Protein AF-A0A4D6KT12-F1 (afdb_monomer_lite)

Structure (mmCIF, N/CA/C/O backbone):
data_AF-A0A4D6KT12-F1
#
_entry.id   AF-A0A4D6KT12-F1
#
loop_
_atom_site.group_PDB
_atom_site.id
_atom_site.type_symbol
_atom_site.label_atom_id
_atom_site.label_alt_id
_atom_site.label_comp_id
_atom_site.label_asym_id
_atom_site.label_entity_id
_atom_site.label_seq_id
_atom_site.pdbx_PDB_ins_code
_atom_site.Cartn_x
_atom_site.Cartn_y
_atom_site.Cartn_z
_atom_site.occupancy
_atom_site.B_iso_or_equiv
_atom_site.auth_seq_id
_atom_site.auth_comp_id
_atom_site.auth_asym_id
_atom_site.auth_atom_id
_atom_site.pdbx_PDB_model_num
ATOM 1 N N . MET A 1 1 ? -4.267 -87.767 13.568 1.00 32.69 1 MET A N 1
ATOM 2 C CA . MET A 1 1 ? -2.875 -87.435 13.954 1.00 32.69 1 MET A CA 1
ATOM 3 C C . MET A 1 1 ? -2.701 -85.937 13.741 1.00 32.69 1 MET A C 1
ATOM 5 O O . MET A 1 1 ? -3.016 -85.499 12.654 1.00 32.69 1 MET A O 1
ATOM 9 N N . GLY A 1 2 ? -2.318 -85.076 14.675 1.00 33.38 2 GLY A N 1
ATOM 10 C CA . GLY A 1 2 ? -2.052 -85.208 16.096 1.00 33.38 2 GLY A CA 1
ATOM 11 C C . GLY A 1 2 ? -2.045 -83.801 16.716 1.00 33.38 2 GLY A C 1
ATOM 12 O O . GLY A 1 2 ? -1.259 -82.966 16.301 1.00 33.38 2 GLY A O 1
ATOM 13 N N . ARG A 1 3 ? -2.928 -83.633 17.708 1.00 28.30 3 ARG A N 1
ATOM 14 C CA . ARG A 1 3 ? -2.901 -82.778 18.912 1.00 28.30 3 ARG A CA 1
ATOM 15 C C . ARG A 1 3 ? -2.882 -81.226 18.863 1.00 28.30 3 ARG A C 1
ATOM 17 O O . ARG A 1 3 ? -2.342 -80.638 17.939 1.00 28.30 3 ARG A O 1
ATOM 24 N N . PRO A 1 4 ? -3.520 -80.597 19.887 1.00 49.31 4 PRO A N 1
ATOM 25 C CA . PRO A 1 4 ? -4.422 -79.448 19.713 1.00 49.31 4 PRO A CA 1
ATOM 26 C C . PRO A 1 4 ? -4.277 -78.356 20.814 1.00 49.31 4 PRO A C 1
ATOM 28 O O . PRO A 1 4 ? -3.370 -78.419 21.639 1.00 49.31 4 PRO A O 1
ATOM 31 N N . GLY A 1 5 ? -5.230 -77.415 20.873 1.00 27.41 5 GLY A N 1
ATOM 32 C CA . GLY A 1 5 ? -5.548 -76.591 22.056 1.00 27.41 5 GLY A CA 1
ATOM 33 C C . GLY A 1 5 ? -5.602 -75.098 21.718 1.00 27.41 5 GLY A C 1
ATOM 34 O O . GLY A 1 5 ? -4.563 -74.479 21.545 1.00 27.41 5 GLY A O 1
ATOM 35 N N . GLU A 1 6 ? -6.749 -74.542 21.329 1.00 28.53 6 GLU A N 1
ATOM 36 C CA . GLU A 1 6 ? -7.923 -74.123 22.127 1.00 28.53 6 GLU A CA 1
ATOM 37 C C . GLU A 1 6 ? -7.864 -72.665 22.604 1.00 28.53 6 GLU A C 1
ATOM 39 O O . GLU A 1 6 ? -6.876 -72.165 23.131 1.00 28.53 6 GLU A O 1
ATOM 44 N N . ALA A 1 7 ? -8.983 -71.997 22.337 1.00 32.59 7 ALA A N 1
ATOM 45 C CA . ALA A 1 7 ? -9.276 -70.594 22.544 1.00 32.59 7 ALA A CA 1
ATOM 46 C C . ALA A 1 7 ? -9.607 -70.271 24.006 1.00 32.59 7 ALA A C 1
ATOM 48 O O . ALA A 1 7 ? -10.136 -71.121 24.712 1.00 32.59 7 ALA A O 1
ATOM 49 N N . MET A 1 8 ? -9.469 -69.000 24.400 1.00 25.69 8 MET A N 1
ATOM 50 C CA . MET A 1 8 ? -10.446 -68.372 25.294 1.00 25.69 8 MET A CA 1
ATOM 51 C C . MET A 1 8 ? -10.419 -66.838 25.228 1.00 25.69 8 MET A C 1
ATOM 53 O O . MET A 1 8 ? -9.385 -66.180 25.266 1.00 25.69 8 MET A O 1
ATOM 57 N N . THR A 1 9 ? -11.631 -66.312 25.121 1.00 30.02 9 THR A N 1
ATOM 58 C CA . THR A 1 9 ? -12.119 -64.935 25.243 1.00 30.02 9 THR A CA 1
ATOM 59 C C . THR A 1 9 ? -11.872 -64.292 26.617 1.00 30.02 9 THR A C 1
ATOM 61 O O . THR A 1 9 ? -11.969 -65.009 27.606 1.00 30.02 9 THR A O 1
ATOM 64 N N . GLN A 1 10 ? -11.736 -62.954 26.692 1.00 24.50 10 GLN A N 1
ATOM 65 C CA . GLN A 1 10 ? -12.570 -62.025 27.505 1.00 24.50 10 GLN A CA 1
ATOM 66 C C . GLN A 1 10 ? -11.908 -60.643 27.739 1.00 24.50 10 GLN A C 1
ATOM 68 O O . GLN A 1 10 ? -10.769 -60.532 28.173 1.00 24.50 10 GLN A O 1
ATOM 73 N N . ASN A 1 11 ? -12.695 -59.588 27.516 1.00 30.09 11 ASN A N 1
ATOM 74 C CA . ASN A 1 11 ? -12.654 -58.275 28.193 1.00 30.09 11 ASN A CA 1
ATOM 75 C C . ASN A 1 11 ? -13.576 -58.422 29.439 1.00 30.09 11 ASN A C 1
ATOM 77 O O . ASN A 1 11 ? -14.593 -59.096 29.226 1.00 30.09 11 ASN A O 1
ATOM 81 N N . PRO A 1 12 ? -13.361 -57.879 30.678 1.00 35.91 12 PRO A N 1
ATOM 82 C CA . PRO A 1 12 ? -13.322 -56.427 30.980 1.00 35.91 12 PRO A CA 1
ATOM 83 C C . PRO A 1 12 ? -12.628 -55.945 32.303 1.00 35.91 12 PRO A C 1
ATOM 85 O O . PRO A 1 12 ? -12.297 -56.716 33.194 1.00 35.91 12 PRO A O 1
ATOM 88 N N . ASN A 1 13 ? -12.480 -54.616 32.450 1.00 30.89 13 ASN A N 1
ATOM 89 C CA . ASN A 1 13 ? -12.476 -53.785 33.682 1.00 30.89 13 ASN A CA 1
ATOM 90 C C . ASN A 1 13 ? -12.105 -54.379 35.069 1.00 30.89 13 ASN A C 1
ATOM 92 O O . ASN A 1 13 ? -12.899 -55.102 35.668 1.00 30.89 13 ASN A O 1
ATOM 96 N N . LYS A 1 14 ? -11.031 -53.845 35.680 1.00 24.36 14 LYS A N 1
ATOM 97 C CA . LYS A 1 14 ? -10.848 -53.452 37.112 1.00 24.36 14 LYS A CA 1
ATOM 98 C C . LYS A 1 14 ? -9.355 -53.102 37.261 1.00 24.36 14 LYS A C 1
ATOM 100 O O . LYS A 1 14 ? -8.518 -53.882 36.852 1.00 24.36 14 LYS A O 1
ATOM 105 N N . TYR A 1 15 ? -8.936 -51.917 37.691 1.00 25.36 15 TYR A N 1
ATOM 106 C CA . TYR A 1 15 ? -8.936 -51.531 39.095 1.00 25.36 15 TYR A CA 1
ATOM 107 C C . TYR A 1 15 ? -8.912 -50.007 39.244 1.00 25.36 15 TYR A C 1
ATOM 109 O O . TYR A 1 15 ? -8.037 -49.299 38.751 1.00 25.36 15 TYR A O 1
ATOM 117 N N . ARG A 1 16 ? -9.905 -49.537 39.991 1.00 26.14 16 ARG A N 1
ATOM 118 C CA . ARG A 1 16 ? -9.960 -48.251 40.672 1.00 26.14 16 ARG A CA 1
ATOM 119 C C . ARG A 1 16 ? -9.266 -48.425 42.034 1.00 26.14 16 ARG A C 1
ATOM 121 O O . ARG A 1 16 ? -9.296 -49.517 42.589 1.00 26.14 16 ARG A O 1
ATOM 128 N N . SER A 1 17 ? -8.802 -47.301 42.577 1.00 24.11 17 SER A N 1
ATOM 129 C CA . SER A 1 17 ? -8.816 -46.934 44.002 1.00 24.11 17 SER A CA 1
ATOM 130 C C . SER A 1 17 ? -7.619 -47.258 44.917 1.00 24.11 17 SER A C 1
ATOM 132 O O . SER A 1 17 ? -7.368 -48.403 45.262 1.00 24.11 17 SER A O 1
ATOM 134 N N . GLN A 1 18 ? -7.077 -46.154 45.456 1.00 24.11 18 GLN A N 1
ATOM 135 C CA . GLN A 1 18 ? -6.979 -45.826 46.892 1.00 24.11 18 GLN A CA 1
ATOM 136 C C . GLN A 1 18 ? -5.648 -46.030 47.647 1.00 24.11 18 GLN A C 1
ATOM 138 O O . GLN A 1 18 ? -5.223 -47.130 47.956 1.00 24.11 18 GLN A O 1
ATOM 143 N N . LEU A 1 19 ? -5.111 -44.863 48.035 1.00 25.08 19 LEU A N 1
ATOM 144 C CA . LEU A 1 19 ? -4.654 -44.456 49.372 1.00 25.08 19 LEU A CA 1
ATOM 145 C C . LEU A 1 19 ? -3.611 -45.308 50.128 1.00 25.08 19 LEU A C 1
ATOM 147 O O . LEU A 1 19 ? -3.919 -46.311 50.750 1.00 25.08 19 LEU A O 1
ATOM 151 N N . CYS A 1 20 ? -2.423 -44.699 50.245 1.00 27.66 20 CYS A N 1
ATOM 152 C CA . CYS A 1 20 ? -1.838 -44.214 51.505 1.00 27.66 20 CYS A CA 1
ATOM 153 C C . CYS A 1 20 ? -1.641 -45.214 52.661 1.00 27.66 20 CYS A C 1
ATOM 155 O O . CYS A 1 20 ? -2.578 -45.452 53.407 1.00 27.66 20 CYS A O 1
ATOM 157 N N . THR A 1 21 ? -0.380 -45.566 52.971 1.00 24.39 21 THR A N 1
ATOM 158 C CA . THR A 1 21 ? 0.072 -45.729 54.373 1.00 24.39 21 THR A CA 1
ATOM 159 C C . THR A 1 21 ? 1.601 -45.685 54.556 1.00 24.39 21 THR A C 1
ATOM 161 O O . THR A 1 21 ? 2.321 -46.519 54.031 1.00 24.39 21 THR A O 1
ATOM 164 N N . ARG A 1 22 ? 2.022 -44.739 55.415 1.00 25.39 22 ARG A N 1
ATOM 165 C CA . ARG A 1 22 ? 2.997 -44.834 56.530 1.00 25.39 22 ARG A CA 1
ATOM 166 C C . ARG A 1 22 ? 4.489 -45.158 56.292 1.00 25.39 22 ARG A C 1
ATOM 168 O O . ARG A 1 22 ? 4.888 -46.298 56.131 1.00 25.39 22 ARG A O 1
ATOM 175 N N . ARG A 1 23 ? 5.291 -44.101 56.518 1.00 30.03 23 ARG A N 1
ATOM 176 C CA . ARG A 1 23 ? 6.390 -43.942 57.509 1.00 30.03 23 ARG A CA 1
ATOM 177 C C . ARG A 1 23 ? 7.127 -45.201 58.011 1.00 30.03 23 ARG A C 1
ATOM 179 O O . ARG A 1 23 ? 6.532 -46.022 58.700 1.00 30.03 23 ARG A O 1
ATOM 186 N N . GLY A 1 24 ? 8.460 -45.162 57.893 1.00 25.25 24 GLY A N 1
ATOM 187 C CA . GLY A 1 24 ? 9.414 -45.925 58.707 1.00 25.25 24 GLY A CA 1
ATOM 188 C C . GLY A 1 24 ? 10.877 -45.525 58.444 1.00 25.25 24 GLY A C 1
ATOM 189 O O . GLY A 1 24 ? 11.479 -45.996 57.493 1.00 25.25 24 GLY A O 1
ATOM 190 N N . THR A 1 25 ? 11.402 -44.627 59.283 1.00 26.61 25 THR A N 1
ATOM 191 C CA . THR A 1 25 ? 12.821 -44.304 59.606 1.00 26.61 25 THR A CA 1
ATOM 192 C C . THR A 1 25 ? 13.756 -45.535 59.612 1.00 26.61 25 THR A C 1
ATOM 194 O O . THR A 1 25 ? 13.289 -46.606 59.972 1.00 26.61 25 THR A O 1
ATOM 197 N N . SER A 1 26 ? 15.067 -45.526 59.333 1.00 27.14 26 SER A N 1
ATOM 198 C CA . SER A 1 26 ? 16.170 -44.574 59.563 1.00 27.14 26 SER A CA 1
ATOM 199 C C . SER A 1 26 ? 17.427 -45.107 58.838 1.00 27.14 26 SER A C 1
ATOM 201 O O . SER A 1 26 ? 17.610 -46.320 58.833 1.00 27.14 26 SER A O 1
ATOM 203 N N . PHE A 1 27 ? 18.301 -44.256 58.287 1.00 25.95 27 PHE A N 1
ATOM 204 C CA . PHE A 1 27 ? 19.695 -44.105 58.753 1.00 25.95 27 PHE A CA 1
ATOM 205 C C . PHE A 1 27 ? 20.427 -43.038 57.925 1.00 25.95 27 PHE A C 1
ATOM 207 O O . PHE A 1 27 ? 20.622 -43.167 56.719 1.00 25.95 27 PHE A O 1
ATOM 214 N N . PHE A 1 28 ? 20.819 -41.970 58.617 1.00 31.44 28 PHE A N 1
ATOM 215 C CA . PHE A 1 28 ? 21.708 -40.919 58.143 1.00 31.44 28 PHE A CA 1
ATOM 216 C C . PHE A 1 28 ? 23.104 -41.487 57.850 1.00 31.44 28 PHE A C 1
ATOM 218 O O . PHE A 1 28 ? 23.719 -42.096 58.724 1.00 31.44 28 PHE A O 1
ATOM 225 N N . LEU A 1 29 ? 23.641 -41.182 56.669 1.00 26.97 29 LEU A N 1
ATOM 226 C CA . LEU A 1 29 ? 25.081 -41.061 56.454 1.00 26.97 29 LEU A CA 1
ATOM 227 C C . LEU A 1 29 ? 25.320 -39.807 55.613 1.00 26.97 29 LEU A C 1
ATOM 229 O O . LEU A 1 29 ? 25.026 -39.731 54.424 1.00 26.97 29 LEU A O 1
ATOM 233 N N . GLN A 1 30 ? 25.767 -38.781 56.324 1.00 31.91 30 GLN A N 1
ATOM 234 C CA . GLN A 1 30 ? 26.002 -37.422 55.880 1.00 31.91 30 GLN A CA 1
ATOM 235 C C . GLN A 1 30 ? 27.349 -37.369 55.147 1.00 31.91 30 GLN A C 1
ATOM 237 O O . GLN A 1 30 ? 28.392 -37.202 55.771 1.00 31.91 30 GLN A O 1
ATOM 242 N N . PHE A 1 31 ? 27.338 -37.523 53.821 1.00 29.62 31 PHE A N 1
ATOM 243 C CA . PHE A 1 31 ? 28.461 -37.109 52.978 1.00 29.62 31 PHE A CA 1
ATOM 244 C C . PHE A 1 31 ? 28.262 -35.640 52.598 1.00 29.62 31 PHE A C 1
ATOM 246 O O . PHE A 1 31 ? 27.560 -35.313 51.645 1.00 29.62 31 PHE A O 1
ATOM 253 N N . SER A 1 32 ? 28.873 -34.744 53.372 1.00 32.47 32 SER A N 1
ATOM 254 C CA . SER A 1 32 ? 29.047 -33.343 52.985 1.00 32.47 32 SER A CA 1
ATOM 255 C C . SER A 1 32 ? 30.105 -33.274 51.880 1.00 32.47 32 SER A C 1
ATOM 257 O O . SER A 1 32 ? 31.283 -33.057 52.153 1.00 32.47 32 SER A O 1
ATOM 259 N N . LEU A 1 33 ? 29.693 -33.498 50.629 1.00 37.19 33 LEU A N 1
ATOM 260 C CA . LEU A 1 33 ? 30.470 -33.099 49.457 1.00 37.19 33 LEU A CA 1
ATOM 261 C C . LEU A 1 33 ? 30.477 -31.568 49.415 1.00 37.19 33 LEU A C 1
ATOM 263 O O . LEU A 1 33 ? 29.497 -30.939 49.023 1.00 37.19 33 LEU A O 1
ATOM 267 N N . THR A 1 34 ? 31.577 -30.959 49.846 1.00 40.69 34 THR A N 1
ATOM 268 C CA . THR A 1 34 ? 31.865 -29.550 49.568 1.00 40.69 34 THR A CA 1
ATOM 269 C C . THR A 1 34 ? 31.977 -29.380 48.052 1.00 40.69 34 THR A C 1
ATOM 271 O O . THR A 1 34 ? 33.020 -29.685 47.474 1.00 40.69 34 THR A O 1
ATOM 274 N N . MET A 1 35 ? 30.890 -28.963 47.391 1.00 56.56 35 MET A N 1
ATOM 275 C CA . MET A 1 35 ? 30.936 -28.523 45.995 1.00 56.56 35 MET A CA 1
ATOM 276 C C . MET A 1 35 ? 31.918 -27.353 45.889 1.00 56.56 35 MET A C 1
ATOM 278 O O . MET A 1 35 ? 31.885 -26.446 46.721 1.00 56.56 35 MET A O 1
ATOM 282 N N . ALA A 1 36 ? 32.796 -27.381 44.884 1.00 63.53 36 ALA A N 1
ATOM 283 C CA . ALA A 1 36 ? 33.665 -26.248 44.582 1.00 63.53 36 ALA A CA 1
ATOM 284 C C . ALA A 1 36 ? 32.815 -24.972 44.383 1.00 63.53 36 ALA A C 1
ATOM 286 O O . ALA A 1 36 ? 31.726 -25.066 43.804 1.00 63.53 36 ALA A O 1
ATOM 287 N N . PRO A 1 37 ? 33.272 -23.801 44.865 1.00 75.06 37 PRO A N 1
ATOM 288 C CA . PRO A 1 37 ? 32.509 -22.563 44.753 1.00 75.06 37 PRO A CA 1
ATOM 289 C C . PRO A 1 37 ? 32.280 -22.208 43.280 1.00 75.06 37 PRO A C 1
ATOM 291 O O . PRO A 1 37 ? 33.188 -22.312 42.454 1.00 75.06 37 PRO A O 1
ATOM 294 N N . LEU A 1 38 ? 31.059 -21.785 42.945 1.00 92.75 38 LEU A N 1
ATOM 295 C CA . LEU A 1 38 ? 30.737 -21.330 41.591 1.00 92.75 38 LEU A CA 1
ATOM 296 C C . LEU A 1 38 ? 31.337 -19.941 41.366 1.00 92.75 38 LEU A C 1
ATOM 298 O O . LEU A 1 38 ? 31.213 -19.071 42.232 1.00 92.75 38 LEU A O 1
ATOM 302 N N . ILE A 1 39 ? 31.940 -19.706 40.201 1.00 94.31 39 ILE A N 1
ATOM 303 C CA . ILE A 1 39 ? 32.638 -18.447 39.914 1.00 94.31 39 ILE A CA 1
ATOM 304 C C . ILE A 1 39 ? 31.744 -17.531 39.074 1.00 94.31 39 ILE A C 1
ATOM 306 O O . ILE A 1 39 ? 31.352 -17.859 37.958 1.00 94.31 39 ILE A O 1
ATOM 310 N N . LEU A 1 40 ? 31.422 -16.351 39.598 1.00 95.38 40 LEU A N 1
ATOM 311 C CA . LEU A 1 40 ? 30.616 -15.324 38.948 1.00 95.38 40 LEU A CA 1
ATOM 312 C C . LEU A 1 40 ? 31.505 -14.210 38.397 1.00 95.38 40 LEU A C 1
ATOM 314 O O . LEU A 1 40 ? 32.104 -13.422 39.131 1.00 95.38 40 LEU A O 1
ATOM 318 N N . HIS A 1 41 ? 31.526 -14.065 37.083 1.00 94.12 41 HIS A N 1
ATOM 319 C CA . HIS A 1 41 ? 32.173 -12.946 36.421 1.00 94.12 41 HIS A CA 1
ATOM 320 C C . HIS A 1 41 ? 31.227 -11.763 36.302 1.00 94.12 41 HIS A C 1
ATOM 322 O O . HIS A 1 41 ? 30.194 -11.836 35.634 1.00 94.12 41 HIS A O 1
ATOM 328 N N . GLY A 1 42 ? 31.590 -10.638 36.906 1.00 91.31 42 GLY A N 1
ATOM 329 C CA . GLY A 1 42 ? 30.837 -9.398 36.789 1.00 91.31 42 GLY A CA 1
ATOM 330 C C . GLY A 1 42 ? 31.272 -8.346 37.797 1.00 91.31 42 GLY A C 1
ATOM 331 O O . GLY A 1 42 ? 32.041 -8.609 38.715 1.00 91.31 42 GLY A O 1
ATOM 332 N N . GLY A 1 43 ? 30.756 -7.128 37.634 1.00 81.25 43 GLY A N 1
ATOM 333 C CA . GLY A 1 43 ? 31.024 -6.043 38.577 1.00 81.25 43 GLY A CA 1
ATOM 334 C C . GLY A 1 43 ? 30.361 -6.278 39.939 1.00 81.25 43 GLY A C 1
ATOM 335 O O . GLY A 1 43 ? 29.192 -6.666 39.998 1.00 81.25 43 GLY A O 1
ATOM 336 N N . LYS A 1 44 ? 31.080 -5.960 41.025 1.00 80.00 44 LYS A N 1
ATOM 337 C CA . LYS A 1 44 ? 30.601 -6.074 42.419 1.00 80.00 44 LYS A CA 1
ATOM 338 C C . LYS A 1 44 ? 29.394 -5.183 42.740 1.00 80.00 44 LYS A C 1
ATOM 340 O O . LYS A 1 44 ? 28.666 -5.457 43.683 1.00 80.00 44 LYS A O 1
ATOM 345 N N . THR A 1 45 ? 29.171 -4.131 41.953 1.00 82.44 45 THR A N 1
ATOM 346 C CA . THR A 1 45 ? 28.052 -3.182 42.098 1.00 82.44 45 THR A CA 1
ATOM 347 C C . THR A 1 45 ? 26.964 -3.355 41.033 1.00 82.44 45 THR A C 1
ATOM 349 O O . THR A 1 45 ? 26.115 -2.486 40.837 1.00 82.44 45 THR A O 1
ATOM 352 N N . ASN A 1 46 ? 26.986 -4.464 40.288 1.00 86.94 46 ASN A N 1
ATOM 353 C CA . ASN A 1 46 ? 26.039 -4.702 39.207 1.00 86.94 46 ASN A CA 1
ATOM 354 C C . ASN A 1 46 ? 24.739 -5.328 39.734 1.00 86.94 46 ASN A C 1
ATOM 356 O O . ASN A 1 46 ? 24.742 -6.457 40.226 1.00 86.94 46 ASN A O 1
ATOM 360 N N . LYS A 1 47 ? 23.606 -4.648 39.508 1.00 91.50 47 LYS A N 1
ATOM 361 C CA . LYS A 1 47 ? 22.262 -5.148 39.851 1.00 91.50 47 LYS A CA 1
ATOM 362 C C . LYS A 1 47 ? 21.980 -6.563 39.335 1.00 91.50 47 LYS A C 1
ATOM 364 O O . LYS A 1 47 ? 21.238 -7.314 39.953 1.00 91.50 47 LYS A O 1
ATOM 369 N N . ASN A 1 48 ? 22.532 -6.914 38.174 1.00 94.19 48 ASN A N 1
ATOM 370 C CA . ASN A 1 48 ? 22.306 -8.208 37.546 1.00 94.19 48 ASN A CA 1
ATOM 371 C C . ASN A 1 48 ? 23.099 -9.317 38.252 1.00 94.19 48 ASN A C 1
ATOM 373 O O . ASN A 1 48 ? 22.615 -10.441 38.303 1.00 94.19 48 ASN A O 1
ATOM 377 N N . SER A 1 49 ? 24.259 -8.999 38.839 1.00 94.69 49 SER A N 1
ATOM 378 C CA . SER A 1 49 ? 25.020 -9.923 39.690 1.00 94.69 49 SER A CA 1
ATOM 379 C C . SER A 1 49 ? 24.338 -10.130 41.046 1.00 94.69 49 SER A C 1
ATOM 381 O O . SER A 1 49 ? 24.343 -11.241 41.569 1.00 94.69 49 SER A O 1
ATOM 383 N N . TYR A 1 50 ? 23.689 -9.093 41.595 1.00 95.94 50 TYR A N 1
ATOM 384 C CA . TYR A 1 50 ? 22.953 -9.197 42.863 1.00 95.94 50 TYR A CA 1
ATOM 385 C C . TYR A 1 50 ? 21.853 -10.257 42.835 1.00 95.94 50 TYR A C 1
ATOM 387 O O . TYR A 1 50 ? 21.672 -10.950 43.829 1.00 95.94 50 TYR A O 1
ATOM 395 N N . LYS A 1 51 ? 21.176 -10.442 41.695 1.00 96.88 51 LYS A N 1
ATOM 396 C CA . LYS A 1 51 ? 20.145 -11.480 41.533 1.00 96.88 51 LYS A CA 1
ATOM 397 C C . LYS A 1 51 ? 20.679 -12.865 41.898 1.00 96.88 51 LYS A C 1
ATOM 399 O O . LYS A 1 51 ? 20.065 -13.573 42.687 1.00 96.88 51 LYS A O 1
ATOM 404 N N . THR A 1 52 ? 21.837 -13.217 41.344 1.00 95.88 52 THR A N 1
ATOM 405 C CA . THR A 1 52 ? 22.498 -14.502 41.582 1.00 95.88 52 THR A CA 1
ATOM 406 C C . THR A 1 52 ? 22.932 -14.642 43.030 1.00 95.88 52 THR A C 1
ATOM 408 O O . THR A 1 52 ? 22.646 -15.656 43.650 1.00 95.88 52 THR A O 1
ATOM 411 N N . LEU A 1 53 ? 23.591 -13.622 43.579 1.00 95.25 53 LEU A N 1
ATOM 412 C CA . LEU A 1 53 ? 24.146 -13.676 44.932 1.00 95.25 53 LEU A CA 1
ATOM 413 C C . LEU A 1 53 ? 23.056 -13.754 46.004 1.00 95.25 53 LEU A C 1
ATOM 415 O O . LEU A 1 53 ? 23.179 -14.520 46.949 1.00 95.25 53 LEU A O 1
ATOM 419 N N . ILE A 1 54 ? 21.959 -13.012 45.843 1.00 96.12 54 ILE A N 1
ATOM 420 C CA . ILE A 1 54 ? 20.833 -13.078 46.780 1.00 96.12 54 ILE A CA 1
ATOM 421 C C . ILE A 1 54 ? 20.142 -14.439 46.667 1.00 96.12 54 ILE A C 1
ATOM 423 O O . ILE A 1 54 ? 19.843 -15.050 47.689 1.00 96.12 54 ILE A O 1
ATOM 427 N N . ALA A 1 55 ? 19.932 -14.954 45.450 1.00 96.06 55 ALA A N 1
ATOM 428 C CA . ALA A 1 55 ? 19.400 -16.304 45.267 1.00 96.06 55 ALA A CA 1
ATOM 429 C C . ALA A 1 55 ? 20.308 -17.366 45.912 1.00 96.06 55 ALA A C 1
ATOM 431 O O . ALA A 1 55 ? 19.801 -18.288 46.543 1.00 96.06 55 ALA A O 1
ATOM 432 N N . ALA A 1 56 ? 21.630 -17.198 45.814 1.00 94.06 56 ALA A N 1
ATOM 433 C CA . ALA A 1 56 ? 22.617 -18.068 46.444 1.00 94.06 56 ALA A CA 1
ATOM 434 C C . ALA A 1 56 ? 22.505 -18.056 47.976 1.00 94.06 56 ALA A C 1
ATOM 436 O O . ALA A 1 56 ? 22.468 -19.121 48.586 1.00 94.06 56 ALA A O 1
ATOM 437 N N . GLU A 1 57 ? 22.353 -16.878 48.592 1.00 94.06 57 GLU A N 1
ATOM 438 C CA . GLU A 1 57 ? 22.148 -16.742 50.043 1.00 94.06 57 GLU A CA 1
ATOM 439 C C . GLU A 1 57 ? 20.868 -17.440 50.520 1.00 94.06 57 GLU A C 1
ATOM 441 O O . GLU A 1 57 ? 20.885 -18.125 51.539 1.00 94.06 57 GLU A O 1
ATOM 446 N N . TYR A 1 58 ? 19.763 -17.315 49.777 1.00 93.00 58 TYR A N 1
ATOM 447 C CA . TYR A 1 58 ? 18.518 -18.021 50.109 1.00 93.00 58 TYR A CA 1
ATOM 448 C C . TYR A 1 58 ? 18.607 -19.536 49.876 1.00 93.00 58 TYR A C 1
ATOM 450 O O . TYR A 1 58 ? 17.975 -20.295 50.604 1.00 93.00 58 TYR A O 1
ATOM 458 N N . ALA A 1 59 ? 19.374 -19.974 48.877 1.00 91.50 59 ALA A N 1
ATOM 459 C CA . ALA A 1 59 ? 19.549 -21.387 48.547 1.00 91.50 59 ALA A CA 1
ATOM 460 C C . ALA A 1 59 ? 20.669 -22.072 49.359 1.00 91.50 59 ALA A C 1
ATOM 462 O O . ALA A 1 59 ? 20.799 -23.292 49.291 1.00 91.50 59 ALA A O 1
ATOM 463 N N . GLY A 1 60 ? 21.484 -21.323 50.110 1.00 89.75 60 GLY A N 1
ATOM 464 C CA . GLY A 1 60 ? 22.659 -21.855 50.809 1.00 89.75 60 GLY A CA 1
ATOM 465 C C . GLY A 1 60 ? 23.801 -22.273 49.871 1.00 89.75 60 GLY A C 1
ATOM 466 O O . GLY A 1 60 ? 24.604 -23.132 50.226 1.00 89.75 60 GLY A O 1
ATOM 467 N N . VAL A 1 61 ? 23.870 -21.691 48.670 1.00 91.00 61 VAL A N 1
ATOM 468 C CA . VAL A 1 61 ? 24.879 -22.003 47.644 1.00 91.00 61 VAL A CA 1
ATOM 469 C C . VAL A 1 61 ? 26.030 -21.002 47.733 1.00 91.00 61 VAL A C 1
ATOM 471 O O . VAL A 1 61 ? 25.801 -19.798 47.825 1.00 91.00 61 VAL A O 1
ATOM 474 N N . GLN A 1 62 ? 27.277 -21.474 47.665 1.00 91.00 62 GLN A N 1
ATOM 475 C CA . GLN A 1 62 ? 28.442 -20.586 47.628 1.00 91.00 62 GLN A CA 1
ATOM 476 C C . GLN A 1 62 ? 28.756 -20.133 46.196 1.00 91.00 62 GLN A C 1
ATOM 478 O O . GLN A 1 62 ? 28.978 -20.951 45.301 1.00 91.00 62 GLN A O 1
ATOM 483 N N . VAL A 1 63 ? 28.777 -18.813 45.995 1.00 93.19 63 VAL A N 1
ATOM 484 C CA . VAL A 1 63 ? 29.128 -18.157 44.730 1.00 93.19 63 VAL A CA 1
ATOM 485 C C . VAL A 1 63 ? 30.165 -17.074 45.014 1.00 93.19 63 VAL A C 1
ATOM 487 O O . VAL A 1 63 ? 29.909 -16.159 45.798 1.00 93.19 63 VAL A O 1
ATOM 490 N N . GLU A 1 64 ? 31.316 -17.152 44.358 1.00 91.38 64 GLU A N 1
ATOM 491 C CA . GLU A 1 64 ? 32.420 -16.201 44.505 1.00 91.38 64 GLU A CA 1
ATOM 492 C C . GLU A 1 64 ? 32.587 -15.362 43.239 1.00 91.38 64 GLU A C 1
ATOM 494 O O . GLU A 1 64 ? 32.287 -15.810 42.138 1.00 91.38 64 GLU A O 1
ATOM 499 N N . PHE A 1 65 ? 33.070 -14.125 43.364 1.00 92.31 65 PHE A N 1
ATOM 500 C CA . PHE A 1 65 ? 33.407 -13.334 42.181 1.00 92.31 65 PHE A CA 1
ATOM 501 C C . PHE A 1 65 ? 34.723 -13.805 41.566 1.00 92.31 65 PHE A C 1
ATOM 503 O O . PHE A 1 65 ? 35.687 -14.054 42.288 1.00 92.31 65 PHE A O 1
ATOM 510 N N . ALA A 1 66 ? 34.794 -13.805 40.234 1.00 90.38 66 ALA A N 1
ATOM 511 C CA . ALA A 1 66 ? 36.047 -14.027 39.526 1.00 90.38 66 ALA A CA 1
ATOM 512 C C . ALA A 1 66 ? 37.127 -13.025 39.991 1.00 90.38 66 ALA A C 1
ATOM 514 O O . ALA A 1 66 ? 36.858 -11.813 40.056 1.00 90.38 66 ALA A O 1
ATOM 515 N N . PRO A 1 67 ? 38.347 -13.493 40.316 1.00 86.38 67 PRO A N 1
ATOM 516 C CA . PRO A 1 67 ? 39.421 -12.610 40.742 1.00 86.38 67 PRO A CA 1
ATOM 517 C C . PRO A 1 67 ? 39.822 -11.675 39.594 1.00 86.38 67 PRO A C 1
ATOM 519 O O . PRO A 1 67 ? 39.880 -12.079 38.436 1.00 86.38 67 PRO A O 1
ATOM 522 N N . ASN A 1 68 ? 40.125 -10.417 39.924 1.00 85.25 68 ASN A N 1
ATOM 523 C CA . ASN A 1 68 ? 40.644 -9.412 38.985 1.00 85.25 68 ASN A CA 1
ATOM 524 C C . ASN A 1 68 ? 39.741 -9.106 37.768 1.00 85.25 68 ASN A C 1
ATOM 526 O O . ASN A 1 68 ? 40.236 -8.686 36.724 1.00 85.25 68 ASN A O 1
ATOM 530 N N . PHE A 1 69 ? 38.420 -9.287 37.882 1.00 89.88 69 PHE A N 1
ATOM 531 C CA . PHE A 1 69 ? 37.495 -8.906 36.813 1.00 89.88 69 PHE A CA 1
ATOM 532 C C . PHE A 1 69 ? 37.395 -7.374 36.657 1.00 89.88 69 PHE A C 1
ATOM 534 O O . PHE A 1 69 ? 36.960 -6.673 37.574 1.00 89.88 69 PHE A O 1
ATOM 541 N N . GLU A 1 70 ? 37.711 -6.865 35.465 1.00 89.81 70 GLU A N 1
ATOM 542 C CA . GLU A 1 70 ? 37.612 -5.452 35.091 1.00 89.81 70 GLU A CA 1
ATOM 543 C C . GLU A 1 70 ? 36.605 -5.250 33.944 1.00 89.81 70 GLU A C 1
ATOM 545 O O . GLU A 1 70 ? 36.768 -5.747 32.824 1.00 89.81 70 GLU A O 1
ATOM 550 N N . MET A 1 71 ? 35.537 -4.489 34.215 1.00 87.69 71 MET A N 1
ATOM 551 C CA . MET A 1 71 ? 34.489 -4.207 33.231 1.00 87.69 71 MET A CA 1
ATOM 552 C C . MET A 1 71 ? 35.019 -3.312 32.104 1.00 87.69 71 MET A C 1
ATOM 554 O O . MET A 1 71 ? 35.489 -2.207 32.342 1.00 87.69 71 MET A O 1
ATOM 558 N N . GLY A 1 72 ? 34.863 -3.759 30.862 1.00 86.19 72 GLY A N 1
ATOM 559 C CA . GLY A 1 72 ? 35.393 -3.116 29.661 1.00 86.19 72 GLY A CA 1
ATOM 560 C C . GLY A 1 72 ? 36.703 -3.727 29.156 1.00 86.19 72 GLY A C 1
ATOM 561 O O . GLY A 1 72 ? 37.037 -3.479 27.994 1.00 86.19 72 GLY A O 1
ATOM 562 N N . VAL A 1 73 ? 37.378 -4.542 29.980 1.00 91.88 73 VAL A N 1
ATOM 563 C CA . VAL A 1 73 ? 38.642 -5.231 29.671 1.00 91.88 73 VAL A CA 1
ATOM 564 C C . VAL A 1 73 ? 38.438 -6.746 29.707 1.00 91.88 73 VAL A C 1
ATOM 566 O O . VAL A 1 73 ? 38.428 -7.381 28.652 1.00 91.88 73 VAL A O 1
ATOM 569 N N . SER A 1 74 ? 38.181 -7.327 30.887 1.00 91.12 74 SER A N 1
ATOM 570 C CA . SER A 1 74 ? 38.038 -8.779 31.073 1.00 91.12 74 SER A CA 1
ATOM 571 C C . SER A 1 74 ? 36.926 -9.356 30.194 1.00 91.12 74 SER A C 1
ATOM 573 O O . SER A 1 74 ? 37.135 -10.352 29.505 1.00 91.12 74 SER A O 1
ATOM 575 N N . ASN A 1 75 ? 35.774 -8.680 30.112 1.00 90.88 75 ASN A N 1
ATOM 576 C CA . ASN A 1 75 ? 34.624 -9.127 29.316 1.00 90.88 75 ASN A CA 1
ATOM 577 C C . ASN A 1 75 ? 34.782 -8.982 27.791 1.00 90.88 75 ASN A C 1
ATOM 579 O O . ASN A 1 75 ? 33.857 -9.316 27.051 1.00 90.88 75 ASN A O 1
ATOM 583 N N . LYS A 1 76 ? 35.919 -8.461 27.319 1.00 90.38 76 LYS A N 1
ATOM 584 C CA . LYS A 1 76 ? 36.271 -8.382 25.893 1.00 90.38 76 LYS A CA 1
ATOM 585 C C . LYS A 1 76 ? 37.404 -9.331 25.503 1.00 90.38 76 LYS A C 1
ATOM 587 O O . LYS A 1 76 ? 37.775 -9.379 24.334 1.00 90.38 76 LYS A O 1
ATOM 592 N N . THR A 1 77 ? 37.976 -10.058 26.462 1.00 93.00 77 THR A N 1
ATOM 593 C CA . THR A 1 77 ? 39.037 -11.033 26.181 1.00 93.00 77 THR A CA 1
ATOM 594 C C . THR A 1 77 ? 38.480 -12.220 25.385 1.00 93.00 77 THR A C 1
ATOM 596 O O . THR A 1 77 ? 37.323 -12.595 25.597 1.00 93.00 77 THR A O 1
ATOM 599 N N . PRO A 1 78 ? 39.267 -12.853 24.496 1.00 92.06 78 PRO A N 1
ATOM 600 C CA . PRO A 1 78 ? 38.825 -14.042 23.764 1.00 92.06 78 PRO A CA 1
ATOM 601 C C . PRO A 1 78 ? 38.320 -15.163 24.681 1.00 92.06 78 PRO A C 1
ATOM 603 O O . PRO A 1 78 ? 37.314 -15.794 24.377 1.00 92.06 78 PRO A O 1
ATOM 606 N N . GLN A 1 79 ? 38.974 -15.360 25.830 1.00 88.88 79 GLN A N 1
ATOM 607 C CA . GLN A 1 79 ? 38.603 -16.354 26.839 1.00 88.88 79 GLN A CA 1
ATOM 608 C C . GLN A 1 79 ? 37.209 -16.073 27.411 1.00 88.88 79 GLN A C 1
ATOM 610 O O . GLN A 1 79 ? 36.387 -16.976 27.525 1.00 88.88 79 GLN A O 1
ATOM 615 N N . PHE A 1 80 ? 36.902 -14.809 27.709 1.00 91.44 80 PHE A N 1
ATOM 616 C CA . PHE A 1 80 ? 35.569 -14.434 28.170 1.00 91.44 80 PHE A CA 1
ATOM 617 C C . PHE A 1 80 ? 34.512 -14.559 27.068 1.00 91.44 80 PHE A C 1
ATOM 619 O O . PHE A 1 80 ? 33.402 -15.025 27.319 1.00 91.44 80 PHE A O 1
ATOM 626 N N . LEU A 1 81 ? 34.849 -14.165 25.836 1.00 90.94 81 LEU A N 1
ATOM 627 C CA . LEU A 1 81 ? 33.933 -14.233 24.695 1.00 90.94 81 LEU A CA 1
ATOM 628 C C . LEU A 1 81 ? 33.612 -15.675 24.271 1.00 90.94 81 LEU A C 1
ATOM 630 O O . LEU A 1 81 ? 32.550 -15.907 23.699 1.00 90.94 81 LEU A O 1
ATOM 634 N N . GLN A 1 82 ? 34.467 -16.649 24.603 1.00 90.06 82 GLN A N 1
ATOM 635 C CA . GLN A 1 82 ? 34.135 -18.074 24.483 1.00 90.06 82 GLN A CA 1
ATOM 636 C C . GLN A 1 82 ? 33.023 -18.494 25.454 1.00 90.06 82 GLN A C 1
ATOM 638 O O . GLN A 1 82 ? 32.183 -19.314 25.094 1.00 90.06 82 GLN A O 1
ATOM 643 N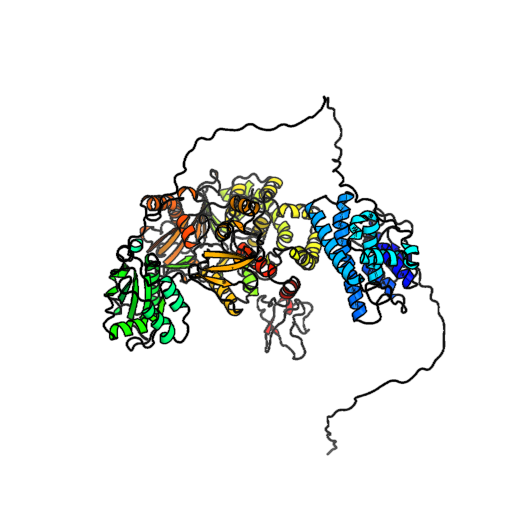 N . MET A 1 83 ? 32.978 -17.913 26.658 1.00 90.50 83 MET A N 1
ATOM 644 C CA . MET A 1 83 ? 31.917 -18.182 27.636 1.00 90.50 83 MET A CA 1
ATOM 645 C C . MET A 1 83 ? 30.629 -17.404 27.343 1.00 90.50 83 MET A C 1
ATOM 647 O O . MET A 1 83 ? 29.530 -17.911 27.556 1.00 90.50 83 MET A O 1
ATOM 651 N N . ASN A 1 84 ? 30.750 -16.163 26.865 1.00 92.06 84 ASN A N 1
ATOM 652 C CA . ASN A 1 84 ? 29.623 -15.345 26.423 1.00 92.06 84 ASN A CA 1
ATOM 653 C C . ASN A 1 84 ? 30.016 -14.488 25.206 1.00 92.06 84 ASN A C 1
ATOM 655 O O . ASN A 1 84 ? 30.610 -13.419 25.391 1.00 92.06 84 ASN A O 1
ATOM 659 N N . PRO A 1 85 ? 29.603 -14.870 23.981 1.00 87.25 85 PRO A N 1
ATOM 660 C CA . PRO A 1 85 ? 29.943 -14.146 22.752 1.00 87.25 85 PRO A CA 1
ATOM 661 C C . PRO A 1 85 ? 29.466 -12.687 22.715 1.00 87.25 85 PRO A C 1
ATOM 663 O O . PRO A 1 85 ? 29.994 -11.879 21.955 1.00 87.25 85 PRO A O 1
ATOM 666 N N . ILE A 1 86 ? 28.478 -12.327 23.540 1.00 84.44 86 ILE A N 1
ATOM 667 C CA . ILE A 1 86 ? 27.936 -10.962 23.639 1.00 84.44 86 ILE A CA 1
ATOM 668 C C . ILE A 1 86 ? 28.828 -10.076 24.536 1.00 84.44 86 ILE A C 1
ATOM 670 O O . ILE A 1 86 ? 28.687 -8.852 24.549 1.00 84.44 86 ILE A O 1
ATOM 674 N N . GLY A 1 87 ? 29.728 -10.669 25.329 1.00 87.75 87 GLY A N 1
ATOM 675 C CA . GLY A 1 87 ? 30.602 -9.946 26.260 1.00 87.75 87 GLY A CA 1
ATOM 676 C C . GLY A 1 87 ? 29.847 -9.242 27.395 1.00 87.75 87 GLY A C 1
ATOM 677 O O . GLY A 1 87 ? 30.350 -8.278 27.979 1.00 87.75 87 GLY A O 1
ATOM 678 N N . LYS A 1 88 ? 28.615 -9.676 27.702 1.00 90.38 88 LYS A N 1
ATOM 679 C CA . LYS A 1 88 ? 27.799 -9.144 28.807 1.00 90.38 88 LYS A CA 1
ATOM 680 C C . LYS A 1 88 ? 28.099 -9.873 30.114 1.00 90.38 88 LYS A C 1
ATOM 682 O O . LYS A 1 88 ? 28.472 -11.041 30.122 1.00 90.38 88 LYS A O 1
ATOM 687 N N . VAL A 1 89 ? 27.856 -9.179 31.223 1.00 92.25 89 VAL A N 1
ATOM 688 C CA . VAL A 1 89 ? 27.946 -9.722 32.583 1.00 92.25 89 VAL A CA 1
ATOM 689 C C . VAL A 1 89 ? 26.596 -9.640 33.304 1.00 92.25 89 VAL A C 1
ATOM 691 O O . VAL A 1 89 ? 25.856 -8.668 33.093 1.00 92.25 89 VAL A O 1
ATOM 694 N N . PRO A 1 90 ? 26.269 -10.595 34.191 1.00 95.69 90 PRO A N 1
ATOM 695 C CA . PRO A 1 90 ? 27.138 -11.664 34.689 1.00 95.69 90 PRO A CA 1
ATOM 696 C C . PRO A 1 90 ? 27.260 -12.904 33.786 1.00 95.69 90 PRO A C 1
ATOM 698 O O . PRO A 1 90 ? 26.378 -13.171 32.971 1.00 95.69 90 PRO A O 1
ATOM 701 N N . VAL A 1 91 ? 28.341 -13.663 33.993 1.00 96.00 91 VAL A N 1
ATOM 702 C CA . VAL A 1 91 ? 28.541 -15.045 33.517 1.00 96.00 91 VAL A CA 1
ATOM 703 C C . VAL A 1 91 ? 28.919 -15.906 34.721 1.00 96.00 91 VAL A C 1
ATOM 705 O O . VAL A 1 91 ? 29.765 -15.492 35.508 1.00 96.00 91 VAL A O 1
ATOM 708 N N . LEU A 1 92 ? 28.282 -17.060 34.891 1.00 95.94 92 LEU A N 1
ATOM 709 C CA . LEU A 1 92 ? 28.578 -18.022 35.952 1.00 95.94 92 LEU A CA 1
ATOM 710 C C . LEU A 1 92 ? 29.331 -19.212 35.358 1.00 95.94 92 LEU A C 1
ATOM 712 O O . LEU A 1 92 ? 28.814 -19.871 34.463 1.00 95.94 92 LEU A O 1
ATOM 716 N N . GLU A 1 93 ? 30.518 -19.508 35.864 1.00 93.19 93 GLU A N 1
ATOM 717 C CA . GLU A 1 93 ? 31.204 -20.763 35.579 1.00 93.19 93 GLU A CA 1
ATOM 718 C C . GLU A 1 93 ? 30.648 -21.862 36.482 1.00 93.19 93 GLU A C 1
ATOM 720 O O . GLU A 1 93 ? 30.584 -21.719 37.708 1.00 93.19 93 GLU A O 1
ATOM 725 N N . THR A 1 94 ? 30.234 -22.960 35.859 1.00 91.12 94 THR A N 1
ATOM 726 C CA . THR A 1 94 ? 29.760 -24.166 36.538 1.00 91.12 94 THR A CA 1
ATOM 727 C C . THR A 1 94 ? 30.623 -25.359 36.120 1.00 91.12 94 THR A C 1
ATOM 729 O O . THR A 1 94 ? 31.286 -25.281 35.082 1.00 91.12 94 THR A O 1
ATOM 732 N N . PRO A 1 95 ? 30.607 -26.476 36.874 1.00 84.88 95 PRO A N 1
ATOM 733 C CA . PRO A 1 95 ? 31.336 -27.687 36.491 1.00 84.88 95 PRO A CA 1
ATOM 734 C C . PRO A 1 95 ? 30.975 -28.217 35.095 1.00 84.88 95 PRO A C 1
ATOM 736 O O . PRO A 1 95 ? 31.831 -28.780 34.419 1.00 84.88 95 PRO A O 1
ATOM 739 N N . ASP A 1 96 ? 29.736 -27.988 34.651 1.00 86.69 96 ASP A N 1
ATOM 740 C CA . ASP A 1 96 ? 29.208 -28.476 33.371 1.00 86.69 96 ASP A CA 1
ATOM 741 C C . ASP A 1 96 ? 29.357 -27.455 32.226 1.00 86.69 96 ASP A C 1
ATOM 743 O O . ASP A 1 96 ? 28.987 -27.730 31.083 1.00 86.69 96 ASP A O 1
ATOM 747 N N . GLY A 1 97 ? 29.901 -26.269 32.516 1.00 88.06 97 GLY A N 1
ATOM 748 C CA . GLY A 1 97 ? 30.138 -25.204 31.542 1.00 88.06 97 GLY A CA 1
ATOM 749 C C . GLY A 1 97 ? 29.650 -23.819 31.990 1.00 88.06 97 GLY A C 1
ATOM 750 O O . GLY A 1 97 ? 29.044 -23.666 33.055 1.00 88.06 97 GLY A O 1
ATOM 751 N N . PRO A 1 98 ? 29.931 -22.770 31.196 1.00 93.25 98 PRO A N 1
ATOM 752 C CA . PRO A 1 98 ? 29.530 -21.406 31.516 1.00 93.25 98 PRO A CA 1
ATOM 753 C C . PRO A 1 98 ? 28.040 -21.161 31.238 1.00 93.25 98 PRO A C 1
ATOM 755 O O . PRO A 1 98 ? 27.497 -21.579 30.216 1.00 93.25 98 PRO A O 1
ATOM 758 N N . LEU A 1 99 ? 27.390 -20.401 32.118 1.00 94.44 99 LEU A N 1
ATOM 759 C CA . LEU A 1 99 ? 26.011 -19.942 31.980 1.00 94.44 99 LEU A CA 1
ATOM 760 C C . LEU A 1 99 ? 25.973 -18.412 31.927 1.00 94.44 99 LEU A C 1
ATOM 762 O O . LEU A 1 99 ? 26.507 -17.729 32.800 1.00 94.44 99 LEU A O 1
ATOM 766 N N . CYS A 1 100 ? 25.312 -17.861 30.913 1.00 91.94 100 CYS A N 1
ATOM 767 C CA . CYS A 1 100 ? 25.078 -16.425 30.765 1.00 91.94 100 CYS A CA 1
ATOM 768 C C . CYS A 1 100 ? 23.591 -16.080 30.978 1.00 91.94 100 CYS A C 1
ATOM 770 O O . CYS A 1 100 ? 22.759 -16.964 31.165 1.00 91.94 100 CYS A O 1
ATOM 772 N N . GLU A 1 101 ? 23.271 -14.783 30.973 1.00 93.62 101 GLU A N 1
ATOM 773 C CA . GLU A 1 101 ? 21.959 -14.202 31.307 1.00 93.62 101 GLU A CA 1
ATOM 774 C C . GLU A 1 101 ? 21.587 -14.256 32.798 1.00 93.62 101 GLU A C 1
ATOM 776 O O . GLU A 1 101 ? 21.335 -15.301 33.390 1.00 93.62 101 GLU A O 1
ATOM 781 N N . SER A 1 102 ? 21.482 -13.078 33.423 1.00 95.69 102 SER A N 1
ATOM 782 C CA . SER A 1 102 ? 21.332 -12.958 34.885 1.00 95.69 102 SER A CA 1
ATOM 783 C C . SER A 1 102 ? 20.119 -13.676 35.481 1.00 95.69 102 SER A C 1
ATOM 785 O O . SER A 1 102 ? 20.221 -14.232 36.570 1.00 95.69 102 SER A O 1
ATOM 787 N N . ASN A 1 103 ? 18.979 -13.690 34.780 1.00 96.62 103 ASN A N 1
ATOM 788 C CA . ASN A 1 103 ? 17.789 -14.390 35.264 1.00 96.62 103 ASN A CA 1
ATOM 789 C C . ASN A 1 103 ? 17.977 -15.915 35.160 1.00 96.62 103 ASN A C 1
ATOM 791 O O . ASN A 1 103 ? 17.565 -16.637 36.059 1.00 96.62 103 ASN A O 1
ATOM 795 N N . SER A 1 104 ? 18.630 -16.408 34.102 1.00 95.44 104 SER A N 1
ATOM 796 C CA . SER A 1 104 ? 18.952 -17.832 33.923 1.00 95.44 104 SER A CA 1
ATOM 797 C C . SER A 1 104 ? 19.962 -18.318 34.961 1.00 95.44 104 SER A C 1
ATOM 799 O O . SER A 1 104 ? 19.770 -19.376 35.553 1.00 95.44 104 SER A O 1
ATOM 801 N N . ILE A 1 105 ? 20.982 -17.510 35.256 1.00 96.44 105 ILE A N 1
ATOM 802 C CA . ILE A 1 105 ? 21.960 -17.795 36.311 1.00 96.44 105 ILE A CA 1
ATOM 803 C C . ILE A 1 105 ? 21.282 -17.857 37.686 1.00 96.44 105 ILE A C 1
ATOM 805 O O . ILE A 1 105 ? 21.482 -18.817 38.427 1.00 96.44 105 ILE A O 1
ATOM 809 N N . ALA A 1 106 ? 20.453 -16.866 38.026 1.00 95.88 106 ALA A N 1
ATOM 810 C CA . ALA A 1 106 ? 19.731 -16.862 39.298 1.00 95.88 106 ALA A CA 1
ATOM 811 C C . ALA A 1 106 ? 18.782 -18.068 39.414 1.00 95.88 106 ALA A C 1
ATOM 813 O O . ALA A 1 106 ? 18.681 -18.673 40.481 1.00 95.88 106 ALA A O 1
ATOM 814 N N . ARG A 1 107 ? 18.152 -18.469 38.299 1.00 95.19 107 ARG A N 1
ATOM 815 C CA . ARG A 1 107 ? 17.349 -19.691 38.225 1.00 95.19 107 ARG A CA 1
ATOM 816 C C . ARG A 1 107 ? 18.175 -20.940 38.519 1.00 95.19 107 ARG A C 1
ATOM 818 O O . ARG A 1 107 ? 17.749 -21.756 39.335 1.00 95.19 107 ARG A O 1
ATOM 825 N N . TYR A 1 108 ? 19.324 -21.083 37.868 1.00 94.88 108 TYR A N 1
ATOM 826 C CA . TYR A 1 108 ? 20.217 -22.222 38.056 1.00 94.88 108 TYR A CA 1
ATOM 827 C C . TYR A 1 108 ? 20.645 -22.350 39.519 1.00 94.88 108 TYR A C 1
ATOM 829 O O . TYR A 1 108 ? 20.401 -23.380 40.141 1.00 94.88 108 TYR A O 1
ATOM 837 N N . VAL A 1 109 ? 21.157 -21.265 40.106 1.00 93.44 109 VAL A N 1
ATOM 838 C CA . VAL A 1 109 ? 21.599 -21.241 41.508 1.00 93.44 109 VAL A CA 1
ATOM 839 C C . VAL A 1 109 ? 20.465 -21.581 42.471 1.00 93.44 109 VAL A C 1
ATOM 841 O O . VAL A 1 109 ? 20.650 -22.391 43.375 1.00 93.44 109 VAL A O 1
ATOM 844 N N . ALA A 1 110 ? 19.266 -21.044 42.243 1.00 92.31 110 ALA A N 1
ATOM 845 C CA . ALA A 1 110 ? 18.108 -21.348 43.075 1.00 92.31 110 ALA A CA 1
ATOM 846 C C . ALA A 1 110 ? 17.670 -22.827 43.018 1.00 92.31 110 ALA A C 1
ATOM 848 O O . ALA A 1 110 ? 16.955 -23.250 43.922 1.00 92.31 110 ALA A O 1
ATOM 849 N N . ARG A 1 111 ? 18.061 -23.603 41.991 1.00 90.94 111 ARG A N 1
ATOM 850 C CA . ARG A 1 111 ? 17.735 -25.042 41.849 1.00 90.94 111 ARG A CA 1
ATOM 851 C C . ARG A 1 111 ? 18.815 -25.987 42.363 1.00 90.94 111 ARG A C 1
ATOM 853 O O . ARG A 1 111 ? 18.544 -27.175 42.487 1.00 90.94 111 ARG A O 1
ATOM 860 N N . LEU A 1 112 ? 20.018 -25.491 42.646 1.00 89.00 112 LEU A N 1
ATOM 861 C CA . LEU A 1 112 ? 21.106 -26.334 43.150 1.00 89.00 112 LEU A CA 1
ATOM 862 C C . LEU A 1 112 ? 20.844 -26.855 44.566 1.00 89.00 112 LEU A C 1
ATOM 864 O O . LEU A 1 112 ? 21.413 -27.868 44.958 1.00 89.00 112 LEU A O 1
ATOM 868 N N . SER A 1 113 ? 19.975 -26.179 45.317 1.00 83.06 113 SER A N 1
ATOM 869 C CA . SER A 1 113 ? 19.536 -26.627 46.631 1.00 83.06 113 SER A CA 1
ATOM 870 C C . SER A 1 113 ? 18.151 -27.273 46.535 1.00 83.06 113 SER A C 1
ATOM 872 O O . SER A 1 113 ? 17.193 -26.580 46.176 1.00 83.06 113 SER A O 1
ATOM 874 N N . PRO A 1 114 ? 18.009 -28.576 46.847 1.00 75.00 114 PRO A N 1
ATOM 875 C CA . PRO A 1 114 ? 16.721 -29.271 46.799 1.00 75.00 114 PRO A CA 1
ATOM 876 C C . PRO A 1 114 ? 15.711 -28.736 47.827 1.00 75.00 114 PRO A C 1
ATOM 878 O O . PRO A 1 114 ? 14.510 -28.902 47.635 1.00 75.00 114 PRO A O 1
ATOM 881 N N . ASP A 1 115 ? 16.184 -28.040 48.865 1.00 80.25 115 ASP A N 1
ATOM 882 C CA . ASP A 1 115 ? 15.356 -27.417 49.906 1.00 80.25 115 ASP A CA 1
ATOM 883 C C . ASP A 1 115 ? 14.970 -25.958 49.580 1.00 80.25 115 ASP A C 1
ATOM 885 O O . ASP A 1 115 ? 14.353 -25.263 50.391 1.00 80.25 115 ASP A O 1
ATOM 889 N N . SER A 1 116 ? 15.333 -25.462 48.392 1.00 82.81 116 SER A N 1
ATOM 890 C CA . SER A 1 116 ? 15.056 -24.087 47.973 1.00 82.81 116 SER A CA 1
ATOM 891 C C . SER A 1 116 ? 13.560 -23.833 47.786 1.00 82.81 116 SER A C 1
ATOM 893 O O . SER A 1 116 ? 12.894 -24.432 46.942 1.00 82.81 116 SER A O 1
ATOM 895 N N . THR A 1 117 ? 13.031 -22.857 48.521 1.00 85.69 117 THR A N 1
ATOM 896 C CA . THR A 1 117 ? 11.627 -22.421 48.423 1.00 85.69 117 THR A CA 1
ATOM 897 C C . THR A 1 117 ? 11.394 -21.364 47.339 1.00 85.69 117 THR A C 1
ATOM 899 O O . THR A 1 117 ? 10.261 -20.929 47.122 1.00 85.69 117 THR A O 1
ATOM 902 N N . LEU A 1 118 ? 12.444 -20.959 46.614 1.00 93.19 118 LEU A N 1
ATOM 903 C CA . LEU A 1 118 ? 12.411 -19.815 45.696 1.00 93.19 118 LEU A CA 1
ATOM 904 C C . LEU A 1 118 ? 11.543 -20.021 44.443 1.00 93.19 118 LEU A C 1
ATOM 906 O O . LEU A 1 118 ? 11.238 -19.038 43.768 1.00 93.19 118 LEU A O 1
ATOM 910 N N . TYR A 1 119 ? 11.140 -21.258 44.139 1.00 88.25 119 TYR A N 1
ATOM 911 C CA . TYR A 1 119 ? 10.313 -21.620 42.977 1.00 88.25 119 TYR A CA 1
ATOM 912 C C . TYR A 1 119 ? 8.836 -21.871 43.293 1.00 88.25 119 TYR A C 1
ATOM 914 O O . TYR A 1 119 ? 8.068 -22.241 42.401 1.00 88.25 119 TYR A O 1
ATOM 922 N N . GLY A 1 120 ? 8.427 -21.650 44.543 1.00 85.75 120 GLY A N 1
ATOM 923 C CA . GLY A 1 120 ? 7.095 -22.025 45.004 1.00 85.75 120 GLY A CA 1
ATOM 924 C C . GLY A 1 120 ? 6.914 -23.544 45.089 1.00 85.75 120 GLY A C 1
ATOM 925 O O . GLY A 1 120 ? 7.784 -24.328 44.716 1.00 85.75 120 GLY A O 1
ATOM 926 N N . SER A 1 121 ? 5.770 -23.972 45.615 1.00 85.56 121 SER A N 1
ATOM 927 C CA . SER A 1 121 ? 5.474 -25.384 45.907 1.00 85.56 121 SER A CA 1
ATOM 928 C C . SER A 1 121 ? 4.505 -26.036 44.917 1.00 85.56 121 SER A C 1
ATOM 930 O O . SER A 1 121 ? 4.130 -27.195 45.081 1.00 85.56 121 SER A O 1
ATOM 932 N N . SER A 1 122 ? 4.066 -25.304 43.890 1.00 88.88 122 SER A N 1
ATOM 933 C CA . SER A 1 122 ? 3.089 -25.780 42.906 1.00 88.88 122 SER A CA 1
ATOM 934 C C . SER A 1 122 ? 3.373 -25.231 41.511 1.00 88.88 122 SER A C 1
ATOM 936 O O . SER A 1 122 ? 3.990 -24.178 41.358 1.00 88.88 122 SER A O 1
ATOM 938 N N . LEU A 1 123 ? 2.854 -25.913 40.486 1.00 89.38 123 LEU A N 1
ATOM 939 C CA . LEU A 1 123 ? 2.987 -25.486 39.089 1.00 89.38 123 LEU A CA 1
ATOM 940 C C . LEU A 1 123 ? 2.442 -24.072 38.847 1.00 89.38 123 LEU A C 1
ATOM 942 O O . LEU A 1 123 ? 3.024 -23.317 38.073 1.00 89.38 123 LEU A O 1
ATOM 946 N N . ILE A 1 124 ? 1.353 -23.690 39.523 1.00 91.44 124 ILE A N 1
ATOM 947 C CA . ILE A 1 124 ? 0.784 -22.348 39.372 1.00 91.44 124 ILE A CA 1
ATOM 948 C C . ILE A 1 124 ? 1.679 -21.277 40.000 1.00 91.44 124 ILE A C 1
ATOM 950 O O . ILE A 1 124 ? 1.883 -20.233 39.391 1.00 91.44 124 ILE A O 1
ATOM 954 N N . GLN A 1 125 ? 2.272 -21.544 41.168 1.00 92.25 125 GLN A N 1
ATOM 955 C CA . GLN A 1 125 ? 3.223 -20.612 41.779 1.00 92.25 125 GLN A CA 1
ATOM 956 C C . GLN A 1 125 ? 4.489 -20.481 40.934 1.00 92.25 125 GLN A C 1
ATOM 958 O O . GLN A 1 125 ? 4.972 -19.370 40.744 1.00 92.25 125 GLN A O 1
ATOM 963 N N . TYR A 1 126 ? 4.973 -21.583 40.359 1.00 92.44 126 TYR A N 1
ATOM 964 C CA . TYR A 1 126 ? 6.080 -21.552 39.408 1.00 92.44 126 TYR A CA 1
ATOM 965 C C . TYR A 1 126 ? 5.760 -20.656 38.202 1.00 92.44 126 TYR A C 1
ATOM 967 O O . TYR A 1 126 ? 6.534 -19.760 37.871 1.00 92.44 126 TYR A O 1
ATOM 975 N N . ALA A 1 127 ? 4.589 -20.837 37.581 1.00 91.44 127 ALA A N 1
ATOM 976 C CA . ALA A 1 127 ? 4.160 -20.013 36.452 1.00 91.44 127 ALA A CA 1
ATOM 977 C C . ALA A 1 127 ? 4.014 -18.529 36.833 1.00 91.44 127 ALA A C 1
ATOM 979 O O . ALA A 1 127 ? 4.422 -17.654 36.074 1.00 91.44 127 ALA A O 1
ATOM 980 N N . GLN A 1 128 ? 3.487 -18.236 38.025 1.00 95.62 128 GLN A N 1
ATOM 981 C CA . GLN A 1 128 ? 3.390 -16.871 38.547 1.00 95.62 128 GLN A CA 1
ATOM 982 C C . GLN A 1 128 ? 4.770 -16.247 38.794 1.00 95.62 128 GLN A C 1
ATOM 984 O O . GLN A 1 128 ? 4.961 -15.062 38.527 1.00 95.62 128 GLN A O 1
ATOM 989 N N . ILE A 1 129 ? 5.745 -17.024 39.274 1.00 97.19 129 ILE A N 1
ATOM 990 C CA . ILE A 1 129 ? 7.125 -16.555 39.459 1.00 97.19 129 ILE A CA 1
ATOM 991 C C . ILE A 1 129 ? 7.730 -16.170 38.111 1.00 97.19 129 ILE A C 1
ATOM 993 O O . ILE A 1 129 ? 8.244 -15.062 37.972 1.00 97.19 129 ILE A O 1
ATOM 997 N N . GLU A 1 130 ? 7.608 -17.035 37.105 1.00 96.88 130 GLU A N 1
ATOM 998 C CA . GLU A 1 130 ? 8.091 -16.747 35.750 1.00 96.88 130 GLU A CA 1
ATOM 999 C C . GLU A 1 130 ? 7.396 -15.510 35.155 1.00 96.88 130 GLU A C 1
ATOM 1001 O O . GLU A 1 130 ? 8.073 -14.606 34.663 1.00 96.88 130 GLU A O 1
ATOM 1006 N N . GLN A 1 131 ? 6.072 -15.389 35.324 1.00 96.56 131 GLN A N 1
ATOM 1007 C CA . GLN A 1 131 ? 5.301 -14.210 34.912 1.00 96.56 131 GLN A CA 1
ATOM 1008 C C . GLN A 1 131 ? 5.874 -12.911 35.503 1.00 96.56 131 GLN A C 1
ATOM 1010 O O . GLN A 1 131 ? 6.056 -11.925 34.783 1.00 96.56 131 GLN A O 1
ATOM 1015 N N . TRP A 1 132 ? 6.171 -12.882 36.806 1.00 97.56 132 TRP A N 1
ATOM 1016 C CA . TRP A 1 132 ? 6.708 -11.684 37.458 1.00 97.56 132 TRP A CA 1
ATOM 1017 C C . TRP A 1 132 ? 8.175 -11.407 37.108 1.00 97.56 132 TRP A C 1
ATOM 1019 O O . TRP A 1 132 ? 8.580 -10.242 37.082 1.00 97.56 132 TRP A O 1
ATOM 1029 N N . ILE A 1 133 ? 8.968 -12.435 36.791 1.00 97.81 133 ILE A N 1
ATOM 1030 C CA . ILE A 1 133 ? 10.343 -12.276 36.286 1.00 97.81 133 ILE A CA 1
ATOM 1031 C C . ILE A 1 133 ? 10.341 -11.611 34.904 1.00 97.81 133 ILE A C 1
ATOM 1033 O O . ILE A 1 133 ? 11.133 -10.686 34.658 1.00 97.81 133 ILE A O 1
ATOM 1037 N N . ASP A 1 134 ? 9.440 -12.040 34.022 1.00 95.56 134 ASP A N 1
ATOM 1038 C CA . ASP A 1 134 ? 9.286 -11.463 32.686 1.00 95.56 134 ASP A CA 1
ATOM 1039 C C . ASP A 1 134 ? 8.743 -10.037 32.773 1.00 95.56 134 ASP A C 1
ATOM 1041 O O . ASP A 1 134 ? 9.336 -9.119 32.200 1.00 95.56 134 ASP A O 1
ATOM 1045 N N . PHE A 1 135 ? 7.720 -9.807 33.603 1.00 97.94 135 PHE A N 1
ATOM 1046 C CA . PHE A 1 135 ? 7.209 -8.468 33.905 1.00 97.94 135 PHE A CA 1
ATOM 1047 C C . PHE A 1 135 ? 8.318 -7.530 34.410 1.00 97.94 135 PHE A C 1
ATOM 1049 O O . PHE A 1 135 ? 8.500 -6.423 33.898 1.00 97.94 135 PHE A O 1
ATOM 1056 N N . ALA A 1 136 ? 9.131 -7.979 35.371 1.00 96.94 136 ALA A N 1
ATOM 1057 C CA . ALA A 1 136 ? 10.236 -7.186 35.904 1.00 96.94 136 ALA A CA 1
ATOM 1058 C C . ALA A 1 136 ? 11.284 -6.839 34.834 1.00 96.94 136 ALA A C 1
ATOM 1060 O O . ALA A 1 136 ? 11.945 -5.799 34.926 1.00 96.94 136 ALA A O 1
ATOM 1061 N N . SER A 1 137 ? 11.485 -7.713 33.848 1.00 93.31 137 SER A N 1
ATOM 1062 C CA . SER A 1 137 ? 12.502 -7.547 32.806 1.00 93.31 137 SER A CA 1
ATOM 1063 C C . SER A 1 137 ? 12.013 -6.655 31.661 1.00 93.31 137 SER A C 1
ATOM 1065 O O . SER A 1 137 ? 12.763 -5.781 31.217 1.00 93.31 137 SER A O 1
ATOM 1067 N N . LEU A 1 138 ? 10.763 -6.843 31.232 1.00 92.56 138 LEU A N 1
ATOM 1068 C CA . LEU A 1 138 ? 10.180 -6.211 30.048 1.00 92.56 138 LEU A CA 1
ATOM 1069 C C . LEU A 1 138 ? 9.462 -4.894 30.358 1.00 92.56 138 LEU A C 1
ATOM 1071 O O . LEU A 1 138 ? 9.611 -3.935 29.609 1.00 92.56 138 LEU A O 1
ATOM 1075 N N . GLU A 1 139 ? 8.739 -4.810 31.475 1.00 94.81 139 GLU A N 1
ATOM 1076 C CA . GLU A 1 139 ? 7.917 -3.634 31.799 1.00 94.81 139 GLU A CA 1
ATOM 1077 C C . GLU A 1 139 ? 8.637 -2.662 32.746 1.00 94.81 139 GLU A C 1
ATOM 1079 O O . GLU A 1 139 ? 8.455 -1.448 32.655 1.00 94.81 139 GLU A O 1
ATOM 1084 N N . ILE A 1 140 ? 9.499 -3.168 33.637 1.00 96.25 140 ILE A N 1
ATOM 1085 C CA . ILE A 1 140 ? 10.222 -2.334 34.611 1.00 96.25 140 ILE A CA 1
ATOM 1086 C C . ILE A 1 140 ? 11.634 -2.003 34.120 1.00 96.25 140 ILE A C 1
ATOM 1088 O O . ILE A 1 140 ? 11.962 -0.843 33.871 1.00 96.25 140 ILE A O 1
ATOM 1092 N N . ASN A 1 141 ? 12.493 -3.013 33.961 1.00 94.81 141 ASN A N 1
ATOM 1093 C CA . ASN A 1 141 ? 13.911 -2.790 33.673 1.00 94.81 141 ASN A CA 1
ATOM 1094 C C . ASN A 1 141 ? 14.160 -2.115 32.314 1.00 94.81 141 ASN A C 1
ATOM 1096 O O . ASN A 1 141 ? 15.014 -1.231 32.234 1.00 94.81 141 ASN A O 1
ATOM 1100 N N . ALA A 1 142 ? 13.434 -2.512 31.264 1.00 93.25 142 ALA A N 1
ATOM 1101 C CA . ALA A 1 142 ? 13.592 -1.921 29.936 1.00 93.25 142 ALA A CA 1
ATOM 1102 C C . ALA A 1 142 ? 13.284 -0.414 29.951 1.00 93.25 142 ALA A C 1
ATOM 1104 O O . ALA A 1 142 ? 14.113 0.387 29.518 1.00 93.25 142 ALA A O 1
ATOM 1105 N N . ASN A 1 143 ? 12.153 -0.018 30.544 1.00 96.75 143 ASN A N 1
ATOM 1106 C CA . ASN A 1 143 ? 11.743 1.385 30.605 1.00 96.75 143 ASN A CA 1
ATOM 1107 C C . ASN A 1 143 ? 12.656 2.233 31.509 1.00 96.75 143 ASN A C 1
ATOM 1109 O O . ASN A 1 143 ? 13.003 3.356 31.140 1.00 96.75 143 ASN A O 1
ATOM 1113 N N . ILE A 1 144 ? 13.138 1.690 32.638 1.00 96.88 144 ILE A N 1
ATOM 1114 C CA . ILE A 1 144 ? 14.154 2.369 33.466 1.00 96.88 144 ILE A CA 1
ATOM 1115 C C . ILE A 1 144 ? 15.429 2.641 32.651 1.00 96.88 144 ILE A C 1
ATOM 1117 O O . ILE A 1 144 ? 16.023 3.711 32.773 1.00 9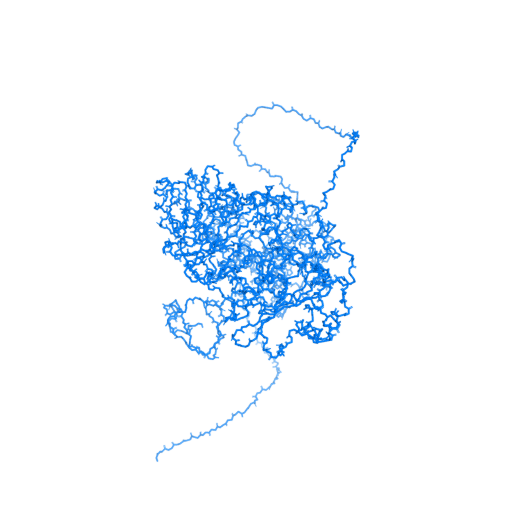6.88 144 ILE A O 1
ATOM 1121 N N . PHE A 1 145 ? 15.863 1.696 31.810 1.00 94.25 145 PHE A N 1
ATOM 1122 C CA . PHE A 1 145 ? 17.089 1.854 31.025 1.00 94.25 145 PHE A CA 1
ATOM 1123 C C . PHE A 1 145 ? 16.945 2.879 29.891 1.00 94.25 145 PHE A C 1
ATOM 1125 O O . PHE A 1 145 ? 17.901 3.617 29.637 1.00 94.25 145 PHE A O 1
ATOM 1132 N N . VAL A 1 146 ? 15.770 2.959 29.252 1.00 94.00 146 VAL A N 1
ATOM 1133 C CA . VAL A 1 146 ? 15.455 3.982 28.233 1.00 94.00 146 VAL A CA 1
ATOM 1134 C C . VAL A 1 146 ? 15.421 5.379 28.853 1.00 94.00 146 VAL A C 1
ATOM 1136 O O . VAL A 1 146 ? 15.951 6.312 28.258 1.00 94.00 146 VAL A O 1
ATOM 1139 N N . TRP A 1 147 ? 14.890 5.515 30.071 1.00 96.06 147 TRP A N 1
ATOM 1140 C CA . TRP A 1 147 ? 14.911 6.783 30.802 1.00 96.06 147 TRP A CA 1
ATOM 1141 C C . TRP A 1 147 ? 16.331 7.163 31.261 1.00 96.06 147 TRP A C 1
ATOM 1143 O O . TRP A 1 147 ? 16.792 8.281 31.046 1.00 96.06 147 TRP A O 1
ATOM 1153 N N . TYR A 1 148 ? 17.079 6.237 31.863 1.00 94.88 148 TYR A N 1
ATOM 1154 C CA . TYR A 1 148 ? 18.376 6.559 32.466 1.00 94.88 148 TYR A CA 1
ATOM 1155 C C . TYR A 1 148 ? 19.520 6.749 31.459 1.00 94.88 148 TYR A C 1
ATOM 1157 O O . TYR A 1 148 ? 20.341 7.652 31.624 1.00 94.88 148 TYR A O 1
ATOM 1165 N N . SER A 1 149 ? 19.621 5.901 30.428 1.00 92.06 149 SER A N 1
ATOM 1166 C CA . SER A 1 149 ? 20.822 5.837 29.574 1.00 92.06 149 SER A CA 1
ATOM 1167 C C . SER A 1 149 ? 21.162 7.151 28.864 1.00 92.06 149 SER A C 1
ATOM 1169 O O . SER A 1 149 ? 22.344 7.514 28.859 1.00 92.06 149 SER A O 1
ATOM 1171 N N . PRO A 1 150 ? 20.190 7.905 28.313 1.00 91.25 150 PRO A N 1
ATOM 1172 C CA . PRO A 1 150 ? 20.482 9.199 27.710 1.00 91.25 150 PRO A CA 1
ATOM 1173 C C . PRO A 1 150 ? 20.942 10.258 28.710 1.00 91.25 150 PRO A C 1
ATOM 1175 O O . PRO A 1 150 ? 21.827 11.059 28.409 1.00 91.25 150 PRO A O 1
ATOM 1178 N N . ARG A 1 151 ? 20.404 10.226 29.934 1.00 90.62 151 ARG A N 1
ATOM 1179 C CA . ARG A 1 151 ? 20.752 11.169 31.009 1.00 90.62 151 ARG A CA 1
ATOM 1180 C C . ARG A 1 151 ? 22.201 11.027 31.483 1.00 90.62 151 ARG A C 1
ATOM 1182 O O . ARG A 1 151 ? 22.777 11.980 31.995 1.00 90.62 151 ARG A O 1
ATOM 1189 N N . VAL A 1 152 ? 22.817 9.866 31.261 1.00 90.38 152 VAL A N 1
ATOM 1190 C CA . VAL A 1 152 ? 24.234 9.609 31.576 1.00 90.38 152 VAL A CA 1
ATOM 1191 C C . VAL A 1 152 ? 25.132 9.494 30.340 1.00 90.38 152 VAL A C 1
ATOM 1193 O O . VAL A 1 152 ? 26.256 9.004 30.444 1.00 90.38 152 VAL A O 1
ATOM 1196 N N . GLY A 1 153 ? 24.648 9.922 29.169 1.00 86.06 153 GLY A N 1
ATOM 1197 C CA . GLY A 1 153 ? 25.438 9.963 27.933 1.00 86.06 153 GLY A CA 1
ATOM 1198 C C . GLY A 1 153 ? 25.741 8.593 27.314 1.00 86.06 153 GLY A C 1
ATOM 1199 O O . GLY A 1 153 ? 26.655 8.476 26.503 1.00 86.06 153 GLY A O 1
ATOM 1200 N N . ARG A 1 154 ? 24.996 7.542 27.686 1.00 83.19 154 ARG A N 1
ATOM 1201 C CA . ARG A 1 154 ? 25.140 6.181 27.126 1.00 83.19 154 ARG A CA 1
ATOM 1202 C C . ARG A 1 154 ? 24.214 5.909 25.938 1.00 83.19 154 ARG A C 1
ATOM 1204 O O . ARG A 1 154 ? 24.342 4.870 25.299 1.00 83.19 154 ARG A O 1
ATOM 1211 N N . ALA A 1 155 ? 23.286 6.819 25.664 1.00 85.31 155 ALA A N 1
ATOM 1212 C CA . ALA A 1 155 ? 22.357 6.783 24.541 1.00 85.31 155 ALA A CA 1
ATOM 1213 C C . ALA A 1 155 ? 22.014 8.225 24.106 1.00 85.31 155 ALA A C 1
ATOM 1215 O O . ALA A 1 155 ? 22.201 9.153 24.896 1.00 85.31 155 ALA A O 1
ATOM 1216 N N . PRO A 1 156 ? 21.533 8.453 22.872 1.00 83.69 156 PRO A N 1
ATOM 1217 C CA . PRO A 1 156 ? 21.046 9.769 22.463 1.00 83.69 156 PRO A CA 1
ATOM 1218 C C . PRO A 1 156 ? 19.782 10.160 23.244 1.00 83.69 156 PRO A C 1
ATOM 1220 O O . PRO A 1 156 ? 18.910 9.326 23.487 1.00 83.69 156 PRO A O 1
ATOM 1223 N N . TYR A 1 157 ? 19.676 11.435 23.627 1.00 89.62 157 TYR A N 1
ATOM 1224 C CA . TYR A 1 157 ? 18.487 11.972 24.293 1.00 89.62 157 TYR A CA 1
ATOM 1225 C C . TYR A 1 157 ? 17.427 12.376 23.270 1.00 89.62 157 TYR A C 1
ATOM 1227 O O . TYR A 1 157 ? 17.655 13.260 22.446 1.00 89.62 157 TYR A O 1
ATOM 1235 N N . LEU A 1 158 ? 16.264 11.730 23.352 1.00 87.44 158 LEU A N 1
ATOM 1236 C CA . LEU A 1 158 ? 15.081 12.007 22.544 1.00 87.44 158 LEU A CA 1
ATOM 1237 C C . LEU A 1 158 ? 13.905 12.261 23.502 1.00 87.44 158 LEU A C 1
ATOM 1239 O O . LEU A 1 158 ? 13.430 11.298 24.108 1.00 87.44 158 LEU A O 1
ATOM 1243 N N . PRO A 1 159 ? 13.425 13.514 23.656 1.00 85.19 159 PRO A N 1
ATOM 1244 C CA . PRO A 1 159 ? 12.374 13.836 24.623 1.00 85.19 159 PRO A CA 1
ATOM 1245 C C . PRO A 1 159 ? 11.113 12.959 24.503 1.00 85.19 159 PRO A C 1
ATOM 1247 O O . PRO A 1 159 ? 10.704 12.398 25.518 1.00 85.19 159 PRO A O 1
ATOM 1250 N N . PRO A 1 160 ? 10.558 12.701 23.295 1.00 85.50 160 PRO A N 1
ATOM 1251 C CA . PRO A 1 160 ? 9.361 11.864 23.173 1.00 85.50 160 PRO A CA 1
ATOM 1252 C C . PRO A 1 160 ? 9.582 10.408 23.607 1.00 85.50 160 PRO A C 1
ATOM 1254 O O . PRO A 1 160 ? 8.672 9.766 24.127 1.00 85.50 160 PRO A O 1
ATOM 1257 N N . ALA A 1 161 ? 10.792 9.872 23.409 1.00 83.69 161 ALA A N 1
ATOM 1258 C CA . ALA A 1 161 ? 11.119 8.501 23.798 1.00 83.69 161 ALA A CA 1
ATOM 1259 C C . ALA A 1 161 ? 11.240 8.362 25.322 1.00 83.69 161 ALA A C 1
ATOM 1261 O O . ALA A 1 161 ? 10.808 7.358 25.889 1.00 83.69 161 ALA A O 1
ATOM 1262 N N . GLU A 1 162 ? 11.798 9.375 25.988 1.00 91.56 162 GLU A N 1
ATOM 1263 C CA . GLU A 1 162 ? 11.866 9.410 27.447 1.00 91.56 162 GLU A CA 1
ATOM 1264 C C . GLU A 1 162 ? 10.473 9.563 28.072 1.00 91.56 162 GLU A C 1
ATOM 1266 O O . GLU A 1 162 ? 10.130 8.806 28.979 1.00 91.56 162 GLU A O 1
ATOM 1271 N N . GLU A 1 163 ? 9.644 10.479 27.562 1.00 91.19 163 GLU A N 1
ATOM 1272 C CA . GLU A 1 163 ? 8.265 10.671 28.034 1.00 91.19 163 GLU A CA 1
ATOM 1273 C C . GLU A 1 163 ? 7.430 9.390 27.887 1.00 91.19 163 GLU A C 1
ATOM 1275 O O . GLU A 1 163 ? 6.733 8.983 28.824 1.00 91.19 163 GLU A O 1
ATOM 1280 N N . ALA A 1 164 ? 7.556 8.701 26.748 1.00 87.62 164 ALA A N 1
ATOM 1281 C CA . ALA A 1 164 ? 6.902 7.417 26.520 1.00 87.62 164 ALA A CA 1
ATOM 1282 C C . ALA A 1 164 ? 7.387 6.336 27.502 1.00 87.62 164 ALA A C 1
ATOM 1284 O O . ALA A 1 164 ? 6.563 5.619 28.074 1.00 87.62 164 ALA A O 1
ATOM 1285 N N . ALA A 1 165 ? 8.700 6.245 27.752 1.00 92.94 165 ALA A N 1
ATOM 1286 C CA . ALA A 1 165 ? 9.268 5.285 28.700 1.00 92.94 165 ALA A CA 1
ATOM 1287 C C . ALA A 1 165 ? 8.819 5.560 30.143 1.00 92.94 165 ALA A C 1
ATOM 1289 O O . ALA A 1 165 ? 8.465 4.625 30.864 1.00 92.94 165 ALA A O 1
ATOM 1290 N N . ILE A 1 166 ? 8.771 6.830 30.558 1.00 96.38 166 ILE A N 1
ATOM 1291 C CA . ILE A 1 166 ? 8.249 7.233 31.872 1.00 96.38 166 ILE A CA 1
ATOM 1292 C C . ILE A 1 166 ? 6.771 6.844 31.991 1.00 96.38 166 ILE A C 1
ATOM 1294 O O . ILE A 1 166 ? 6.378 6.260 33.000 1.00 96.38 166 ILE A O 1
ATOM 1298 N N . SER A 1 167 ? 5.957 7.116 30.968 1.00 95.25 167 SER A N 1
ATOM 1299 C CA . SER A 1 167 ? 4.530 6.767 30.959 1.00 95.25 167 SER A CA 1
ATOM 1300 C C . SER A 1 167 ? 4.301 5.251 31.040 1.00 95.25 167 SER A C 1
ATOM 1302 O O . SER A 1 167 ? 3.545 4.770 31.891 1.00 95.25 167 SER A O 1
ATOM 1304 N N . ALA A 1 168 ? 5.023 4.470 30.229 1.00 91.31 168 ALA A N 1
ATOM 1305 C CA . ALA A 1 168 ? 4.960 3.010 30.252 1.00 91.31 168 ALA A CA 1
ATOM 1306 C C . ALA A 1 168 ? 5.405 2.434 31.608 1.00 91.31 168 ALA A C 1
ATOM 1308 O O . ALA A 1 168 ? 4.742 1.548 32.155 1.00 91.31 168 ALA A O 1
ATOM 1309 N N . LEU A 1 169 ? 6.472 2.988 32.192 1.00 97.69 169 LEU A N 1
ATOM 1310 C CA . LEU A 1 169 ? 6.960 2.604 33.514 1.00 97.69 169 LEU A CA 1
ATOM 1311 C C . LEU A 1 169 ? 5.954 2.937 34.616 1.00 97.69 169 LEU A C 1
ATOM 1313 O O . LEU A 1 169 ? 5.715 2.101 35.483 1.00 97.69 169 LEU A O 1
ATOM 1317 N N . LYS A 1 170 ? 5.323 4.116 34.573 1.00 98.00 170 LYS A N 1
ATOM 1318 C CA . LYS A 1 170 ? 4.258 4.489 35.516 1.00 98.00 170 LYS A CA 1
ATOM 1319 C C . LYS A 1 170 ? 3.070 3.537 35.433 1.00 98.00 170 LYS A C 1
ATOM 1321 O O . LYS A 1 170 ? 2.556 3.123 36.467 1.00 98.00 170 LYS A O 1
ATOM 1326 N N . ARG A 1 171 ? 2.667 3.127 34.229 1.00 97.38 171 ARG A N 1
ATOM 1327 C CA . ARG A 1 171 ? 1.611 2.119 34.034 1.00 97.38 171 ARG A CA 1
ATOM 1328 C C . ARG A 1 171 ? 1.988 0.777 34.672 1.00 97.38 171 ARG A C 1
ATOM 1330 O O . ARG A 1 171 ? 1.178 0.195 35.390 1.00 97.38 171 ARG A O 1
ATOM 1337 N N . ALA A 1 172 ? 3.215 0.307 34.446 1.00 97.38 172 ALA A N 1
ATOM 1338 C CA . ALA A 1 172 ? 3.710 -0.939 35.027 1.00 97.38 172 ALA A CA 1
ATOM 1339 C C . ALA A 1 172 ? 3.794 -0.865 36.562 1.00 97.38 172 ALA A C 1
ATOM 1341 O O . ALA A 1 172 ? 3.280 -1.740 37.261 1.00 97.38 172 ALA A O 1
ATOM 1342 N N . LEU A 1 173 ? 4.374 0.210 37.102 1.00 98.31 173 LEU A N 1
ATOM 1343 C CA . LEU A 1 173 ? 4.427 0.451 38.544 1.00 98.31 173 LEU A CA 1
ATOM 1344 C C . LEU A 1 173 ? 3.028 0.593 39.146 1.00 98.31 173 LEU A C 1
ATOM 1346 O O . LEU A 1 173 ? 2.814 0.104 40.247 1.00 98.31 173 LEU A O 1
ATOM 1350 N N . GLY A 1 174 ? 2.065 1.169 38.423 1.00 97.62 174 GLY A N 1
ATOM 1351 C CA . GLY A 1 174 ? 0.659 1.231 38.822 1.00 97.62 174 GLY A CA 1
ATOM 1352 C C . GLY A 1 174 ? 0.035 -0.156 38.973 1.00 97.62 174 GLY A C 1
ATOM 1353 O O . GLY A 1 174 ? -0.527 -0.460 40.023 1.00 97.62 174 GLY A O 1
ATOM 1354 N N . ALA A 1 175 ? 0.205 -1.031 37.978 1.00 96.81 175 ALA A N 1
ATOM 1355 C CA . ALA A 1 175 ? -0.278 -2.412 38.049 1.00 96.81 175 ALA A CA 1
ATOM 1356 C C . ALA A 1 175 ? 0.368 -3.192 39.210 1.00 96.81 175 ALA A C 1
ATOM 1358 O O . ALA A 1 175 ? -0.323 -3.864 39.979 1.00 96.81 175 ALA A O 1
ATOM 1359 N N . LEU A 1 176 ? 1.686 -3.049 39.386 1.00 98.25 176 LEU A N 1
ATOM 1360 C CA . LEU A 1 176 ? 2.412 -3.655 40.502 1.00 98.25 176 LEU A CA 1
ATOM 1361 C C . LEU A 1 176 ? 1.952 -3.084 41.856 1.00 98.25 176 LEU A C 1
ATOM 1363 O O . LEU A 1 176 ? 1.798 -3.833 42.817 1.00 98.25 176 LEU A O 1
ATOM 1367 N N . ASN A 1 177 ? 1.687 -1.779 41.934 1.00 98.31 177 ASN A N 1
ATOM 1368 C CA . ASN A 1 177 ? 1.187 -1.107 43.133 1.00 98.31 177 ASN A CA 1
ATOM 1369 C C . ASN A 1 177 ? -0.184 -1.649 43.548 1.00 98.31 177 ASN A C 1
ATOM 1371 O O . ASN A 1 177 ? -0.398 -1.912 44.730 1.00 98.31 177 ASN A O 1
ATOM 1375 N N . THR A 1 178 ? -1.082 -1.867 42.584 1.00 97.56 178 THR A N 1
ATOM 1376 C CA . THR A 1 178 ? -2.387 -2.499 42.821 1.00 97.56 178 THR A CA 1
ATOM 1377 C C . THR A 1 178 ? -2.232 -3.935 43.312 1.00 97.56 178 THR A C 1
ATOM 1379 O O . THR A 1 178 ? -2.857 -4.302 44.305 1.00 97.56 178 THR A O 1
ATOM 1382 N N . HIS A 1 179 ? -1.370 -4.738 42.679 1.00 97.06 179 HIS A N 1
ATOM 1383 C CA . HIS A 1 179 ? -1.114 -6.116 43.119 1.00 97.06 179 HIS A CA 1
ATOM 1384 C C . HIS A 1 179 ? -0.577 -6.164 44.554 1.00 97.06 179 HIS A C 1
ATOM 1386 O O . HIS A 1 179 ? -1.072 -6.909 45.398 1.00 97.06 179 HIS A O 1
ATOM 1392 N N . LEU A 1 180 ? 0.391 -5.306 44.868 1.00 98.12 180 LEU A N 1
ATOM 1393 C CA . LEU A 1 180 ? 1.011 -5.232 46.189 1.00 98.12 180 LEU A CA 1
ATOM 1394 C C . LEU A 1 180 ? 0.107 -4.595 47.253 1.00 98.12 180 LEU A C 1
ATOM 1396 O O . LEU A 1 180 ? 0.443 -4.647 48.435 1.00 98.12 180 LEU A O 1
ATOM 1400 N N . ALA A 1 181 ? -1.040 -4.009 46.900 1.00 96.50 181 ALA A N 1
ATOM 1401 C CA . ALA A 1 181 ? -1.964 -3.455 47.892 1.00 96.50 181 ALA A CA 1
ATOM 1402 C C . ALA A 1 181 ? -2.439 -4.524 48.895 1.00 96.50 181 ALA A C 1
ATOM 1404 O O . ALA A 1 181 ? -2.582 -4.233 50.081 1.00 96.50 181 ALA A O 1
ATOM 1405 N N . SER A 1 182 ? -2.608 -5.769 48.435 1.00 93.44 182 SER A N 1
ATOM 1406 C CA . SER A 1 182 ? -3.057 -6.913 49.246 1.00 93.44 182 SER A CA 1
ATOM 1407 C C . SER A 1 182 ? -1.993 -7.999 49.452 1.00 93.44 182 SER A C 1
ATOM 1409 O O . SER A 1 182 ? -2.259 -8.986 50.133 1.00 93.44 182 SER A O 1
ATOM 1411 N N . ASN A 1 183 ? -0.782 -7.823 48.910 1.00 94.88 183 ASN A N 1
ATOM 1412 C CA . ASN A 1 183 ? 0.273 -8.836 48.939 1.00 94.88 183 ASN A CA 1
ATOM 1413 C C . ASN A 1 183 ? 1.587 -8.276 49.502 1.00 94.88 183 ASN A C 1
ATOM 1415 O O . ASN A 1 183 ? 2.038 -7.199 49.111 1.00 94.88 183 ASN A O 1
ATOM 1419 N N . THR A 1 184 ? 2.219 -9.028 50.408 1.00 93.56 184 THR A N 1
ATOM 1420 C CA . THR A 1 184 ? 3.541 -8.689 50.968 1.00 93.56 184 THR A CA 1
ATOM 1421 C C . THR A 1 184 ? 4.672 -8.992 49.984 1.00 93.56 184 THR A C 1
ATOM 1423 O O . THR A 1 184 ? 5.621 -8.217 49.893 1.00 93.56 184 THR A O 1
ATOM 1426 N N . TYR A 1 185 ? 4.549 -10.096 49.244 1.00 96.50 185 TYR A N 1
ATOM 1427 C CA . TYR A 1 185 ? 5.477 -10.575 48.214 1.00 96.50 185 TYR A CA 1
ATOM 1428 C C . TYR A 1 185 ? 4.725 -10.729 46.891 1.00 96.50 185 TYR A C 1
ATOM 1430 O O . TYR A 1 185 ? 3.496 -10.813 46.893 1.00 96.50 185 TYR A O 1
ATOM 1438 N N . VAL A 1 186 ? 5.418 -10.761 45.752 1.00 96.62 186 VAL A N 1
ATOM 1439 C CA . VAL A 1 186 ? 4.719 -10.824 44.454 1.00 96.62 186 VAL A CA 1
ATOM 1440 C C . VAL A 1 186 ? 4.082 -12.183 44.172 1.00 96.62 186 VAL A C 1
ATOM 1442 O O . VAL A 1 186 ? 3.081 -12.237 43.452 1.00 96.62 186 VAL A O 1
ATOM 1445 N N . VAL A 1 187 ? 4.599 -13.258 44.776 1.00 95.88 187 VAL A N 1
ATOM 1446 C CA . VAL A 1 187 ? 4.018 -14.605 44.700 1.00 95.88 187 VAL A CA 1
ATOM 1447 C C . VAL A 1 187 ? 3.989 -15.255 46.079 1.00 95.88 187 VAL A C 1
ATOM 1449 O O . VAL A 1 187 ? 5.017 -15.419 46.727 1.00 95.88 187 VAL A O 1
ATOM 1452 N N . GLY A 1 188 ? 2.804 -15.689 46.510 1.00 89.06 188 GLY A N 1
ATOM 1453 C CA . GLY A 1 188 ? 2.630 -16.408 47.771 1.00 89.06 188 GLY A CA 1
ATOM 1454 C C . GLY A 1 188 ? 2.897 -15.549 49.013 1.00 89.06 188 GLY A C 1
ATOM 1455 O O . GLY A 1 188 ? 2.586 -14.360 49.050 1.00 89.06 188 GLY A O 1
ATOM 1456 N N . HIS A 1 189 ? 3.431 -16.178 50.063 1.00 89.44 189 HIS A N 1
ATOM 1457 C CA . HIS A 1 189 ? 3.588 -15.573 51.395 1.00 89.44 189 HIS A CA 1
ATOM 1458 C C . HIS A 1 189 ? 5.045 -15.528 51.886 1.00 89.44 189 HIS A C 1
ATOM 1460 O O . HIS A 1 189 ? 5.293 -15.257 53.059 1.00 89.44 189 HIS A O 1
ATOM 1466 N N . SER A 1 190 ? 6.012 -15.775 51.002 1.00 91.62 190 SER A N 1
ATOM 1467 C CA . SER A 1 190 ? 7.448 -15.741 51.294 1.00 91.62 190 SER A CA 1
ATOM 1468 C C . SER A 1 190 ? 8.224 -15.193 50.099 1.00 91.62 190 SER A C 1
ATOM 1470 O O . SER A 1 190 ? 7.703 -15.164 48.990 1.00 91.62 190 SER A O 1
ATOM 1472 N N . VAL A 1 191 ? 9.483 -14.802 50.313 1.00 96.31 191 VAL A N 1
ATOM 1473 C CA . VAL A 1 191 ? 10.373 -14.371 49.224 1.00 96.31 191 VAL A CA 1
ATOM 1474 C C . VAL A 1 191 ? 10.553 -15.502 48.212 1.00 96.31 191 VAL A C 1
ATOM 1476 O O . VAL A 1 191 ? 10.929 -16.615 48.577 1.00 96.31 191 VAL A O 1
ATOM 1479 N N . THR A 1 192 ? 10.327 -15.191 46.940 1.00 97.38 192 THR A N 1
ATOM 1480 C CA . THR A 1 192 ? 10.568 -16.074 45.796 1.00 97.38 192 THR A CA 1
ATOM 1481 C C . THR A 1 192 ? 11.625 -15.487 44.862 1.00 97.38 192 THR A C 1
ATOM 1483 O O . THR A 1 192 ? 12.083 -14.350 45.026 1.00 97.38 192 THR A O 1
ATOM 1486 N N . LEU A 1 193 ? 12.008 -16.241 43.830 1.00 97.31 193 LEU A N 1
ATOM 1487 C CA . LEU A 1 193 ? 12.931 -15.749 42.808 1.00 97.31 193 LEU A CA 1
ATOM 1488 C C . LEU A 1 193 ? 12.388 -14.509 42.072 1.00 97.31 193 LEU A C 1
ATOM 1490 O O . LEU A 1 193 ? 13.166 -13.631 41.687 1.00 97.31 193 LEU A O 1
ATOM 1494 N N . ALA A 1 194 ? 11.062 -14.400 41.929 1.00 97.88 194 ALA A N 1
ATOM 1495 C CA . ALA A 1 194 ? 10.419 -13.220 41.361 1.00 97.88 194 ALA A CA 1
ATOM 1496 C C . ALA A 1 194 ? 10.683 -11.970 42.207 1.00 97.88 194 ALA A C 1
ATOM 1498 O O . ALA A 1 194 ? 11.036 -10.925 41.655 1.00 97.88 194 ALA A O 1
ATOM 1499 N N . ASP A 1 195 ? 10.600 -12.084 43.536 1.00 98.38 195 ASP A N 1
ATOM 1500 C CA . ASP A 1 195 ? 10.851 -10.961 44.437 1.00 98.38 195 ASP A CA 1
ATOM 1501 C C . ASP A 1 195 ? 12.303 -10.479 44.353 1.00 98.38 195 ASP A C 1
ATOM 1503 O O . ASP A 1 195 ? 12.562 -9.272 44.304 1.00 98.38 195 ASP A O 1
ATOM 1507 N N . ILE A 1 196 ? 13.252 -11.420 44.277 1.00 98.19 196 ILE A N 1
ATOM 1508 C CA . ILE A 1 196 ? 14.685 -11.134 44.125 1.00 98.19 196 ILE A CA 1
ATOM 1509 C C . ILE A 1 196 ? 14.938 -10.355 42.832 1.00 98.19 196 ILE A C 1
ATOM 1511 O O . ILE A 1 196 ? 15.521 -9.267 42.857 1.00 98.19 196 ILE A O 1
ATOM 1515 N N . ILE A 1 197 ? 14.464 -10.873 41.697 1.00 98.12 197 ILE A N 1
ATOM 1516 C CA . ILE A 1 197 ? 14.721 -10.270 40.384 1.00 98.12 197 ILE A CA 1
ATOM 1517 C C . ILE A 1 197 ? 14.038 -8.906 40.256 1.00 98.12 197 ILE A C 1
ATOM 1519 O O . ILE A 1 197 ? 14.668 -7.948 39.788 1.00 98.12 197 ILE A O 1
ATOM 1523 N N . LEU A 1 198 ? 12.784 -8.796 40.700 1.00 98.25 198 LEU A N 1
ATOM 1524 C CA . LEU A 1 198 ? 12.036 -7.545 40.670 1.00 98.25 198 LEU A CA 1
ATOM 1525 C C . LEU A 1 198 ? 12.695 -6.479 41.548 1.00 98.25 198 LEU A C 1
ATOM 1527 O O . LEU A 1 198 ? 12.900 -5.356 41.088 1.00 98.25 198 LEU A O 1
ATOM 1531 N N . THR A 1 199 ? 13.103 -6.832 42.768 1.00 98.38 199 THR A N 1
ATOM 1532 C CA . THR A 1 199 ? 13.770 -5.896 43.685 1.00 98.38 199 THR A CA 1
ATOM 1533 C C . THR A 1 199 ? 15.110 -5.422 43.124 1.00 98.38 199 THR A C 1
ATOM 1535 O O . THR A 1 199 ? 15.389 -4.226 43.163 1.00 98.38 199 THR A O 1
ATOM 1538 N N . CYS A 1 200 ? 15.922 -6.302 42.524 1.00 97.38 200 CYS A N 1
ATOM 1539 C CA . CYS A 1 200 ? 17.179 -5.894 41.883 1.00 97.38 200 CYS A CA 1
ATOM 1540 C C . CYS A 1 200 ? 16.961 -4.974 40.669 1.00 97.38 200 CYS A C 1
ATOM 1542 O O . CYS A 1 200 ? 17.767 -4.074 40.421 1.00 97.38 200 CYS A O 1
ATOM 1544 N N . ASN A 1 201 ? 15.885 -5.171 39.901 1.00 97.31 201 ASN A N 1
ATOM 1545 C CA . ASN A 1 201 ? 15.541 -4.275 38.795 1.00 97.31 201 ASN A CA 1
ATOM 1546 C C . ASN A 1 201 ? 15.028 -2.915 39.304 1.00 97.31 201 ASN A C 1
ATOM 1548 O O . ASN A 1 201 ? 15.455 -1.884 38.785 1.00 97.31 201 ASN A O 1
ATOM 1552 N N . LEU A 1 202 ? 14.195 -2.900 40.352 1.00 97.88 202 LEU A N 1
ATOM 1553 C CA . LEU A 1 202 ? 13.732 -1.672 41.011 1.00 97.88 202 LEU A CA 1
ATOM 1554 C C . LEU A 1 202 ? 14.880 -0.903 41.671 1.00 97.88 202 LEU A C 1
ATOM 1556 O O . LEU A 1 202 ? 14.927 0.317 41.549 1.00 97.88 202 LEU A O 1
ATOM 1560 N N . TYR A 1 203 ? 15.836 -1.597 42.297 1.00 96.94 203 TYR A N 1
ATOM 1561 C CA . TYR A 1 203 ? 17.007 -0.992 42.941 1.00 96.94 203 TYR A CA 1
ATOM 1562 C C . TYR A 1 203 ? 17.743 -0.035 42.005 1.00 96.94 203 TYR A C 1
ATOM 1564 O O . TYR A 1 203 ? 18.140 1.049 42.418 1.00 96.94 203 TYR A O 1
ATOM 1572 N N . PHE A 1 204 ? 17.868 -0.390 40.726 1.00 94.75 204 PHE A N 1
ATOM 1573 C CA . PHE A 1 204 ? 18.508 0.481 39.748 1.00 94.75 204 PHE A CA 1
ATOM 1574 C C . PHE A 1 204 ? 17.737 1.784 39.520 1.00 94.75 204 PHE A C 1
ATOM 1576 O O . PHE A 1 204 ? 18.361 2.838 39.430 1.00 94.75 204 PHE A O 1
ATOM 1583 N N . GLY A 1 205 ? 16.402 1.733 39.499 1.00 96.06 205 GLY A N 1
ATOM 1584 C CA . GLY A 1 205 ? 15.553 2.925 39.483 1.00 96.06 205 GLY A CA 1
ATOM 1585 C C . GLY A 1 205 ? 15.705 3.747 40.765 1.00 96.06 205 GLY A C 1
ATOM 1586 O O . GLY A 1 205 ? 16.072 4.918 40.693 1.00 96.06 205 GLY A O 1
ATOM 1587 N N . PHE A 1 206 ? 15.510 3.123 41.933 1.00 97.38 206 PHE A N 1
ATOM 1588 C CA . PHE A 1 206 ? 15.621 3.761 43.255 1.00 97.38 206 PHE A CA 1
ATOM 1589 C C . PHE A 1 206 ? 16.972 4.432 43.490 1.00 97.38 206 PHE A C 1
ATOM 1591 O O . PHE A 1 206 ? 16.998 5.549 43.990 1.00 97.38 206 PHE A O 1
ATOM 1598 N N . ALA A 1 207 ? 18.077 3.805 43.095 1.00 94.94 207 ALA A N 1
ATOM 1599 C CA . ALA A 1 207 ? 19.412 4.351 43.309 1.00 94.94 207 ALA A CA 1
ATOM 1600 C C . ALA A 1 207 ? 19.792 5.477 42.327 1.00 94.94 207 ALA A C 1
ATOM 1602 O O . ALA A 1 207 ? 20.724 6.222 42.617 1.00 94.94 207 ALA A O 1
ATOM 1603 N N . ASN A 1 208 ? 19.115 5.608 41.173 1.00 94.62 208 ASN A N 1
ATOM 1604 C CA . ASN A 1 208 ? 19.578 6.496 40.095 1.00 94.62 208 ASN A CA 1
ATOM 1605 C C . ASN A 1 208 ? 18.575 7.554 39.610 1.00 94.62 208 ASN A C 1
ATOM 1607 O O . ASN A 1 208 ? 19.016 8.629 39.215 1.00 94.62 208 ASN A O 1
ATOM 1611 N N . ILE A 1 209 ? 17.269 7.264 39.563 1.00 95.75 209 ILE A N 1
ATOM 1612 C CA . ILE A 1 209 ? 16.280 8.142 38.893 1.00 95.75 209 ILE A CA 1
ATOM 1613 C C . ILE A 1 209 ? 14.926 8.258 39.600 1.00 95.75 209 ILE A C 1
ATOM 1615 O O . ILE A 1 209 ? 14.191 9.211 39.357 1.00 95.75 209 ILE A O 1
ATOM 1619 N N . PHE A 1 210 ? 14.564 7.324 40.476 1.00 97.44 210 PHE A N 1
ATOM 1620 C CA . PHE A 1 210 ? 13.292 7.373 41.194 1.00 97.44 210 PHE A CA 1
ATOM 1621 C C . PHE A 1 210 ? 13.403 8.288 42.407 1.00 97.44 210 PHE A C 1
ATOM 1623 O O . PHE A 1 210 ? 13.685 7.848 43.521 1.00 97.44 210 PHE A O 1
ATOM 1630 N N . ILE A 1 211 ? 13.159 9.572 42.175 1.00 96.88 211 ILE A N 1
ATOM 1631 C CA . ILE A 1 211 ? 13.079 10.582 43.230 1.00 96.88 211 ILE A CA 1
ATOM 1632 C C . ILE A 1 211 ? 11.803 10.430 44.059 1.00 96.88 211 ILE A C 1
ATOM 1634 O O . ILE A 1 211 ? 10.833 9.809 43.620 1.00 96.88 211 ILE A O 1
ATOM 1638 N N . LYS A 1 212 ? 11.780 11.038 45.251 1.00 96.25 212 LYS A N 1
ATOM 1639 C CA . LYS A 1 212 ? 10.672 10.863 46.199 1.00 96.25 212 LYS A CA 1
ATOM 1640 C C . LYS A 1 212 ? 9.304 11.217 45.607 1.00 96.25 212 LYS A C 1
ATOM 1642 O O . LYS A 1 212 ? 8.353 10.474 45.833 1.00 96.25 212 LYS A O 1
ATOM 1647 N N . SER A 1 213 ? 9.220 12.291 44.817 1.00 95.12 213 SER A N 1
ATOM 1648 C CA . SER A 1 213 ? 7.977 12.714 44.154 1.00 95.12 213 SER A CA 1
ATOM 1649 C C . SER A 1 213 ? 7.473 11.713 43.113 1.00 95.12 213 SER A C 1
ATOM 1651 O O . SER A 1 213 ? 6.269 11.580 42.934 1.00 95.12 213 SER A O 1
ATOM 1653 N N . PHE A 1 214 ? 8.374 10.975 42.460 1.00 96.88 214 PHE A N 1
ATOM 1654 C CA . PHE A 1 214 ? 8.003 9.911 41.530 1.00 96.88 214 PHE A CA 1
ATOM 1655 C C . PHE A 1 214 ? 7.505 8.672 42.284 1.00 96.88 214 PHE A C 1
ATOM 1657 O O . PHE A 1 214 ? 6.474 8.098 41.945 1.00 96.88 214 PHE A O 1
ATOM 1664 N N . THR A 1 215 ? 8.210 8.255 43.340 1.00 96.94 215 THR A N 1
ATOM 1665 C CA . THR A 1 215 ? 7.841 7.045 44.096 1.00 96.94 215 THR A CA 1
ATOM 1666 C C . THR A 1 215 ? 6.586 7.216 44.943 1.00 96.94 215 THR A C 1
ATOM 1668 O O . THR A 1 215 ? 5.894 6.231 45.182 1.00 96.94 215 THR A O 1
ATOM 1671 N N . SER A 1 216 ? 6.253 8.444 45.362 1.00 95.94 216 SER A N 1
ATOM 1672 C CA . SER A 1 216 ? 5.031 8.715 46.132 1.00 95.94 216 SER A CA 1
ATOM 1673 C C . SER A 1 216 ? 3.740 8.404 45.370 1.00 95.94 216 SER A C 1
ATOM 1675 O O . SER A 1 216 ? 2.709 8.208 46.003 1.00 95.94 216 SER A O 1
ATOM 1677 N N . GLU A 1 217 ? 3.788 8.313 44.036 1.00 97.38 217 GLU A N 1
ATOM 1678 C CA . GLU A 1 217 ? 2.659 7.853 43.213 1.00 97.38 217 GLU A CA 1
ATOM 1679 C C . GLU A 1 217 ? 2.376 6.344 43.399 1.00 97.38 217 GLU A C 1
ATOM 1681 O O . GLU A 1 217 ? 1.276 5.878 43.105 1.00 97.38 217 GLU A O 1
ATOM 1686 N N . PHE A 1 218 ? 3.342 5.575 43.923 1.00 98.38 218 PHE A N 1
ATOM 1687 C CA . PHE A 1 218 ? 3.286 4.112 44.051 1.00 98.38 218 PHE A CA 1
ATOM 1688 C C . PHE A 1 218 ? 3.663 3.638 45.473 1.00 98.38 218 PHE A C 1
ATOM 1690 O O . PHE A 1 218 ? 4.661 2.928 45.659 1.00 98.38 218 PHE A O 1
ATOM 1697 N N . PRO A 1 219 ? 2.876 3.992 46.509 1.00 97.38 219 PRO A N 1
ATOM 1698 C CA . PRO A 1 219 ? 3.235 3.755 47.911 1.00 97.38 219 PRO A CA 1
ATOM 1699 C C . PRO A 1 219 ? 3.396 2.268 48.272 1.00 97.38 219 PRO A C 1
ATOM 1701 O O . PRO A 1 219 ? 4.227 1.918 49.111 1.00 97.38 219 PRO A O 1
ATOM 1704 N N . HIS A 1 220 ? 2.643 1.368 47.635 1.00 98.25 220 HIS A N 1
ATOM 1705 C CA . HIS A 1 220 ? 2.730 -0.074 47.876 1.00 98.25 220 HIS A CA 1
ATOM 1706 C C . HIS A 1 220 ? 3.985 -0.693 47.263 1.00 98.25 220 HIS A C 1
ATOM 1708 O O . HIS A 1 220 ? 4.533 -1.626 47.863 1.00 98.25 220 HIS A O 1
ATOM 1714 N N . VAL A 1 221 ? 4.449 -0.156 46.128 1.00 98.56 221 VAL A N 1
ATOM 1715 C CA . VAL A 1 221 ? 5.740 -0.515 45.520 1.00 98.56 221 VAL A CA 1
ATOM 1716 C C . VAL A 1 221 ? 6.886 0.011 46.370 1.00 98.56 221 VAL A C 1
ATOM 1718 O O . VAL A 1 221 ? 7.827 -0.732 46.634 1.00 98.56 221 VAL A O 1
ATOM 1721 N N . GLU A 1 222 ? 6.798 1.254 46.852 1.00 97.81 222 GLU A N 1
ATOM 1722 C CA . GLU A 1 222 ? 7.808 1.830 47.744 1.00 97.81 222 GLU A CA 1
ATOM 1723 C C . GLU A 1 222 ? 7.935 1.007 49.040 1.00 97.81 222 GLU A C 1
ATOM 1725 O O . GLU A 1 222 ? 9.034 0.580 49.399 1.00 97.81 222 GLU A O 1
ATOM 1730 N N . ARG A 1 223 ? 6.812 0.685 49.695 1.00 98.06 223 ARG A N 1
ATOM 1731 C CA . ARG A 1 223 ? 6.781 -0.181 50.888 1.00 98.06 223 ARG A CA 1
ATOM 1732 C C . ARG A 1 223 ? 7.348 -1.572 50.610 1.00 98.06 223 ARG A C 1
ATOM 1734 O O . ARG A 1 223 ? 8.108 -2.088 51.426 1.00 98.06 223 ARG A O 1
ATOM 1741 N N . TYR A 1 224 ? 7.006 -2.175 49.472 1.00 98.56 224 TYR A N 1
ATOM 1742 C CA . TYR A 1 224 ? 7.553 -3.471 49.063 1.00 98.56 224 TYR A CA 1
ATOM 1743 C C . TYR A 1 224 ? 9.073 -3.401 48.868 1.00 98.56 224 TYR A C 1
ATOM 1745 O O . TYR A 1 224 ? 9.804 -4.177 49.476 1.00 98.56 224 TYR A O 1
ATOM 1753 N N . PHE A 1 225 ? 9.565 -2.422 48.106 1.00 98.44 225 PHE A N 1
ATOM 1754 C CA . PHE A 1 225 ? 10.991 -2.263 47.835 1.00 98.44 225 PHE A CA 1
ATOM 1755 C C . PHE A 1 225 ? 11.799 -2.135 49.129 1.00 98.44 225 PHE A C 1
ATOM 1757 O O . PHE A 1 225 ? 12.746 -2.895 49.335 1.00 98.44 225 PHE A O 1
ATOM 1764 N N . TRP A 1 226 ? 11.380 -1.244 50.036 1.00 98.00 226 TRP A N 1
ATOM 1765 C CA . TRP A 1 226 ? 12.046 -1.062 51.327 1.00 98.00 226 TRP A CA 1
ATOM 1766 C C . TRP A 1 226 ? 11.941 -2.285 52.238 1.00 98.00 226 TRP A C 1
ATOM 1768 O O . TRP A 1 226 ? 12.872 -2.550 52.996 1.00 98.00 226 TRP A O 1
ATOM 1778 N N . THR A 1 227 ? 10.855 -3.055 52.152 1.00 97.50 227 THR A N 1
ATOM 1779 C CA . THR A 1 227 ? 10.730 -4.323 52.887 1.00 97.50 227 THR A CA 1
ATOM 1780 C C . THR A 1 227 ? 11.786 -5.320 52.419 1.00 97.50 227 THR A C 1
ATOM 1782 O O . THR A 1 227 ? 12.473 -5.908 53.252 1.00 97.50 227 THR A O 1
ATOM 1785 N N . LEU A 1 228 ? 11.950 -5.490 51.103 1.00 98.19 228 LEU A N 1
ATOM 1786 C CA . LEU A 1 228 ? 12.850 -6.494 50.534 1.00 98.19 228 LEU A CA 1
ATOM 1787 C C . LEU A 1 228 ? 14.323 -6.114 50.713 1.00 98.19 228 LEU A C 1
ATOM 1789 O O . LEU A 1 228 ? 15.092 -6.934 51.202 1.00 98.19 228 LEU A O 1
ATOM 1793 N N . VAL A 1 229 ? 14.730 -4.876 50.408 1.00 97.50 229 VAL A N 1
ATOM 1794 C CA . VAL A 1 229 ? 16.154 -4.482 50.516 1.00 97.50 229 VAL A CA 1
ATOM 1795 C C . VAL A 1 229 ? 16.683 -4.463 51.953 1.00 97.50 229 VAL A C 1
ATOM 1797 O O . VAL A 1 229 ? 17.893 -4.549 52.156 1.00 97.50 229 VAL A O 1
ATOM 1800 N N . ASN A 1 230 ? 15.796 -4.380 52.951 1.00 96.38 230 ASN A N 1
ATOM 1801 C CA . ASN A 1 230 ? 16.162 -4.444 54.367 1.00 96.38 230 ASN A CA 1
ATOM 1802 C C . ASN A 1 230 ? 16.158 -5.868 54.945 1.00 96.38 230 ASN A C 1
ATOM 1804 O O . ASN A 1 230 ? 16.593 -6.047 56.084 1.00 96.38 230 ASN A O 1
ATOM 1808 N N . GLN A 1 231 ? 15.719 -6.882 54.188 1.00 96.06 231 GLN A N 1
ATOM 1809 C CA . GLN A 1 231 ? 15.884 -8.277 54.599 1.00 96.06 231 GLN A CA 1
ATOM 1810 C C . GLN A 1 231 ? 17.380 -8.610 54.745 1.00 96.06 231 GLN A C 1
ATOM 1812 O O . GLN A 1 231 ? 18.175 -8.155 53.915 1.00 96.06 231 GLN A O 1
ATOM 1817 N N . PRO A 1 232 ? 17.788 -9.434 55.731 1.00 96.19 232 PRO A N 1
ATOM 1818 C CA . PRO A 1 232 ? 19.200 -9.742 55.976 1.00 96.19 232 PRO A CA 1
ATOM 1819 C C . PRO A 1 232 ? 19.949 -10.223 54.724 1.00 96.19 232 PRO A C 1
ATOM 1821 O O . PRO A 1 232 ? 21.029 -9.716 54.421 1.00 96.19 232 PRO A O 1
ATOM 1824 N N . ASN A 1 233 ? 19.331 -11.119 53.948 1.00 95.38 233 ASN A N 1
ATOM 1825 C CA . ASN A 1 233 ? 19.920 -11.706 52.740 1.00 95.38 233 ASN A CA 1
ATOM 1826 C C . ASN A 1 233 ? 20.118 -10.671 51.618 1.00 95.38 233 ASN A C 1
ATOM 1828 O O . ASN A 1 233 ? 21.118 -10.708 50.907 1.00 95.38 233 ASN A O 1
ATOM 1832 N N . PHE A 1 234 ? 19.203 -9.706 51.476 1.00 96.69 234 PHE A N 1
ATOM 1833 C CA . PHE A 1 234 ? 19.348 -8.614 50.508 1.00 96.69 234 PHE A CA 1
ATOM 1834 C C . PHE A 1 234 ? 20.382 -7.593 50.979 1.00 96.69 234 PHE A C 1
ATOM 1836 O O . PHE A 1 234 ? 21.271 -7.221 50.212 1.00 96.69 234 PHE A O 1
ATOM 1843 N N . ARG A 1 235 ? 20.304 -7.167 52.245 1.00 95.38 235 ARG A N 1
ATOM 1844 C CA . ARG A 1 235 ? 21.193 -6.151 52.823 1.00 95.38 235 ARG A CA 1
ATOM 1845 C C . ARG A 1 235 ? 22.652 -6.602 52.847 1.00 95.38 235 ARG A C 1
ATOM 1847 O O . ARG A 1 235 ? 23.531 -5.771 52.637 1.00 95.38 235 ARG A O 1
ATOM 1854 N N . LYS A 1 236 ? 22.915 -7.897 53.051 1.00 94.56 236 LYS A N 1
ATOM 1855 C CA . LYS A 1 236 ? 24.264 -8.482 52.973 1.00 94.56 236 LYS A CA 1
ATOM 1856 C C . LYS A 1 236 ? 24.913 -8.269 51.600 1.00 94.56 236 LYS A C 1
ATOM 1858 O O . LYS A 1 236 ? 26.111 -8.019 51.535 1.00 94.56 236 LYS A O 1
ATOM 1863 N N . ILE A 1 237 ? 24.127 -8.342 50.522 1.00 95.06 237 ILE A N 1
ATOM 1864 C CA . ILE A 1 237 ? 24.623 -8.274 49.139 1.00 95.06 237 ILE A CA 1
ATOM 1865 C C . ILE A 1 237 ? 24.560 -6.854 48.560 1.00 95.06 237 ILE A C 1
ATOM 1867 O O . ILE A 1 237 ? 25.523 -6.389 47.954 1.00 95.06 237 ILE A O 1
ATOM 1871 N N . ILE A 1 238 ? 23.430 -6.165 48.725 1.00 93.81 238 ILE A N 1
ATOM 1872 C CA . ILE A 1 238 ? 23.191 -4.828 48.154 1.00 93.81 238 ILE A CA 1
ATOM 1873 C C . ILE A 1 238 ? 23.828 -3.734 49.027 1.00 93.81 238 ILE A C 1
ATOM 1875 O O . ILE A 1 238 ? 24.201 -2.673 48.526 1.00 93.81 238 ILE A O 1
ATOM 1879 N N . GLY A 1 239 ? 23.971 -3.980 50.332 1.00 93.25 239 GLY A N 1
ATOM 1880 C CA . GLY A 1 239 ? 24.378 -2.973 51.305 1.00 93.25 239 GLY A CA 1
ATOM 1881 C C . GLY A 1 239 ? 23.241 -2.015 51.672 1.00 93.25 239 GLY A C 1
ATOM 1882 O O . GLY A 1 239 ? 22.058 -2.303 51.483 1.00 93.25 239 GLY A O 1
ATOM 1883 N N . GLN A 1 240 ? 23.599 -0.860 52.239 1.00 93.06 240 GLN A N 1
ATOM 1884 C CA . GLN A 1 240 ? 22.630 0.183 52.573 1.00 93.06 240 GLN A CA 1
ATOM 1885 C C . GLN A 1 240 ? 22.187 0.922 51.304 1.00 93.06 240 GLN A C 1
ATOM 1887 O O . GLN A 1 240 ? 22.994 1.558 50.629 1.00 93.06 240 GLN A O 1
ATOM 1892 N N . VAL A 1 241 ? 20.892 0.857 50.992 1.00 94.44 241 VAL A N 1
ATOM 1893 C CA . VAL A 1 241 ? 20.313 1.516 49.816 1.00 94.44 241 VAL A CA 1
ATOM 1894 C C . VAL A 1 241 ? 19.980 2.974 50.131 1.00 94.44 241 VAL A C 1
ATOM 1896 O O . VAL A 1 241 ? 19.282 3.256 51.103 1.00 94.44 241 VAL A O 1
ATOM 1899 N N . LYS A 1 242 ? 20.438 3.896 49.276 1.00 94.00 242 LYS A N 1
ATOM 1900 C CA . LYS A 1 242 ? 20.035 5.309 49.276 1.00 94.00 242 LYS A CA 1
ATOM 1901 C C . LYS A 1 242 ? 19.200 5.598 48.026 1.00 94.00 242 LYS A C 1
ATOM 1903 O O . LYS A 1 242 ? 19.592 5.206 46.930 1.00 94.00 242 LYS A O 1
ATOM 1908 N N . GLN A 1 243 ? 18.062 6.267 48.197 1.00 96.50 243 GLN A N 1
ATOM 1909 C CA . GLN A 1 243 ? 17.208 6.691 47.086 1.00 96.50 243 GLN A CA 1
ATOM 1910 C C . GLN A 1 243 ? 17.794 7.920 46.369 1.00 96.50 243 GLN A C 1
ATOM 1912 O O . GLN A 1 243 ? 18.448 8.755 46.996 1.00 96.50 243 GLN A O 1
ATOM 1917 N N . ALA A 1 244 ? 17.546 8.039 45.066 1.00 95.81 244 ALA A N 1
ATOM 1918 C CA . ALA A 1 244 ? 17.945 9.177 44.252 1.00 95.81 244 ALA A CA 1
ATOM 1919 C C . ALA A 1 244 ? 17.278 10.474 44.743 1.00 95.81 244 ALA A C 1
ATOM 1921 O O . ALA A 1 244 ? 16.062 10.543 44.909 1.00 95.81 244 ALA A O 1
ATOM 1922 N N . GLU A 1 245 ? 18.079 11.520 44.947 1.00 93.94 245 GLU A N 1
ATOM 1923 C CA . GLU A 1 245 ? 17.592 12.844 45.365 1.00 93.94 245 GLU A CA 1
ATOM 1924 C C . GLU A 1 245 ? 17.143 13.696 44.167 1.00 93.94 245 GLU A C 1
ATOM 1926 O O . GLU A 1 245 ? 16.248 14.527 44.288 1.00 93.94 245 GLU A O 1
ATOM 1931 N N . SER A 1 246 ? 17.743 13.473 42.995 1.00 92.81 246 SER A N 1
ATOM 1932 C CA . SER A 1 246 ? 17.424 14.169 41.746 1.00 92.81 246 SER A CA 1
ATOM 1933 C C . SER A 1 246 ? 17.559 13.233 40.543 1.00 92.81 246 SER A C 1
ATOM 1935 O O . SER A 1 246 ? 18.299 12.249 40.589 1.00 92.81 246 SER A O 1
ATOM 1937 N N . VAL A 1 247 ? 16.840 13.540 39.460 1.00 93.38 247 VAL A N 1
ATOM 1938 C CA . VAL A 1 247 ? 17.036 12.881 38.160 1.00 93.38 247 VAL A CA 1
ATOM 1939 C C . VAL A 1 247 ? 18.252 13.525 37.480 1.00 93.38 247 VAL A C 1
ATOM 1941 O O . VAL A 1 247 ? 18.300 14.758 37.418 1.00 93.38 247 VAL A O 1
ATOM 1944 N N . PRO A 1 248 ? 19.221 12.756 36.941 1.00 92.56 248 PRO A N 1
ATOM 1945 C CA . PRO A 1 248 ? 20.388 13.343 36.290 1.00 92.56 248 PRO A CA 1
ATOM 1946 C C . PRO A 1 248 ? 19.996 14.279 35.125 1.00 92.56 248 PRO A C 1
ATOM 1948 O O . PRO A 1 248 ? 19.079 13.965 34.351 1.00 92.56 248 PRO A O 1
ATOM 1951 N N . PRO A 1 249 ? 20.657 15.443 34.975 1.00 88.06 249 PRO A N 1
ATOM 1952 C CA . PRO A 1 249 ? 20.357 16.380 33.896 1.00 88.06 249 PRO A CA 1
ATOM 1953 C C . PRO A 1 249 ? 20.775 15.807 32.536 1.00 88.06 249 PRO A C 1
ATOM 1955 O O . PRO A 1 249 ? 21.701 15.003 32.446 1.00 88.06 249 PRO A O 1
ATOM 1958 N N . VAL A 1 250 ? 20.112 16.239 31.458 1.00 85.19 250 VAL A N 1
ATOM 1959 C CA . VAL A 1 250 ? 20.511 15.859 30.092 1.00 85.19 250 VAL A CA 1
ATOM 1960 C C . VAL A 1 250 ? 21.908 16.412 29.809 1.00 85.19 250 VAL A C 1
ATOM 1962 O O . VAL A 1 250 ? 22.127 17.621 29.892 1.00 85.19 250 VAL A O 1
ATOM 1965 N N . GLN A 1 251 ? 22.857 15.543 29.463 1.00 72.25 251 GLN A N 1
ATOM 1966 C CA . GLN A 1 251 ? 24.197 15.981 29.080 1.00 72.25 251 GLN A CA 1
ATOM 1967 C C . GLN A 1 251 ? 24.156 16.646 27.697 1.00 72.25 251 GLN A C 1
ATOM 1969 O O . GLN A 1 251 ? 23.754 16.030 26.711 1.00 72.25 251 GLN A O 1
ATOM 1974 N N . SER A 1 252 ? 24.591 17.906 27.606 1.00 50.47 252 SER A N 1
ATOM 1975 C CA . SER A 1 252 ? 24.816 18.576 26.324 1.00 50.47 252 SER A CA 1
ATOM 1976 C C . SER A 1 252 ? 26.014 17.937 25.615 1.00 50.47 252 SER A C 1
ATOM 1978 O O . SER A 1 252 ? 27.086 17.767 26.197 1.00 50.47 252 SER A O 1
ATOM 1980 N N . ALA A 1 253 ? 25.832 17.535 24.355 1.00 45.88 253 ALA A N 1
ATOM 1981 C CA . ALA A 1 253 ? 26.854 16.839 23.580 1.00 45.88 253 ALA A CA 1
ATOM 1982 C C . ALA A 1 253 ? 28.156 17.661 23.493 1.00 45.88 253 ALA A C 1
ATOM 1984 O O . ALA A 1 253 ? 28.213 18.705 22.839 1.00 45.88 253 ALA A O 1
ATOM 1985 N N . LYS A 1 254 ? 29.233 17.175 24.124 1.00 33.25 254 LYS A N 1
ATOM 1986 C CA . LYS A 1 254 ? 30.597 17.649 23.852 1.00 33.25 254 LYS A CA 1
ATOM 1987 C C . LYS A 1 254 ? 30.980 17.220 22.432 1.00 33.25 254 LYS A C 1
ATOM 1989 O O . LYS A 1 254 ? 31.077 16.029 22.151 1.00 33.25 254 LYS A O 1
ATOM 1994 N N . LYS A 1 255 ? 31.205 18.196 21.545 1.00 28.25 255 LYS A N 1
ATOM 1995 C CA . LYS A 1 255 ? 31.801 17.986 20.214 1.00 28.25 255 LYS A CA 1
ATOM 1996 C C . LYS A 1 255 ? 33.160 17.265 20.342 1.00 28.25 255 LYS A C 1
ATOM 1998 O O . LYS A 1 255 ? 33.954 17.676 21.191 1.00 28.25 255 LYS A O 1
ATOM 2003 N N . PRO A 1 256 ? 33.471 16.261 19.500 1.00 32.09 256 PRO A N 1
ATOM 2004 C CA . PRO A 1 256 ? 34.819 15.706 19.395 1.00 32.09 256 PRO A CA 1
ATOM 2005 C C . PRO A 1 256 ? 35.813 16.783 18.931 1.00 32.09 256 PRO A C 1
ATOM 2007 O O . PRO A 1 256 ? 35.532 17.550 18.010 1.00 32.09 256 PRO A O 1
ATOM 2010 N N . SER A 1 257 ? 36.961 16.858 19.598 1.00 25.59 257 SER A N 1
ATOM 2011 C CA . SER A 1 257 ? 38.038 17.826 19.374 1.00 25.59 257 SER A CA 1
ATOM 2012 C C . SER A 1 257 ? 38.763 17.607 18.040 1.00 25.59 257 SER A C 1
ATOM 2014 O O . SER A 1 257 ? 39.404 16.575 17.860 1.00 25.59 257 SER A O 1
ATOM 2016 N N . GLN A 1 258 ? 38.721 18.597 17.142 1.00 28.28 258 GLN A N 1
ATOM 2017 C CA . GLN A 1 258 ? 39.666 18.737 16.023 1.00 28.28 258 GLN A CA 1
ATOM 2018 C C . GLN A 1 258 ? 40.951 19.471 16.478 1.00 28.28 258 GLN A C 1
ATOM 2020 O O . GLN A 1 258 ? 40.876 20.277 17.414 1.00 28.28 258 GLN A O 1
ATOM 2025 N N . PRO A 1 259 ? 42.118 19.234 15.840 1.00 29.89 259 PRO A N 1
ATOM 2026 C CA . PRO A 1 259 ? 43.356 19.960 16.131 1.00 29.89 259 PRO A CA 1
ATOM 2027 C C . PRO A 1 259 ? 43.230 21.452 15.790 1.00 29.89 259 PRO A C 1
ATOM 2029 O O . PRO A 1 259 ? 42.593 21.827 14.809 1.00 29.89 259 PRO A O 1
ATOM 2032 N N . LYS A 1 260 ? 43.819 22.299 16.641 1.00 24.91 260 LYS A N 1
ATOM 2033 C CA . LYS A 1 260 ? 43.766 23.767 16.588 1.00 24.91 260 LYS A CA 1
ATOM 2034 C C . LYS A 1 260 ? 44.527 24.328 15.386 1.00 24.91 260 LYS A C 1
ATOM 2036 O O . LYS A 1 260 ? 45.703 24.024 15.261 1.00 24.91 260 LYS A O 1
ATOM 2041 N N . GLU A 1 261 ? 43.940 25.318 14.709 1.00 25.14 261 GLU A N 1
ATOM 2042 C CA . GLU A 1 261 ? 44.671 26.544 14.372 1.00 25.14 261 GLU A CA 1
ATOM 2043 C C . GLU A 1 261 ? 43.773 27.804 14.416 1.00 25.14 261 GLU A C 1
ATOM 2045 O O . GLU A 1 261 ? 42.607 27.819 14.035 1.00 25.14 261 GLU A O 1
ATOM 2050 N N . THR A 1 262 ? 44.364 28.809 15.055 1.00 24.56 262 THR A N 1
ATOM 2051 C CA . THR A 1 262 ? 44.038 30.189 15.468 1.00 24.56 262 THR A CA 1
ATOM 2052 C C . THR A 1 262 ? 42.907 31.016 14.819 1.00 24.56 262 THR A C 1
ATOM 2054 O O . THR A 1 262 ? 42.916 31.312 13.632 1.00 24.56 262 THR A O 1
ATOM 2057 N N . LYS A 1 263 ? 42.026 31.557 15.687 1.00 30.44 263 LYS A N 1
ATOM 2058 C CA . LYS A 1 263 ? 41.197 32.778 15.494 1.00 30.44 263 LYS A CA 1
ATOM 2059 C C . LYS A 1 263 ? 41.926 34.032 16.014 1.00 30.44 263 LYS A C 1
ATOM 2061 O O . LYS A 1 263 ? 42.748 33.896 16.922 1.00 30.44 263 LYS A O 1
ATOM 2066 N N . PRO A 1 264 ? 41.464 35.246 15.646 1.00 26.45 264 PRO A N 1
ATOM 2067 C CA . PRO A 1 264 ? 41.051 36.183 16.707 1.00 26.45 264 PRO A CA 1
ATOM 2068 C C . PRO A 1 264 ? 39.617 36.756 16.597 1.00 26.45 264 PRO A C 1
ATOM 2070 O O . PRO A 1 264 ? 39.009 36.829 15.538 1.00 26.45 264 PRO A O 1
ATOM 2073 N N . LYS A 1 265 ? 39.125 37.104 17.794 1.00 23.88 265 LYS A N 1
ATOM 2074 C CA . LYS A 1 265 ? 37.847 37.662 18.319 1.00 23.88 265 LYS A CA 1
ATOM 2075 C C . LYS A 1 265 ? 37.632 39.162 17.972 1.00 23.88 265 LYS A C 1
ATOM 2077 O O . LYS A 1 265 ? 38.618 39.731 17.511 1.00 23.88 265 LYS A O 1
ATOM 2082 N N . PRO A 1 266 ? 36.462 39.835 18.208 1.00 30.66 266 PRO A N 1
ATOM 2083 C CA . PRO A 1 266 ? 35.732 40.027 19.509 1.00 30.66 266 PRO A CA 1
ATOM 2084 C C . PRO A 1 266 ? 34.175 39.912 19.442 1.00 30.66 266 PRO A C 1
ATOM 2086 O O . PRO A 1 266 ? 33.617 40.027 18.362 1.00 30.66 266 PRO A O 1
ATOM 2089 N N . LYS A 1 267 ? 33.427 39.438 20.472 1.00 22.58 267 LYS A N 1
ATOM 2090 C CA . LYS A 1 267 ? 33.028 40.028 21.796 1.00 22.58 267 LYS A CA 1
ATOM 2091 C C . LYS A 1 267 ? 32.143 41.289 21.648 1.00 22.58 267 LYS A C 1
ATOM 2093 O O . LYS A 1 267 ? 32.492 42.118 20.827 1.00 22.58 267 LYS A O 1
ATOM 2098 N N . ASP A 1 268 ? 31.036 41.543 22.358 1.00 22.92 268 ASP A N 1
ATOM 2099 C CA . ASP A 1 268 ? 30.405 41.032 23.593 1.00 22.92 268 ASP A CA 1
ATOM 2100 C C . ASP A 1 268 ? 28.859 41.285 23.543 1.00 22.92 268 ASP A C 1
ATOM 2102 O O . ASP A 1 268 ? 28.382 42.083 22.739 1.00 22.92 268 ASP A O 1
ATOM 2106 N N . GLU A 1 269 ? 28.100 40.580 24.397 1.00 22.67 269 GLU A N 1
ATOM 2107 C CA . GLU A 1 269 ? 26.659 40.722 24.762 1.00 22.67 269 GLU A CA 1
ATOM 2108 C C . GLU A 1 269 ? 26.308 42.119 25.383 1.00 22.67 269 GLU A C 1
ATOM 2110 O O . GLU A 1 269 ? 27.262 42.870 25.584 1.00 22.67 269 GLU A O 1
ATOM 2115 N N . PRO A 1 270 ? 25.053 42.514 25.791 1.00 28.61 270 PRO A N 1
ATOM 2116 C CA . PRO A 1 270 ? 23.849 41.721 26.139 1.00 28.61 270 PRO A CA 1
ATOM 2117 C C . PRO A 1 270 ? 22.430 42.316 25.844 1.00 28.61 270 PRO A C 1
ATOM 2119 O O . PRO A 1 270 ? 22.242 43.423 25.354 1.00 28.61 270 PRO A O 1
ATOM 2122 N N . LYS A 1 271 ? 21.414 41.505 26.197 1.00 25.94 271 LYS A N 1
ATOM 2123 C CA . LYS A 1 271 ? 19.935 41.666 26.166 1.00 25.94 271 LYS A CA 1
ATOM 2124 C C . LYS A 1 271 ? 19.354 42.878 26.931 1.00 25.94 271 LYS A C 1
ATOM 2126 O O . LYS A 1 271 ? 19.827 43.140 28.033 1.00 25.94 271 LYS A O 1
ATOM 2131 N N . LYS A 1 272 ? 18.170 43.383 26.507 1.00 22.80 272 LYS A N 1
ATOM 2132 C CA . LYS A 1 272 ? 16.885 43.308 27.274 1.00 22.80 272 LYS A CA 1
ATOM 2133 C C . LYS A 1 272 ? 15.642 43.967 26.613 1.00 22.80 272 LYS A C 1
ATOM 2135 O O . LYS A 1 272 ? 15.723 45.061 26.084 1.00 22.80 272 LYS A O 1
ATOM 2140 N N . GLU A 1 273 ? 14.508 43.275 26.811 1.00 21.98 273 GLU A N 1
ATOM 2141 C CA . GLU A 1 273 ? 13.119 43.721 27.108 1.00 21.98 273 GLU A CA 1
ATOM 2142 C C . GLU A 1 273 ? 12.183 44.414 26.075 1.00 21.98 273 GLU A C 1
ATOM 2144 O O . GLU A 1 273 ? 12.306 45.581 25.740 1.00 21.98 273 GLU A O 1
ATOM 2149 N N . ALA A 1 274 ? 11.152 43.637 25.694 1.00 28.94 274 ALA A N 1
ATOM 2150 C CA . ALA A 1 274 ? 9.703 43.892 25.547 1.00 28.94 274 ALA A CA 1
ATOM 2151 C C . ALA A 1 274 ? 9.115 45.314 25.343 1.00 28.94 274 ALA A C 1
ATOM 2153 O O . ALA A 1 274 ? 9.248 46.167 26.217 1.00 28.94 274 ALA A O 1
ATOM 2154 N N . LYS A 1 275 ? 8.213 45.455 24.343 1.00 21.30 275 LYS A N 1
ATOM 2155 C CA . LYS A 1 275 ? 6.830 45.989 24.494 1.00 21.30 275 LYS A CA 1
ATOM 2156 C C . LYS A 1 275 ? 5.962 45.885 23.216 1.00 21.30 275 LYS A C 1
ATOM 2158 O O . LYS A 1 275 ? 6.469 45.685 22.123 1.00 21.30 275 LYS A O 1
ATOM 2163 N N . LYS A 1 276 ? 4.645 45.978 23.458 1.00 22.23 276 LYS A N 1
ATOM 2164 C CA . LYS A 1 276 ? 3.433 45.821 22.621 1.00 22.23 276 LYS A CA 1
ATOM 2165 C C . LYS A 1 276 ? 3.242 46.821 21.455 1.00 22.23 276 LYS A C 1
ATOM 2167 O O . LYS A 1 276 ? 3.681 47.954 21.585 1.00 22.23 276 LYS A O 1
ATOM 2172 N N . GLU A 1 277 ? 2.486 46.345 20.446 1.00 26.88 277 GLU A N 1
ATOM 2173 C CA . GLU A 1 277 ? 1.492 46.952 19.504 1.00 26.88 277 GLU A CA 1
ATOM 2174 C C . GLU A 1 277 ? 1.522 48.452 19.128 1.00 26.88 277 GLU A C 1
ATOM 2176 O O . GLU A 1 277 ? 1.746 49.311 19.979 1.00 26.88 277 GLU A O 1
ATOM 2181 N N . PRO A 1 278 ? 1.169 48.779 17.859 1.00 25.88 278 PRO A N 1
ATOM 2182 C CA . PRO A 1 278 ? -0.199 49.269 17.586 1.00 25.88 278 PRO A CA 1
ATOM 2183 C C . PRO A 1 278 ? -0.869 48.801 16.263 1.00 25.88 278 PRO A C 1
ATOM 2185 O O . PRO A 1 278 ? -0.241 48.235 15.373 1.00 25.88 278 PRO A O 1
ATOM 2188 N N . GLU A 1 279 ? -2.184 49.061 16.196 1.00 22.91 279 GLU A N 1
ATOM 2189 C CA . GLU A 1 279 ? -3.218 48.703 15.202 1.00 22.91 279 GLU A CA 1
ATOM 2190 C C . GLU A 1 279 ? -3.168 49.370 13.794 1.00 22.91 279 GLU A C 1
ATOM 2192 O O . GLU A 1 279 ? -2.812 50.539 13.676 1.00 22.91 279 GLU A O 1
ATOM 2197 N N . LYS A 1 280 ? -3.805 48.655 12.829 1.00 26.22 280 LYS A N 1
ATOM 2198 C CA . LYS A 1 280 ? -4.701 49.076 11.697 1.00 26.22 280 LYS A CA 1
ATOM 2199 C C . LYS A 1 280 ? -4.099 49.739 10.431 1.00 26.22 280 LYS A C 1
ATOM 2201 O O . LYS A 1 280 ? -3.085 50.411 10.551 1.00 26.22 280 LYS A O 1
ATOM 2206 N N . PRO A 1 281 ? -4.717 49.589 9.221 1.00 25.45 281 PRO A N 1
ATOM 2207 C CA . PRO A 1 281 ? -6.174 49.586 8.967 1.00 25.45 281 PRO A CA 1
ATOM 2208 C C . PRO A 1 281 ? -6.769 48.496 8.045 1.00 25.45 281 PRO A C 1
ATOM 2210 O O . PRO A 1 281 ? -6.094 47.838 7.263 1.00 25.45 281 PRO A O 1
ATOM 2213 N N . LYS A 1 282 ? -8.098 48.349 8.184 1.00 26.25 282 LYS A N 1
ATOM 2214 C CA . LYS A 1 282 ? -9.026 47.588 7.336 1.00 26.25 282 LYS A CA 1
ATOM 2215 C C . LYS A 1 282 ? -9.366 48.389 6.074 1.00 26.25 282 LYS A C 1
ATOM 2217 O O . LYS A 1 282 ? -9.802 49.527 6.214 1.00 26.25 282 LYS A O 1
ATOM 2222 N N . GLU A 1 283 ? -9.343 47.737 4.918 1.00 24.70 283 GLU A N 1
ATOM 2223 C CA . GLU A 1 283 ? -10.224 48.041 3.786 1.00 24.70 283 GLU A CA 1
ATOM 2224 C C . GLU A 1 283 ? -10.744 46.723 3.207 1.00 24.70 283 GLU A C 1
ATOM 2226 O O . GLU A 1 283 ? -10.031 45.722 3.145 1.00 24.70 283 GLU A O 1
ATOM 2231 N N . ALA A 1 284 ? -12.041 46.713 2.920 1.00 28.67 284 ALA A N 1
ATOM 2232 C CA . ALA A 1 284 ? -12.815 45.553 2.529 1.00 28.67 284 ALA A CA 1
ATOM 2233 C C . ALA A 1 284 ? -12.655 45.274 1.030 1.00 28.67 284 ALA A C 1
ATOM 2235 O O . ALA A 1 284 ? -12.857 46.166 0.211 1.00 28.67 284 ALA A O 1
ATOM 2236 N N . ALA A 1 285 ? -12.375 44.019 0.691 1.00 27.69 285 ALA A N 1
ATOM 2237 C CA . ALA A 1 285 ? -12.697 43.439 -0.602 1.00 27.69 285 ALA A CA 1
ATOM 2238 C C . ALA A 1 285 ? -13.541 42.192 -0.316 1.00 27.69 285 ALA A C 1
ATOM 2240 O O . ALA A 1 285 ? -13.064 41.231 0.287 1.00 27.69 285 ALA A O 1
ATOM 2241 N N . GLU A 1 286 ? -14.826 42.271 -0.649 1.00 25.38 286 GLU A N 1
ATOM 2242 C CA . GLU A 1 286 ? -15.741 41.135 -0.666 1.00 25.38 286 GLU A CA 1
ATOM 2243 C C . GLU A 1 286 ? -15.254 40.140 -1.730 1.00 25.38 286 GLU A C 1
ATOM 2245 O O . GLU A 1 286 ? -15.268 40.439 -2.921 1.00 25.38 286 GLU A O 1
ATOM 2250 N N . GLU A 1 287 ? -14.798 38.960 -1.305 1.00 28.38 287 GLU A N 1
ATOM 2251 C CA . GLU A 1 287 ? -14.642 37.813 -2.200 1.00 28.38 287 GLU A CA 1
ATOM 2252 C C . GLU A 1 287 ? -16.038 37.299 -2.575 1.00 28.38 287 GLU A C 1
ATOM 2254 O O . GLU A 1 287 ? -16.782 36.782 -1.735 1.00 28.38 287 GLU A O 1
ATOM 2259 N N . GLU A 1 288 ? -16.402 37.466 -3.848 1.00 27.08 288 GLU A N 1
ATOM 2260 C CA . GLU A 1 288 ? -17.597 36.874 -4.439 1.00 27.08 288 GLU A CA 1
ATOM 2261 C C . GLU A 1 288 ? -17.591 35.351 -4.249 1.00 27.08 288 GLU A C 1
ATOM 2263 O O . GLU A 1 288 ? -16.689 34.633 -4.685 1.00 27.08 288 GLU A O 1
ATOM 2268 N N . ALA A 1 289 ? -18.654 34.847 -3.621 1.00 31.42 289 ALA A N 1
ATOM 2269 C CA . ALA A 1 289 ? -18.956 33.429 -3.556 1.00 31.42 289 ALA A CA 1
ATOM 2270 C C . ALA A 1 289 ? -19.022 32.815 -4.974 1.00 31.42 289 ALA A C 1
ATOM 2272 O O . ALA A 1 289 ? -19.586 33.430 -5.885 1.00 31.42 289 ALA A O 1
ATOM 2273 N N . PRO A 1 290 ? -18.521 31.582 -5.183 1.00 30.48 290 PRO A N 1
ATOM 2274 C CA . PRO A 1 290 ? -18.570 30.934 -6.487 1.00 30.48 290 PRO A CA 1
ATOM 2275 C C . PRO A 1 290 ? -20.023 30.779 -6.959 1.00 30.48 290 PRO A C 1
ATOM 2277 O O . PRO A 1 290 ? -20.865 30.211 -6.256 1.00 30.48 290 PRO A O 1
ATOM 2280 N N . LYS A 1 291 ? -20.314 31.291 -8.164 1.00 30.72 291 LYS A N 1
ATOM 2281 C CA . LYS A 1 291 ? -21.636 31.208 -8.802 1.00 30.72 291 LYS A CA 1
ATOM 2282 C C . LYS A 1 291 ? -22.150 29.757 -8.809 1.00 30.72 291 LYS A C 1
ATOM 2284 O O . LYS A 1 291 ? -21.398 28.840 -9.150 1.00 30.72 291 LYS A O 1
ATOM 2289 N N . PRO A 1 292 ? -23.431 29.521 -8.472 1.00 30.83 292 PRO A N 1
ATOM 2290 C CA . PRO A 1 292 ? -24.006 28.183 -8.478 1.00 30.83 292 PRO A CA 1
ATOM 2291 C C . PRO A 1 292 ? -24.024 27.612 -9.901 1.00 30.83 292 PRO A C 1
ATOM 2293 O O . PRO A 1 292 ? -24.377 28.300 -10.858 1.00 30.83 292 PRO A O 1
ATOM 2296 N N . LYS A 1 293 ? -23.664 26.328 -10.026 1.00 33.25 293 LYS A N 1
ATOM 2297 C CA . LYS A 1 293 ? -23.757 25.556 -11.275 1.00 33.25 293 LYS A CA 1
ATOM 2298 C C . LYS A 1 293 ? -25.161 25.701 -11.893 1.00 33.25 293 LYS A C 1
ATOM 2300 O O . LYS A 1 293 ? -26.134 25.710 -11.130 1.00 33.25 293 LYS A O 1
ATOM 2305 N N . PRO A 1 294 ? -25.299 25.762 -13.232 1.00 38.28 294 PRO A N 1
ATOM 2306 C CA . PRO A 1 294 ? -26.609 25.792 -13.877 1.00 38.28 294 PRO A CA 1
ATOM 2307 C C . PRO A 1 294 ? -27.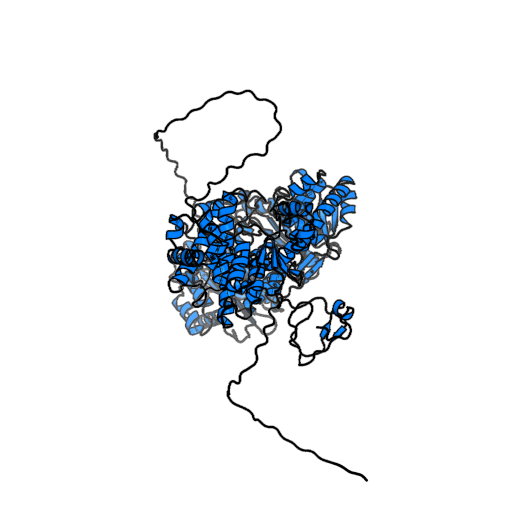433 24.582 -13.414 1.00 38.28 294 PRO A C 1
ATOM 2309 O O . PRO A 1 294 ? -27.001 23.433 -13.534 1.00 38.28 294 PRO A O 1
ATOM 2312 N N . LYS A 1 295 ? -28.591 24.853 -12.801 1.00 48.94 295 LYS A N 1
ATOM 2313 C CA . LYS A 1 295 ? -29.509 23.823 -12.301 1.00 48.94 295 LYS A CA 1
ATOM 2314 C C . LYS A 1 295 ? -30.077 23.046 -13.489 1.00 48.94 295 LYS A C 1
ATOM 2316 O O . LYS A 1 295 ? -30.398 23.643 -14.514 1.00 48.94 295 LYS A O 1
ATOM 2321 N N . ASN A 1 296 ? -30.188 21.723 -13.365 1.00 68.44 296 ASN A N 1
ATOM 2322 C CA . ASN A 1 296 ? -30.847 20.910 -14.389 1.00 68.44 296 ASN A CA 1
ATOM 2323 C C . ASN A 1 296 ? -32.315 21.382 -14.507 1.00 68.44 296 ASN A C 1
ATOM 2325 O O . ASN A 1 296 ? -32.911 21.660 -13.468 1.00 68.44 296 ASN A O 1
ATOM 2329 N N . PRO A 1 297 ? -32.924 21.474 -15.704 1.00 71.19 297 PRO A N 1
ATOM 2330 C CA . PRO A 1 297 ? -34.327 21.881 -15.845 1.00 71.19 297 PRO A CA 1
ATOM 2331 C C . PRO A 1 297 ? -35.302 21.085 -14.960 1.00 71.19 297 PRO A C 1
ATOM 2333 O O . PRO A 1 297 ? -36.277 21.641 -14.464 1.00 71.19 297 PRO A O 1
ATOM 2336 N N . LEU A 1 298 ? -35.000 19.814 -14.672 1.00 78.06 298 LEU A N 1
ATOM 2337 C CA . LEU A 1 298 ? -35.793 18.978 -13.764 1.00 78.06 298 LEU A CA 1
ATOM 2338 C C . LEU A 1 298 ? -35.668 19.369 -12.281 1.00 78.06 298 LEU A C 1
ATOM 2340 O O . LEU A 1 298 ? -36.562 19.056 -11.498 1.00 78.06 298 LEU A O 1
ATOM 2344 N N . ASP A 1 299 ? -34.600 20.073 -11.886 1.00 77.31 299 ASP A N 1
ATOM 2345 C CA . ASP A 1 299 ? -34.456 20.667 -10.546 1.00 77.31 299 ASP A CA 1
ATOM 2346 C C . ASP A 1 299 ? -35.365 21.894 -10.353 1.00 77.31 299 ASP A C 1
ATOM 2348 O O . ASP A 1 299 ? -35.502 22.382 -9.231 1.00 77.31 299 ASP A O 1
ATOM 2352 N N . LEU A 1 300 ? -35.952 22.418 -11.437 1.00 78.19 300 LEU A N 1
ATOM 2353 C CA . LEU A 1 300 ? -36.879 23.554 -11.422 1.00 78.19 300 LEU A CA 1
ATOM 2354 C C . LEU A 1 300 ? -38.351 23.116 -11.376 1.00 78.19 300 LEU A C 1
ATOM 2356 O O . LEU A 1 300 ? -39.229 23.962 -11.214 1.00 78.19 300 LEU A O 1
ATOM 2360 N N . LEU A 1 301 ? -38.631 21.814 -11.510 1.00 81.81 301 LEU A N 1
ATOM 2361 C CA . LEU A 1 301 ? -39.989 21.282 -11.409 1.00 81.81 301 LEU A CA 1
ATOM 2362 C C . LEU A 1 301 ? -40.525 21.407 -9.969 1.00 81.81 301 LEU A C 1
ATOM 2364 O O . LEU A 1 301 ? -39.755 21.206 -9.022 1.00 81.81 301 LEU A O 1
ATOM 2368 N N . PRO A 1 302 ? -41.838 21.663 -9.778 1.00 80.75 302 PRO A N 1
ATOM 2369 C CA . PRO A 1 302 ? -42.455 21.756 -8.454 1.00 80.75 302 PRO A CA 1
ATOM 2370 C C . PRO A 1 302 ? -42.161 20.511 -7.615 1.00 80.75 302 PRO A C 1
ATOM 2372 O O . PRO A 1 302 ? -42.276 19.413 -8.156 1.00 80.75 302 PRO A O 1
ATOM 2375 N N . PRO A 1 303 ? -41.774 20.636 -6.334 1.00 79.19 303 PRO A N 1
ATOM 2376 C CA . PRO A 1 303 ? -41.374 19.498 -5.510 1.00 79.19 303 PRO A CA 1
ATOM 2377 C C . PRO A 1 303 ? -42.464 18.420 -5.478 1.00 79.19 303 PRO A C 1
ATOM 2379 O O . PRO A 1 303 ? -43.636 18.726 -5.297 1.00 79.19 303 PRO A O 1
ATOM 2382 N N . SER A 1 304 ? -42.059 17.164 -5.662 1.00 86.19 304 SER A N 1
ATOM 2383 C CA . SER A 1 304 ? -42.955 16.009 -5.605 1.00 86.19 304 SER A CA 1
ATOM 2384 C C . SER A 1 304 ? -43.007 15.451 -4.178 1.00 86.19 304 SER A C 1
ATOM 2386 O O . SER A 1 304 ? -41.951 15.371 -3.541 1.00 86.19 304 SER A O 1
ATOM 2388 N N . PRO A 1 305 ? -44.181 15.020 -3.681 1.00 83.62 305 PRO A N 1
ATOM 2389 C CA . PRO A 1 305 ? -44.288 14.215 -2.465 1.00 83.62 305 PRO A CA 1
ATOM 2390 C C . PRO A 1 305 ? -43.512 12.892 -2.549 1.00 83.62 305 PRO A C 1
ATOM 2392 O O . PRO A 1 305 ? -43.066 12.381 -1.523 1.00 83.62 305 PRO A O 1
ATOM 2395 N N . MET A 1 306 ? -43.299 12.356 -3.758 1.00 87.25 306 MET A N 1
ATOM 2396 C CA . MET A 1 306 ? -42.481 11.168 -3.975 1.00 87.25 306 MET A CA 1
ATOM 2397 C C . MET A 1 306 ? -40.989 11.513 -3.904 1.00 87.25 306 MET A C 1
ATOM 2399 O O . MET A 1 306 ? -40.415 12.149 -4.798 1.00 87.25 306 MET A O 1
ATOM 2403 N N . ILE A 1 307 ? -40.315 11.005 -2.874 1.00 85.81 307 ILE A N 1
ATOM 2404 C CA . ILE A 1 307 ? -38.857 11.076 -2.772 1.00 85.81 307 ILE A CA 1
ATOM 2405 C C . ILE A 1 307 ? -38.257 9.839 -3.453 1.00 85.81 307 ILE A C 1
ATOM 2407 O O . ILE A 1 307 ? -38.256 8.739 -2.903 1.00 85.81 307 ILE A O 1
ATOM 2411 N N . LEU A 1 308 ? -37.707 10.017 -4.660 1.00 82.81 308 LEU A N 1
ATOM 2412 C CA . LEU A 1 308 ? -37.179 8.917 -5.483 1.00 82.81 308 LEU A CA 1
ATOM 2413 C C . LEU A 1 308 ? -36.105 8.078 -4.771 1.00 82.81 308 LEU A C 1
ATOM 2415 O O . LEU A 1 308 ? -36.032 6.865 -4.967 1.00 82.81 308 LEU A O 1
ATOM 2419 N N . ASP A 1 309 ? -35.277 8.704 -3.936 1.00 73.94 309 ASP A N 1
ATOM 2420 C CA . ASP A 1 309 ? -34.255 7.998 -3.160 1.00 73.94 309 ASP A CA 1
ATOM 2421 C C . ASP A 1 309 ? -34.864 7.115 -2.058 1.00 73.94 309 ASP A C 1
ATOM 2423 O O . ASP A 1 309 ? -34.316 6.053 -1.753 1.00 73.94 309 ASP A O 1
ATOM 2427 N N . GLU A 1 310 ? -36.020 7.491 -1.499 1.00 77.88 310 GLU A N 1
ATOM 2428 C CA . GLU A 1 310 ? -36.752 6.650 -0.545 1.00 77.88 310 GLU A CA 1
ATOM 2429 C C . GLU A 1 310 ? -37.408 5.460 -1.233 1.00 77.88 310 GLU A C 1
ATOM 2431 O O . GLU A 1 310 ? -37.324 4.347 -0.709 1.00 77.88 310 GLU A O 1
ATOM 2436 N N . TRP A 1 311 ? -37.951 5.665 -2.438 1.00 86.00 311 TRP A N 1
ATOM 2437 C CA . TRP A 1 311 ? -38.406 4.568 -3.288 1.00 86.00 311 TRP A CA 1
ATOM 2438 C C . TRP A 1 311 ? -37.272 3.578 -3.578 1.00 86.00 311 TRP A C 1
ATOM 2440 O O . TRP A 1 311 ? -37.380 2.394 -3.256 1.00 86.00 311 TRP A O 1
ATOM 2450 N N . LYS A 1 312 ? -36.137 4.061 -4.100 1.00 79.94 312 LYS A N 1
ATOM 2451 C CA . LYS A 1 312 ? -34.958 3.225 -4.395 1.00 79.94 312 LYS A CA 1
ATOM 2452 C C . LYS A 1 312 ? -34.458 2.471 -3.159 1.00 79.94 312 LYS A C 1
ATOM 2454 O O . LYS A 1 312 ? -34.038 1.317 -3.264 1.00 79.94 312 LYS A O 1
ATOM 2459 N N . ARG A 1 313 ? -34.517 3.108 -1.983 1.00 67.12 313 ARG A N 1
ATOM 2460 C CA . ARG A 1 313 ? -34.172 2.503 -0.688 1.00 67.12 313 ARG A CA 1
ATOM 2461 C C . ARG A 1 313 ? -35.151 1.393 -0.301 1.00 67.12 313 ARG A C 1
ATOM 2463 O O . ARG A 1 313 ? -34.695 0.316 0.078 1.00 67.12 313 ARG A O 1
ATOM 2470 N N . LEU A 1 314 ? -36.460 1.639 -0.386 1.00 74.62 314 LEU A N 1
ATOM 2471 C CA . LEU A 1 314 ? -37.491 0.641 -0.086 1.00 74.62 314 LEU A CA 1
ATOM 2472 C C . LEU A 1 314 ? -37.366 -0.572 -1.016 1.00 74.62 314 LEU A C 1
ATOM 2474 O O . LEU A 1 314 ? -37.323 -1.707 -0.540 1.00 74.62 314 LEU A O 1
ATOM 2478 N N . TYR A 1 315 ? -37.235 -0.316 -2.319 1.00 80.69 315 TYR A N 1
ATOM 2479 C CA . TYR A 1 315 ? -37.042 -1.335 -3.346 1.00 80.69 315 TYR A CA 1
ATOM 2480 C C . TYR A 1 315 ? -35.826 -2.222 -3.040 1.00 80.69 315 TYR A C 1
ATOM 2482 O O . TYR A 1 315 ? -35.954 -3.434 -2.896 1.00 80.69 315 TYR A O 1
ATOM 2490 N N . SER A 1 316 ? -34.645 -1.620 -2.849 1.00 68.50 316 SER A N 1
ATOM 2491 C CA . SER A 1 316 ? -33.395 -2.371 -2.649 1.00 68.50 316 SER A CA 1
ATOM 2492 C C . SER A 1 316 ? -33.372 -3.187 -1.346 1.00 68.50 316 SER A C 1
ATOM 2494 O O . SER A 1 316 ? -32.775 -4.269 -1.292 1.00 68.50 316 SER A O 1
ATOM 2496 N N . ASN A 1 317 ? -34.043 -2.697 -0.297 1.00 64.69 317 ASN A N 1
ATOM 2497 C CA . ASN A 1 317 ? -34.086 -3.348 1.016 1.00 64.69 317 ASN A CA 1
ATOM 2498 C C . ASN A 1 317 ? -35.123 -4.474 1.119 1.00 64.69 317 ASN A C 1
ATOM 2500 O O . ASN A 1 317 ? -35.028 -5.298 2.030 1.00 64.69 317 ASN A O 1
ATOM 2504 N N . THR A 1 318 ? -36.092 -4.534 0.208 1.00 68.44 318 THR A N 1
ATOM 2505 C CA . THR A 1 318 ? -37.124 -5.573 0.225 1.00 68.44 318 THR A CA 1
ATOM 2506 C C . THR A 1 318 ? -36.580 -6.839 -0.432 1.00 68.44 318 THR A C 1
ATOM 2508 O O . THR A 1 318 ? -36.292 -6.855 -1.623 1.00 68.44 318 THR A O 1
ATOM 2511 N N . LYS A 1 319 ? -36.379 -7.898 0.362 1.00 63.34 319 LYS A N 1
ATOM 2512 C CA . LYS A 1 319 ? -35.849 -9.196 -0.108 1.00 63.34 319 LYS A CA 1
ATOM 2513 C C . LYS A 1 319 ? -36.888 -10.321 -0.106 1.00 63.34 319 LYS A C 1
ATOM 2515 O O . LYS A 1 319 ? -36.721 -11.296 -0.824 1.00 63.34 319 LYS A O 1
ATOM 2520 N N . THR A 1 320 ? -37.941 -10.185 0.697 1.00 61.09 320 THR A N 1
ATOM 2521 C CA . THR A 1 320 ? -39.081 -11.108 0.810 1.00 61.09 320 THR A CA 1
ATOM 2522 C C . THR A 1 320 ? -40.370 -10.295 0.938 1.00 61.09 320 THR A C 1
ATOM 2524 O O . THR A 1 320 ? -40.311 -9.120 1.301 1.00 61.09 320 THR A O 1
ATOM 2527 N N . ASN A 1 321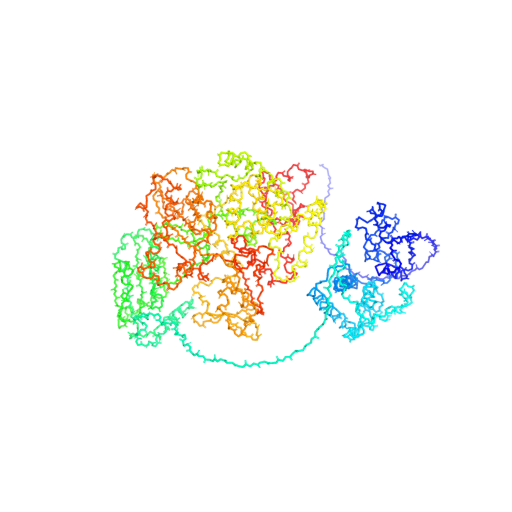 ? -41.525 -10.905 0.652 1.00 73.38 321 ASN A N 1
ATOM 2528 C CA . ASN A 1 321 ? -42.849 -10.258 0.696 1.00 73.38 321 ASN A CA 1
ATOM 2529 C C . ASN A 1 321 ? -42.921 -9.002 -0.189 1.00 73.38 321 ASN A C 1
ATOM 2531 O O . ASN A 1 321 ? -43.402 -7.943 0.215 1.00 73.38 321 ASN A O 1
ATOM 2535 N N . PHE A 1 322 ? -42.397 -9.129 -1.411 1.00 79.50 322 PHE A N 1
ATOM 2536 C CA . PHE A 1 322 ? -42.144 -8.007 -2.309 1.00 79.50 322 PHE A CA 1
ATOM 2537 C C . PHE A 1 322 ? -43.411 -7.191 -2.616 1.00 79.50 322 PHE A C 1
ATOM 2539 O O . PHE A 1 322 ? -43.369 -5.959 -2.588 1.00 79.50 322 PHE A O 1
ATOM 2546 N N . ARG A 1 323 ? -44.562 -7.859 -2.781 1.00 82.88 323 ARG A N 1
ATOM 2547 C CA . ARG A 1 323 ? -45.861 -7.191 -2.964 1.00 82.88 323 ARG A CA 1
ATOM 2548 C C . ARG A 1 323 ? -46.316 -6.375 -1.762 1.00 82.88 323 ARG A C 1
ATOM 2550 O O . ARG A 1 323 ? -46.738 -5.232 -1.911 1.00 82.88 323 ARG A O 1
ATOM 2557 N N . GLU A 1 324 ? -46.224 -6.952 -0.572 1.00 83.69 324 GLU A N 1
ATOM 2558 C CA . GLU A 1 324 ? -46.746 -6.343 0.655 1.00 83.69 324 GLU A CA 1
ATOM 2559 C C . GLU A 1 324 ? -45.910 -5.143 1.116 1.00 83.69 324 GLU A C 1
ATOM 2561 O O . GLU A 1 324 ? -46.427 -4.262 1.803 1.00 83.69 324 GLU A O 1
ATOM 2566 N N . VAL A 1 325 ? -44.628 -5.106 0.735 1.00 80.25 325 VAL A N 1
ATOM 2567 C CA . VAL A 1 325 ? -43.667 -4.096 1.194 1.00 80.25 325 VAL A CA 1
ATOM 2568 C C . VAL A 1 325 ? -43.254 -3.150 0.068 1.00 80.25 325 VAL A C 1
ATOM 2570 O O . VAL A 1 325 ? -43.555 -1.961 0.140 1.00 80.25 325 VAL A O 1
ATOM 2573 N N . ALA A 1 326 ? -42.579 -3.647 -0.974 1.00 82.38 326 ALA A N 1
ATOM 2574 C CA . ALA A 1 326 ? -42.043 -2.796 -2.034 1.00 82.38 326 ALA A CA 1
ATOM 2575 C C . ALA A 1 326 ? -43.132 -2.316 -2.995 1.00 82.38 326 ALA A C 1
ATOM 2577 O O . ALA A 1 326 ? -43.192 -1.121 -3.251 1.00 82.38 326 ALA A O 1
ATOM 2578 N N . ILE A 1 327 ? -44.017 -3.188 -3.488 1.00 90.00 327 ILE A N 1
ATOM 2579 C CA . ILE A 1 327 ? -45.088 -2.764 -4.410 1.00 90.00 327 ILE A CA 1
ATOM 2580 C C . ILE A 1 327 ? -46.101 -1.870 -3.699 1.00 90.00 327 ILE A C 1
ATOM 2582 O O . ILE A 1 327 ? -46.426 -0.794 -4.195 1.00 90.00 327 ILE A O 1
ATOM 2586 N N . LYS A 1 328 ? -46.561 -2.266 -2.507 1.00 90.50 328 LYS A N 1
ATOM 2587 C CA . LYS A 1 328 ? -47.449 -1.415 -1.709 1.00 90.50 328 LYS A CA 1
ATOM 2588 C C . LYS A 1 328 ? -46.808 -0.054 -1.434 1.00 90.50 328 LYS A C 1
ATOM 2590 O O . LYS A 1 328 ? -47.421 0.970 -1.706 1.00 90.50 328 LYS A O 1
ATOM 2595 N N . GLY A 1 329 ? -45.564 -0.035 -0.953 1.00 87.81 329 GLY A N 1
ATOM 2596 C CA . GLY A 1 329 ? -44.886 1.223 -0.661 1.00 87.81 329 GLY A CA 1
ATOM 2597 C C . GLY A 1 329 ? -44.562 2.046 -1.910 1.00 87.81 329 GLY A C 1
ATOM 2598 O O . GLY A 1 329 ? -44.594 3.269 -1.831 1.00 87.81 329 GLY A O 1
ATOM 2599 N N . PHE A 1 330 ? -44.313 1.416 -3.065 1.00 93.25 330 PHE A N 1
ATOM 2600 C CA . PHE A 1 330 ? -44.199 2.116 -4.347 1.00 93.25 330 PHE A CA 1
ATOM 2601 C C . PHE A 1 330 ? -45.443 2.957 -4.603 1.00 93.25 330 PHE A C 1
ATOM 2603 O O . PHE A 1 330 ? -45.326 4.163 -4.776 1.00 93.25 330 PHE A O 1
ATOM 2610 N N . TRP A 1 331 ? -46.622 2.332 -4.566 1.00 94.25 331 TRP A N 1
ATOM 2611 C CA . TRP A 1 331 ? -47.887 3.010 -4.834 1.00 94.25 331 TRP A CA 1
ATOM 2612 C C . TRP A 1 331 ? -48.303 3.973 -3.722 1.00 94.25 331 TRP A C 1
ATOM 2614 O O . TRP A 1 331 ? -48.890 5.004 -4.030 1.00 94.25 331 TRP A O 1
ATOM 2624 N N . ASP A 1 332 ? -47.950 3.696 -2.462 1.00 91.94 332 ASP A N 1
ATOM 2625 C CA . ASP A 1 332 ? -48.151 4.636 -1.350 1.00 91.94 332 ASP A CA 1
ATOM 2626 C C . ASP A 1 332 ? -47.311 5.921 -1.539 1.00 91.94 332 ASP A C 1
ATOM 2628 O O . ASP A 1 332 ? -47.718 6.996 -1.099 1.00 91.94 332 ASP A O 1
ATOM 2632 N N . MET A 1 333 ? -46.137 5.820 -2.180 1.00 91.12 333 MET A N 1
ATOM 2633 C CA . MET A 1 333 ? -45.244 6.953 -2.462 1.00 91.12 333 MET A CA 1
ATOM 2634 C C . MET A 1 333 ? -45.464 7.588 -3.836 1.00 91.12 333 MET A C 1
ATOM 2636 O O . MET A 1 333 ? -45.029 8.720 -4.034 1.00 91.12 333 MET A O 1
ATOM 2640 N N . TYR A 1 334 ? -46.035 6.861 -4.797 1.00 93.75 334 TYR A N 1
ATOM 2641 C CA . TYR A 1 334 ? -46.053 7.258 -6.200 1.00 93.75 334 TYR A CA 1
ATOM 2642 C C . TYR A 1 334 ? -46.871 8.533 -6.402 1.00 93.75 334 TYR A C 1
ATOM 2644 O O . TYR A 1 334 ? -48.065 8.582 -6.118 1.00 93.75 334 TYR A O 1
ATOM 2652 N N . ASP A 1 335 ? -46.211 9.558 -6.935 1.00 92.88 335 ASP A N 1
ATOM 2653 C CA . ASP A 1 335 ? -46.824 10.836 -7.270 1.00 92.88 335 ASP A CA 1
ATOM 2654 C C . ASP A 1 335 ? -46.961 10.965 -8.798 1.00 92.88 335 ASP A C 1
ATOM 2656 O O . ASP A 1 335 ? -45.955 11.215 -9.474 1.00 92.88 335 ASP A O 1
ATOM 2660 N N . PRO A 1 336 ? -48.179 10.821 -9.353 1.00 90.62 336 PRO A N 1
ATOM 2661 C CA . PRO A 1 336 ? -48.410 10.885 -10.792 1.00 90.62 336 PRO A CA 1
ATOM 2662 C C . PRO A 1 336 ? -48.265 12.296 -11.376 1.00 90.62 336 PRO A C 1
ATOM 2664 O O . PRO A 1 336 ? -48.121 12.425 -12.590 1.00 90.62 336 PRO A O 1
ATOM 2667 N N . GLU A 1 337 ? -48.290 13.356 -10.558 1.00 88.12 337 GLU A N 1
ATOM 2668 C CA . GLU A 1 337 ? -48.042 14.729 -11.025 1.00 88.12 337 GLU A CA 1
ATOM 2669 C C . GLU A 1 337 ? -46.536 15.012 -11.118 1.00 88.12 337 GLU A C 1
ATOM 2671 O O . GLU A 1 337 ? -46.069 15.717 -12.022 1.00 88.12 337 GLU A O 1
ATOM 2676 N N . GLY A 1 338 ? -45.754 14.421 -10.214 1.00 89.38 338 GLY A N 1
ATOM 2677 C CA . GLY A 1 338 ? -44.311 14.595 -10.148 1.00 89.38 338 GLY A CA 1
ATOM 2678 C C . GLY A 1 338 ? -43.488 13.605 -10.970 1.00 89.38 338 GLY A C 1
ATOM 2679 O O . GLY A 1 338 ? -42.363 13.945 -11.359 1.00 89.38 338 GLY A O 1
ATOM 2680 N N . TYR A 1 339 ? -43.995 12.410 -11.246 1.00 94.00 339 TYR A N 1
ATOM 2681 C CA . TYR A 1 339 ? -43.276 11.382 -11.993 1.00 94.00 339 TYR A CA 1
ATOM 2682 C C . TYR A 1 339 ? -44.159 10.741 -13.057 1.00 94.00 339 TYR A C 1
ATOM 2684 O O . TYR A 1 339 ? -45.376 10.658 -12.922 1.00 94.00 339 TYR A O 1
ATOM 2692 N N . SER A 1 340 ? -43.518 10.251 -14.114 1.00 94.94 340 SER A N 1
ATOM 2693 C CA . SER A 1 340 ? -44.163 9.463 -15.158 1.00 94.94 340 SER A CA 1
ATOM 2694 C C . SER A 1 340 ? -43.523 8.086 -15.268 1.00 94.94 340 SER A C 1
ATOM 2696 O O . SER A 1 340 ? -42.300 7.938 -15.184 1.00 94.94 340 SER A O 1
ATOM 2698 N N . LEU A 1 341 ? -44.368 7.075 -15.453 1.00 96.50 341 LEU A N 1
ATOM 2699 C CA . LEU A 1 341 ? -43.965 5.704 -15.731 1.00 96.50 341 LEU A CA 1
ATOM 2700 C C . LEU A 1 341 ? -44.018 5.434 -17.232 1.00 96.50 341 LEU A C 1
ATOM 2702 O O . LEU A 1 341 ? -44.935 5.879 -17.922 1.00 96.50 341 LEU A O 1
ATOM 2706 N N . TRP A 1 342 ? -43.045 4.674 -17.720 1.00 97.12 342 TRP A N 1
ATOM 2707 C CA . TRP A 1 342 ? -42.889 4.326 -19.124 1.00 97.12 342 TRP A CA 1
ATOM 2708 C C . TRP A 1 342 ? -42.487 2.864 -19.268 1.00 97.12 342 TRP A C 1
ATOM 2710 O O . TRP A 1 342 ? -41.542 2.409 -18.619 1.00 97.12 342 TRP A O 1
ATOM 2720 N N . PHE A 1 343 ? -43.171 2.145 -20.149 1.00 97.00 343 PHE A N 1
ATOM 2721 C CA . PHE A 1 343 ? -42.673 0.889 -20.688 1.00 97.00 343 PHE A CA 1
ATOM 2722 C C . PHE A 1 343 ? -41.707 1.177 -21.832 1.00 97.00 343 PHE A C 1
ATOM 2724 O O . PHE A 1 343 ? -41.935 2.101 -22.616 1.00 97.00 343 PHE A O 1
ATOM 2731 N N . CYS A 1 344 ? -40.648 0.379 -21.936 1.00 94.31 344 CYS A N 1
ATOM 2732 C CA . CYS A 1 344 ? -39.800 0.347 -23.115 1.00 94.31 344 CYS A CA 1
ATOM 2733 C C . CYS A 1 344 ? -39.667 -1.083 -23.644 1.00 94.31 344 CYS A C 1
ATOM 2735 O O . CYS A 1 344 ? -39.159 -1.970 -22.963 1.00 94.31 344 CYS A O 1
ATOM 2737 N N . ASP A 1 345 ? -40.138 -1.320 -24.862 1.00 94.06 345 ASP A N 1
ATOM 2738 C CA . ASP A 1 345 ? -40.054 -2.622 -25.523 1.00 94.06 345 ASP A CA 1
ATOM 2739 C C . ASP A 1 345 ? -38.989 -2.532 -26.631 1.00 94.06 345 ASP A C 1
ATOM 2741 O O . ASP A 1 345 ? -38.995 -1.612 -27.450 1.00 94.06 345 ASP A O 1
ATOM 2745 N N . TYR A 1 346 ? -38.004 -3.435 -26.634 1.00 93.94 346 TYR A N 1
ATOM 2746 C CA . TYR A 1 346 ? -36.925 -3.391 -27.627 1.00 93.94 346 TYR A CA 1
ATOM 2747 C C . TYR A 1 346 ? -37.447 -3.764 -29.017 1.00 93.94 346 TYR A C 1
ATOM 2749 O O . TYR A 1 346 ? -38.092 -4.801 -29.178 1.00 93.94 346 TYR A O 1
ATOM 2757 N N . LYS A 1 347 ? -37.145 -2.945 -30.031 1.00 91.38 347 LYS A N 1
ATOM 2758 C CA . LYS A 1 347 ? -37.723 -3.084 -31.382 1.00 91.38 347 LYS A CA 1
ATOM 2759 C C . LYS A 1 347 ? -37.189 -4.290 -32.162 1.00 91.38 347 LYS A C 1
ATOM 2761 O O . LYS A 1 347 ? -37.893 -4.821 -33.012 1.00 91.38 347 LYS A O 1
ATOM 2766 N N . TYR A 1 348 ? -35.968 -4.736 -31.865 1.00 89.25 348 TYR A N 1
ATOM 2767 C CA . TYR A 1 348 ? -35.232 -5.725 -32.667 1.00 89.25 348 TYR A CA 1
ATOM 2768 C C . TYR A 1 348 ? -35.001 -7.038 -31.907 1.00 89.25 348 TYR A C 1
ATOM 2770 O O . TYR A 1 348 ? -33.894 -7.575 -31.880 1.00 89.25 348 TYR A O 1
ATOM 2778 N N . ASN A 1 349 ? -36.036 -7.551 -31.232 1.00 88.62 349 ASN A N 1
ATOM 2779 C CA . ASN A 1 349 ? -35.907 -8.769 -30.422 1.00 88.62 349 ASN A CA 1
ATOM 2780 C C . ASN A 1 349 ? -35.457 -9.988 -31.240 1.00 88.62 349 ASN A C 1
ATOM 2782 O O . ASN A 1 349 ? -34.701 -10.798 -30.717 1.00 88.62 349 ASN A O 1
ATOM 2786 N N . ASP A 1 350 ? -35.828 -10.084 -32.518 1.00 87.25 350 ASP A N 1
ATOM 2787 C CA . ASP A 1 350 ? -35.443 -11.201 -33.395 1.00 87.25 350 ASP A CA 1
ATOM 2788 C C . ASP A 1 350 ? -33.916 -11.351 -33.561 1.00 87.25 350 ASP A C 1
ATOM 2790 O O . ASP A 1 350 ? -33.418 -12.443 -33.836 1.00 87.25 350 ASP A O 1
ATOM 2794 N N . GLU A 1 351 ? -33.148 -10.282 -33.326 1.00 82.69 351 GLU A N 1
ATOM 2795 C CA . GLU A 1 351 ? -31.680 -10.289 -33.386 1.00 82.69 351 GLU A CA 1
ATOM 2796 C C . GLU A 1 351 ? -31.014 -10.827 -32.107 1.00 82.69 351 GLU A C 1
ATOM 2798 O O . GLU A 1 351 ? -29.802 -11.064 -32.067 1.00 82.69 351 GLU A O 1
ATOM 2803 N N . ASN A 1 352 ? -31.772 -11.006 -31.026 1.00 86.25 352 ASN A N 1
ATOM 2804 C CA . ASN A 1 352 ? -31.251 -11.422 -29.728 1.00 86.25 352 ASN A CA 1
ATOM 2805 C C . ASN A 1 352 ? -31.148 -12.950 -29.642 1.00 86.25 352 ASN A C 1
ATOM 2807 O O . ASN A 1 352 ? -31.857 -13.597 -28.877 1.00 86.25 352 ASN A O 1
ATOM 2811 N N . THR A 1 353 ? -30.255 -13.552 -30.425 1.00 84.38 353 THR A N 1
ATOM 2812 C CA . THR A 1 353 ? -30.119 -15.019 -30.508 1.00 84.38 353 THR A CA 1
ATOM 2813 C C . THR A 1 353 ? -29.162 -15.626 -29.479 1.00 84.38 353 THR A C 1
ATOM 2815 O O . THR A 1 353 ? -29.112 -16.844 -29.311 1.00 84.38 353 THR A O 1
ATOM 2818 N N . VAL A 1 354 ? -28.404 -14.790 -28.764 1.00 77.25 354 VAL A N 1
ATOM 2819 C CA . VAL A 1 354 ? -27.366 -15.220 -27.820 1.00 77.25 354 VAL A CA 1
ATOM 2820 C C . VAL A 1 354 ? -27.551 -14.509 -26.482 1.00 77.25 354 VAL A C 1
ATOM 2822 O O . VAL A 1 354 ? -27.379 -13.294 -26.389 1.00 77.25 354 VAL A O 1
ATOM 2825 N N . SER A 1 355 ? -27.846 -15.278 -25.432 1.00 63.06 355 SER A N 1
ATOM 2826 C CA . SER A 1 355 ? -28.250 -14.766 -24.115 1.00 63.06 355 SER A CA 1
ATOM 2827 C C . SER A 1 355 ? -27.246 -13.782 -23.521 1.00 63.06 355 SER A C 1
ATOM 2829 O O . SER A 1 355 ? -27.611 -12.660 -23.186 1.00 63.06 355 SER A O 1
ATOM 2831 N N . PHE A 1 356 ? -25.962 -14.142 -23.445 1.00 56.81 356 PHE A N 1
ATOM 2832 C CA . PHE A 1 356 ? -24.945 -13.261 -22.858 1.00 56.81 356 PHE A CA 1
ATOM 2833 C C . PHE A 1 356 ? -24.750 -11.956 -23.651 1.00 56.81 356 PHE A C 1
ATOM 2835 O O . PHE A 1 356 ? -24.485 -10.911 -23.058 1.00 56.81 356 PHE A O 1
ATOM 2842 N N . VAL A 1 357 ? -24.925 -11.983 -24.979 1.00 64.06 357 VAL A N 1
ATOM 2843 C CA . VAL A 1 357 ? -24.844 -10.781 -25.826 1.00 64.06 357 VAL A CA 1
ATOM 2844 C C . VAL A 1 357 ? -26.021 -9.859 -25.528 1.00 64.06 357 VAL A C 1
ATOM 2846 O O . VAL A 1 357 ? -25.826 -8.661 -25.328 1.00 64.06 357 VAL A O 1
ATOM 2849 N N . THR A 1 358 ? -27.230 -10.413 -25.429 1.00 71.94 358 THR A N 1
ATOM 2850 C CA . THR A 1 358 ? -28.438 -9.667 -25.056 1.00 71.94 358 THR A CA 1
ATOM 2851 C C . THR A 1 358 ? -28.305 -9.051 -23.662 1.00 71.94 358 THR A C 1
ATOM 2853 O O . THR A 1 358 ? -28.582 -7.865 -23.482 1.00 71.94 358 THR A O 1
ATOM 2856 N N . LEU A 1 359 ? -27.771 -9.800 -22.693 1.00 68.50 359 LEU A N 1
ATOM 2857 C CA . LEU A 1 359 ? -27.497 -9.302 -21.341 1.00 68.50 359 LEU A CA 1
ATOM 2858 C C . LEU A 1 359 ? -26.492 -8.141 -21.342 1.00 68.50 359 LEU A C 1
ATOM 2860 O O . LEU A 1 359 ? -26.680 -7.161 -20.611 1.00 68.50 359 LEU A O 1
ATOM 2864 N N . ASN A 1 360 ? -25.444 -8.214 -22.164 1.00 65.19 360 ASN A N 1
ATOM 2865 C CA . ASN A 1 360 ? -24.454 -7.144 -22.299 1.00 65.19 360 ASN A CA 1
ATOM 2866 C C . ASN A 1 360 ? -25.034 -5.901 -22.989 1.00 65.19 360 ASN A C 1
ATOM 2868 O O . ASN A 1 360 ? -24.759 -4.789 -22.538 1.00 65.19 360 ASN A O 1
ATOM 2872 N N . LYS A 1 361 ? -25.888 -6.065 -24.013 1.00 75.00 361 LYS A N 1
ATOM 2873 C CA . LYS A 1 361 ? -26.612 -4.948 -24.652 1.00 75.00 361 LYS A CA 1
ATOM 2874 C C . LYS A 1 361 ? -27.440 -4.169 -23.623 1.00 75.00 361 LYS A C 1
ATOM 2876 O O . LYS A 1 361 ? -27.307 -2.949 -23.531 1.00 75.00 361 LYS A O 1
ATOM 2881 N N . VAL A 1 362 ? -28.214 -4.876 -22.794 1.00 79.06 362 VAL A N 1
ATOM 2882 C CA . VAL A 1 362 ? -29.017 -4.266 -21.717 1.00 79.06 362 VAL A CA 1
ATOM 2883 C C . VAL A 1 362 ? -28.131 -3.575 -20.676 1.00 79.06 362 VAL A C 1
ATOM 2885 O O . VAL A 1 362 ? -28.429 -2.461 -20.252 1.00 79.06 362 VAL A O 1
ATOM 2888 N N . GLY A 1 363 ? -27.007 -4.192 -20.294 1.00 70.38 363 GLY A N 1
ATOM 2889 C CA . GLY A 1 363 ? -26.037 -3.576 -19.381 1.00 70.38 363 GLY A CA 1
ATOM 2890 C C . GLY A 1 363 ? -25.443 -2.276 -19.935 1.00 70.38 363 GLY A C 1
ATOM 2891 O O . GLY A 1 363 ? -25.389 -1.270 -19.229 1.00 70.38 363 GLY A O 1
ATOM 2892 N N . GLY A 1 364 ? -25.071 -2.266 -21.217 1.00 67.81 364 GLY A N 1
ATOM 2893 C CA . GLY A 1 364 ? -24.571 -1.073 -21.898 1.00 67.81 364 GLY A CA 1
ATOM 2894 C C . GLY A 1 364 ? -25.604 0.055 -21.950 1.00 67.81 364 GLY A C 1
ATOM 2895 O O . GLY A 1 364 ? -25.255 1.209 -21.698 1.00 67.81 364 GLY A O 1
ATOM 2896 N N . PHE A 1 365 ? -26.872 -0.273 -22.220 1.00 81.00 365 PHE A N 1
ATOM 2897 C CA . PHE A 1 365 ? -27.967 0.700 -22.185 1.00 81.00 365 PHE A CA 1
ATOM 2898 C C . PHE A 1 365 ? -28.104 1.336 -20.794 1.00 81.00 365 PHE A C 1
ATOM 2900 O O . PHE A 1 365 ? -28.082 2.560 -20.665 1.00 81.00 365 PHE A O 1
ATOM 2907 N N . LEU A 1 366 ? -28.127 0.522 -19.733 1.00 78.88 366 LEU A N 1
ATOM 2908 C CA . LEU A 1 366 ? -28.201 1.015 -18.354 1.00 78.88 366 LEU A CA 1
ATOM 2909 C C . LEU A 1 366 ? -27.013 1.906 -17.967 1.00 78.88 366 LEU A C 1
ATOM 2911 O O . LEU A 1 366 ? -27.201 2.900 -17.272 1.00 78.88 366 LEU A O 1
ATOM 2915 N N . GLN A 1 367 ? -25.800 1.603 -18.433 1.00 66.81 367 GLN A N 1
ATOM 2916 C CA . GLN A 1 367 ? -24.635 2.461 -18.191 1.00 66.81 367 GLN A CA 1
ATOM 2917 C C . GLN A 1 367 ? -24.776 3.835 -18.853 1.00 66.81 367 GLN A C 1
ATOM 2919 O O . GLN A 1 367 ? -24.451 4.852 -18.237 1.00 66.81 367 GLN A O 1
ATOM 2924 N N . ARG A 1 368 ? -25.281 3.890 -20.091 1.00 76.00 368 ARG A N 1
ATOM 2925 C CA . ARG A 1 368 ? -25.504 5.162 -20.800 1.00 76.00 368 ARG A CA 1
ATOM 2926 C C . ARG A 1 368 ? -26.600 5.995 -20.152 1.00 76.00 368 ARG A C 1
ATOM 2928 O O . ARG A 1 368 ? -26.490 7.217 -20.113 1.00 76.00 368 ARG A O 1
ATOM 2935 N N . MET A 1 369 ? -27.575 5.346 -19.526 1.00 78.44 369 MET A N 1
ATOM 2936 C CA . MET A 1 369 ? -28.618 6.028 -18.769 1.00 78.44 369 MET A CA 1
ATOM 2937 C C . MET A 1 369 ? -28.102 6.729 -17.495 1.00 78.44 369 MET A C 1
ATOM 2939 O O . MET A 1 369 ? -28.865 7.514 -16.938 1.00 78.44 369 MET A O 1
ATOM 2943 N N . ASP A 1 370 ? -26.836 6.549 -17.045 1.00 71.25 370 ASP A N 1
ATOM 2944 C CA . ASP A 1 370 ? -26.283 7.073 -15.759 1.00 71.25 370 ASP A CA 1
ATOM 2945 C C . ASP A 1 370 ? -26.470 8.591 -15.575 1.00 71.25 370 ASP A C 1
ATOM 2947 O O . ASP A 1 370 ? -26.650 9.088 -14.461 1.00 71.25 370 ASP A O 1
ATOM 2951 N N . LEU A 1 371 ? -26.533 9.339 -16.675 1.00 70.56 371 LEU A N 1
ATOM 2952 C CA . LEU A 1 371 ? -26.873 10.767 -16.692 1.00 70.56 371 LEU A CA 1
ATOM 2953 C C . LEU A 1 371 ? -28.254 11.092 -16.080 1.00 70.56 371 LEU A C 1
ATOM 2955 O O . LEU A 1 371 ? -28.430 12.166 -15.501 1.00 70.56 371 LEU A O 1
ATOM 2959 N N . ALA A 1 372 ? -29.204 10.154 -16.117 1.00 78.62 372 ALA A N 1
ATOM 2960 C CA . ALA A 1 372 ? -30.537 10.265 -15.524 1.00 78.62 372 ALA A CA 1
ATOM 2961 C C . ALA A 1 372 ? -30.611 9.783 -14.065 1.00 78.62 372 ALA A C 1
ATOM 2963 O O . ALA A 1 372 ? -31.675 9.854 -13.454 1.00 78.62 372 ALA A O 1
ATOM 2964 N N . ARG A 1 373 ? -29.509 9.315 -13.462 1.00 77.62 373 ARG A N 1
ATOM 2965 C CA . ARG A 1 373 ? -29.494 8.628 -12.152 1.00 77.62 373 ARG A CA 1
ATOM 2966 C C . ARG A 1 373 ? -30.219 9.360 -11.028 1.00 77.62 373 ARG A C 1
ATOM 2968 O O . ARG A 1 373 ? -30.863 8.720 -10.197 1.00 77.62 373 ARG A O 1
ATOM 2975 N N . LYS A 1 374 ? -30.106 10.689 -10.983 1.00 79.69 374 LYS A N 1
ATOM 2976 C CA . LYS A 1 374 ? -30.758 11.525 -9.963 1.00 79.69 374 LYS A CA 1
ATOM 2977 C C . LYS A 1 374 ? -32.275 11.641 -10.172 1.00 79.69 374 LYS A C 1
ATOM 2979 O O . LYS A 1 374 ? -33.000 11.868 -9.214 1.00 79.69 374 LYS A O 1
ATOM 2984 N N . TYR A 1 375 ? -32.741 11.464 -11.403 1.00 86.88 375 TYR A N 1
ATOM 2985 C CA . TYR A 1 375 ? -34.105 11.776 -11.832 1.00 86.88 375 TYR A CA 1
ATOM 2986 C C . TYR A 1 375 ? -34.893 10.555 -12.305 1.00 86.88 375 TYR A C 1
ATOM 2988 O O . TYR A 1 375 ? -36.064 10.699 -12.635 1.00 86.88 375 TYR A O 1
ATOM 2996 N N . ALA A 1 376 ? -34.271 9.376 -12.357 1.00 89.94 376 ALA A N 1
ATOM 2997 C CA . ALA A 1 376 ? -34.895 8.177 -12.887 1.00 89.94 376 ALA A CA 1
ATOM 2998 C C . ALA A 1 376 ? -34.643 6.930 -12.034 1.00 89.94 376 ALA A C 1
ATOM 3000 O O . ALA A 1 376 ? -33.617 6.813 -11.352 1.00 89.94 376 ALA A O 1
ATOM 3001 N N . PHE A 1 377 ? -35.574 5.986 -12.105 1.00 91.12 377 PHE A N 1
ATOM 3002 C CA . PHE A 1 377 ? -35.412 4.590 -11.706 1.00 91.12 377 PHE A CA 1
ATOM 3003 C C . PHE A 1 377 ? -35.779 3.720 -12.908 1.00 91.12 377 PHE A C 1
ATOM 3005 O O . PHE A 1 377 ? -36.787 3.980 -13.554 1.00 91.12 377 PHE A O 1
ATOM 3012 N N . GLY A 1 378 ? -34.956 2.723 -13.222 1.00 90.62 378 GLY A N 1
ATOM 3013 C CA . GLY A 1 378 ? -35.131 1.890 -14.408 1.00 90.62 378 GLY A CA 1
ATOM 3014 C C . GLY A 1 378 ? -34.891 0.423 -14.098 1.00 90.62 378 GLY A C 1
ATOM 3015 O O . GLY A 1 378 ? -33.946 0.088 -13.372 1.00 90.62 378 GLY A O 1
ATOM 3016 N N . LYS A 1 379 ? -35.736 -0.432 -14.669 1.00 88.69 379 LYS A N 1
ATOM 3017 C CA . LYS A 1 379 ? -35.676 -1.886 -14.565 1.00 88.69 379 LYS A CA 1
ATOM 3018 C C . LYS A 1 379 ? -35.805 -2.495 -15.958 1.00 88.69 379 LYS A C 1
ATOM 3020 O O . LYS A 1 379 ? -36.722 -2.149 -16.689 1.00 88.69 379 LYS A O 1
ATOM 3025 N N . MET A 1 380 ? -34.888 -3.382 -16.321 1.00 92.50 380 MET A N 1
ATOM 3026 C CA . MET A 1 380 ? -34.850 -4.050 -17.622 1.00 92.50 380 MET A CA 1
ATOM 3027 C C . MET A 1 380 ? -34.909 -5.561 -17.422 1.00 92.50 380 MET A C 1
ATOM 3029 O O . MET A 1 380 ? -34.123 -6.099 -16.647 1.00 92.50 380 MET A O 1
ATOM 3033 N N . LEU A 1 381 ? -35.805 -6.236 -18.129 1.00 89.81 381 LEU A N 1
ATOM 3034 C CA . LEU A 1 381 ? -36.003 -7.679 -18.118 1.00 89.81 381 LEU A CA 1
ATOM 3035 C C . LEU A 1 381 ? -35.536 -8.278 -19.446 1.00 89.81 381 LEU A C 1
ATOM 3037 O O . LEU A 1 381 ? -35.825 -7.738 -20.519 1.00 89.81 381 LEU A O 1
ATOM 3041 N N . VAL A 1 382 ? -34.841 -9.408 -19.366 1.00 88.44 382 VAL A N 1
ATOM 3042 C CA . VAL A 1 382 ? -34.545 -10.278 -20.508 1.00 88.44 382 VAL A CA 1
ATOM 3043 C C . VAL A 1 382 ? -35.369 -11.545 -20.338 1.00 88.44 382 VAL A C 1
ATOM 3045 O O . VAL A 1 382 ? -35.282 -12.205 -19.307 1.00 88.44 382 VAL A O 1
ATOM 3048 N N . ILE A 1 383 ? -36.204 -11.853 -21.323 1.00 90.69 383 ILE A N 1
ATOM 3049 C CA . ILE A 1 383 ? -37.283 -12.838 -21.224 1.00 90.69 383 ILE A CA 1
ATOM 3050 C C . ILE A 1 383 ? -37.128 -13.872 -22.348 1.00 90.69 383 ILE A C 1
ATOM 3052 O O . ILE A 1 383 ? -36.762 -13.527 -23.474 1.00 90.69 383 ILE A O 1
ATOM 3056 N N . GLY A 1 384 ? -37.394 -15.137 -22.029 1.00 85.50 384 GLY A N 1
ATOM 3057 C CA . GLY A 1 384 ? -37.327 -16.282 -22.937 1.00 85.50 384 GLY A CA 1
ATOM 3058 C C . GLY A 1 384 ? -36.286 -17.321 -22.508 1.00 85.50 384 GLY A C 1
ATOM 3059 O O . GLY A 1 384 ? -35.157 -16.990 -22.151 1.00 85.50 384 GLY A O 1
ATOM 3060 N N . SER A 1 385 ? -36.649 -18.607 -22.568 1.00 80.06 385 SER A N 1
ATOM 3061 C CA . SER A 1 385 ? -35.725 -19.724 -22.287 1.00 80.06 385 SER A CA 1
ATOM 3062 C C . SER A 1 385 ? -34.857 -20.107 -23.489 1.00 80.06 385 SER A C 1
ATOM 3064 O O . SER A 1 385 ? -33.848 -20.786 -23.326 1.00 80.06 385 SER A O 1
ATOM 3066 N N . ASN A 1 386 ? -35.262 -19.696 -24.692 1.00 80.00 386 ASN A N 1
ATOM 3067 C CA . ASN A 1 386 ? -34.601 -19.977 -25.961 1.00 80.00 386 ASN A CA 1
ATOM 3068 C C . ASN A 1 386 ? -34.610 -18.710 -26.828 1.00 80.00 386 ASN A C 1
ATOM 3070 O O . ASN A 1 386 ? -35.500 -17.876 -26.661 1.00 80.00 386 ASN A O 1
ATOM 3074 N N . PRO A 1 387 ? -33.658 -18.566 -27.761 1.00 80.31 387 PRO A N 1
ATOM 3075 C CA . PRO A 1 387 ? -33.649 -17.441 -28.682 1.00 80.31 387 PRO A CA 1
ATOM 3076 C C . PRO A 1 387 ? -34.865 -17.447 -29.629 1.00 80.31 387 PRO A C 1
ATOM 3078 O O . PRO A 1 387 ? -35.332 -18.527 -30.004 1.00 80.31 387 PRO A O 1
ATOM 3081 N N . PRO A 1 388 ? -35.325 -16.270 -30.090 1.00 84.88 388 PRO A N 1
ATOM 3082 C CA . PRO A 1 388 ? -34.824 -14.935 -29.745 1.00 84.88 388 PRO A CA 1
ATOM 3083 C C . PRO A 1 388 ? -35.275 -14.450 -28.353 1.00 84.88 388 PRO A C 1
ATOM 3085 O O . PRO A 1 388 ? -36.439 -14.578 -27.984 1.00 84.88 388 PRO A O 1
ATOM 3088 N N . PHE A 1 389 ? -34.352 -13.856 -27.590 1.00 89.19 389 PHE A N 1
ATOM 3089 C CA . PHE A 1 389 ? -34.620 -13.298 -26.261 1.00 89.19 389 PHE A CA 1
ATOM 3090 C C . PHE A 1 389 ? -35.278 -11.916 -26.360 1.00 89.19 389 PHE A C 1
ATOM 3092 O O . PHE A 1 389 ? -34.782 -11.013 -27.042 1.00 89.19 389 PHE A O 1
ATOM 3099 N N . LYS A 1 390 ? -36.369 -11.715 -25.624 1.00 93.88 390 LYS A N 1
ATOM 3100 C CA . LYS A 1 390 ? -37.112 -10.451 -25.604 1.00 93.88 390 LYS A CA 1
ATOM 3101 C C . LYS A 1 390 ? -36.562 -9.522 -24.530 1.00 93.88 390 LYS A C 1
ATOM 3103 O O . LYS A 1 390 ? -36.348 -9.946 -23.398 1.00 93.88 390 LYS A O 1
ATOM 3108 N N . VAL A 1 391 ? -36.356 -8.253 -24.870 1.00 93.69 391 VAL A N 1
ATOM 3109 C CA . VAL A 1 391 ? -35.925 -7.219 -23.922 1.00 93.69 391 VAL A CA 1
ATOM 3110 C C . VAL A 1 391 ? -37.069 -6.243 -23.687 1.00 93.69 391 VAL A C 1
ATOM 3112 O O . VAL A 1 391 ? -37.561 -5.610 -24.624 1.00 93.69 391 VAL A O 1
ATOM 3115 N N . LYS A 1 392 ? -37.467 -6.110 -22.424 1.00 95.25 392 LYS A N 1
ATOM 3116 C CA . LYS A 1 392 ? -38.528 -5.200 -21.977 1.00 95.25 392 LYS A CA 1
ATOM 3117 C C . LYS A 1 392 ? -38.046 -4.392 -20.784 1.00 95.25 392 LYS A C 1
ATOM 3119 O O . LYS A 1 392 ? -37.217 -4.868 -20.017 1.00 95.25 392 LYS A O 1
ATOM 3124 N N . GLY A 1 393 ? -38.556 -3.188 -20.589 1.00 93.75 393 GLY A N 1
ATOM 3125 C CA . GLY A 1 393 ? -38.159 -2.341 -19.475 1.00 93.75 393 GLY A CA 1
ATOM 3126 C C . GLY A 1 393 ? -39.277 -1.474 -18.928 1.00 93.75 393 GLY A C 1
ATOM 3127 O O . GLY A 1 393 ? -40.280 -1.212 -19.586 1.00 93.75 393 GLY A O 1
ATOM 3128 N N . LEU A 1 394 ? -39.079 -1.049 -17.688 1.00 95.62 394 LEU A N 1
ATOM 3129 C CA . LEU A 1 394 ? -39.929 -0.143 -16.941 1.00 95.62 394 LEU A CA 1
ATOM 3130 C C . LEU A 1 394 ? -39.066 0.998 -16.417 1.00 95.62 394 LEU A C 1
ATOM 3132 O O . LEU A 1 394 ? -38.071 0.771 -15.724 1.00 95.62 394 LEU A O 1
ATOM 3136 N N . TRP A 1 395 ? -39.479 2.224 -16.706 1.00 95.19 395 TRP A N 1
ATOM 3137 C CA . TRP A 1 395 ? -38.777 3.426 -16.294 1.00 95.19 395 TRP A CA 1
ATOM 3138 C C . TRP A 1 395 ? -39.711 4.406 -15.609 1.00 95.19 395 TRP A C 1
ATOM 3140 O O . TRP A 1 395 ? -40.786 4.724 -16.101 1.00 95.19 395 TRP A O 1
ATOM 3150 N N . LEU A 1 396 ? -39.257 4.913 -14.475 1.00 94.81 396 LEU A N 1
ATOM 3151 C CA . LEU A 1 396 ? -39.853 6.008 -13.737 1.00 94.81 396 LEU A CA 1
ATOM 3152 C C . LEU A 1 396 ? -38.967 7.236 -13.937 1.00 94.81 396 LEU A C 1
ATOM 3154 O O . LEU A 1 396 ? -37.813 7.214 -13.507 1.00 94.81 396 LEU A O 1
ATOM 3158 N N . PHE A 1 397 ? -39.496 8.297 -14.541 1.00 94.06 397 PHE A N 1
ATOM 3159 C CA . PHE A 1 397 ? -38.786 9.559 -14.751 1.00 94.06 397 PHE A CA 1
ATOM 3160 C C . PHE A 1 397 ? -39.425 10.697 -13.964 1.00 94.06 397 PHE A C 1
ATOM 3162 O O . PHE A 1 397 ? -40.643 10.768 -13.812 1.00 94.06 397 PHE A O 1
ATOM 3169 N N . ARG A 1 398 ? -38.592 11.616 -13.476 1.00 93.06 398 ARG A N 1
ATOM 3170 C CA . ARG A 1 398 ? -39.033 12.877 -12.886 1.00 93.06 398 ARG A CA 1
ATOM 3171 C C . ARG A 1 398 ? -39.619 13.781 -13.971 1.00 93.06 398 ARG A C 1
ATOM 3173 O O . ARG A 1 398 ? -38.924 14.110 -14.928 1.00 93.06 398 ARG A O 1
ATOM 3180 N N . GLY A 1 399 ? -40.845 14.250 -13.756 1.00 91.88 399 GLY A N 1
ATOM 3181 C CA . GLY A 1 399 ? -41.610 15.029 -14.728 1.00 91.88 399 GLY A CA 1
ATOM 3182 C C . GLY A 1 399 ? -42.544 14.163 -15.577 1.00 91.88 399 GLY A C 1
ATOM 3183 O O . GLY A 1 399 ? -42.627 12.948 -15.404 1.00 91.88 399 GLY A O 1
ATOM 3184 N N . GLN A 1 400 ? -43.276 14.810 -16.485 1.00 92.31 400 GLN A N 1
ATOM 3185 C CA . GLN A 1 400 ? -44.344 14.174 -17.269 1.00 92.31 400 GLN A CA 1
ATOM 3186 C C . GLN A 1 400 ? -43.887 13.548 -18.589 1.00 92.31 400 GLN A C 1
ATOM 3188 O O . GLN A 1 400 ? -44.648 12.793 -19.201 1.00 92.31 400 GLN A O 1
ATOM 3193 N N . GLU A 1 401 ? -42.660 13.841 -18.998 1.00 91.00 401 GLU A N 1
ATOM 3194 C CA . GLU A 1 401 ? -42.044 13.380 -20.235 1.00 91.00 401 GLU A CA 1
ATOM 3195 C C . GLU A 1 401 ? -40.709 12.702 -19.922 1.00 91.00 401 GLU A C 1
ATOM 3197 O O . GLU A 1 401 ? -40.103 12.944 -18.871 1.00 91.00 401 GLU A O 1
ATOM 3202 N N . ILE A 1 402 ? -40.238 11.860 -20.843 1.00 91.06 402 ILE A N 1
ATOM 3203 C CA . ILE A 1 402 ? -38.870 11.348 -20.788 1.00 91.06 402 ILE A CA 1
ATOM 3204 C C . ILE A 1 402 ? -37.927 12.557 -20.898 1.00 91.06 402 ILE A C 1
ATOM 3206 O O . ILE A 1 402 ? -38.085 13.355 -21.822 1.00 91.06 402 ILE A O 1
ATOM 3210 N N . PRO A 1 403 ? -36.957 12.736 -19.984 1.00 89.31 403 PRO A N 1
ATOM 3211 C CA . PRO A 1 403 ? -36.148 13.944 -19.983 1.00 89.31 403 PRO A CA 1
ATOM 3212 C C . PRO A 1 403 ? -35.391 14.134 -21.297 1.00 89.31 403 PRO A C 1
ATOM 3214 O O . PRO A 1 403 ? -34.675 13.233 -21.726 1.00 89.31 403 PRO A O 1
ATOM 3217 N N . GLN A 1 404 ? -35.483 15.324 -21.896 1.00 83.06 404 GLN A N 1
ATOM 3218 C CA . GLN A 1 404 ? -34.904 15.591 -23.218 1.00 83.06 404 GLN A CA 1
ATOM 3219 C C . GLN A 1 404 ? -33.404 15.268 -23.290 1.00 83.06 404 GLN A C 1
ATOM 3221 O O . GLN A 1 404 ? -32.954 14.623 -24.224 1.00 83.06 404 GLN A O 1
ATOM 3226 N N . PHE A 1 405 ? -32.641 15.583 -22.237 1.00 79.62 405 PHE A N 1
ATOM 3227 C CA . PHE A 1 405 ? -31.209 15.264 -22.172 1.00 79.62 405 PHE A CA 1
ATOM 3228 C C . PHE A 1 405 ? -30.903 13.755 -22.180 1.00 79.62 405 PHE A C 1
ATOM 3230 O O . PHE A 1 405 ? -29.770 13.366 -22.429 1.00 79.62 405 PHE A O 1
ATOM 3237 N N . VAL A 1 406 ? -31.878 12.901 -21.860 1.00 82.38 406 VAL A N 1
ATOM 3238 C CA . VAL A 1 406 ? -31.754 11.444 -21.996 1.00 82.38 406 VAL A CA 1
ATOM 3239 C C . VAL A 1 406 ? -31.947 11.034 -23.446 1.00 82.38 406 VAL A C 1
ATOM 3241 O O . VAL A 1 406 ? -31.181 10.215 -23.938 1.00 82.38 406 VAL A O 1
ATOM 3244 N N . ILE A 1 407 ? -32.926 11.627 -24.128 1.00 83.31 407 ILE A N 1
ATOM 3245 C CA . ILE A 1 407 ? -33.187 11.397 -25.553 1.00 83.31 407 ILE A CA 1
ATOM 3246 C C . ILE A 1 407 ? -31.988 11.865 -26.390 1.00 83.31 407 ILE A C 1
ATOM 3248 O O . ILE A 1 407 ? -31.535 11.136 -27.264 1.00 83.31 407 ILE A O 1
ATOM 3252 N N . ASP A 1 408 ? -31.430 13.034 -26.069 1.00 74.69 408 ASP A N 1
ATOM 3253 C CA . ASP A 1 408 ? -30.336 13.644 -26.831 1.00 74.69 408 ASP A CA 1
ATOM 3254 C C . ASP A 1 408 ? -28.997 12.893 -26.676 1.00 74.69 408 ASP A C 1
ATOM 3256 O O . ASP A 1 408 ? -28.203 12.830 -27.613 1.00 74.69 408 ASP A O 1
ATOM 3260 N N . GLU A 1 409 ? -28.716 12.342 -25.489 1.00 69.25 409 GLU A N 1
ATOM 3261 C CA . GLU A 1 409 ? -27.401 11.768 -25.145 1.00 69.25 409 GLU A CA 1
ATOM 3262 C C . GLU A 1 409 ? -27.374 10.228 -25.194 1.00 69.25 409 GLU A C 1
ATOM 3264 O O . GLU A 1 409 ? -26.301 9.622 -25.284 1.00 69.25 409 GLU A O 1
ATOM 3269 N N . CYS A 1 410 ? -28.533 9.565 -25.122 1.00 77.19 410 CYS A N 1
ATOM 3270 C CA . CYS A 1 410 ? -28.644 8.108 -25.165 1.00 77.19 410 CYS A CA 1
ATOM 3271 C C . CYS A 1 410 ? -29.255 7.669 -26.503 1.00 77.19 410 CYS A C 1
ATOM 3273 O O . CYS A 1 410 ? -30.465 7.509 -26.629 1.00 77.19 410 CYS A O 1
ATOM 3275 N N . TYR A 1 411 ? -28.406 7.426 -27.506 1.00 76.00 411 TYR A N 1
ATOM 3276 C CA . TYR A 1 411 ? -28.852 7.003 -28.844 1.00 76.00 411 TYR A CA 1
ATOM 3277 C C . TYR A 1 411 ? -29.666 5.695 -28.833 1.00 76.00 411 TYR A C 1
ATOM 3279 O O . TYR A 1 411 ? -30.493 5.465 -29.711 1.00 76.00 411 TYR A O 1
ATOM 3287 N N . ASP A 1 412 ? -29.484 4.836 -27.824 1.00 78.44 412 ASP A N 1
ATOM 3288 C CA . ASP A 1 412 ? -30.282 3.621 -27.659 1.00 78.44 412 ASP A CA 1
ATOM 3289 C C . ASP A 1 412 ? -31.764 3.892 -27.423 1.00 78.44 412 ASP A C 1
ATOM 3291 O O . ASP A 1 412 ? -32.561 2.989 -27.651 1.00 78.44 412 ASP A O 1
ATOM 3295 N N . MET A 1 413 ? -32.152 5.093 -26.983 1.00 83.38 413 MET A N 1
ATOM 3296 C CA . MET A 1 413 ? -33.557 5.439 -26.748 1.00 83.38 413 MET A CA 1
ATOM 3297 C C . MET A 1 413 ? -34.413 5.189 -27.995 1.00 83.38 413 MET A C 1
ATOM 3299 O O . MET A 1 413 ? -35.551 4.746 -27.863 1.00 83.38 413 MET A O 1
ATOM 3303 N N . GLU A 1 414 ? -33.852 5.365 -29.195 1.00 85.12 414 GLU A N 1
ATOM 3304 C CA . GLU A 1 414 ? -34.525 5.101 -30.472 1.00 85.12 414 GLU A CA 1
ATOM 3305 C C . GLU A 1 414 ? -34.693 3.605 -30.786 1.00 85.12 414 GLU A C 1
ATOM 3307 O O . GLU A 1 414 ? -35.567 3.230 -31.575 1.00 85.12 414 GLU A O 1
ATOM 3312 N N . LEU A 1 415 ? -33.895 2.735 -30.159 1.00 85.38 415 LEU A N 1
ATOM 3313 C CA . LEU A 1 415 ? -33.953 1.278 -30.329 1.00 85.38 415 LEU A CA 1
ATOM 3314 C C . LEU A 1 415 ? -35.096 0.632 -29.534 1.00 85.38 415 LEU A C 1
ATOM 3316 O O . LEU A 1 415 ? -35.397 -0.546 -29.738 1.00 85.38 415 LEU A O 1
ATOM 3320 N N . TYR A 1 416 ? -35.735 1.394 -28.648 1.00 91.94 416 TYR A N 1
ATOM 3321 C CA . TYR A 1 416 ? -36.896 0.962 -27.882 1.00 91.94 416 TYR A CA 1
ATOM 3322 C C . TYR A 1 416 ? -38.142 1.728 -28.320 1.00 91.94 416 TYR A C 1
ATOM 3324 O O . TYR A 1 416 ? -38.092 2.884 -28.748 1.00 91.94 416 TYR A O 1
ATOM 3332 N N . GLU A 1 417 ? -39.281 1.061 -28.246 1.00 93.81 417 GLU A N 1
ATOM 3333 C CA . GLU A 1 417 ? -40.589 1.686 -28.317 1.00 93.81 417 GLU A CA 1
ATOM 3334 C C . GLU A 1 417 ? -41.006 2.094 -26.905 1.00 93.81 417 GLU A C 1
ATOM 3336 O O . GLU A 1 417 ? -41.090 1.251 -26.013 1.00 93.81 417 GLU A O 1
ATOM 3341 N N . TRP A 1 418 ? -41.220 3.393 -26.693 1.00 95.12 418 TRP A N 1
ATOM 3342 C CA . TRP A 1 418 ? -41.555 3.958 -25.389 1.00 95.12 418 TRP A CA 1
ATOM 3343 C C . TRP A 1 418 ? -43.046 4.250 -25.306 1.00 95.12 418 TRP A C 1
ATOM 3345 O O . TRP A 1 418 ? -43.562 5.073 -26.059 1.00 95.12 418 TRP A O 1
ATOM 3355 N N . THR A 1 419 ? -43.722 3.618 -24.352 1.00 95.69 419 THR A N 1
ATOM 3356 C CA . THR A 1 419 ? -45.154 3.823 -24.109 1.00 95.69 419 THR A CA 1
ATOM 3357 C C . THR A 1 419 ? -45.355 4.326 -22.688 1.00 95.69 419 THR A C 1
ATOM 3359 O O . THR A 1 419 ? -44.914 3.682 -21.736 1.00 95.69 419 THR A O 1
ATOM 3362 N N . LYS A 1 420 ? -46.008 5.481 -22.523 1.00 95.81 420 LYS A N 1
ATOM 3363 C CA . LYS A 1 420 ? -46.347 6.005 -21.194 1.00 95.81 420 LYS A CA 1
ATOM 3364 C C . LYS A 1 420 ? -47.371 5.077 -20.543 1.00 95.81 420 LYS A C 1
ATOM 3366 O O . LYS A 1 420 ? -48.355 4.717 -21.179 1.00 95.81 420 LYS A O 1
ATOM 3371 N N . VAL A 1 421 ? -47.129 4.692 -19.294 1.00 95.75 421 VAL A N 1
ATOM 3372 C CA . VAL A 1 421 ? -48.016 3.792 -18.550 1.00 95.75 421 VAL A CA 1
ATOM 3373 C C . VAL A 1 421 ? -49.295 4.531 -18.177 1.00 95.75 421 VAL A C 1
ATOM 3375 O O . VAL A 1 421 ? -49.238 5.591 -17.544 1.00 95.75 421 VAL A O 1
ATOM 3378 N N . ASP A 1 422 ? -50.438 3.942 -18.513 1.00 92.06 422 ASP A N 1
ATOM 3379 C CA . ASP A 1 422 ? -51.732 4.372 -17.995 1.00 92.06 422 ASP A CA 1
ATOM 3380 C C . ASP A 1 422 ? -52.000 3.684 -16.653 1.00 92.06 422 ASP A C 1
ATOM 3382 O O . ASP A 1 422 ? -52.277 2.490 -16.575 1.00 92.06 422 ASP A O 1
ATOM 3386 N N . ILE A 1 423 ? -51.903 4.450 -15.569 1.00 89.25 423 ILE A N 1
ATOM 3387 C CA . ILE A 1 423 ? -52.115 3.947 -14.206 1.00 89.25 423 ILE A CA 1
ATOM 3388 C C . ILE A 1 423 ? -53.589 3.661 -13.882 1.00 89.25 423 ILE A C 1
ATOM 3390 O O . ILE A 1 423 ? -53.862 3.066 -12.838 1.00 89.25 423 ILE A O 1
ATOM 3394 N N . SER A 1 424 ? -54.524 4.117 -14.724 1.00 89.19 424 SER A N 1
ATOM 3395 C CA . SER A 1 424 ? -55.952 3.801 -14.598 1.00 89.19 424 SER A CA 1
ATOM 3396 C C . SER A 1 424 ? -56.310 2.445 -15.213 1.00 89.19 424 SER A C 1
ATOM 3398 O O . SER A 1 424 ? -57.350 1.874 -14.885 1.00 89.19 424 SER A O 1
ATOM 3400 N N . ASP A 1 425 ? -55.424 1.903 -16.052 1.00 93.69 425 ASP A N 1
ATOM 3401 C CA . ASP A 1 425 ? -55.516 0.555 -16.591 1.00 93.69 425 ASP A CA 1
ATOM 3402 C C . ASP A 1 425 ? -54.907 -0.445 -15.595 1.00 93.69 425 ASP A C 1
ATOM 3404 O O . ASP A 1 425 ? -53.688 -0.545 -15.424 1.00 93.69 425 ASP A O 1
ATOM 3408 N N . GLU A 1 426 ? -55.771 -1.215 -14.931 1.00 92.12 426 GLU A N 1
ATOM 3409 C CA . GLU A 1 426 ? -55.359 -2.219 -13.944 1.00 92.12 426 GLU A CA 1
ATOM 3410 C C . GLU A 1 426 ? -54.437 -3.298 -14.539 1.00 92.12 426 GLU A C 1
ATOM 3412 O O . GLU A 1 426 ? -53.580 -3.823 -13.826 1.00 92.12 426 GLU A O 1
ATOM 3417 N N . ALA A 1 427 ? -54.533 -3.599 -15.840 1.00 91.38 427 ALA A N 1
ATOM 3418 C CA . ALA A 1 427 ? -53.636 -4.560 -16.482 1.00 91.38 427 ALA A CA 1
ATOM 3419 C C . ALA A 1 427 ? -52.218 -3.989 -16.638 1.00 91.38 427 ALA A C 1
ATOM 3421 O O . ALA A 1 427 ? -51.232 -4.684 -16.379 1.00 91.38 427 ALA A O 1
ATOM 3422 N N . GLN A 1 428 ? -52.093 -2.710 -17.003 1.00 94.44 428 GLN A N 1
ATOM 3423 C CA . GLN A 1 428 ? -50.792 -2.038 -17.071 1.00 94.44 428 GLN A CA 1
ATOM 3424 C C . GLN A 1 428 ? -50.195 -1.818 -15.684 1.00 94.44 428 GLN A C 1
ATOM 3426 O O . GLN A 1 428 ? -48.996 -2.018 -15.487 1.00 94.44 428 GLN A O 1
ATOM 3431 N N . LYS A 1 429 ? -51.026 -1.466 -14.704 1.00 92.62 429 LYS A N 1
ATOM 3432 C CA . LYS A 1 429 ? -50.611 -1.339 -13.307 1.00 92.62 429 LYS A CA 1
ATOM 3433 C C . LYS A 1 429 ? -50.091 -2.662 -12.746 1.00 92.62 429 LYS A C 1
ATOM 3435 O O . LYS A 1 429 ? -49.062 -2.688 -12.071 1.00 92.62 429 LYS A O 1
ATOM 3440 N N . GLU A 1 430 ? -50.747 -3.769 -13.077 1.00 93.19 430 GLU A N 1
ATOM 3441 C CA . GLU A 1 430 ? -50.280 -5.101 -12.702 1.00 93.19 430 GLU A CA 1
ATOM 3442 C C . GLU A 1 430 ? -48.991 -5.494 -13.439 1.00 93.19 430 GLU A C 1
ATOM 3444 O O . GLU A 1 430 ? -48.078 -6.042 -12.820 1.00 93.19 430 GLU A O 1
ATOM 3449 N N . ARG A 1 431 ? -48.846 -5.127 -14.718 1.00 93.75 431 ARG A N 1
ATOM 3450 C CA . ARG A 1 431 ? -47.587 -5.288 -15.466 1.00 93.75 431 ARG A CA 1
ATOM 3451 C C . ARG A 1 431 ? -46.436 -4.523 -14.803 1.00 93.75 431 ARG A C 1
ATOM 3453 O O . ARG A 1 431 ? -45.344 -5.069 -14.664 1.00 93.75 431 ARG A O 1
ATOM 3460 N N . VAL A 1 432 ? -46.673 -3.297 -14.326 1.00 93.44 432 VAL A N 1
ATOM 3461 C CA . VAL A 1 432 ? -45.695 -2.531 -13.531 1.00 93.44 432 VAL A CA 1
ATOM 3462 C C . VAL A 1 432 ? -45.296 -3.301 -12.271 1.00 93.44 432 VAL A C 1
ATOM 3464 O O . VAL A 1 432 ? -44.101 -3.451 -12.015 1.00 93.44 432 VAL A O 1
ATOM 3467 N N . ASN A 1 433 ? -46.263 -3.834 -11.516 1.00 92.94 433 ASN A N 1
ATOM 3468 C CA . ASN A 1 433 ? -45.984 -4.610 -10.301 1.00 92.94 433 ASN A CA 1
ATOM 3469 C C . ASN A 1 433 ? -45.072 -5.802 -10.595 1.00 92.94 433 ASN A C 1
ATOM 3471 O O . ASN A 1 433 ? -44.047 -5.969 -9.932 1.00 92.94 433 ASN A O 1
ATOM 3475 N N . GLN A 1 434 ? -45.422 -6.570 -11.627 1.00 90.38 434 GLN A N 1
ATOM 3476 C CA . GLN A 1 434 ? -44.689 -7.756 -12.061 1.00 90.38 434 GLN A CA 1
ATOM 3477 C C . GLN A 1 434 ? -43.251 -7.430 -12.488 1.00 90.38 434 GLN A C 1
ATOM 3479 O O . GLN A 1 434 ? -42.328 -8.170 -12.155 1.00 90.38 434 GLN A O 1
ATOM 3484 N N . MET A 1 435 ? -43.033 -6.302 -13.175 1.00 89.62 435 MET A N 1
ATOM 3485 C CA . MET A 1 435 ? -41.686 -5.879 -13.579 1.00 89.62 435 MET A CA 1
ATOM 3486 C C . MET A 1 435 ? -40.833 -5.403 -12.407 1.00 89.62 435 MET A C 1
ATOM 3488 O O . MET A 1 435 ? -39.624 -5.624 -12.394 1.00 89.62 435 MET A O 1
ATOM 3492 N N . ILE A 1 436 ? -41.436 -4.727 -11.430 1.00 85.81 436 ILE A N 1
ATOM 3493 C CA . ILE A 1 436 ? -40.718 -4.268 -10.240 1.00 85.81 436 ILE A CA 1
ATOM 3494 C C . ILE A 1 436 ? -40.322 -5.482 -9.373 1.00 85.81 436 ILE A C 1
ATOM 3496 O O . ILE A 1 436 ? -39.199 -5.521 -8.871 1.00 85.81 436 ILE A O 1
ATOM 3500 N N . GLU A 1 437 ? -41.199 -6.475 -9.216 1.00 84.88 437 GLU A N 1
ATOM 3501 C CA . GLU A 1 437 ? -40.964 -7.639 -8.345 1.00 84.88 437 GLU A CA 1
ATOM 3502 C C . GLU A 1 437 ? -40.186 -8.801 -8.979 1.00 84.88 437 GLU A C 1
ATOM 3504 O O . GLU A 1 437 ? -39.989 -9.813 -8.310 1.00 84.88 437 GLU A O 1
ATOM 3509 N N . ASP A 1 438 ? -39.743 -8.666 -10.234 1.00 83.06 438 ASP A N 1
ATOM 3510 C CA . ASP A 1 438 ? -39.101 -9.743 -11.002 1.00 83.06 438 ASP A CA 1
ATOM 3511 C C . ASP A 1 438 ? -39.985 -10.998 -11.101 1.00 83.06 438 ASP A C 1
ATOM 3513 O O . ASP A 1 438 ? -39.518 -12.124 -10.938 1.00 83.06 438 ASP A O 1
ATOM 3517 N N . PHE A 1 439 ? -41.288 -10.798 -11.334 1.00 81.62 439 PHE A N 1
ATOM 3518 C CA . PHE A 1 439 ? -42.262 -11.885 -11.380 1.00 81.62 439 PHE A CA 1
ATOM 3519 C C . PHE A 1 439 ? -41.914 -12.890 -12.481 1.00 81.62 439 PHE A C 1
ATOM 3521 O O . PHE A 1 439 ? -41.772 -12.521 -13.646 1.00 81.62 439 PHE A O 1
ATOM 3528 N N . GLU A 1 440 ? -41.833 -14.170 -12.122 1.00 79.94 440 GLU A N 1
ATOM 3529 C CA . GLU A 1 440 ? -41.548 -15.260 -13.051 1.00 79.94 440 GLU A CA 1
ATOM 3530 C C . GLU A 1 440 ? -42.660 -16.327 -12.988 1.00 79.94 440 GLU A C 1
ATOM 3532 O O . GLU A 1 440 ? -42.998 -16.784 -11.891 1.00 79.94 440 GLU A O 1
ATOM 3537 N N . PRO A 1 441 ? -43.221 -16.772 -14.134 1.00 81.38 441 PRO A N 1
ATOM 3538 C CA . PRO A 1 441 ? -42.935 -16.327 -15.505 1.00 81.38 441 PRO A CA 1
ATOM 3539 C C . PRO A 1 441 ? -43.548 -14.953 -15.825 1.00 81.38 441 PRO A C 1
ATOM 3541 O O . PRO A 1 441 ? -44.695 -14.676 -15.473 1.00 81.38 441 PRO A O 1
ATOM 3544 N N . PHE A 1 442 ? -42.806 -14.111 -16.546 1.00 85.62 442 PHE A N 1
ATOM 3545 C CA . PHE A 1 442 ? -43.253 -12.777 -16.953 1.00 85.62 442 PHE A CA 1
ATOM 3546 C C . PHE A 1 442 ? -43.917 -12.841 -18.335 1.00 85.62 442 PHE A C 1
ATOM 3548 O O . PHE A 1 442 ? -43.322 -13.349 -19.282 1.00 85.62 442 PHE A O 1
ATOM 3555 N N . GLU A 1 443 ? -45.160 -12.358 -18.462 1.00 87.69 443 GLU A N 1
ATOM 3556 C CA . GLU A 1 443 ? -45.959 -12.439 -19.706 1.00 87.69 443 GLU A CA 1
ATOM 3557 C C . GLU A 1 443 ? -46.054 -13.874 -20.294 1.00 87.69 443 GLU A C 1
ATOM 3559 O O . GLU A 1 443 ? -46.212 -14.063 -21.497 1.00 87.69 443 GLU A O 1
ATOM 3564 N N . GLY A 1 444 ? -45.986 -14.904 -19.438 1.00 84.12 444 GLY A N 1
ATOM 3565 C CA . GLY A 1 444 ? -46.064 -16.316 -19.844 1.00 84.12 444 GLY A CA 1
ATOM 3566 C C . GLY A 1 444 ? -44.746 -16.925 -20.338 1.00 84.12 444 GLY A C 1
ATOM 3567 O O . GLY A 1 444 ? -44.731 -18.092 -20.732 1.00 84.12 444 GLY A O 1
ATOM 3568 N N . GLU A 1 445 ? -43.641 -16.181 -20.279 1.00 86.38 445 GLU A N 1
ATOM 3569 C CA . GLU A 1 445 ? -42.302 -16.625 -20.673 1.00 86.38 445 GLU A CA 1
ATOM 3570 C C . GLU A 1 445 ? -41.329 -16.587 -19.481 1.00 86.38 445 GLU A C 1
ATOM 3572 O O . GLU A 1 445 ? -41.505 -15.830 -18.525 1.00 86.38 445 GLU A O 1
ATOM 3577 N N . ALA A 1 446 ? -40.302 -17.442 -19.506 1.00 82.56 446 ALA A N 1
ATOM 3578 C CA . ALA A 1 446 ? -39.319 -17.507 -18.422 1.00 82.56 446 ALA A CA 1
ATOM 3579 C C . ALA A 1 446 ? -38.508 -16.209 -18.328 1.00 82.56 446 ALA A C 1
ATOM 3581 O O . ALA A 1 446 ? -38.134 -15.631 -19.354 1.00 82.56 446 ALA A O 1
ATOM 3582 N N . LEU A 1 447 ? -38.197 -15.785 -17.107 1.00 82.88 447 LEU A N 1
ATOM 3583 C CA . LEU A 1 447 ? -37.391 -14.596 -16.870 1.00 82.88 447 LEU A CA 1
ATOM 3584 C C . LEU A 1 447 ? -35.916 -15.006 -16.840 1.00 82.88 447 LEU A C 1
ATOM 3586 O O . LEU A 1 447 ? -35.465 -15.678 -15.920 1.00 82.88 447 LEU A O 1
ATOM 3590 N N . LEU A 1 448 ? -35.155 -14.621 -17.862 1.00 78.75 448 LEU A N 1
ATOM 3591 C CA . LEU A 1 448 ? -33.742 -14.980 -17.962 1.00 78.75 448 LEU A CA 1
ATOM 3592 C C . LEU A 1 448 ? -32.862 -14.120 -17.044 1.00 78.75 448 LEU A C 1
ATOM 3594 O O . LEU A 1 448 ? -31.930 -14.637 -16.434 1.00 78.75 448 LEU A O 1
ATOM 3598 N N . ASP A 1 449 ? -33.119 -12.811 -16.987 1.00 77.94 449 ASP A N 1
ATOM 3599 C CA . ASP A 1 449 ? -32.414 -11.872 -16.104 1.00 77.94 449 ASP A CA 1
ATOM 3600 C C . ASP A 1 449 ? -33.214 -10.577 -15.907 1.00 77.94 449 ASP A C 1
ATOM 3602 O O . ASP A 1 449 ? -34.045 -10.208 -16.743 1.00 77.94 449 ASP A O 1
ATOM 3606 N N . ALA A 1 450 ? -32.915 -9.850 -14.830 1.00 80.50 450 ALA A N 1
ATOM 3607 C CA . ALA A 1 450 ? -33.592 -8.615 -14.461 1.00 80.50 450 ALA A CA 1
ATOM 3608 C C . ALA A 1 450 ? -32.621 -7.566 -13.878 1.00 80.50 450 ALA A C 1
ATOM 3610 O O . ALA A 1 450 ? -32.230 -7.612 -12.709 1.00 80.50 450 ALA A O 1
ATOM 3611 N N . LYS A 1 451 ? -32.268 -6.544 -14.665 1.00 72.44 451 LYS A N 1
ATOM 3612 C CA . LYS A 1 451 ? -31.243 -5.537 -14.333 1.00 72.44 451 LYS A CA 1
ATOM 3613 C C . LYS A 1 451 ? -31.829 -4.202 -13.876 1.00 72.44 451 LYS A C 1
ATOM 3615 O O . LYS A 1 451 ? -32.759 -3.684 -14.485 1.00 72.44 451 LYS A O 1
ATOM 3620 N N . CYS A 1 452 ? -31.240 -3.608 -12.835 1.00 74.62 452 CYS A N 1
ATOM 3621 C CA . CYS A 1 452 ? -31.632 -2.308 -12.277 1.00 74.62 452 CYS A CA 1
ATOM 3622 C C . CYS A 1 452 ? -30.543 -1.240 -12.507 1.00 74.62 452 CYS A C 1
ATOM 3624 O O . CYS A 1 452 ? -29.348 -1.524 -12.465 1.00 74.62 452 CYS A O 1
ATOM 3626 N N . PHE A 1 453 ? -30.957 0.001 -12.744 1.00 62.44 453 PHE A N 1
ATOM 3627 C CA . PHE A 1 453 ? -30.113 1.122 -13.163 1.00 62.44 453 PHE A CA 1
ATOM 3628 C C . PHE A 1 453 ? -29.308 1.803 -12.014 1.00 62.44 453 PHE A C 1
ATOM 3630 O O . PHE A 1 453 ? -29.854 2.720 -11.393 1.00 62.44 453 PHE A O 1
ATOM 3637 N N . ASN A 1 454 ? -28.042 1.401 -11.713 1.00 52.81 454 ASN A N 1
ATOM 3638 C CA . ASN A 1 454 ? -27.118 2.083 -10.750 1.00 52.81 454 ASN A CA 1
ATOM 3639 C C . ASN A 1 454 ? -25.648 1.489 -10.703 1.00 52.81 454 ASN A C 1
ATOM 3641 O O . ASN A 1 454 ? -25.459 0.347 -11.095 1.00 52.81 454 ASN A O 1
ATOM 3645 N N . HIS A 1 455 ? -24.608 2.204 -10.193 1.00 48.44 455 HIS A N 1
ATOM 3646 C CA . HIS A 1 455 ? -23.158 1.786 -10.147 1.00 48.44 455 HIS A CA 1
ATOM 3647 C C . HIS A 1 455 ? -22.888 0.414 -9.482 1.00 48.44 455 HIS A C 1
ATOM 3649 O O . HIS A 1 455 ? -22.943 0.295 -8.261 1.00 48.44 455 HIS A O 1
ATOM 3655 N N . ASP A 1 456 ? -22.502 -0.601 -10.234 1.00 57.41 456 ASP A N 1
ATOM 3656 C CA . ASP A 1 456 ? -22.703 -2.011 -9.877 1.00 57.41 456 ASP A CA 1
ATOM 3657 C C . ASP A 1 456 ? -21.432 -2.853 -9.694 1.00 57.41 456 ASP A C 1
ATOM 3659 O O . ASP A 1 456 ? -21.564 -4.049 -9.449 1.00 57.41 456 ASP A O 1
ATOM 3663 N N . GLN A 1 457 ? -20.219 -2.280 -9.761 1.00 70.31 457 GLN A N 1
ATOM 3664 C CA . GLN A 1 457 ? -18.981 -3.080 -9.731 1.00 70.31 457 GLN A CA 1
ATOM 3665 C C . GLN A 1 457 ? -17.950 -2.662 -8.659 1.00 70.31 457 GLN A C 1
ATOM 3667 O O . GLN A 1 457 ? -17.776 -1.468 -8.389 1.00 70.31 457 GLN A O 1
ATOM 3672 N N . PRO A 1 458 ? -17.260 -3.633 -8.026 1.00 81.56 458 PRO A N 1
ATOM 3673 C CA . PRO A 1 458 ? -16.147 -3.392 -7.108 1.00 81.56 458 PRO A CA 1
ATOM 3674 C C . PRO A 1 458 ? -14.828 -3.084 -7.844 1.00 81.56 458 PRO A C 1
ATOM 3676 O O . PRO A 1 458 ? -14.712 -3.291 -9.046 1.00 81.56 458 PRO A O 1
ATOM 3679 N N . GLY A 1 459 ? -13.802 -2.628 -7.110 1.00 78.50 459 GLY A N 1
ATOM 3680 C CA . GLY A 1 459 ? -12.414 -2.587 -7.608 1.00 78.50 459 GLY A CA 1
ATOM 3681 C C . GLY A 1 459 ? -11.694 -1.239 -7.529 1.00 78.50 459 GLY A C 1
ATOM 3682 O O . GLY A 1 459 ? -10.465 -1.207 -7.553 1.00 78.50 459 GLY A O 1
ATOM 3683 N N . GLY A 1 460 ? -12.413 -0.123 -7.372 1.00 79.44 460 GLY A N 1
ATOM 3684 C CA . GLY A 1 460 ? -11.787 1.203 -7.264 1.00 79.44 460 GLY A CA 1
ATOM 3685 C C . GLY A 1 460 ? -10.876 1.505 -8.462 1.00 79.44 460 GLY A C 1
ATOM 3686 O O . GLY A 1 460 ? -11.315 1.396 -9.598 1.00 79.44 460 GLY A O 1
ATOM 3687 N N . ALA A 1 461 ? -9.608 1.853 -8.222 1.00 78.44 461 ALA A N 1
ATOM 3688 C CA . ALA A 1 461 ? -8.630 2.129 -9.285 1.00 78.44 461 ALA A CA 1
ATOM 3689 C C . ALA A 1 461 ? -8.130 0.881 -10.042 1.00 78.44 461 ALA A C 1
ATOM 3691 O O . ALA A 1 461 ? -7.543 1.019 -11.113 1.00 78.44 461 ALA A O 1
ATOM 3692 N N . ALA A 1 462 ? -8.370 -0.321 -9.510 1.00 80.38 462 ALA A N 1
ATOM 3693 C CA . ALA A 1 462 ? -8.020 -1.593 -10.144 1.00 80.38 462 ALA A CA 1
ATOM 3694 C C . ALA A 1 462 ? -9.219 -2.265 -10.847 1.00 80.38 462 ALA A C 1
ATOM 3696 O O . ALA A 1 462 ? -9.142 -3.448 -11.183 1.00 80.38 462 ALA A O 1
ATOM 3697 N N . HIS A 1 463 ? -10.333 -1.547 -11.040 1.00 79.06 463 HIS A N 1
ATOM 3698 C CA . HIS A 1 463 ? -11.520 -2.101 -11.691 1.00 79.06 463 HIS A CA 1
ATOM 3699 C C . HIS A 1 463 ? -11.281 -2.393 -13.185 1.00 79.06 463 HIS A C 1
ATOM 3701 O O . HIS A 1 463 ? -10.287 -1.972 -13.776 1.00 79.06 463 HIS A O 1
ATOM 3707 N N . SER A 1 464 ? -12.219 -3.111 -13.803 1.00 84.38 464 SER A N 1
ATOM 3708 C CA . SER A 1 464 ? -12.280 -3.256 -15.261 1.00 84.38 464 SER A CA 1
ATOM 3709 C C . SER A 1 464 ? -13.635 -2.804 -15.794 1.00 84.38 464 SER A C 1
ATOM 3711 O O . SER A 1 464 ? -14.598 -2.701 -15.029 1.00 84.38 464 SER A O 1
ATOM 3713 N N . PHE A 1 465 ? -13.719 -2.515 -17.086 1.00 81.19 465 PHE A N 1
ATOM 3714 C CA . PHE A 1 465 ? -14.988 -2.239 -17.758 1.00 81.19 465 PHE A CA 1
ATOM 3715 C C . PHE A 1 465 ? -15.014 -2.868 -19.150 1.00 81.19 465 PHE A C 1
ATOM 3717 O O . PHE A 1 465 ? -13.979 -2.998 -19.798 1.00 81.19 465 PHE A O 1
ATOM 3724 N N . ASP A 1 466 ? -16.204 -3.259 -19.606 1.00 84.19 466 ASP A N 1
ATOM 3725 C CA . ASP A 1 466 ? -16.425 -3.881 -20.914 1.00 84.19 466 ASP A CA 1
ATOM 3726 C C . ASP A 1 466 ? -17.173 -2.917 -21.837 1.00 84.19 466 ASP A C 1
ATOM 3728 O O . ASP A 1 466 ? -18.231 -2.395 -21.473 1.00 84.19 466 ASP A O 1
ATOM 3732 N N . ILE A 1 467 ? -16.620 -2.670 -23.025 1.00 77.94 467 ILE A N 1
ATOM 3733 C CA . ILE A 1 467 ? -17.267 -1.890 -24.079 1.00 77.94 467 ILE A CA 1
ATOM 3734 C C . ILE A 1 467 ? -17.108 -2.634 -25.400 1.00 77.94 467 ILE A C 1
ATOM 3736 O O . ILE A 1 467 ? -15.995 -2.850 -25.868 1.00 77.94 467 ILE A O 1
ATOM 3740 N N . LYS A 1 468 ? -18.234 -2.984 -26.034 1.00 79.38 468 LYS A N 1
ATOM 3741 C CA . LYS A 1 468 ? -18.278 -3.723 -27.311 1.00 79.38 468 LYS A CA 1
ATOM 3742 C C . LYS A 1 468 ? -17.492 -5.052 -27.280 1.00 79.38 468 LYS A C 1
ATOM 3744 O O . LYS A 1 468 ? -16.960 -5.468 -28.304 1.00 79.38 468 LYS A O 1
ATOM 3749 N N . GLY A 1 469 ? -17.413 -5.717 -26.123 1.00 83.31 469 GLY A N 1
ATOM 3750 C CA . GLY A 1 469 ? -16.659 -6.963 -25.956 1.00 83.31 469 GLY A CA 1
ATOM 3751 C C . GLY A 1 469 ? -15.155 -6.769 -25.738 1.00 83.31 469 GLY A C 1
ATOM 3752 O O . GLY A 1 469 ? -14.432 -7.758 -25.644 1.00 83.31 469 GLY A O 1
ATOM 3753 N N . TYR A 1 470 ? -14.680 -5.523 -25.649 1.00 89.50 470 TYR A N 1
ATOM 3754 C CA . TYR A 1 470 ? -13.327 -5.192 -25.212 1.00 89.50 470 TYR A CA 1
ATOM 3755 C C . TYR A 1 470 ? -13.327 -4.928 -23.709 1.00 89.50 470 TYR A C 1
ATOM 3757 O O . TYR A 1 470 ? -14.041 -4.044 -23.230 1.00 89.50 470 TYR A O 1
ATOM 3765 N N . LYS A 1 471 ? -12.506 -5.675 -22.974 1.00 91.25 471 LYS A N 1
ATOM 3766 C CA . LYS A 1 471 ? -12.368 -5.590 -21.519 1.00 91.25 471 LYS A CA 1
ATOM 3767 C C . LYS A 1 471 ? -11.121 -4.789 -21.176 1.00 91.25 471 LYS A C 1
ATOM 3769 O O . LYS A 1 471 ? -10.002 -5.234 -21.417 1.00 91.25 471 LYS A O 1
ATOM 3774 N N . PHE A 1 472 ? -11.330 -3.600 -20.630 1.00 89.81 472 PHE A N 1
ATOM 3775 C CA . PHE A 1 472 ? -10.281 -2.637 -20.333 1.00 89.81 472 PHE A CA 1
ATOM 3776 C C . PHE A 1 472 ? -9.897 -2.651 -18.858 1.00 89.81 472 PHE A C 1
ATOM 3778 O O . PHE A 1 472 ? -10.767 -2.586 -17.987 1.00 89.81 472 PHE A O 1
ATOM 3785 N N . ASP A 1 473 ? -8.592 -2.614 -18.593 1.00 89.88 473 ASP A N 1
ATOM 3786 C CA . ASP A 1 473 ? -8.053 -2.318 -17.268 1.00 89.88 473 ASP A CA 1
ATOM 3787 C C . ASP A 1 473 ? -8.122 -0.802 -16.994 1.00 89.88 473 ASP A C 1
ATOM 3789 O O . ASP A 1 473 ? -7.699 0.031 -17.814 1.00 89.88 473 ASP A O 1
ATOM 3793 N N . SER A 1 474 ? -8.639 -0.413 -15.823 1.00 78.19 474 SER A N 1
ATOM 3794 C CA . SER A 1 474 ? -8.797 1.006 -15.467 1.00 78.19 474 SER A CA 1
ATOM 3795 C C . SER A 1 474 ? -7.526 1.672 -14.937 1.00 78.19 474 SER A C 1
ATOM 3797 O O . SER A 1 474 ? -7.489 2.897 -14.848 1.00 78.19 474 SER A O 1
ATOM 3799 N N . GLY A 1 475 ? -6.514 0.899 -14.536 1.00 76.25 475 GLY A N 1
ATOM 3800 C CA . GLY A 1 475 ? -5.359 1.430 -13.808 1.00 76.25 475 GLY A CA 1
ATOM 3801 C C . GLY A 1 475 ? -4.073 0.633 -14.028 1.00 76.25 475 GLY A C 1
ATOM 3802 O O . GLY A 1 475 ? -3.366 0.918 -14.987 1.00 76.25 475 GLY A O 1
ATOM 3803 N N . PRO A 1 476 ? -3.728 -0.314 -13.139 1.00 76.25 476 PRO A N 1
ATOM 3804 C CA . PRO A 1 476 ? -2.428 -0.981 -13.139 1.00 76.25 476 PRO A CA 1
ATOM 3805 C C . PRO A 1 476 ? -2.245 -1.892 -14.357 1.00 76.25 476 PRO A C 1
ATOM 3807 O O . PRO A 1 476 ? -3.128 -2.688 -14.664 1.00 76.25 476 PRO A O 1
ATOM 3810 N N . SER A 1 477 ? -1.076 -1.807 -14.992 1.00 81.56 477 SER A N 1
ATOM 3811 C CA . SER A 1 477 ? -0.737 -2.609 -16.177 1.00 81.56 477 SER A CA 1
ATOM 3812 C C . SER A 1 477 ? 0.393 -3.599 -15.932 1.00 81.56 477 SER A C 1
ATOM 3814 O O . SER A 1 477 ? 0.403 -4.674 -16.518 1.00 81.56 477 SER A O 1
ATOM 3816 N N . LEU A 1 478 ? 1.348 -3.247 -15.070 1.00 85.62 478 LEU A N 1
ATOM 3817 C CA . LEU A 1 478 ? 2.518 -4.066 -14.780 1.00 85.62 478 LEU A CA 1
ATOM 3818 C C . LEU A 1 478 ? 2.338 -4.745 -13.426 1.00 85.62 478 LEU A C 1
ATOM 3820 O O . LEU A 1 478 ? 2.155 -4.075 -12.405 1.00 85.62 478 LEU A O 1
ATOM 3824 N N . PHE A 1 479 ? 2.417 -6.073 -13.413 1.00 87.81 479 PHE A N 1
ATOM 3825 C CA . PHE A 1 479 ? 2.330 -6.860 -12.192 1.00 87.81 479 PHE A CA 1
ATOM 3826 C C . PHE A 1 479 ? 3.557 -7.757 -12.050 1.00 87.81 479 PHE A C 1
ATOM 3828 O O . PHE A 1 479 ? 4.098 -8.288 -13.017 1.00 87.81 479 PHE A O 1
ATOM 3835 N N . SER A 1 480 ? 4.010 -7.920 -10.811 1.00 83.56 480 SER A N 1
ATOM 3836 C CA . SER A 1 480 ? 5.168 -8.744 -10.485 1.00 83.56 480 SER A CA 1
ATOM 3837 C C . SER A 1 480 ? 4.912 -9.514 -9.200 1.00 83.56 480 SER A C 1
ATOM 3839 O O . SER A 1 480 ? 4.406 -8.951 -8.226 1.00 83.56 480 SER A O 1
ATOM 3841 N N . GLY A 1 481 ? 5.263 -10.798 -9.190 1.00 79.81 481 GLY A N 1
ATOM 3842 C CA . GLY A 1 481 ? 5.225 -11.641 -8.001 1.00 79.81 481 GLY A CA 1
ATOM 3843 C C . GLY A 1 481 ? 3.828 -11.946 -7.451 1.00 79.81 481 GLY A C 1
ATOM 3844 O O . GLY A 1 481 ? 3.728 -12.313 -6.283 1.00 79.81 481 GLY A O 1
ATOM 3845 N N . LEU A 1 482 ? 2.747 -11.849 -8.227 1.00 83.50 482 LEU A N 1
ATOM 3846 C CA . LEU A 1 482 ? 1.405 -12.282 -7.793 1.00 83.50 482 LEU A CA 1
ATOM 3847 C C . LEU A 1 482 ? 1.354 -13.799 -7.513 1.00 83.50 482 LEU A C 1
ATOM 3849 O O . LEU A 1 482 ? 0.570 -14.267 -6.678 1.00 83.50 482 LEU A O 1
ATOM 3853 N N . GLN A 1 483 ? 2.227 -14.576 -8.155 1.00 78.00 483 GLN A N 1
ATOM 3854 C CA . GLN A 1 483 ? 2.386 -16.012 -7.923 1.00 78.00 483 GLN A CA 1
ATOM 3855 C C . GLN A 1 483 ? 3.527 -16.355 -6.955 1.00 78.00 483 GLN A C 1
ATOM 3857 O O . GLN A 1 483 ? 3.728 -17.527 -6.630 1.00 78.00 483 GLN A O 1
ATOM 3862 N N . SER A 1 484 ? 4.239 -15.355 -6.423 1.00 72.31 484 SER A N 1
ATOM 3863 C CA . SER A 1 484 ? 5.266 -15.576 -5.398 1.00 72.31 484 SER A CA 1
ATOM 3864 C C . SER A 1 484 ? 4.654 -16.124 -4.100 1.00 72.31 484 SER A C 1
ATOM 3866 O O . SER A 1 484 ? 3.500 -15.843 -3.772 1.00 72.31 484 SER A O 1
ATOM 3868 N N . ARG A 1 485 ? 5.405 -16.951 -3.361 1.00 69.19 485 ARG A N 1
ATOM 3869 C CA . ARG A 1 485 ? 4.929 -17.630 -2.140 1.00 69.19 485 ARG A CA 1
ATOM 3870 C C . ARG A 1 485 ? 5.932 -17.531 -0.997 1.00 69.19 485 ARG A C 1
ATOM 3872 O O . ARG A 1 485 ? 7.138 -17.420 -1.212 1.00 69.19 485 ARG A O 1
ATOM 3879 N N . GLY A 1 486 ? 5.419 -17.622 0.227 1.00 63.25 486 GLY A N 1
ATOM 3880 C CA . GLY A 1 486 ? 6.209 -17.558 1.456 1.00 63.25 486 GLY A CA 1
ATOM 3881 C C . GLY A 1 486 ? 6.395 -16.134 2.001 1.00 63.25 486 GLY A C 1
ATOM 3882 O O . GLY A 1 486 ? 5.801 -15.187 1.495 1.00 63.25 486 GLY A O 1
ATOM 3883 N N . PRO A 1 487 ? 7.220 -15.958 3.050 1.00 56.16 487 PRO A N 1
ATOM 3884 C CA . PRO A 1 487 ? 7.314 -14.690 3.784 1.00 56.16 487 PRO A CA 1
ATOM 3885 C C . PRO A 1 487 ? 7.831 -13.503 2.961 1.00 56.16 487 PRO A C 1
ATOM 3887 O O . PRO A 1 487 ? 7.588 -12.361 3.326 1.00 56.16 487 PRO A O 1
ATOM 3890 N N . GLN A 1 488 ? 8.557 -13.765 1.874 1.00 61.50 488 GLN A N 1
ATOM 3891 C CA . GLN A 1 488 ? 9.150 -12.746 0.997 1.00 61.50 488 GLN A CA 1
ATOM 3892 C C . GLN A 1 488 ? 8.294 -12.451 -0.241 1.00 61.50 488 GLN A C 1
ATOM 3894 O O . GLN A 1 488 ? 8.688 -11.650 -1.083 1.00 61.50 488 GLN A O 1
ATOM 3899 N N . ALA A 1 489 ? 7.137 -13.106 -0.363 1.00 66.00 489 ALA A N 1
ATOM 3900 C CA . ALA A 1 489 ? 6.243 -12.919 -1.490 1.00 66.00 489 ALA A CA 1
ATOM 3901 C C . ALA A 1 489 ? 5.689 -11.492 -1.552 1.00 66.00 489 ALA A C 1
ATOM 3903 O O . ALA A 1 489 ? 5.594 -10.795 -0.539 1.00 66.00 489 ALA A O 1
ATOM 3904 N N . ASN A 1 490 ? 5.253 -11.089 -2.740 1.00 80.12 490 ASN A N 1
ATOM 3905 C CA . ASN A 1 490 ? 4.464 -9.887 -2.951 1.00 80.12 490 ASN A CA 1
ATOM 3906 C C . ASN A 1 490 ? 3.323 -9.805 -1.907 1.00 80.12 490 ASN A C 1
ATOM 3908 O O . ASN A 1 490 ? 2.608 -10.794 -1.707 1.00 80.12 490 ASN A O 1
ATOM 3912 N N . PRO A 1 491 ? 3.111 -8.651 -1.250 1.00 84.06 491 PRO A N 1
ATOM 3913 C CA . PRO A 1 491 ? 2.038 -8.482 -0.277 1.00 84.06 491 PRO A CA 1
ATOM 3914 C C . PRO A 1 491 ? 0.642 -8.895 -0.760 1.00 84.06 491 PRO A C 1
ATOM 3916 O O . PRO A 1 491 ? -0.100 -9.505 0.005 1.00 84.06 491 PRO A O 1
ATOM 3919 N N . LEU A 1 492 ? 0.273 -8.628 -2.017 1.00 88.25 492 LEU A N 1
ATOM 3920 C CA . LEU A 1 492 ? -1.013 -9.084 -2.551 1.00 88.25 492 LEU A CA 1
ATOM 3921 C C . LEU A 1 492 ? -1.070 -10.614 -2.634 1.00 88.25 492 LEU A C 1
ATOM 3923 O O . LEU A 1 492 ? -2.080 -11.199 -2.253 1.00 88.25 492 LEU A O 1
ATOM 3927 N N . ALA A 1 493 ? 0.007 -11.268 -3.077 1.00 85.19 493 ALA A N 1
ATOM 3928 C CA . ALA A 1 493 ? 0.071 -12.728 -3.146 1.00 85.19 493 ALA A CA 1
ATOM 3929 C C . ALA A 1 493 ? -0.121 -13.361 -1.762 1.00 85.19 493 ALA A C 1
ATOM 3931 O O . ALA A 1 493 ? -0.904 -14.292 -1.602 1.00 85.19 493 ALA A O 1
ATOM 3932 N N . GLN A 1 494 ? 0.514 -12.794 -0.738 1.00 82.31 494 GLN A N 1
ATOM 3933 C CA . GLN A 1 494 ? 0.332 -13.243 0.639 1.00 82.31 494 GLN A CA 1
ATOM 3934 C C . GLN A 1 494 ? -1.089 -12.966 1.180 1.00 82.31 494 GLN A C 1
ATOM 3936 O O . GLN A 1 494 ? -1.609 -13.767 1.957 1.00 82.31 494 GLN A O 1
ATOM 3941 N N . VAL A 1 495 ? -1.738 -11.857 0.790 1.00 87.69 495 VAL A N 1
ATOM 3942 C CA . VAL A 1 495 ? -3.155 -11.604 1.128 1.00 87.69 495 VAL A CA 1
ATOM 3943 C C . VAL A 1 495 ? -4.055 -12.653 0.473 1.00 87.69 495 VAL A C 1
ATOM 3945 O O . VAL A 1 495 ? -4.920 -13.210 1.144 1.00 87.69 495 VAL A O 1
ATOM 3948 N N . LEU A 1 496 ? -3.837 -12.970 -0.805 1.00 86.62 496 LEU A N 1
ATOM 3949 C CA . LEU A 1 496 ? -4.577 -14.019 -1.512 1.00 86.62 496 LEU A CA 1
ATOM 3950 C C . LEU A 1 496 ? -4.358 -15.395 -0.870 1.00 86.62 496 LEU A C 1
ATOM 3952 O O . LEU A 1 496 ? -5.327 -16.121 -0.644 1.00 86.62 496 LEU A O 1
ATOM 3956 N N . ASP A 1 497 ? -3.122 -15.715 -0.481 1.00 82.25 497 ASP A N 1
ATOM 3957 C CA . ASP A 1 497 ? -2.799 -16.938 0.260 1.00 82.25 497 ASP A CA 1
ATOM 3958 C C . ASP A 1 497 ? -3.546 -16.994 1.602 1.00 82.25 497 ASP A C 1
ATOM 3960 O O . ASP A 1 497 ? -4.133 -18.024 1.938 1.00 82.25 497 ASP A O 1
ATOM 3964 N N . ALA A 1 498 ? -3.594 -15.883 2.349 1.00 80.38 498 ALA A N 1
ATOM 3965 C CA . ALA A 1 498 ? -4.331 -15.797 3.612 1.00 80.38 498 ALA A CA 1
ATOM 3966 C C . ALA A 1 498 ? -5.849 -15.978 3.428 1.00 80.38 498 ALA A C 1
ATOM 3968 O O . ALA A 1 498 ? -6.523 -16.508 4.314 1.00 80.38 498 ALA A O 1
ATOM 3969 N N . LEU A 1 499 ? -6.389 -15.570 2.277 1.00 83.62 499 LEU A N 1
ATOM 3970 C CA . LEU A 1 499 ? -7.787 -15.799 1.898 1.00 83.62 499 LEU A CA 1
ATOM 3971 C C . LEU A 1 499 ? -8.021 -17.220 1.343 1.00 83.62 499 LEU A C 1
ATOM 3973 O O . LEU A 1 499 ? -9.162 -17.696 1.274 1.00 83.62 499 LEU A O 1
ATOM 3977 N N . GLY A 1 500 ? -6.949 -17.937 0.996 1.00 81.38 500 GLY A N 1
ATOM 3978 C CA . GLY A 1 500 ? -6.997 -19.223 0.308 1.00 81.38 500 GLY A CA 1
ATOM 3979 C C . GLY A 1 500 ? -7.567 -19.104 -1.105 1.00 81.38 500 GLY A C 1
ATOM 3980 O O . GLY A 1 500 ? -8.307 -19.993 -1.526 1.00 81.38 500 GLY A O 1
ATOM 3981 N N . GLU A 1 501 ? -7.266 -18.001 -1.789 1.00 87.56 501 GLU A N 1
ATOM 3982 C CA . GLU A 1 501 ? -7.694 -17.694 -3.155 1.00 87.56 501 GLU A CA 1
ATOM 3983 C C . GLU A 1 501 ? -6.512 -17.800 -4.123 1.00 87.56 501 GLU A C 1
ATOM 3985 O O . GLU A 1 501 ? -5.364 -17.526 -3.777 1.00 87.56 501 GLU A O 1
ATOM 3990 N N . THR A 1 502 ? -6.788 -18.204 -5.361 1.00 84.31 502 THR A N 1
ATOM 3991 C CA . THR A 1 502 ? -5.771 -18.329 -6.413 1.00 84.31 502 THR A CA 1
ATOM 3992 C C . THR A 1 502 ? -6.015 -17.331 -7.529 1.00 84.31 502 THR A C 1
ATOM 3994 O O . THR A 1 502 ? -7.160 -17.104 -7.915 1.00 84.31 502 THR A O 1
ATOM 3997 N N . LEU A 1 503 ? -4.927 -16.814 -8.097 1.00 89.31 503 LEU A N 1
ATOM 3998 C CA . LEU A 1 503 ? -4.945 -15.911 -9.238 1.00 89.31 503 LEU A CA 1
ATOM 3999 C C . LEU A 1 503 ? -4.071 -16.489 -10.363 1.00 89.31 503 LEU A C 1
ATOM 4001 O O . LEU A 1 503 ? -2.841 -16.466 -10.259 1.00 89.31 503 LEU A O 1
ATOM 4005 N N . PRO A 1 504 ? -4.680 -17.072 -11.406 1.00 91.00 504 PRO A N 1
ATOM 4006 C CA . PRO A 1 504 ? -3.954 -17.491 -12.596 1.00 91.00 504 PRO A CA 1
ATOM 4007 C C . PRO A 1 504 ? -3.335 -16.285 -13.308 1.00 91.00 504 PRO A C 1
ATOM 4009 O O . PRO A 1 504 ? -4.011 -15.279 -13.519 1.00 91.00 504 PRO A O 1
ATOM 4012 N N . CYS A 1 505 ? -2.073 -16.408 -13.715 1.00 93.00 505 CYS A N 1
ATOM 4013 C CA . CYS A 1 505 ? -1.352 -15.377 -14.454 1.00 93.00 505 CYS A CA 1
ATOM 4014 C C . CYS A 1 505 ? -0.674 -15.984 -15.684 1.00 93.00 505 CYS A C 1
ATOM 4016 O O . CYS A 1 505 ? -0.196 -17.119 -15.630 1.00 93.00 505 CYS A O 1
ATOM 4018 N N . ALA A 1 506 ? -0.600 -15.208 -16.762 1.00 93.62 506 ALA A N 1
ATOM 4019 C CA . ALA A 1 506 ? 0.379 -15.405 -17.822 1.00 93.62 506 ALA A CA 1
ATOM 4020 C C . ALA A 1 506 ? 1.723 -14.810 -17.382 1.00 93.62 506 ALA A C 1
ATOM 4022 O O . ALA A 1 506 ? 1.746 -13.817 -16.657 1.00 93.62 506 ALA A O 1
ATOM 4023 N N . THR A 1 507 ? 2.832 -15.395 -17.827 1.00 92.50 507 THR A N 1
ATOM 4024 C CA . THR A 1 507 ? 4.188 -14.934 -17.499 1.00 92.50 507 THR A CA 1
ATOM 4025 C C . THR A 1 507 ? 4.884 -14.371 -18.728 1.00 92.50 507 THR A C 1
ATOM 4027 O O . THR A 1 507 ? 4.755 -14.931 -19.816 1.00 92.50 507 THR A O 1
ATOM 4030 N N . TYR A 1 508 ? 5.666 -13.313 -18.549 1.00 92.19 508 TYR A N 1
ATOM 4031 C CA . TYR A 1 508 ? 6.503 -12.709 -19.587 1.00 92.19 508 TYR A CA 1
ATOM 4032 C C . TYR A 1 508 ? 7.768 -12.121 -18.950 1.00 92.19 508 TYR A C 1
ATOM 4034 O O . TYR A 1 508 ? 7.817 -11.920 -17.742 1.00 92.19 508 TYR A O 1
ATOM 4042 N N . ASP A 1 509 ? 8.817 -11.871 -19.726 1.00 90.00 509 ASP A N 1
ATOM 4043 C CA . ASP A 1 509 ? 10.131 -11.470 -19.197 1.00 90.00 509 ASP A CA 1
ATOM 4044 C C . ASP A 1 509 ? 10.638 -10.138 -19.756 1.00 90.00 509 ASP A C 1
ATOM 4046 O O . ASP A 1 509 ? 11.772 -9.752 -19.485 1.00 90.00 509 ASP A O 1
ATOM 4050 N N . SER A 1 510 ? 9.839 -9.443 -20.565 1.00 90.12 510 SER A N 1
ATOM 4051 C CA . SER A 1 510 ? 10.331 -8.319 -21.353 1.00 90.12 510 SER A CA 1
ATOM 4052 C C . SER A 1 510 ? 9.284 -7.265 -21.684 1.00 90.12 510 SER A C 1
ATOM 4054 O O . SER A 1 510 ? 8.079 -7.521 -21.667 1.00 90.12 510 SER A O 1
ATOM 4056 N N . TRP A 1 511 ? 9.767 -6.062 -21.984 1.00 92.56 511 TRP A N 1
ATOM 4057 C CA . TRP A 1 511 ? 8.977 -4.941 -22.489 1.00 92.56 511 TRP A CA 1
ATOM 4058 C C . TRP A 1 511 ? 9.785 -4.147 -23.515 1.00 92.56 511 TRP A C 1
ATOM 4060 O O . TRP A 1 511 ? 11.016 -4.095 -23.464 1.00 92.56 511 TRP A O 1
ATOM 4070 N N . MET A 1 512 ? 9.091 -3.517 -24.458 1.00 94.56 512 MET A N 1
ATOM 4071 C CA . MET A 1 512 ? 9.730 -2.662 -25.452 1.00 94.56 512 MET A CA 1
ATOM 4072 C C . MET A 1 512 ? 10.000 -1.277 -24.866 1.00 94.56 512 MET A C 1
ATOM 4074 O O . MET A 1 512 ? 9.178 -0.717 -24.137 1.00 94.56 512 MET A O 1
ATOM 4078 N N . VAL A 1 513 ? 11.156 -0.713 -25.189 1.00 95.25 513 VAL A N 1
ATOM 4079 C CA . VAL A 1 513 ? 11.564 0.620 -24.753 1.00 95.25 513 VAL A CA 1
ATOM 4080 C C . VAL A 1 513 ? 11.848 1.457 -25.985 1.00 95.25 513 VAL A C 1
ATOM 4082 O O . VAL A 1 513 ? 12.672 1.083 -26.814 1.00 95.25 513 VAL A O 1
ATOM 4085 N N . HIS A 1 514 ? 11.189 2.604 -26.085 1.00 96.00 514 HIS A N 1
ATOM 4086 C CA . HIS A 1 514 ? 11.386 3.593 -27.131 1.00 96.00 514 HIS A CA 1
ATOM 4087 C C . HIS A 1 514 ? 11.925 4.874 -26.499 1.00 96.00 514 HIS A C 1
ATOM 4089 O O . HIS A 1 514 ? 11.241 5.527 -25.716 1.00 96.00 514 HIS A O 1
ATOM 4095 N N . ILE A 1 515 ? 13.151 5.232 -26.849 1.00 95.38 515 ILE A N 1
ATOM 4096 C CA . ILE A 1 515 ? 13.895 6.378 -26.312 1.00 95.38 515 ILE A CA 1
ATOM 4097 C C . ILE A 1 515 ? 14.327 7.293 -27.469 1.00 95.38 515 ILE A C 1
ATOM 4099 O O . ILE A 1 515 ? 14.166 6.908 -28.636 1.00 95.38 515 ILE A O 1
ATOM 4103 N N . PRO A 1 516 ? 14.834 8.508 -27.207 1.00 93.19 516 PRO A N 1
ATOM 4104 C CA . PRO A 1 516 ? 15.342 9.390 -28.260 1.00 93.19 516 PRO A CA 1
ATOM 4105 C C . PRO A 1 516 ? 16.435 8.740 -29.123 1.00 93.19 516 PRO A C 1
ATOM 4107 O O . PRO A 1 516 ? 16.468 8.934 -30.336 1.00 93.19 516 PRO A O 1
ATOM 4110 N N . GLU A 1 517 ? 17.291 7.917 -28.515 1.00 91.19 517 GLU A N 1
ATOM 4111 C CA . GLU A 1 517 ? 18.431 7.264 -29.167 1.00 91.19 517 GLU A CA 1
ATOM 4112 C C . GLU A 1 517 ? 18.038 6.045 -30.020 1.00 91.19 517 GLU A C 1
ATOM 4114 O O . GLU A 1 517 ? 18.840 5.563 -30.822 1.00 91.19 517 GLU A O 1
ATOM 4119 N N . GLY A 1 518 ? 16.820 5.519 -29.860 1.00 92.50 518 GLY A N 1
ATOM 4120 C CA . GLY A 1 518 ? 16.362 4.336 -30.585 1.00 92.50 518 GLY A CA 1
ATOM 4121 C C . GLY A 1 518 ? 15.298 3.533 -29.844 1.00 92.50 518 GLY A C 1
ATOM 4122 O O . GLY A 1 518 ? 14.494 4.067 -29.084 1.00 92.50 518 GLY A O 1
ATOM 4123 N N . GLN A 1 519 ? 15.263 2.228 -30.100 1.00 92.88 519 GLN A N 1
ATOM 4124 C CA . GLN A 1 519 ? 14.381 1.302 -29.395 1.00 92.88 519 GLN A CA 1
ATOM 4125 C C . GLN A 1 519 ? 15.064 -0.039 -29.165 1.00 92.88 519 GLN A C 1
ATOM 4127 O O . GLN A 1 519 ? 15.859 -0.462 -30.008 1.00 92.88 519 GLN A O 1
ATOM 4132 N N . PHE A 1 520 ? 14.744 -0.693 -28.052 1.00 92.62 520 PHE A N 1
ATOM 4133 C CA . PHE A 1 520 ? 15.276 -2.005 -27.689 1.00 92.62 520 PHE A CA 1
ATOM 4134 C C . PHE A 1 520 ? 14.293 -2.781 -26.805 1.00 92.62 520 PHE A C 1
ATOM 4136 O O . PHE A 1 520 ? 13.461 -2.201 -26.105 1.00 92.62 520 PHE A O 1
ATOM 4143 N N . LEU A 1 521 ? 14.394 -4.111 -26.841 1.00 91.19 521 LEU A N 1
ATOM 4144 C CA . LEU A 1 521 ? 13.596 -5.005 -26.006 1.00 91.19 521 LEU A CA 1
ATOM 4145 C C . LEU A 1 521 ? 14.311 -5.219 -24.669 1.00 91.19 521 LEU A C 1
ATOM 4147 O O . LEU A 1 521 ? 15.239 -6.021 -24.577 1.00 91.19 521 LEU A O 1
ATOM 4151 N N . SER A 1 522 ? 13.850 -4.533 -23.629 1.00 89.06 522 SER A N 1
ATOM 4152 C CA . SER A 1 522 ? 14.385 -4.694 -22.280 1.00 89.06 522 SER A CA 1
ATOM 4153 C C . SER A 1 522 ? 13.904 -6.015 -21.687 1.00 89.06 522 SER A C 1
ATOM 4155 O O . SER A 1 522 ? 12.700 -6.224 -21.523 1.00 89.06 522 SER A O 1
ATOM 4157 N N . ARG A 1 523 ? 14.845 -6.903 -21.352 1.00 86.44 523 ARG A N 1
ATOM 4158 C CA . ARG A 1 523 ? 14.574 -8.176 -20.671 1.00 86.44 523 ARG A CA 1
ATOM 4159 C C . ARG A 1 523 ? 14.947 -8.106 -19.198 1.00 86.44 523 ARG A C 1
ATOM 4161 O O . ARG A 1 523 ? 15.990 -7.566 -18.829 1.00 86.44 523 ARG A O 1
ATOM 4168 N N . ILE A 1 524 ? 14.113 -8.716 -18.373 1.00 82.19 524 ILE A N 1
ATOM 4169 C CA . ILE A 1 524 ? 14.386 -8.982 -16.968 1.00 82.19 524 ILE A CA 1
ATOM 4170 C C . ILE A 1 524 ? 15.465 -10.063 -16.866 1.00 82.19 524 ILE A C 1
ATOM 4172 O O . ILE A 1 524 ? 15.509 -11.005 -17.656 1.00 82.19 524 ILE A O 1
ATOM 4176 N N . GLY A 1 525 ? 16.336 -9.933 -15.868 1.00 72.12 525 GLY A N 1
ATOM 4177 C CA . GLY A 1 525 ? 17.419 -10.870 -15.615 1.00 72.12 525 GLY A CA 1
ATOM 4178 C C . GLY A 1 525 ? 18.808 -10.329 -15.982 1.00 72.12 525 GLY A C 1
ATOM 4179 O O . GLY A 1 525 ? 18.969 -9.216 -16.483 1.00 72.12 525 GLY A O 1
ATOM 4180 N N . PRO A 1 526 ? 19.866 -11.101 -15.682 1.00 61.22 526 PRO A N 1
ATOM 4181 C CA . PRO A 1 526 ? 21.203 -10.551 -15.460 1.00 61.22 526 PRO A CA 1
ATOM 4182 C C . PRO A 1 526 ? 22.012 -10.142 -16.697 1.00 61.22 526 PRO A C 1
ATOM 4184 O O . PRO A 1 526 ? 23.105 -9.605 -16.514 1.00 61.22 526 PRO A O 1
ATOM 4187 N N . THR A 1 527 ? 21.575 -10.418 -17.931 1.00 64.50 527 THR A N 1
ATOM 4188 C CA . THR A 1 527 ? 22.568 -10.574 -19.015 1.00 64.50 527 THR A CA 1
ATOM 4189 C C . THR A 1 527 ? 22.280 -9.964 -20.387 1.00 64.50 527 THR A C 1
ATOM 4191 O O . THR A 1 527 ? 23.241 -9.841 -21.144 1.00 64.50 527 THR A O 1
ATOM 4194 N N . ASP A 1 528 ? 21.069 -9.503 -20.720 1.00 76.19 528 ASP A N 1
ATOM 4195 C CA . ASP A 1 528 ? 20.830 -8.890 -22.047 1.00 76.19 528 ASP A CA 1
ATOM 4196 C C . ASP A 1 528 ? 20.898 -7.358 -22.051 1.00 76.19 528 ASP A C 1
ATOM 4198 O O . ASP A 1 528 ? 21.472 -6.791 -22.978 1.00 76.19 528 ASP A O 1
ATOM 4202 N N . PHE A 1 529 ? 20.492 -6.694 -20.965 1.00 85.88 529 PHE A N 1
ATOM 4203 C CA . PHE A 1 529 ? 20.524 -5.228 -20.878 1.00 85.88 529 PHE A CA 1
ATOM 4204 C C . PHE A 1 529 ? 21.932 -4.625 -21.035 1.00 85.88 529 PHE A C 1
ATOM 4206 O O . PHE A 1 529 ? 22.092 -3.503 -21.502 1.00 85.88 529 PHE A O 1
ATOM 4213 N N . PHE A 1 530 ? 22.994 -5.373 -20.710 1.00 88.69 530 PHE A N 1
ATOM 4214 C CA . PHE A 1 530 ? 24.367 -4.920 -20.961 1.00 88.69 530 PHE A CA 1
ATOM 4215 C C . PHE A 1 530 ? 24.669 -4.710 -22.452 1.00 88.69 530 PHE A C 1
ATOM 4217 O O . PHE A 1 530 ? 25.485 -3.850 -22.778 1.00 88.69 530 PHE A O 1
ATOM 4224 N N . LYS A 1 531 ? 24.038 -5.479 -23.349 1.00 88.62 531 LYS A N 1
ATOM 4225 C CA . LYS A 1 531 ? 24.189 -5.304 -24.801 1.00 88.62 531 LYS A CA 1
ATOM 4226 C C . LYS A 1 531 ? 23.506 -4.016 -25.248 1.00 88.62 531 LYS A C 1
ATOM 4228 O O . LYS A 1 531 ? 24.112 -3.248 -25.988 1.00 88.62 531 LYS A O 1
ATOM 4233 N N . ASP A 1 532 ? 22.311 -3.754 -24.724 1.00 88.81 532 ASP A N 1
ATOM 4234 C CA . ASP A 1 532 ? 21.570 -2.523 -24.997 1.00 88.81 532 ASP A CA 1
ATOM 4235 C C . ASP A 1 532 ? 22.352 -1.304 -24.487 1.00 88.81 532 ASP A C 1
ATOM 4237 O O . ASP A 1 532 ? 22.612 -0.370 -25.240 1.00 88.81 532 ASP A O 1
ATOM 4241 N N . LEU A 1 533 ? 22.857 -1.347 -23.249 1.00 90.38 533 LEU A N 1
ATOM 4242 C CA . LEU A 1 533 ? 23.726 -0.293 -22.715 1.00 90.38 533 LEU A CA 1
ATOM 4243 C C . LEU A 1 533 ? 24.959 -0.068 -23.594 1.00 90.38 533 LEU A C 1
ATOM 4245 O O . LEU A 1 533 ? 25.299 1.072 -23.896 1.00 90.38 533 LEU A O 1
ATOM 4249 N N . GLN A 1 534 ? 25.612 -1.140 -24.047 1.00 91.44 534 GLN A N 1
ATOM 4250 C CA . GLN A 1 534 ? 26.776 -1.035 -24.922 1.00 91.44 534 GLN A CA 1
ATOM 4251 C C . GLN A 1 534 ? 26.439 -0.373 -26.267 1.00 91.44 534 GLN A C 1
ATOM 4253 O O . GLN A 1 534 ? 27.278 0.358 -26.797 1.00 91.44 534 GLN A O 1
ATOM 4258 N N . GLN A 1 535 ? 25.250 -0.640 -26.809 1.00 91.00 535 GLN A N 1
ATOM 4259 C CA . GLN A 1 535 ? 24.793 -0.128 -28.099 1.00 91.00 535 GLN A CA 1
ATOM 4260 C C . GLN A 1 535 ? 24.314 1.329 -28.024 1.00 91.00 535 GLN A C 1
ATOM 4262 O O . GLN A 1 535 ? 24.675 2.116 -28.896 1.00 91.00 535 GLN A O 1
ATOM 4267 N N . TYR A 1 536 ? 23.521 1.685 -27.009 1.00 88.88 536 TYR A N 1
ATOM 4268 C CA . TYR A 1 536 ? 22.825 2.980 -26.943 1.00 88.88 536 TYR A CA 1
ATOM 4269 C C . TYR A 1 536 ? 23.491 4.005 -26.013 1.00 88.88 536 TYR A C 1
ATOM 4271 O O . TYR A 1 536 ? 23.302 5.200 -26.213 1.00 88.88 536 TYR A O 1
ATOM 4279 N N . ALA A 1 537 ? 24.289 3.572 -25.030 1.00 90.06 537 ALA A N 1
ATOM 4280 C CA . ALA A 1 537 ? 24.928 4.459 -24.044 1.00 90.06 537 ALA A CA 1
ATOM 4281 C C . ALA A 1 537 ? 26.469 4.358 -24.024 1.00 90.06 537 ALA A C 1
ATOM 4283 O O . ALA A 1 537 ? 27.165 5.306 -23.664 1.00 90.06 537 ALA A O 1
ATOM 4284 N N . GLY A 1 538 ? 27.025 3.224 -24.460 1.00 92.31 538 GLY A N 1
ATOM 4285 C CA . GLY A 1 538 ? 28.461 2.987 -24.578 1.00 92.31 538 GLY A CA 1
ATOM 4286 C C . GLY A 1 538 ? 29.087 2.226 -23.396 1.00 92.31 538 GLY A C 1
ATOM 4287 O O . GLY A 1 538 ? 28.412 1.819 -22.449 1.00 92.31 538 GLY A O 1
ATOM 4288 N N . PRO A 1 539 ? 30.413 1.992 -23.435 1.00 93.06 539 PRO A N 1
ATOM 4289 C CA . PRO A 1 539 ? 31.095 1.096 -22.494 1.00 93.06 539 PRO A CA 1
ATOM 4290 C C . PRO A 1 539 ? 31.150 1.628 -21.052 1.00 93.06 539 PRO A C 1
ATOM 4292 O O . PRO A 1 539 ? 31.210 0.841 -20.107 1.00 93.06 539 PRO A O 1
ATOM 4295 N N . ASN A 1 540 ? 31.109 2.951 -20.859 1.00 94.38 540 ASN A N 1
ATOM 4296 C CA . ASN A 1 540 ? 31.087 3.548 -19.521 1.00 94.38 540 ASN A CA 1
ATOM 4297 C C . ASN A 1 540 ? 29.774 3.232 -18.793 1.00 94.38 540 ASN A C 1
ATOM 4299 O O . ASN A 1 540 ? 29.816 2.800 -17.642 1.00 94.38 540 ASN A O 1
ATOM 4303 N N . ALA A 1 541 ? 28.633 3.338 -19.480 1.00 93.94 541 ALA A N 1
ATOM 4304 C CA . ALA A 1 541 ? 27.326 2.967 -18.945 1.00 93.94 541 ALA A CA 1
ATOM 4305 C C . ALA A 1 541 ? 27.280 1.491 -18.507 1.00 93.94 541 ALA A C 1
ATOM 4307 O O . ALA A 1 541 ? 26.804 1.173 -17.418 1.00 93.94 541 ALA A O 1
ATOM 4308 N N . VAL A 1 542 ? 27.862 0.585 -19.302 1.00 93.56 542 VAL A N 1
ATOM 4309 C CA . VAL A 1 542 ? 28.005 -0.845 -18.959 1.00 93.56 542 VAL A CA 1
ATOM 4310 C C . VAL A 1 542 ? 28.798 -1.034 -17.659 1.00 93.56 542 VAL A C 1
ATOM 4312 O O . VAL A 1 542 ? 28.412 -1.839 -16.804 1.00 93.56 542 VAL A O 1
ATOM 4315 N N . HIS A 1 543 ? 29.906 -0.305 -17.497 1.00 93.62 543 HIS A N 1
ATOM 4316 C CA . HIS A 1 543 ? 30.736 -0.373 -16.293 1.00 93.62 543 HIS A CA 1
ATOM 4317 C C . HIS A 1 543 ? 30.003 0.169 -15.058 1.00 93.62 543 HIS A C 1
ATOM 4319 O O . HIS A 1 543 ? 29.996 -0.479 -14.009 1.00 93.62 543 HIS A O 1
ATOM 4325 N N . GLU A 1 544 ? 29.356 1.327 -15.189 1.00 95.44 544 GLU A N 1
ATOM 4326 C CA . GLU A 1 544 ? 28.581 1.951 -14.115 1.00 95.44 544 GLU A CA 1
ATOM 4327 C C . GLU A 1 544 ? 27.383 1.094 -13.687 1.00 95.44 544 GLU A C 1
ATOM 4329 O O . GLU A 1 544 ? 27.160 0.907 -12.488 1.00 95.44 544 GLU A O 1
ATOM 4334 N N . TRP A 1 545 ? 26.668 0.484 -14.637 1.00 92.81 545 TRP A N 1
ATOM 4335 C CA . TRP A 1 545 ? 25.563 -0.427 -14.334 1.00 92.81 545 TRP A CA 1
ATOM 4336 C C . TRP A 1 545 ? 26.024 -1.670 -13.572 1.00 92.81 545 TRP A C 1
ATOM 4338 O O . TRP A 1 545 ? 25.404 -2.073 -12.587 1.00 92.81 545 TRP A O 1
ATOM 4348 N N . ARG A 1 546 ? 27.158 -2.259 -13.973 1.00 91.50 546 ARG A N 1
ATOM 4349 C CA . ARG A 1 546 ? 27.749 -3.394 -13.249 1.00 91.50 546 ARG A CA 1
ATOM 4350 C C . ARG A 1 546 ? 28.106 -3.011 -11.816 1.00 91.50 546 ARG A C 1
ATOM 4352 O O . ARG A 1 546 ? 27.755 -3.731 -10.887 1.00 91.50 546 ARG A O 1
ATOM 4359 N N . LYS A 1 547 ? 28.730 -1.843 -11.640 1.00 92.81 547 LYS A N 1
ATOM 4360 C CA . LYS A 1 547 ? 29.077 -1.295 -10.325 1.00 92.81 547 LYS A CA 1
ATOM 4361 C C . LYS A 1 547 ? 27.844 -1.100 -9.435 1.00 92.81 547 LYS A C 1
ATOM 4363 O O . LYS A 1 547 ? 27.921 -1.357 -8.235 1.00 92.81 547 LYS A O 1
ATOM 4368 N N . LEU A 1 548 ? 26.716 -0.673 -10.010 1.00 91.38 548 LEU A N 1
ATOM 4369 C CA . LEU A 1 548 ? 25.444 -0.562 -9.294 1.00 91.38 548 LEU A CA 1
ATOM 4370 C C . LEU A 1 548 ? 24.926 -1.930 -8.836 1.00 91.38 548 LEU A C 1
ATOM 4372 O O . LEU A 1 548 ? 24.619 -2.093 -7.654 1.00 91.38 548 LEU A O 1
ATOM 4376 N N . LEU A 1 549 ? 24.852 -2.912 -9.740 1.00 88.25 549 LEU A N 1
ATOM 4377 C CA . LEU A 1 549 ? 24.354 -4.253 -9.413 1.00 88.25 549 LEU A CA 1
ATOM 4378 C C . LEU A 1 549 ? 25.213 -4.938 -8.338 1.00 88.25 549 LEU A C 1
ATOM 4380 O O . LEU A 1 549 ? 24.660 -5.490 -7.384 1.00 88.25 549 LEU A O 1
ATOM 4384 N N . ASP A 1 550 ? 26.542 -4.824 -8.430 1.00 86.88 550 ASP A N 1
ATOM 4385 C CA . ASP A 1 550 ? 27.482 -5.369 -7.439 1.00 86.88 550 ASP A CA 1
ATOM 4386 C C . ASP A 1 550 ? 27.269 -4.769 -6.036 1.00 86.88 550 ASP A C 1
ATOM 4388 O O . ASP A 1 550 ? 27.517 -5.430 -5.025 1.00 86.88 550 ASP A O 1
ATOM 4392 N N . ALA A 1 551 ? 26.788 -3.524 -5.955 1.00 85.25 551 ALA A N 1
ATOM 4393 C CA . ALA A 1 551 ? 26.493 -2.849 -4.695 1.00 85.25 551 ALA A CA 1
ATOM 4394 C C . ALA A 1 551 ? 25.079 -3.145 -4.163 1.00 85.25 551 ALA A C 1
ATOM 4396 O O . ALA A 1 551 ? 24.897 -3.289 -2.953 1.00 85.25 551 ALA A O 1
ATOM 4397 N N . VAL A 1 552 ? 24.081 -3.226 -5.047 1.00 83.69 552 VAL A N 1
ATOM 4398 C CA . VAL A 1 552 ? 22.658 -3.343 -4.688 1.00 83.69 552 VAL A CA 1
ATOM 4399 C C . VAL A 1 552 ? 22.259 -4.780 -4.359 1.00 83.69 552 VAL A C 1
ATOM 4401 O O . VAL A 1 552 ? 21.574 -5.006 -3.359 1.00 83.69 552 VAL A O 1
ATOM 4404 N N . LEU A 1 553 ? 22.706 -5.768 -5.139 1.00 80.19 553 LEU A N 1
ATOM 4405 C CA . LEU A 1 553 ? 22.279 -7.161 -4.954 1.00 80.19 553 LEU A CA 1
ATOM 4406 C C . LEU A 1 553 ? 22.638 -7.732 -3.567 1.00 80.19 553 LEU A C 1
ATOM 4408 O O . LEU A 1 553 ? 21.780 -8.389 -2.977 1.00 80.19 553 LEU A O 1
ATOM 4412 N N . PRO A 1 554 ? 23.810 -7.449 -2.960 1.00 79.56 554 PRO A N 1
ATOM 4413 C CA . PRO A 1 554 ? 24.100 -7.890 -1.591 1.00 79.56 554 PRO A CA 1
ATOM 4414 C C . PRO A 1 554 ? 23.216 -7.238 -0.516 1.00 79.56 554 PRO A C 1
ATOM 4416 O O . PRO A 1 554 ? 23.021 -7.821 0.551 1.00 79.56 554 PRO A O 1
ATOM 4419 N N . LEU A 1 555 ? 22.671 -6.043 -0.777 1.00 72.69 555 LEU A N 1
ATOM 4420 C CA . LEU A 1 555 ? 21.769 -5.342 0.148 1.00 72.69 555 LEU A CA 1
ATOM 4421 C C . LEU A 1 555 ? 20.351 -5.934 0.146 1.00 72.69 555 LEU A C 1
ATOM 4423 O O . LEU A 1 555 ? 19.592 -5.705 1.092 1.00 72.69 555 LEU A O 1
ATOM 4427 N N . SER A 1 556 ? 20.006 -6.737 -0.864 1.00 69.62 556 SER A N 1
ATOM 4428 C CA . SER A 1 556 ? 18.688 -7.370 -0.990 1.00 69.62 556 SER A CA 1
ATOM 4429 C C . SER A 1 556 ? 18.326 -8.243 0.210 1.00 69.62 556 SER A C 1
ATOM 4431 O O . SER A 1 556 ? 17.194 -8.185 0.680 1.00 69.62 556 SER A O 1
ATOM 4433 N N . ALA A 1 557 ? 19.286 -8.980 0.780 1.00 64.12 557 ALA A N 1
ATOM 4434 C CA . ALA A 1 557 ? 19.051 -9.834 1.943 1.00 64.12 557 ALA A CA 1
ATOM 4435 C C . ALA A 1 557 ? 18.564 -9.036 3.166 1.00 64.12 557 ALA A C 1
ATOM 4437 O O . ALA A 1 557 ? 17.746 -9.532 3.938 1.00 64.12 557 ALA A O 1
ATOM 4438 N N . ALA A 1 558 ? 19.029 -7.790 3.322 1.00 62.22 558 ALA A N 1
ATOM 4439 C CA . ALA A 1 558 ? 18.586 -6.890 4.383 1.00 62.22 558 ALA A CA 1
ATOM 4440 C C . ALA A 1 558 ? 17.207 -6.281 4.086 1.00 62.22 558 ALA A C 1
ATOM 4442 O O . ALA A 1 558 ? 16.362 -6.239 4.979 1.00 62.22 558 ALA A O 1
ATOM 4443 N N . ALA A 1 559 ? 16.957 -5.858 2.841 1.00 61.91 559 ALA A N 1
ATOM 4444 C CA . ALA A 1 559 ? 15.651 -5.337 2.421 1.00 61.91 559 ALA A CA 1
ATOM 4445 C C . ALA A 1 559 ? 14.540 -6.406 2.523 1.00 61.91 559 ALA A C 1
ATOM 4447 O O . ALA A 1 559 ? 13.426 -6.117 2.948 1.00 61.91 559 ALA A O 1
ATOM 4448 N N . MET A 1 560 ? 14.875 -7.664 2.226 1.00 62.94 560 MET A N 1
ATOM 4449 C CA . MET A 1 560 ? 13.985 -8.835 2.258 1.00 62.94 560 MET A CA 1
ATOM 4450 C C . MET A 1 560 ? 13.777 -9.428 3.664 1.00 62.94 560 MET A C 1
ATOM 4452 O O . MET A 1 560 ? 13.049 -10.412 3.821 1.00 62.94 560 MET A O 1
ATOM 4456 N N . ALA A 1 561 ? 14.433 -8.883 4.696 1.00 57.16 561 ALA A N 1
ATOM 4457 C CA . ALA A 1 561 ? 14.389 -9.432 6.052 1.00 57.16 561 ALA A CA 1
ATOM 4458 C C . ALA A 1 561 ? 13.113 -9.059 6.835 1.00 57.16 561 ALA A C 1
ATOM 4460 O O . ALA A 1 561 ? 12.832 -9.686 7.860 1.00 57.16 561 ALA A O 1
ATOM 4461 N N . LEU A 1 562 ? 12.339 -8.073 6.363 1.00 54.56 562 LEU A N 1
ATOM 4462 C CA . LEU A 1 562 ? 11.111 -7.584 7.003 1.00 54.56 562 LEU A CA 1
ATOM 4463 C C . LEU A 1 562 ? 9.917 -7.646 6.031 1.00 54.56 562 LEU A C 1
ATOM 4465 O O . LEU A 1 562 ? 9.718 -6.724 5.244 1.00 54.56 562 LEU A O 1
ATOM 4469 N N . PRO A 1 563 ? 9.087 -8.703 6.090 1.00 58.12 563 PRO A N 1
ATOM 4470 C CA . PRO A 1 563 ? 7.860 -8.797 5.305 1.00 58.12 563 PRO A CA 1
ATOM 4471 C C . PRO A 1 563 ? 6.880 -7.671 5.674 1.00 58.12 563 PRO A C 1
ATOM 4473 O O . PRO A 1 563 ? 6.487 -7.597 6.844 1.00 58.12 563 PRO A O 1
ATOM 4476 N N . PRO A 1 564 ? 6.397 -6.849 4.723 1.00 54.03 564 PRO A N 1
ATOM 4477 C CA . PRO A 1 564 ? 5.445 -5.769 5.012 1.00 54.03 564 PRO A CA 1
ATOM 4478 C C . PRO A 1 564 ? 4.177 -6.237 5.748 1.00 54.03 564 PRO A C 1
ATOM 4480 O O . PRO A 1 564 ? 3.644 -5.535 6.600 1.00 54.03 564 PRO A O 1
ATOM 4483 N N . LEU A 1 565 ? 3.736 -7.470 5.494 1.00 56.22 565 LEU A N 1
ATOM 4484 C CA . LEU A 1 565 ? 2.555 -8.085 6.115 1.00 56.22 565 LEU A CA 1
ATOM 4485 C C . LEU A 1 565 ? 2.684 -8.449 7.588 1.00 56.22 565 LEU A C 1
ATOM 4487 O O . LEU A 1 565 ? 1.693 -8.766 8.245 1.00 56.22 565 LEU A O 1
ATOM 4491 N N . SER A 1 566 ? 3.903 -8.418 8.105 1.00 53.06 566 SER A N 1
ATOM 4492 C CA . SER A 1 566 ? 4.175 -8.648 9.517 1.00 53.06 566 SER A CA 1
ATOM 4493 C C . SER A 1 566 ? 4.147 -7.375 10.355 1.00 53.06 566 SER A C 1
ATOM 4495 O O . SER A 1 566 ? 4.252 -7.435 11.580 1.00 53.06 566 SER A O 1
ATOM 4497 N N . ILE A 1 567 ? 3.995 -6.230 9.689 1.00 58.78 567 ILE A N 1
ATOM 4498 C CA . ILE A 1 567 ? 3.998 -4.911 10.300 1.00 58.78 567 ILE A CA 1
ATOM 4499 C C . ILE A 1 567 ? 2.587 -4.598 10.816 1.00 58.78 567 ILE A C 1
ATOM 4501 O O . ILE A 1 567 ? 1.569 -4.929 10.201 1.00 58.78 567 ILE A O 1
ATOM 4505 N N . ARG A 1 568 ? 2.533 -3.954 11.984 1.00 64.75 568 ARG A N 1
ATOM 4506 C CA . ARG A 1 568 ? 1.328 -3.341 12.555 1.00 64.75 568 ARG A CA 1
ATOM 4507 C C . ARG A 1 568 ? 1.492 -1.826 12.543 1.00 64.75 568 ARG A C 1
ATOM 4509 O O . ARG A 1 568 ? 2.603 -1.326 12.683 1.00 64.75 568 ARG A O 1
ATOM 4516 N N . GLY A 1 569 ? 0.384 -1.101 12.415 1.00 46.03 569 GLY A N 1
ATOM 4517 C CA . GLY A 1 569 ? 0.348 0.365 12.442 1.00 46.03 569 GLY A CA 1
ATOM 4518 C C . GLY A 1 569 ? 0.296 0.950 13.858 1.00 46.03 569 GLY A C 1
ATOM 4519 O O . GLY A 1 569 ? 0.077 2.149 14.018 1.00 46.03 569 GLY A O 1
ATOM 4520 N N . ASP A 1 570 ? 0.444 0.103 14.880 1.00 56.75 570 ASP A N 1
ATOM 4521 C CA . ASP A 1 570 ? 0.395 0.439 16.300 1.00 56.75 570 ASP A CA 1
ATOM 4522 C C . ASP A 1 570 ? 1.695 0.036 17.022 1.00 56.75 570 ASP A C 1
ATOM 4524 O O . ASP A 1 570 ? 2.559 -0.646 16.470 1.00 56.75 570 ASP A O 1
ATOM 4528 N N . TRP A 1 571 ? 1.838 0.437 18.291 1.00 48.91 571 TRP A N 1
ATOM 4529 C CA . TRP A 1 571 ? 3.015 0.125 19.118 1.00 48.91 571 TRP A CA 1
ATOM 4530 C C . TRP A 1 571 ? 3.286 -1.385 19.289 1.00 48.91 571 TRP A C 1
ATOM 4532 O O . TRP A 1 571 ? 4.395 -1.765 19.669 1.00 48.91 571 TRP A O 1
ATOM 4542 N N . GLY A 1 572 ? 2.321 -2.256 18.962 1.00 47.91 572 GLY A N 1
ATOM 4543 C CA . GLY A 1 572 ? 2.495 -3.709 18.905 1.00 47.91 572 GLY A CA 1
ATOM 4544 C C . GLY A 1 572 ? 3.446 -4.172 17.797 1.00 47.91 572 GLY A C 1
ATOM 4545 O O . GLY A 1 572 ? 3.859 -5.333 17.790 1.00 47.91 572 GLY A O 1
ATOM 4546 N N . VAL A 1 573 ? 3.861 -3.280 16.891 1.00 50.78 573 VAL A N 1
ATOM 4547 C CA . VAL A 1 573 ? 4.973 -3.540 15.967 1.00 50.78 573 VAL A CA 1
ATOM 4548 C C . VAL A 1 573 ? 6.272 -3.844 16.717 1.00 50.78 573 VAL A C 1
ATOM 4550 O O . VAL A 1 573 ? 7.022 -4.709 16.287 1.00 50.78 573 VAL A O 1
ATOM 4553 N N . LEU A 1 574 ? 6.528 -3.222 17.877 1.00 49.78 574 LEU A N 1
ATOM 4554 C CA . LEU A 1 574 ? 7.761 -3.467 18.636 1.00 49.78 574 LEU A CA 1
ATOM 4555 C C . LEU A 1 574 ? 7.825 -4.899 19.175 1.00 49.78 574 LEU A C 1
ATOM 4557 O O . LEU A 1 574 ? 8.885 -5.516 19.144 1.00 49.78 574 LEU A O 1
ATOM 4561 N N . SER A 1 575 ? 6.698 -5.449 19.630 1.00 50.62 575 SER A N 1
ATOM 4562 C CA . SER A 1 575 ? 6.621 -6.821 20.141 1.00 50.62 575 SER A CA 1
ATOM 4563 C C . SER A 1 575 ? 6.568 -7.855 19.019 1.00 50.62 575 SER A C 1
ATOM 4565 O O . SER A 1 575 ? 7.284 -8.852 19.079 1.00 50.62 575 SER A O 1
ATOM 4567 N N . THR A 1 576 ? 5.781 -7.611 17.969 1.00 53.34 576 THR A N 1
ATOM 4568 C CA . THR A 1 576 ? 5.681 -8.520 16.812 1.00 53.34 576 THR A CA 1
ATOM 4569 C C . THR A 1 576 ? 6.968 -8.546 15.985 1.00 53.34 576 THR A C 1
ATOM 4571 O O . THR A 1 576 ? 7.427 -9.630 15.623 1.00 53.34 576 THR A O 1
ATOM 4574 N N . ALA A 1 577 ? 7.618 -7.398 15.764 1.00 52.34 577 ALA A N 1
ATOM 4575 C CA . ALA A 1 577 ? 8.890 -7.329 15.050 1.00 52.34 577 ALA A CA 1
ATOM 4576 C C . ALA A 1 577 ? 10.044 -7.939 15.863 1.00 52.34 577 ALA A C 1
ATOM 4578 O O . ALA A 1 577 ? 10.816 -8.741 15.331 1.00 52.34 577 ALA A O 1
ATOM 4579 N N . ALA A 1 578 ? 10.142 -7.620 17.162 1.00 48.97 578 ALA A N 1
ATOM 4580 C CA . ALA A 1 578 ? 11.206 -8.144 18.019 1.00 48.97 578 ALA A CA 1
ATOM 4581 C C . ALA A 1 578 ? 11.058 -9.647 18.300 1.00 48.97 578 ALA A C 1
ATOM 4583 O O . ALA A 1 578 ? 12.050 -10.363 18.256 1.00 48.97 578 ALA A O 1
ATOM 4584 N N . ALA A 1 579 ? 9.853 -10.166 18.548 1.00 52.16 579 ALA A N 1
ATOM 4585 C CA . ALA A 1 579 ? 9.684 -11.595 18.822 1.00 52.16 579 ALA A CA 1
ATOM 4586 C C . ALA A 1 579 ? 9.925 -12.464 17.577 1.00 52.16 579 ALA A C 1
ATOM 4588 O O . ALA A 1 579 ? 10.465 -13.564 17.680 1.00 52.16 579 ALA A O 1
ATOM 4589 N N . ARG A 1 580 ? 9.525 -11.975 16.397 1.00 53.16 580 ARG A N 1
ATOM 4590 C CA . ARG A 1 580 ? 9.450 -12.795 15.183 1.00 53.16 580 ARG A CA 1
ATOM 4591 C C . ARG A 1 580 ? 10.659 -12.666 14.269 1.00 53.16 580 ARG A C 1
ATOM 459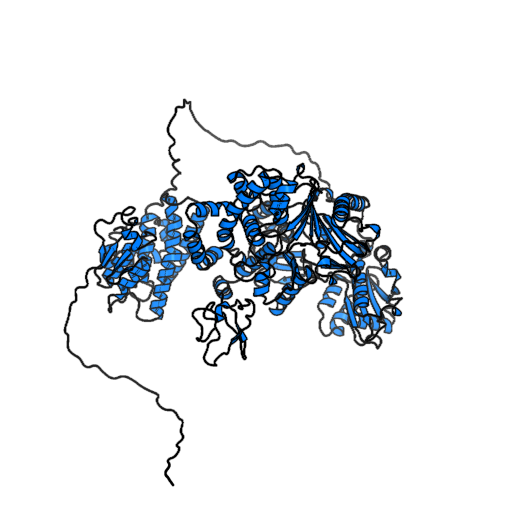3 O O . ARG A 1 580 ? 11.076 -13.656 13.674 1.00 53.16 580 ARG A O 1
ATOM 4600 N N . TYR A 1 581 ? 11.230 -11.467 14.176 1.00 50.84 581 TYR A N 1
ATOM 4601 C CA . TYR A 1 581 ? 12.337 -11.184 13.265 1.00 50.84 581 TYR A CA 1
ATOM 4602 C C . TYR A 1 581 ? 13.656 -10.960 13.983 1.00 50.84 581 TYR A C 1
ATOM 4604 O O . TYR A 1 581 ? 14.677 -10.993 13.312 1.00 50.84 581 TYR A O 1
ATOM 4612 N N . ALA A 1 582 ? 13.707 -10.809 15.315 1.00 51.84 582 ALA A N 1
ATOM 4613 C CA . ALA A 1 582 ? 15.000 -10.696 15.996 1.00 51.84 582 ALA A CA 1
ATOM 4614 C C . ALA A 1 582 ? 15.945 -11.869 15.688 1.00 51.84 582 ALA A C 1
ATOM 4616 O O . ALA A 1 582 ? 17.107 -11.584 15.434 1.00 51.84 582 ALA A O 1
ATOM 4617 N N . PRO A 1 583 ? 15.517 -13.147 15.601 1.00 50.31 583 PRO A N 1
ATOM 4618 C CA . PRO A 1 583 ? 16.430 -14.235 15.245 1.00 50.31 583 PRO A CA 1
ATOM 4619 C C . PRO A 1 583 ? 16.941 -14.161 13.795 1.00 50.31 583 PRO A C 1
ATOM 4621 O O . PRO A 1 583 ? 18.130 -14.375 13.560 1.00 50.31 583 PRO A O 1
ATOM 4624 N N . SER A 1 584 ? 16.080 -13.837 12.818 1.00 47.25 584 SER A N 1
ATOM 4625 C CA . SER A 1 584 ? 16.475 -13.739 11.402 1.00 47.25 584 SER A CA 1
ATOM 4626 C C . SER A 1 584 ? 17.270 -12.466 11.115 1.00 47.25 584 SER A C 1
ATOM 4628 O O . SER A 1 584 ? 18.274 -12.530 10.412 1.00 47.25 584 SER A O 1
ATOM 4630 N N . LEU A 1 585 ? 16.881 -11.333 11.704 1.00 45.09 585 LEU A N 1
ATOM 4631 C CA . LEU A 1 585 ? 17.605 -10.068 11.645 1.00 45.09 585 LEU A CA 1
ATOM 4632 C C . LEU A 1 585 ? 18.945 -10.190 12.354 1.00 45.09 585 LEU A C 1
ATOM 4634 O O . LEU A 1 585 ? 19.921 -9.728 11.792 1.00 45.09 585 LEU A O 1
ATOM 4638 N N . PHE A 1 586 ? 19.034 -10.861 13.508 1.00 48.38 586 PHE A N 1
ATOM 4639 C CA . PHE A 1 586 ? 20.298 -11.118 14.213 1.00 48.38 586 PHE A CA 1
ATOM 4640 C C . PHE A 1 586 ? 21.213 -12.062 13.427 1.00 48.38 586 PHE A C 1
ATOM 4642 O O . PHE A 1 586 ? 22.402 -11.785 13.303 1.00 48.38 586 PHE A O 1
ATOM 4649 N N . LYS A 1 587 ? 20.673 -13.128 12.818 1.00 47.97 587 LYS A N 1
ATOM 4650 C CA . LYS A 1 587 ? 21.427 -14.015 11.913 1.00 47.97 587 LYS A CA 1
ATOM 4651 C C . LYS A 1 587 ? 21.915 -13.273 10.666 1.00 47.97 587 LYS A C 1
ATOM 4653 O O . LYS A 1 587 ? 23.073 -13.423 10.287 1.00 47.97 587 LYS A O 1
ATOM 4658 N N . SER A 1 588 ? 21.064 -12.435 10.078 1.00 44.88 588 SER A N 1
ATOM 4659 C CA . SER A 1 588 ? 21.420 -11.599 8.929 1.00 44.88 588 SER A CA 1
ATOM 4660 C C . SER A 1 588 ? 22.453 -10.542 9.334 1.00 44.88 588 SER A C 1
ATOM 4662 O O . SER A 1 588 ? 23.424 -10.366 8.618 1.00 44.88 588 SER A O 1
ATOM 4664 N N . PHE A 1 589 ? 22.335 -9.914 10.511 1.00 46.72 589 PHE A N 1
ATOM 4665 C CA . PHE A 1 589 ? 23.318 -8.966 11.066 1.00 46.72 589 PHE A CA 1
ATOM 4666 C C . PHE A 1 589 ? 24.663 -9.619 11.407 1.00 46.72 589 PHE A C 1
ATOM 4668 O O . PHE A 1 589 ? 25.690 -8.963 11.311 1.00 46.72 589 PHE A O 1
ATOM 4675 N N . LEU A 1 590 ? 24.673 -10.890 11.818 1.00 50.12 590 LEU A N 1
ATOM 4676 C CA . LEU A 1 590 ? 25.896 -11.661 12.071 1.00 50.12 590 LEU A CA 1
ATOM 4677 C C . LEU A 1 590 ? 26.598 -12.077 10.772 1.00 50.12 590 LEU A C 1
ATOM 4679 O O . LEU A 1 590 ? 27.824 -12.113 10.724 1.00 50.12 590 LEU A O 1
ATOM 4683 N N . GLN A 1 591 ? 25.832 -12.395 9.725 1.00 44.59 591 GLN A N 1
ATOM 4684 C CA . GLN A 1 591 ? 26.361 -12.700 8.390 1.00 44.59 591 GLN A CA 1
ATOM 4685 C C . GLN A 1 591 ? 26.787 -11.432 7.630 1.00 44.59 591 GLN A C 1
ATOM 4687 O O . GLN A 1 591 ? 27.713 -11.466 6.821 1.00 44.59 591 GLN A O 1
ATOM 4692 N N . MET A 1 592 ? 26.141 -10.301 7.911 1.00 42.94 592 MET A N 1
ATOM 4693 C CA . MET A 1 592 ? 26.453 -8.982 7.374 1.00 42.94 592 MET A CA 1
ATOM 4694 C C . MET A 1 592 ? 27.580 -8.337 8.188 1.00 42.94 592 MET A C 1
ATOM 4696 O O . MET A 1 592 ? 27.357 -7.794 9.263 1.00 42.94 592 MET A O 1
ATOM 4700 N N . GLY A 1 593 ? 28.813 -8.371 7.679 1.00 46.47 593 GLY A N 1
ATOM 4701 C CA . GLY A 1 593 ? 29.953 -7.716 8.330 1.00 46.47 593 GLY A CA 1
ATOM 4702 C C . GLY A 1 593 ? 29.730 -6.215 8.634 1.00 46.47 593 GLY A C 1
ATOM 4703 O O . GLY A 1 593 ? 28.793 -5.592 8.131 1.00 46.47 593 GLY A O 1
ATOM 4704 N N . PRO A 1 594 ? 30.624 -5.568 9.408 1.00 45.84 594 PRO A N 1
ATOM 4705 C CA . PRO A 1 594 ? 30.438 -4.196 9.909 1.00 45.84 594 PRO A CA 1
ATOM 4706 C C . PRO A 1 594 ? 30.233 -3.120 8.825 1.00 45.84 594 PRO A C 1
ATOM 4708 O O . PRO A 1 594 ? 29.630 -2.084 9.097 1.00 45.84 594 PRO A O 1
ATOM 4711 N N . ARG A 1 595 ? 30.679 -3.360 7.584 1.00 44.78 595 ARG A N 1
ATOM 4712 C CA . ARG A 1 595 ? 30.411 -2.472 6.435 1.00 44.78 595 ARG A CA 1
ATOM 4713 C C . ARG A 1 595 ? 28.953 -2.533 5.959 1.00 44.78 595 ARG A C 1
ATOM 4715 O O . ARG A 1 595 ? 28.416 -1.516 5.536 1.00 44.78 595 ARG A O 1
ATOM 4722 N N . THR A 1 596 ? 28.300 -3.687 6.068 1.00 43.50 596 THR A N 1
ATOM 4723 C CA . THR A 1 596 ? 26.927 -3.916 5.591 1.00 43.50 596 THR A CA 1
ATOM 4724 C C . THR A 1 596 ? 25.882 -3.432 6.604 1.00 43.50 596 THR A C 1
ATOM 4726 O O . THR A 1 596 ? 24.852 -2.894 6.208 1.00 43.50 596 THR A O 1
ATOM 4729 N N . ALA A 1 597 ? 26.183 -3.482 7.908 1.00 45.16 597 ALA A N 1
ATOM 4730 C CA . ALA A 1 597 ? 25.360 -2.856 8.952 1.00 45.16 597 ALA A CA 1
ATOM 4731 C C . ALA A 1 597 ? 25.268 -1.320 8.806 1.00 45.16 597 ALA A C 1
ATOM 4733 O O . ALA A 1 597 ? 24.217 -0.736 9.061 1.00 45.16 597 ALA A O 1
ATOM 4734 N N . LEU A 1 598 ? 26.343 -0.670 8.336 1.00 50.06 598 LEU A N 1
ATOM 4735 C CA . LEU A 1 598 ? 26.332 0.749 7.953 1.00 50.06 598 LEU A CA 1
ATOM 4736 C C . LEU A 1 598 ? 25.550 1.002 6.647 1.00 50.06 598 LEU A C 1
ATOM 4738 O O . LEU A 1 598 ? 25.052 2.101 6.437 1.00 50.06 598 LEU A O 1
ATOM 4742 N N . GLY A 1 599 ? 25.446 -0.001 5.770 1.00 51.94 599 GLY A N 1
ATOM 4743 C CA . GLY A 1 599 ? 24.650 0.047 4.539 1.00 51.94 599 GLY A CA 1
ATOM 4744 C C . GLY A 1 599 ? 23.143 -0.086 4.779 1.00 51.94 599 GLY A C 1
ATOM 4745 O O . GLY A 1 599 ? 22.356 0.484 4.032 1.00 51.94 599 GLY A O 1
ATOM 4746 N N . ALA A 1 600 ? 22.719 -0.755 5.855 1.00 55.84 600 ALA A N 1
ATOM 4747 C CA . ALA A 1 600 ? 21.303 -0.919 6.189 1.00 55.84 600 ALA A CA 1
ATOM 4748 C C . ALA A 1 600 ? 20.596 0.409 6.528 1.00 55.84 600 ALA A C 1
ATOM 4750 O O . ALA A 1 600 ? 19.412 0.564 6.245 1.00 55.84 600 ALA A O 1
ATOM 4751 N N . THR A 1 601 ? 21.306 1.403 7.075 1.00 63.66 601 THR A N 1
ATOM 4752 C CA . THR A 1 601 ? 20.736 2.746 7.296 1.00 63.66 601 THR A CA 1
ATOM 4753 C C . THR A 1 601 ? 20.524 3.515 5.990 1.00 63.66 601 THR A C 1
ATOM 4755 O O . THR A 1 601 ? 19.663 4.395 5.953 1.00 63.66 601 THR A O 1
ATOM 4758 N N . LYS A 1 602 ? 21.242 3.163 4.911 1.00 69.44 602 LYS A N 1
ATOM 4759 C CA . LYS A 1 602 ? 21.031 3.732 3.569 1.00 69.44 602 LYS A CA 1
ATOM 4760 C C . LYS A 1 602 ? 19.724 3.265 2.937 1.00 69.44 602 LYS A C 1
ATOM 4762 O O . LYS A 1 602 ? 19.159 3.995 2.140 1.00 69.44 602 LYS A O 1
ATOM 4767 N N . LEU A 1 603 ? 19.188 2.108 3.339 1.00 71.88 603 LEU A N 1
ATOM 4768 C CA . LEU A 1 603 ? 17.892 1.621 2.844 1.00 71.88 603 LEU A CA 1
ATOM 4769 C C . LEU A 1 603 ? 16.739 2.591 3.152 1.00 71.88 603 LEU A C 1
ATOM 4771 O O . LEU A 1 603 ? 15.754 2.614 2.423 1.00 71.88 603 LEU A O 1
ATOM 4775 N N . LEU A 1 604 ? 16.878 3.414 4.197 1.00 74.19 604 LEU A N 1
ATOM 4776 C CA . LEU A 1 604 ? 15.886 4.416 4.597 1.00 74.19 604 LEU A CA 1
ATOM 4777 C C . LEU A 1 604 ? 16.119 5.808 3.975 1.00 74.19 604 LEU A C 1
ATOM 4779 O O . LEU A 1 604 ? 15.417 6.762 4.314 1.00 74.19 604 LEU A O 1
ATOM 4783 N N . ARG A 1 605 ? 17.127 5.950 3.109 1.00 83.50 605 ARG A N 1
ATOM 4784 C CA . ARG A 1 605 ? 17.529 7.205 2.457 1.00 83.50 605 ARG A CA 1
ATOM 4785 C C . ARG A 1 605 ? 17.138 7.214 0.974 1.00 83.50 605 ARG A C 1
ATOM 4787 O O . ARG A 1 605 ? 16.862 6.139 0.430 1.00 83.50 605 ARG A O 1
ATOM 4794 N N . PRO A 1 606 ? 17.128 8.389 0.314 1.00 90.06 606 PRO A N 1
ATOM 4795 C CA . PRO A 1 606 ? 16.974 8.478 -1.134 1.00 90.06 606 PRO A CA 1
ATOM 4796 C C . PRO A 1 606 ? 17.955 7.586 -1.895 1.00 90.06 606 PRO A C 1
ATOM 4798 O O . PRO A 1 606 ? 19.136 7.531 -1.546 1.00 90.06 606 PRO A O 1
ATOM 4801 N N . PHE A 1 607 ? 17.489 6.928 -2.955 1.00 92.00 607 PHE A N 1
ATOM 4802 C CA . PHE A 1 607 ? 18.338 6.050 -3.770 1.00 92.00 607 PHE A CA 1
ATOM 4803 C C . PHE A 1 607 ? 19.501 6.789 -4.444 1.00 92.00 607 PHE A C 1
ATOM 4805 O O . PHE A 1 607 ? 20.568 6.206 -4.637 1.00 92.00 607 PHE A O 1
ATOM 4812 N N . SER A 1 608 ? 19.355 8.089 -4.715 1.00 93.19 608 SER A N 1
ATOM 4813 C CA . SER A 1 608 ? 20.428 8.930 -5.257 1.00 93.19 608 SER A CA 1
ATOM 4814 C C . SER A 1 608 ? 21.687 8.934 -4.390 1.00 93.19 608 SER A C 1
ATOM 4816 O O . SER A 1 608 ? 22.776 9.003 -4.946 1.00 93.19 608 SER A O 1
ATOM 4818 N N . GLU A 1 609 ? 21.573 8.796 -3.061 1.00 91.06 609 GLU A N 1
ATOM 4819 C CA . GLU A 1 609 ? 22.749 8.722 -2.179 1.00 91.06 609 GLU A CA 1
ATOM 4820 C C . GLU A 1 609 ? 23.617 7.492 -2.509 1.00 91.06 609 GLU A C 1
ATOM 4822 O O . GLU A 1 609 ? 24.844 7.578 -2.492 1.00 91.06 609 GLU A O 1
ATOM 4827 N N . ILE A 1 610 ? 23.004 6.361 -2.889 1.00 90.44 610 ILE A N 1
ATOM 4828 C CA . ILE A 1 610 ? 23.737 5.169 -3.349 1.00 90.44 610 ILE A CA 1
ATOM 4829 C C . ILE A 1 610 ? 24.428 5.452 -4.689 1.00 90.44 610 ILE A C 1
ATOM 4831 O O . ILE A 1 610 ? 25.587 5.077 -4.869 1.00 90.44 610 ILE A O 1
ATOM 4835 N N . LEU A 1 611 ? 23.749 6.134 -5.615 1.00 93.81 611 LEU A N 1
ATOM 4836 C CA . LEU A 1 611 ? 24.320 6.489 -6.921 1.00 93.81 611 LEU A CA 1
ATOM 4837 C C . LEU A 1 611 ? 25.523 7.434 -6.777 1.00 93.81 611 LEU A C 1
ATOM 4839 O O . LEU A 1 611 ? 26.538 7.263 -7.458 1.00 93.81 611 LEU A O 1
ATOM 4843 N N . ASP A 1 612 ? 25.419 8.407 -5.872 1.00 93.19 612 ASP A N 1
ATOM 4844 C CA . ASP A 1 612 ? 26.451 9.407 -5.601 1.00 93.19 612 ASP A CA 1
ATOM 4845 C C . ASP A 1 612 ? 27.669 8.789 -4.905 1.00 93.19 612 ASP A C 1
ATOM 4847 O O . ASP A 1 612 ? 28.805 9.046 -5.314 1.00 93.19 612 ASP A O 1
ATOM 4851 N N . ASP A 1 613 ? 27.453 7.900 -3.932 1.00 90.81 613 ASP A N 1
ATOM 4852 C CA . ASP A 1 613 ? 28.524 7.146 -3.268 1.00 90.81 613 ASP A CA 1
ATOM 4853 C C . ASP A 1 613 ? 29.291 6.244 -4.243 1.00 90.81 613 ASP A C 1
ATOM 4855 O O . ASP A 1 613 ? 30.513 6.089 -4.149 1.00 90.81 613 ASP A O 1
ATOM 4859 N N . LEU A 1 614 ? 28.579 5.656 -5.207 1.00 92.31 614 LEU A N 1
ATOM 4860 C CA . LEU A 1 614 ? 29.177 4.881 -6.291 1.00 92.31 614 LEU A CA 1
ATOM 4861 C C . LEU A 1 614 ? 29.765 5.769 -7.394 1.00 92.31 614 LEU A C 1
ATOM 4863 O O . LEU A 1 614 ? 30.407 5.239 -8.301 1.00 92.31 614 LEU A O 1
ATOM 4867 N N . GLN A 1 615 ? 29.623 7.093 -7.307 1.00 93.94 615 GLN A N 1
ATOM 4868 C CA . GLN A 1 615 ? 30.098 8.060 -8.297 1.00 93.94 615 GLN A CA 1
ATOM 4869 C C . GLN A 1 615 ? 29.621 7.741 -9.720 1.00 93.94 615 GLN A C 1
ATOM 4871 O O . GLN A 1 615 ? 30.392 7.893 -10.666 1.00 93.94 615 GLN A O 1
ATOM 4876 N N . LEU A 1 616 ? 28.377 7.278 -9.870 1.00 94.81 616 LEU A N 1
ATOM 4877 C CA . LEU A 1 616 ? 27.794 7.024 -11.189 1.00 94.81 616 LEU A CA 1
ATOM 4878 C C . LEU A 1 616 ? 27.511 8.372 -11.857 1.00 94.81 616 LEU A C 1
ATOM 4880 O O . LEU A 1 616 ? 26.817 9.202 -11.268 1.00 94.81 616 LEU A O 1
ATOM 4884 N N . LYS A 1 617 ? 28.083 8.652 -13.023 1.00 93.62 617 LYS A N 1
ATOM 4885 C CA . LYS A 1 617 ? 27.968 9.959 -13.695 1.00 93.62 617 LYS A CA 1
ATOM 4886 C C . LYS A 1 617 ? 27.419 9.853 -15.106 1.00 93.62 617 LYS A C 1
ATOM 4888 O O . LYS A 1 617 ? 27.131 10.894 -15.693 1.00 93.62 617 LYS A O 1
ATOM 4893 N N . ASP A 1 618 ? 27.288 8.646 -15.640 1.00 95.50 618 ASP A N 1
ATOM 4894 C CA . ASP A 1 618 ? 26.761 8.439 -16.976 1.00 95.50 618 ASP A CA 1
ATOM 4895 C C . ASP A 1 618 ? 25.307 8.958 -17.057 1.00 95.50 618 ASP A C 1
ATOM 4897 O O . ASP A 1 618 ? 24.455 8.523 -16.267 1.00 95.50 618 ASP A O 1
ATOM 4901 N N . PRO A 1 619 ? 25.007 9.914 -17.960 1.00 93.31 619 PRO A N 1
ATOM 4902 C CA . PRO A 1 619 ? 23.681 10.520 -18.041 1.00 93.31 619 PRO A CA 1
ATOM 4903 C C . PRO A 1 619 ? 22.583 9.504 -18.348 1.00 93.31 619 PRO A C 1
ATOM 4905 O O . PRO A 1 619 ? 21.503 9.585 -17.764 1.00 93.31 619 PRO A O 1
ATOM 4908 N N . PHE A 1 620 ? 22.863 8.519 -19.208 1.00 94.12 620 PHE A N 1
ATOM 4909 C CA . PHE A 1 620 ? 21.886 7.495 -19.561 1.00 94.12 620 PHE A CA 1
ATOM 4910 C C . PHE A 1 620 ? 21.542 6.642 -18.341 1.00 94.12 620 PHE A C 1
ATOM 4912 O O . PHE A 1 620 ? 20.368 6.424 -18.054 1.00 94.12 620 PHE A O 1
ATOM 4919 N N . ILE A 1 621 ? 22.548 6.218 -17.571 1.00 94.81 621 ILE A N 1
ATOM 4920 C CA . ILE A 1 621 ? 22.327 5.440 -16.342 1.00 94.81 621 ILE A CA 1
ATOM 4921 C C . ILE A 1 621 ? 21.512 6.235 -15.319 1.00 94.81 621 ILE A C 1
ATOM 4923 O O . ILE A 1 621 ? 20.574 5.693 -14.731 1.00 94.81 621 ILE A O 1
ATOM 4927 N N . ARG A 1 622 ? 21.826 7.520 -15.116 1.00 95.31 622 ARG A N 1
ATOM 4928 C CA . ARG A 1 622 ? 21.072 8.389 -14.196 1.00 95.31 622 ARG A CA 1
ATOM 4929 C C . ARG A 1 622 ? 19.610 8.527 -14.627 1.00 95.31 622 ARG A C 1
ATOM 4931 O O . ARG A 1 622 ? 18.721 8.291 -13.812 1.00 95.31 622 ARG A O 1
ATOM 4938 N N . ASN A 1 623 ? 19.374 8.809 -15.905 1.00 95.56 623 ASN A N 1
ATOM 4939 C CA . ASN A 1 623 ? 18.033 8.957 -16.466 1.00 95.56 623 ASN A CA 1
ATOM 4940 C C . ASN A 1 623 ? 17.235 7.648 -16.442 1.00 95.56 623 ASN A C 1
ATOM 4942 O O . ASN A 1 623 ? 16.048 7.651 -16.120 1.00 95.56 623 ASN A O 1
ATOM 4946 N N . TRP A 1 624 ? 17.886 6.520 -16.723 1.00 94.38 624 TRP A N 1
ATOM 4947 C CA . TRP A 1 624 ? 17.270 5.198 -16.658 1.00 94.38 624 TRP A CA 1
ATOM 4948 C C . TRP A 1 624 ? 16.835 4.842 -15.234 1.00 94.38 624 TRP A C 1
ATOM 4950 O O . TRP A 1 624 ? 15.732 4.342 -15.018 1.00 94.38 624 TRP A O 1
ATOM 4960 N N . ILE A 1 625 ? 17.671 5.137 -14.237 1.00 95.31 625 ILE A N 1
ATOM 4961 C CA . ILE A 1 625 ? 17.329 4.902 -12.830 1.00 95.31 625 ILE A CA 1
ATOM 4962 C C . ILE A 1 625 ? 16.218 5.847 -12.370 1.00 95.31 625 ILE A C 1
ATOM 4964 O O . ILE A 1 625 ? 15.330 5.411 -11.634 1.00 95.31 625 ILE A O 1
ATOM 4968 N N . ASP A 1 626 ? 16.231 7.105 -12.811 1.00 96.19 626 ASP A N 1
ATOM 4969 C CA . ASP A 1 626 ? 15.132 8.036 -12.556 1.00 96.19 626 ASP A CA 1
ATOM 4970 C C . ASP A 1 626 ? 13.828 7.541 -13.186 1.00 96.19 626 ASP A C 1
ATOM 4972 O O . ASP A 1 626 ? 12.805 7.564 -12.506 1.00 96.19 626 ASP A O 1
ATOM 4976 N N . LEU A 1 627 ? 13.861 7.011 -14.415 1.00 95.12 627 LEU A N 1
ATOM 4977 C CA . LEU A 1 627 ? 12.700 6.393 -15.059 1.00 95.12 627 LEU A CA 1
ATOM 4978 C C . LEU A 1 627 ? 12.166 5.232 -14.215 1.00 95.12 627 LEU A C 1
ATOM 4980 O O . LEU A 1 627 ? 10.997 5.242 -13.849 1.00 95.12 627 LEU A O 1
ATOM 4984 N N . LEU A 1 628 ? 13.010 4.263 -13.847 1.00 92.00 628 LEU A N 1
ATOM 4985 C CA . LEU A 1 628 ? 12.580 3.119 -13.033 1.00 92.00 628 LEU A CA 1
ATOM 4986 C C . LEU A 1 628 ? 12.016 3.548 -11.670 1.00 92.00 628 LEU A C 1
ATOM 4988 O O . LEU A 1 628 ? 10.979 3.037 -11.251 1.00 92.00 628 LEU A O 1
ATOM 4992 N N . SER A 1 629 ? 12.661 4.513 -11.009 1.00 91.44 629 SER A N 1
ATOM 4993 C CA . SER A 1 629 ? 12.185 5.080 -9.738 1.00 91.44 629 SER A CA 1
ATOM 4994 C C . SER A 1 629 ? 10.811 5.728 -9.906 1.00 91.44 629 SER A C 1
ATOM 4996 O O . SER A 1 629 ? 9.900 5.498 -9.108 1.00 91.44 629 SER A O 1
ATOM 4998 N N . PHE A 1 630 ? 10.648 6.495 -10.985 1.00 91.25 630 PHE A N 1
ATOM 4999 C CA . PHE A 1 630 ? 9.428 7.227 -11.280 1.00 91.25 630 PHE A CA 1
ATOM 5000 C C . PHE A 1 630 ? 8.264 6.292 -11.603 1.00 91.25 630 PHE A C 1
ATOM 5002 O O . PHE A 1 630 ? 7.170 6.469 -11.074 1.00 91.25 630 PHE A O 1
ATOM 5009 N N . LEU A 1 631 ? 8.506 5.242 -12.390 1.00 88.38 631 LEU A N 1
ATOM 5010 C CA . LEU A 1 631 ? 7.488 4.237 -12.699 1.00 88.38 631 LEU A CA 1
ATOM 5011 C C . LEU A 1 631 ? 7.093 3.389 -11.481 1.00 88.38 631 LEU A C 1
ATOM 5013 O O . LEU A 1 631 ? 5.966 2.898 -11.423 1.00 88.38 631 LEU A O 1
ATOM 5017 N N . LEU A 1 632 ? 8.002 3.218 -10.518 1.00 84.12 632 LEU A N 1
ATOM 5018 C CA . LEU A 1 632 ? 7.750 2.455 -9.297 1.00 84.12 632 LEU A CA 1
ATOM 5019 C C . LEU A 1 632 ? 6.959 3.259 -8.255 1.00 84.12 632 LEU A C 1
ATOM 5021 O O . LEU A 1 632 ? 6.010 2.733 -7.676 1.00 84.12 632 LEU A O 1
ATOM 5025 N N . ALA A 1 633 ? 7.357 4.510 -8.009 1.00 82.00 633 ALA A N 1
ATOM 5026 C CA . ALA A 1 633 ? 6.913 5.283 -6.844 1.00 82.00 633 ALA A CA 1
ATOM 5027 C C . ALA A 1 633 ? 6.365 6.685 -7.172 1.00 82.00 633 ALA A C 1
ATOM 5029 O O . ALA A 1 633 ? 6.004 7.429 -6.261 1.00 82.00 633 ALA A O 1
ATOM 5030 N N . GLY A 1 634 ? 6.320 7.083 -8.447 1.00 86.31 634 GLY A N 1
ATOM 5031 C CA . GLY A 1 634 ? 5.905 8.430 -8.860 1.00 86.31 634 GLY A CA 1
ATOM 5032 C C . GLY A 1 634 ? 6.912 9.528 -8.498 1.00 86.31 634 GLY A C 1
ATOM 5033 O O . GLY A 1 634 ? 6.571 10.708 -8.531 1.00 86.31 634 GLY A O 1
ATOM 5034 N N . VAL A 1 635 ? 8.147 9.158 -8.133 1.00 89.75 635 VAL A N 1
ATOM 5035 C CA . VAL A 1 635 ? 9.236 10.078 -7.769 1.00 89.75 635 VAL A CA 1
ATOM 5036 C C . VAL A 1 635 ? 10.588 9.597 -8.312 1.00 89.75 635 VAL A C 1
ATOM 5038 O O . VAL A 1 635 ? 10.802 8.406 -8.510 1.00 89.75 635 VAL A O 1
ATOM 5041 N N . LYS A 1 636 ? 11.526 10.522 -8.536 1.00 94.31 636 LYS A N 1
ATOM 5042 C CA . LYS A 1 636 ? 12.881 10.227 -9.041 1.00 94.31 636 LYS A CA 1
ATOM 5043 C C . LYS A 1 636 ? 13.795 9.596 -7.984 1.00 94.31 636 LYS A C 1
ATOM 5045 O O . LYS A 1 636 ? 13.451 9.519 -6.800 1.00 94.31 636 LYS A O 1
ATOM 5050 N N . ALA A 1 637 ? 15.007 9.206 -8.384 1.00 93.75 637 ALA A N 1
ATOM 5051 C CA . ALA A 1 637 ? 15.986 8.565 -7.505 1.00 93.75 637 ALA A CA 1
ATOM 5052 C C . ALA A 1 637 ? 16.354 9.424 -6.280 1.00 93.75 637 ALA A C 1
ATOM 5054 O O . ALA A 1 637 ? 16.691 8.902 -5.218 1.00 93.75 637 ALA A O 1
ATOM 5055 N N . ASN A 1 638 ? 16.264 10.752 -6.403 1.00 92.19 638 ASN A N 1
ATOM 5056 C CA . ASN A 1 638 ? 16.512 11.702 -5.314 1.00 92.19 638 ASN A CA 1
ATOM 5057 C C . ASN A 1 638 ? 15.421 11.733 -4.228 1.00 92.19 638 ASN A C 1
ATOM 5059 O O . ASN A 1 638 ? 15.573 12.439 -3.223 1.00 92.19 638 ASN A O 1
ATOM 5063 N N . ALA A 1 639 ? 14.332 10.992 -4.424 1.00 88.88 639 ALA A N 1
ATOM 5064 C CA . ALA A 1 639 ? 13.200 10.958 -3.515 1.00 88.88 639 ALA A CA 1
ATOM 5065 C C . ALA A 1 639 ? 12.668 9.555 -3.215 1.00 88.88 639 ALA A C 1
ATOM 5067 O O . ALA A 1 639 ? 12.138 9.366 -2.121 1.00 88.88 639 ALA A O 1
ATOM 5068 N N . VAL A 1 640 ? 12.851 8.580 -4.108 1.00 88.69 640 VAL A N 1
ATOM 5069 C CA . VAL A 1 640 ? 12.457 7.186 -3.859 1.00 88.69 640 VAL A CA 1
ATOM 5070 C C . VAL A 1 640 ? 13.257 6.574 -2.706 1.00 88.69 640 VAL A C 1
ATOM 5072 O O . VAL A 1 640 ? 14.453 6.837 -2.538 1.00 88.69 640 VAL A O 1
ATOM 5075 N N . LEU A 1 641 ? 12.607 5.726 -1.913 1.00 84.56 641 LEU A N 1
ATOM 5076 C CA . LEU A 1 641 ? 13.253 4.998 -0.829 1.00 84.56 641 LEU A CA 1
ATOM 5077 C C . LEU A 1 641 ? 14.220 3.948 -1.394 1.00 84.56 641 LEU A C 1
ATOM 5079 O O . LEU A 1 641 ? 13.827 3.097 -2.191 1.00 84.56 641 LEU A O 1
ATOM 5083 N N . SER A 1 642 ? 15.475 3.942 -0.936 1.00 85.81 642 SER A N 1
ATOM 5084 C CA . SER A 1 642 ? 16.471 2.966 -1.408 1.00 85.81 642 SER A CA 1
ATOM 5085 C C . SER A 1 642 ? 16.016 1.515 -1.230 1.00 85.81 642 SER A C 1
ATOM 5087 O O . SER A 1 642 ? 16.318 0.678 -2.075 1.00 85.81 642 SER A O 1
ATOM 5089 N N . ALA A 1 643 ? 15.277 1.206 -0.158 1.00 78.94 643 ALA A N 1
ATOM 5090 C CA . ALA A 1 643 ? 14.726 -0.127 0.079 1.00 78.94 643 ALA A CA 1
ATOM 5091 C C . ALA A 1 643 ? 13.822 -0.624 -1.062 1.00 78.94 643 ALA A C 1
ATOM 5093 O O . ALA A 1 643 ? 13.898 -1.798 -1.416 1.00 78.94 643 ALA A O 1
ATOM 5094 N N . GLU A 1 644 ? 13.004 0.255 -1.647 1.00 79.94 644 GLU A N 1
ATOM 5095 C CA . GLU A 1 644 ? 12.075 -0.095 -2.729 1.00 79.94 644 GLU A CA 1
ATOM 5096 C C . GLU A 1 644 ? 12.833 -0.432 -4.011 1.00 79.94 644 GLU A C 1
ATOM 5098 O O . GLU A 1 644 ? 12.610 -1.487 -4.605 1.00 79.94 644 GLU A O 1
ATOM 5103 N N . MET A 1 645 ? 13.805 0.408 -4.377 1.00 85.81 645 MET A N 1
ATOM 5104 C CA . MET A 1 645 ? 14.657 0.165 -5.542 1.00 85.81 645 MET A CA 1
ATOM 5105 C C . MET A 1 645 ? 15.479 -1.114 -5.372 1.00 85.81 645 MET A C 1
ATOM 5107 O O . MET A 1 645 ? 15.512 -1.951 -6.271 1.00 85.81 645 MET A O 1
ATOM 5111 N N . VAL A 1 646 ? 16.104 -1.313 -4.207 1.00 84.12 646 VAL A N 1
ATOM 5112 C CA . VAL A 1 646 ? 16.888 -2.524 -3.910 1.00 84.12 646 VAL A CA 1
ATOM 5113 C C . VAL A 1 646 ? 16.017 -3.782 -3.985 1.00 84.12 646 VAL A C 1
ATOM 5115 O O . VAL A 1 646 ? 16.466 -4.787 -4.535 1.00 84.12 646 VAL A O 1
ATOM 5118 N N . TYR A 1 647 ? 14.781 -3.737 -3.474 1.00 78.88 647 TYR A N 1
ATOM 5119 C CA . TYR A 1 647 ? 13.833 -4.851 -3.578 1.00 78.88 647 TYR A CA 1
ATOM 5120 C C . TYR A 1 647 ? 13.459 -5.144 -5.037 1.00 78.88 647 TYR A C 1
ATOM 5122 O O . TYR A 1 647 ? 13.533 -6.294 -5.464 1.00 78.88 647 TYR A O 1
ATOM 5130 N N . MET A 1 648 ? 13.132 -4.112 -5.822 1.00 83.88 648 MET A N 1
ATOM 5131 C CA . MET A 1 648 ? 12.826 -4.256 -7.249 1.00 83.88 648 MET A CA 1
ATOM 5132 C C . MET A 1 648 ? 13.992 -4.904 -8.010 1.00 83.88 648 MET A C 1
ATOM 5134 O O . MET A 1 648 ? 13.789 -5.893 -8.713 1.00 83.88 648 MET A O 1
ATOM 5138 N N . PHE A 1 649 ? 15.221 -4.407 -7.825 1.00 84.31 649 PHE A N 1
ATOM 5139 C CA . PHE A 1 649 ? 16.415 -5.002 -8.435 1.00 84.31 649 PHE A CA 1
ATOM 5140 C C . PHE A 1 649 ? 16.634 -6.450 -7.977 1.00 84.31 649 PHE A C 1
ATOM 5142 O O . PHE A 1 649 ? 17.005 -7.296 -8.784 1.00 84.31 649 PHE A O 1
ATOM 5149 N N . ALA A 1 650 ? 16.387 -6.770 -6.708 1.00 78.56 650 ALA A N 1
ATOM 5150 C CA . ALA A 1 650 ? 16.530 -8.136 -6.214 1.00 78.56 650 ALA A CA 1
ATOM 5151 C C . ALA A 1 650 ? 15.562 -9.112 -6.900 1.00 78.56 650 ALA A C 1
ATOM 5153 O O . ALA A 1 650 ? 15.974 -10.201 -7.301 1.00 78.56 650 ALA A O 1
ATOM 5154 N N . GLU A 1 651 ? 14.299 -8.715 -7.061 1.00 76.44 651 GLU A N 1
ATOM 5155 C CA . GLU A 1 651 ? 13.279 -9.550 -7.698 1.00 76.44 651 GLU A CA 1
ATOM 5156 C C . GLU A 1 651 ? 13.515 -9.684 -9.210 1.00 76.44 651 GLU A C 1
ATOM 5158 O O . GLU A 1 651 ? 13.471 -10.794 -9.738 1.00 76.44 651 GLU A O 1
ATOM 5163 N N . TRP A 1 652 ? 13.841 -8.587 -9.902 1.00 79.88 652 TRP A N 1
ATOM 5164 C CA . TRP A 1 652 ? 14.062 -8.572 -11.357 1.00 79.88 652 TRP A CA 1
ATOM 5165 C C . TRP A 1 652 ? 15.382 -9.205 -11.812 1.00 79.88 652 TRP A C 1
ATOM 5167 O O . TRP A 1 652 ? 15.566 -9.467 -12.996 1.00 79.88 652 TRP A O 1
ATOM 5177 N N . TYR A 1 653 ? 16.338 -9.429 -10.913 1.00 78.06 653 TYR A N 1
ATOM 5178 C CA . TYR A 1 653 ? 17.630 -10.029 -11.271 1.00 78.06 653 TYR A CA 1
ATOM 5179 C C . TYR A 1 653 ? 17.834 -11.418 -10.661 1.00 78.06 653 TYR A C 1
ATOM 5181 O O . TYR A 1 653 ? 18.911 -12.009 -10.781 1.00 78.06 653 TYR A O 1
ATOM 5189 N N . LYS A 1 654 ? 16.792 -11.981 -10.043 1.00 75.12 654 LYS A N 1
ATOM 5190 C CA . LYS A 1 654 ? 16.803 -13.352 -9.535 1.00 75.12 654 LYS A CA 1
ATOM 5191 C C . LYS A 1 654 ? 16.811 -14.363 -10.696 1.00 75.12 654 LYS A C 1
ATOM 5193 O O . LYS A 1 654 ? 16.108 -14.167 -11.682 1.00 75.12 654 LYS A O 1
ATOM 5198 N N . PRO A 1 655 ? 17.545 -15.486 -10.610 1.00 72.81 655 PRO A N 1
ATOM 5199 C CA . PRO A 1 655 ? 17.482 -16.517 -11.646 1.00 72.81 655 PRO A CA 1
ATOM 5200 C C . PRO A 1 655 ? 16.047 -17.018 -11.881 1.00 72.81 655 PRO A C 1
ATOM 5202 O O . PRO A 1 655 ? 15.365 -17.399 -10.929 1.00 72.81 655 PRO A O 1
ATOM 5205 N N . GLY A 1 656 ? 15.602 -17.022 -13.142 1.00 72.69 656 GLY A N 1
ATOM 5206 C CA . GLY A 1 656 ? 14.266 -17.485 -13.540 1.00 72.69 656 GLY A CA 1
ATOM 5207 C C . GLY A 1 656 ? 13.111 -16.538 -13.190 1.00 72.69 656 GLY A C 1
ATOM 5208 O O . GLY A 1 656 ? 11.963 -16.977 -13.173 1.00 72.69 656 GLY A O 1
ATOM 5209 N N . CYS A 1 657 ? 13.390 -15.271 -12.872 1.00 77.06 657 CYS A N 1
ATOM 5210 C CA . CYS A 1 657 ? 12.343 -14.279 -12.643 1.00 77.06 657 CYS A CA 1
ATOM 5211 C C . CYS A 1 657 ? 11.578 -13.933 -13.931 1.00 77.06 657 CYS A C 1
ATOM 5213 O O . CYS A 1 657 ? 12.108 -13.988 -15.039 1.00 77.06 657 CYS A O 1
ATOM 5215 N N . CYS A 1 658 ? 10.309 -13.582 -13.754 1.00 85.88 658 CYS A N 1
ATOM 5216 C CA . CYS A 1 658 ? 9.411 -13.110 -14.796 1.00 85.88 658 CYS A CA 1
ATOM 5217 C C . CYS A 1 658 ? 8.435 -12.092 -14.193 1.00 85.88 658 CYS A C 1
ATOM 5219 O O . CYS A 1 658 ? 8.271 -12.014 -12.972 1.00 85.88 658 CYS A O 1
ATOM 5221 N N . LEU A 1 659 ? 7.803 -11.309 -15.057 1.00 89.38 659 LEU A N 1
ATOM 5222 C CA . LEU A 1 659 ? 6.593 -10.563 -14.745 1.00 89.38 659 LEU A CA 1
ATOM 5223 C C . LEU A 1 659 ? 5.374 -11.417 -15.032 1.00 89.38 659 LEU A C 1
ATOM 5225 O O . LEU A 1 659 ? 5.423 -12.436 -15.726 1.00 89.38 659 LEU A O 1
ATOM 5229 N N . GLU A 1 660 ? 4.262 -10.966 -14.480 1.00 90.94 660 GLU A N 1
ATOM 5230 C CA . GLU A 1 660 ? 3.010 -11.686 -14.510 1.00 90.94 660 GLU A CA 1
ATOM 5231 C C . GLU A 1 660 ? 1.900 -10.750 -14.972 1.00 90.94 660 GLU A C 1
ATOM 5233 O O . GLU A 1 660 ? 1.902 -9.554 -14.687 1.00 90.94 660 GLU A O 1
ATOM 5238 N N . TYR A 1 661 ? 0.918 -11.300 -15.669 1.00 93.69 661 TYR A N 1
ATOM 5239 C CA . TYR A 1 661 ? -0.315 -10.604 -15.993 1.00 93.69 661 TYR A CA 1
ATOM 5240 C C . TYR A 1 661 ? -1.503 -11.497 -15.616 1.00 93.69 661 TYR A C 1
ATOM 5242 O O . TYR A 1 661 ? -1.548 -12.644 -16.073 1.00 93.69 661 TYR A O 1
ATOM 5250 N N . PRO A 1 662 ? -2.455 -11.034 -14.782 1.00 93.31 662 PRO A N 1
ATOM 5251 C CA . PRO A 1 662 ? -3.616 -11.831 -14.405 1.00 93.31 662 PRO A CA 1
ATOM 5252 C C . PRO A 1 662 ? -4.416 -12.264 -15.634 1.00 93.31 662 PRO A C 1
ATOM 5254 O O . PRO A 1 662 ? -4.776 -11.442 -16.479 1.00 93.31 662 PRO A O 1
ATOM 5257 N N . LEU A 1 663 ? -4.743 -13.552 -15.734 1.00 90.88 663 LEU A N 1
ATOM 5258 C CA . LEU A 1 663 ? -5.666 -13.996 -16.776 1.00 90.88 663 LEU A CA 1
ATOM 5259 C C . LEU A 1 663 ? -7.019 -13.315 -16.545 1.00 90.88 663 LEU A C 1
ATOM 5261 O O . LEU A 1 663 ? -7.510 -13.296 -15.419 1.00 90.88 663 LEU A O 1
ATOM 5265 N N . HIS A 1 664 ? -7.614 -12.771 -17.610 1.00 88.31 664 HIS A N 1
ATOM 5266 C CA . HIS A 1 664 ? -8.820 -11.928 -17.556 1.00 88.31 664 HIS A CA 1
ATOM 5267 C C . HIS A 1 664 ? -8.623 -10.515 -16.973 1.00 88.31 664 HIS A C 1
ATOM 5269 O O . HIS A 1 664 ? -9.609 -9.830 -16.702 1.00 88.31 664 HIS A O 1
ATOM 5275 N N . GLY A 1 665 ? -7.377 -10.052 -16.866 1.00 90.94 665 GLY A N 1
ATOM 5276 C CA . GLY A 1 665 ? -7.044 -8.667 -16.535 1.00 90.94 665 GLY A CA 1
ATOM 5277 C C . GLY A 1 665 ? -7.232 -8.304 -15.068 1.00 90.94 665 GLY A C 1
ATOM 5278 O O . GLY A 1 665 ? -7.391 -9.170 -14.202 1.00 90.94 665 GLY A O 1
ATOM 5279 N N . SER A 1 666 ? -7.187 -7.008 -14.757 1.00 89.75 666 SER A N 1
ATOM 5280 C CA . SER A 1 666 ? -7.128 -6.525 -13.371 1.00 89.75 666 SER A CA 1
ATOM 5281 C C . SER A 1 666 ? -8.364 -6.903 -12.546 1.00 89.75 666 SER A C 1
ATOM 5283 O O . SER A 1 666 ? -8.259 -7.086 -11.331 1.00 89.75 666 SER A O 1
ATOM 5285 N N . ALA A 1 667 ? -9.520 -7.108 -13.189 1.00 88.06 667 ALA A N 1
ATOM 5286 C CA . ALA A 1 667 ? -10.729 -7.587 -12.520 1.00 88.06 667 ALA A CA 1
ATOM 5287 C C . ALA A 1 667 ? -10.553 -8.948 -11.847 1.00 88.06 667 ALA A C 1
ATOM 5289 O O . ALA A 1 667 ? -11.118 -9.154 -10.777 1.00 88.06 667 ALA A O 1
ATOM 5290 N N . ALA A 1 668 ? -9.705 -9.835 -12.375 1.00 91.81 668 ALA A N 1
ATOM 5291 C CA . ALA A 1 668 ? -9.462 -11.132 -11.749 1.00 91.81 668 ALA A CA 1
ATOM 5292 C C . ALA A 1 668 ? -8.882 -11.001 -10.326 1.00 91.81 668 ALA A C 1
ATOM 5294 O O . ALA A 1 668 ? -9.179 -11.822 -9.453 1.00 91.81 668 ALA A O 1
ATOM 5295 N N . ILE A 1 669 ? -8.097 -9.944 -10.067 1.00 92.75 669 ILE A N 1
ATOM 5296 C CA . ILE A 1 669 ? -7.600 -9.614 -8.722 1.00 92.75 669 ILE A CA 1
ATOM 5297 C C . ILE A 1 669 ? -8.772 -9.225 -7.816 1.00 92.75 669 ILE A C 1
ATOM 5299 O O . ILE A 1 669 ? -8.882 -9.719 -6.693 1.00 92.75 669 ILE A O 1
ATOM 5303 N N . VAL A 1 670 ? -9.648 -8.344 -8.303 1.00 91.38 670 VAL A N 1
ATOM 5304 C CA . VAL A 1 670 ? -10.815 -7.861 -7.555 1.00 91.38 670 VAL A CA 1
ATOM 5305 C C . VAL A 1 670 ? -11.758 -9.019 -7.238 1.00 91.38 670 VAL A C 1
ATOM 5307 O O . VAL A 1 670 ? -12.145 -9.183 -6.082 1.00 91.38 670 VAL A O 1
ATOM 5310 N N . ASP A 1 671 ? -12.052 -9.867 -8.220 1.00 91.62 671 ASP A N 1
ATOM 5311 C CA . ASP A 1 671 ? -12.922 -11.032 -8.066 1.00 91.62 671 ASP A CA 1
ATOM 5312 C C . ASP A 1 671 ? -12.368 -12.012 -7.027 1.00 91.62 671 ASP A C 1
ATOM 5314 O O . ASP A 1 671 ? -13.119 -12.533 -6.203 1.00 91.62 671 ASP A O 1
ATOM 5318 N N . ALA A 1 672 ? -11.049 -12.239 -7.014 1.00 93.44 672 ALA A N 1
ATOM 5319 C CA . ALA A 1 672 ? -10.409 -13.068 -5.996 1.00 93.44 672 ALA A CA 1
ATOM 5320 C C . ALA A 1 672 ? -10.565 -12.479 -4.587 1.00 93.44 672 ALA A C 1
ATOM 5322 O O . ALA A 1 672 ? -10.905 -13.198 -3.647 1.00 93.44 672 ALA A O 1
ATOM 5323 N N . LEU A 1 673 ? -10.388 -11.165 -4.432 1.00 93.38 673 LEU A N 1
ATOM 5324 C CA . LEU A 1 673 ? -10.579 -10.496 -3.144 1.00 93.38 673 LEU A CA 1
ATOM 5325 C C . LEU A 1 673 ? -12.047 -10.514 -2.688 1.00 93.38 673 LEU A C 1
ATOM 5327 O O . LEU A 1 673 ? -12.304 -10.698 -1.498 1.00 93.38 673 LEU A O 1
ATOM 5331 N N . VAL A 1 674 ? -13.004 -10.365 -3.610 1.00 91.69 674 VAL A N 1
ATOM 5332 C CA . VAL A 1 674 ? -14.445 -10.446 -3.312 1.00 91.69 674 VAL A CA 1
ATOM 5333 C C . VAL A 1 674 ? -14.827 -11.854 -2.864 1.00 91.69 674 VAL A C 1
ATOM 5335 O O . VAL A 1 674 ? -15.428 -11.994 -1.799 1.00 91.69 674 VAL A O 1
ATOM 5338 N N . ARG A 1 675 ? -14.399 -12.899 -3.586 1.00 92.44 675 ARG A N 1
ATOM 5339 C CA . ARG A 1 675 ? -14.618 -14.294 -3.161 1.00 92.44 675 ARG A CA 1
ATOM 5340 C C . ARG A 1 675 ? -14.033 -14.557 -1.777 1.00 92.44 675 ARG A C 1
ATOM 5342 O O . ARG A 1 675 ? -14.705 -15.132 -0.922 1.00 92.44 675 ARG A O 1
ATOM 5349 N N . GLY A 1 676 ? -12.812 -14.080 -1.531 1.00 90.38 676 GLY A N 1
ATOM 5350 C CA . GLY A 1 676 ? -12.177 -14.166 -0.219 1.00 90.38 676 GLY A CA 1
ATOM 5351 C C . GLY A 1 676 ? -12.993 -13.465 0.872 1.00 90.38 676 GLY A C 1
ATOM 5352 O O . GLY A 1 676 ? -13.221 -14.041 1.934 1.00 90.38 676 GLY A O 1
ATOM 5353 N N . LEU A 1 677 ? -13.488 -12.251 0.615 1.00 90.75 677 LEU A N 1
ATOM 5354 C CA . LEU A 1 677 ? -14.340 -11.509 1.548 1.00 90.75 677 LEU A CA 1
ATOM 5355 C C . LEU A 1 677 ? -15.625 -12.285 1.889 1.00 90.75 677 LEU A C 1
ATOM 5357 O O . LEU A 1 677 ? -15.949 -12.447 3.069 1.00 90.75 677 LEU A O 1
ATOM 5361 N N . GLU A 1 678 ? -16.338 -12.773 0.875 1.00 88.94 678 GLU A N 1
ATOM 5362 C CA . GLU A 1 678 ? -17.610 -13.494 1.022 1.00 88.94 678 GLU A CA 1
ATOM 5363 C C . GLU A 1 678 ? -17.435 -14.833 1.744 1.00 88.94 678 GLU A C 1
ATOM 5365 O O . GLU A 1 678 ? -18.215 -15.166 2.641 1.00 88.94 678 GLU A O 1
ATOM 5370 N N . LYS A 1 679 ? -16.357 -15.563 1.436 1.00 89.94 679 LYS A N 1
ATOM 5371 C CA . LYS A 1 679 ? -15.982 -16.828 2.087 1.00 89.94 679 LYS A CA 1
ATOM 5372 C C . LYS A 1 679 ? -15.854 -16.704 3.606 1.00 89.94 679 LYS A C 1
ATOM 5374 O O . LYS A 1 679 ? -16.182 -17.644 4.326 1.00 89.94 679 LYS A O 1
ATOM 5379 N N . PHE A 1 680 ? -15.414 -15.548 4.104 1.00 87.75 680 PHE A N 1
ATOM 5380 C CA . PHE A 1 680 ? -15.309 -15.265 5.541 1.00 87.75 680 PHE A CA 1
ATOM 5381 C C . PHE A 1 680 ? -16.524 -14.506 6.108 1.00 87.75 680 PHE A C 1
ATOM 5383 O O . PHE A 1 680 ? -16.454 -13.948 7.205 1.00 87.75 680 PHE A O 1
ATOM 5390 N N . GLY A 1 681 ? -17.654 -14.497 5.390 1.00 86.06 681 GLY A N 1
ATOM 5391 C CA . GLY A 1 681 ? -18.912 -13.882 5.825 1.00 86.06 681 GLY A CA 1
ATOM 5392 C C . GLY A 1 681 ? -18.933 -12.354 5.728 1.00 86.06 681 GLY A C 1
ATOM 5393 O O . GLY A 1 681 ? -19.836 -11.711 6.275 1.00 86.06 681 GLY A O 1
ATOM 5394 N N . GLY A 1 682 ? -17.943 -11.763 5.056 1.00 86.81 682 GLY A N 1
ATOM 5395 C CA . GLY A 1 682 ? -17.938 -10.352 4.707 1.00 86.81 682 GLY A CA 1
ATOM 5396 C C . GLY A 1 682 ? -19.029 -10.028 3.689 1.00 86.81 682 GLY A C 1
ATOM 5397 O O . GLY A 1 682 ? -19.539 -10.897 2.986 1.00 86.81 682 GLY A O 1
ATOM 5398 N N . ARG A 1 683 ? -19.416 -8.755 3.629 1.00 85.81 683 ARG A N 1
ATOM 5399 C CA . ARG A 1 683 ? -20.415 -8.261 2.677 1.00 85.81 683 ARG A CA 1
ATOM 5400 C C . ARG A 1 683 ? -19.857 -7.056 1.953 1.00 85.81 683 ARG A C 1
ATOM 5402 O O . ARG A 1 683 ? -19.248 -6.191 2.583 1.00 85.81 683 ARG A O 1
ATOM 5409 N N . ILE A 1 684 ? -20.127 -6.983 0.659 1.00 85.19 684 ILE A N 1
ATOM 5410 C CA . ILE A 1 684 ? -19.862 -5.803 -0.149 1.00 85.19 684 ILE A CA 1
ATOM 5411 C C . ILE A 1 684 ? -21.176 -5.082 -0.439 1.00 85.19 684 ILE A C 1
ATOM 5413 O O . ILE A 1 684 ? -22.187 -5.697 -0.771 1.00 85.19 684 ILE A O 1
ATOM 5417 N N . SER A 1 685 ? -21.185 -3.765 -0.258 1.00 81.06 685 SER A N 1
ATOM 5418 C CA . SER A 1 685 ? -22.346 -2.925 -0.551 1.00 81.06 685 SER A CA 1
ATOM 5419 C C . SER A 1 685 ? -21.948 -1.895 -1.591 1.00 81.06 685 SER A C 1
ATOM 5421 O O . SER A 1 685 ? -21.304 -0.890 -1.296 1.00 81.06 685 SER A O 1
ATOM 5423 N N . LEU A 1 686 ? -22.317 -2.180 -2.834 1.00 78.06 686 LEU A N 1
ATOM 5424 C CA . LEU A 1 686 ? -22.141 -1.266 -3.954 1.00 78.06 686 LEU A CA 1
ATOM 5425 C C . LEU A 1 686 ? -23.256 -0.218 -3.922 1.00 78.06 686 LEU A C 1
ATOM 5427 O O . LEU A 1 686 ? -24.188 -0.310 -3.120 1.00 78.06 686 LEU A O 1
ATOM 5431 N N . GLN A 1 687 ? -23.125 0.843 -4.721 1.00 68.69 687 GLN A N 1
ATOM 5432 C CA . GLN A 1 687 ? -24.117 1.935 -4.779 1.00 68.69 687 GLN A CA 1
ATOM 5433 C C . GLN A 1 687 ? -24.352 2.672 -3.448 1.00 68.69 687 GLN A C 1
ATOM 5435 O O . GLN A 1 687 ? -25.225 3.531 -3.350 1.00 68.69 687 GLN A O 1
ATOM 5440 N N . SER A 1 688 ? -23.540 2.390 -2.434 1.00 76.50 688 SER A N 1
ATOM 5441 C CA . SER A 1 688 ? -23.721 2.841 -1.058 1.00 76.50 688 SER A CA 1
ATOM 5442 C C . SER A 1 688 ? -22.797 4.023 -0.780 1.00 76.50 688 SER A C 1
ATOM 5444 O O . SER A 1 688 ? -21.799 3.902 -0.076 1.00 76.50 688 SER A O 1
ATOM 5446 N N . HIS A 1 689 ? -23.074 5.172 -1.407 1.00 78.44 689 HIS A N 1
ATOM 5447 C CA . HIS A 1 689 ? -22.212 6.348 -1.263 1.00 78.44 689 HIS A CA 1
ATOM 5448 C C . HIS A 1 689 ? -22.222 6.850 0.184 1.00 78.44 689 HIS A C 1
ATOM 5450 O O . HIS A 1 689 ? -23.262 7.294 0.671 1.00 78.44 689 HIS A O 1
ATOM 5456 N N . VAL A 1 690 ? -21.057 6.828 0.831 1.00 87.31 690 VAL A N 1
ATOM 5457 C CA . VAL A 1 690 ? -20.836 7.422 2.152 1.00 87.31 690 VAL A CA 1
ATOM 5458 C C . VAL A 1 690 ? -20.854 8.942 2.026 1.00 87.31 690 VAL A C 1
ATOM 5460 O O . VAL A 1 690 ? -20.035 9.514 1.319 1.00 87.31 690 VAL A O 1
ATOM 5463 N N . GLU A 1 691 ? -21.812 9.584 2.687 1.00 86.56 691 GLU A N 1
ATOM 5464 C CA . GLU A 1 691 ? -21.934 11.040 2.764 1.00 86.56 691 GLU A CA 1
ATOM 5465 C C . GLU A 1 691 ? -20.956 11.624 3.788 1.00 86.56 691 GLU A C 1
ATOM 5467 O O . GLU A 1 691 ? -20.293 12.617 3.507 1.00 86.56 691 GLU A O 1
ATOM 5472 N N . ASN A 1 692 ? -20.866 11.006 4.968 1.00 95.31 692 ASN A N 1
ATOM 5473 C CA . ASN A 1 692 ? -19.952 11.410 6.032 1.00 95.31 692 ASN A CA 1
ATOM 5474 C C . ASN A 1 692 ? -19.648 10.252 6.991 1.00 95.31 692 ASN A C 1
ATOM 5476 O O . ASN A 1 692 ? -20.398 9.274 7.099 1.00 95.31 692 ASN A O 1
ATOM 5480 N N . ILE A 1 693 ? -18.528 10.388 7.694 1.00 97.69 693 ILE A N 1
ATOM 5481 C CA . ILE A 1 693 ? -18.150 9.561 8.837 1.00 97.69 693 ILE A CA 1
ATOM 5482 C C . ILE A 1 693 ? -18.711 10.235 10.089 1.00 97.69 693 ILE A C 1
ATOM 5484 O O . ILE A 1 693 ? -18.449 11.408 10.348 1.00 97.69 693 ILE A O 1
ATOM 5488 N N . VAL A 1 694 ? -19.478 9.484 10.877 1.00 97.31 694 VAL A N 1
ATOM 5489 C CA . VAL A 1 694 ? -20.137 10.018 12.072 1.00 97.31 694 VAL A CA 1
ATOM 5490 C C . VAL A 1 694 ? -19.203 9.883 13.268 1.00 97.31 694 VAL A C 1
ATOM 5492 O O . VAL A 1 694 ? -18.741 8.780 13.583 1.00 97.31 694 VAL A O 1
ATOM 5495 N N . VAL A 1 695 ? -18.950 11.008 13.938 1.00 96.19 695 VAL A N 1
ATOM 5496 C CA . VAL A 1 695 ? -18.106 11.102 15.132 1.00 96.19 695 VAL A CA 1
ATOM 5497 C C . VAL A 1 695 ? -18.966 11.514 16.324 1.00 96.19 695 VAL A C 1
ATOM 5499 O O . VAL A 1 695 ? -19.654 12.527 16.270 1.00 96.19 695 VAL A O 1
ATOM 5502 N N . GLU A 1 696 ? -18.915 10.738 17.404 1.00 93.44 696 GLU A N 1
ATOM 5503 C CA . GLU A 1 696 ? -19.604 11.031 18.667 1.00 93.44 696 GLU A CA 1
ATOM 5504 C C . GLU A 1 696 ? -18.659 10.772 19.837 1.00 93.44 696 GLU A C 1
ATOM 5506 O O . GLU A 1 696 ? -18.049 9.704 19.896 1.00 93.44 696 GLU A O 1
ATOM 5511 N N . ASN A 1 697 ? -18.575 11.696 20.801 1.00 89.00 697 ASN A N 1
ATOM 5512 C CA . ASN A 1 697 ? -17.629 11.620 21.926 1.00 89.00 697 ASN A CA 1
ATOM 5513 C C . ASN A 1 697 ? -16.184 11.380 21.443 1.00 89.00 697 ASN A C 1
ATOM 5515 O O . ASN A 1 697 ? -15.522 10.442 21.888 1.00 89.00 697 ASN A O 1
ATOM 5519 N N . ASP A 1 698 ? -15.756 12.177 20.460 1.00 88.81 698 ASP A N 1
ATOM 5520 C CA . ASP A 1 698 ? -14.422 12.147 19.846 1.00 88.81 698 ASP A CA 1
ATOM 5521 C C . ASP A 1 698 ? -14.008 10.803 19.223 1.00 88.81 698 ASP A C 1
ATOM 5523 O O . ASP A 1 698 ? -12.830 10.564 18.984 1.00 88.81 698 ASP A O 1
ATOM 5527 N N . ARG A 1 699 ? -14.953 9.907 18.915 1.00 93.50 699 ARG A N 1
ATOM 5528 C CA . ARG A 1 699 ? -14.673 8.626 18.240 1.00 93.50 699 ARG A CA 1
ATOM 5529 C C . ARG A 1 699 ? -15.547 8.424 17.012 1.00 93.50 699 ARG A C 1
ATOM 5531 O O . ARG A 1 699 ? -16.715 8.811 17.005 1.00 93.50 699 ARG A O 1
ATOM 5538 N N . ALA A 1 700 ? -15.015 7.752 15.997 1.00 96.69 700 ALA A N 1
ATOM 5539 C CA . ALA A 1 700 ? -15.815 7.340 14.850 1.00 96.69 700 ALA A CA 1
ATOM 5540 C C . ALA A 1 700 ? -16.734 6.173 15.234 1.00 96.69 700 ALA A C 1
ATOM 5542 O O . ALA A 1 700 ? -16.275 5.142 15.724 1.00 96.69 700 ALA A O 1
ATOM 5543 N N . ILE A 1 701 ? -18.038 6.329 15.002 1.00 97.12 701 ILE A N 1
ATOM 5544 C CA . ILE A 1 701 ? -19.056 5.336 15.389 1.00 97.12 701 ILE A CA 1
ATOM 5545 C C . ILE A 1 701 ? -19.722 4.642 14.200 1.00 97.12 701 ILE A C 1
ATOM 5547 O O . ILE A 1 701 ? -20.505 3.708 14.386 1.00 97.12 701 ILE A O 1
ATOM 5551 N N . GLY A 1 702 ? -19.450 5.091 12.978 1.00 97.31 702 GLY A N 1
ATOM 5552 C CA . GLY A 1 702 ? -20.086 4.571 11.776 1.00 97.31 702 GLY A CA 1
ATOM 5553 C C . GLY A 1 702 ? -20.028 5.548 10.613 1.00 97.31 702 GLY A C 1
ATOM 5554 O O . GLY A 1 702 ? -19.323 6.556 10.658 1.00 97.31 702 GLY A O 1
ATOM 5555 N N . VAL A 1 703 ? -20.798 5.246 9.575 1.00 96.81 703 VAL A N 1
ATOM 5556 C CA . VAL A 1 703 ? -20.924 6.083 8.379 1.00 96.81 703 VAL A CA 1
ATOM 5557 C C . VAL A 1 703 ? -22.389 6.351 8.072 1.00 96.81 703 VAL A C 1
ATOM 5559 O O . VAL A 1 703 ? -23.239 5.475 8.249 1.00 96.81 703 VAL A O 1
ATOM 5562 N N . LYS A 1 704 ? -22.686 7.557 7.595 1.00 93.31 704 LYS A N 1
ATOM 5563 C CA . LYS A 1 704 ? -23.989 7.899 7.029 1.00 93.31 704 LYS A CA 1
ATOM 5564 C C . LYS A 1 704 ? -23.892 7.835 5.511 1.00 93.31 704 LYS A C 1
ATOM 5566 O O . LYS A 1 704 ? -22.978 8.404 4.917 1.00 93.31 704 LYS A O 1
ATOM 5571 N N . LEU A 1 705 ? -24.816 7.125 4.883 1.00 83.50 705 LEU A N 1
ATOM 5572 C CA . LEU A 1 705 ? -24.929 7.051 3.432 1.00 83.50 705 LEU A CA 1
ATOM 5573 C C . LEU A 1 705 ? -25.786 8.206 2.905 1.00 83.50 705 LEU A C 1
ATOM 5575 O O . LEU A 1 705 ? -26.689 8.670 3.599 1.00 83.50 705 LEU A O 1
ATOM 5579 N N . ARG A 1 706 ? -25.591 8.597 1.640 1.00 75.31 706 ARG A N 1
ATOM 5580 C CA . ARG A 1 706 ? -26.460 9.577 0.952 1.00 75.31 706 ARG A CA 1
ATOM 5581 C C . ARG A 1 706 ? -27.929 9.157 0.897 1.00 75.31 706 ARG A C 1
ATOM 5583 O O . ARG A 1 706 ? -28.793 10.012 0.801 1.00 75.31 706 ARG A O 1
ATOM 5590 N N . SER A 1 707 ? -28.221 7.860 1.009 1.00 67.62 707 SER A N 1
ATOM 5591 C CA . SER A 1 707 ? -29.590 7.339 1.155 1.00 67.62 707 SER A CA 1
ATOM 5592 C C . SER A 1 707 ? -30.242 7.680 2.508 1.00 67.62 707 SER A C 1
ATOM 5594 O O . SER A 1 707 ? -31.371 7.264 2.784 1.00 67.62 707 SER A O 1
ATOM 5596 N N . GLY A 1 708 ? -29.512 8.358 3.399 1.00 75.81 708 GLY A N 1
ATOM 5597 C CA . GLY A 1 708 ? -29.894 8.642 4.779 1.00 75.81 708 GLY A CA 1
ATOM 5598 C C . GLY A 1 708 ? -29.625 7.488 5.748 1.00 75.81 708 GLY A C 1
ATOM 5599 O O . GLY A 1 708 ? -29.703 7.689 6.958 1.00 75.81 708 GLY A O 1
ATOM 5600 N N . GLN A 1 709 ? -29.283 6.292 5.253 1.00 79.12 709 GLN A N 1
ATOM 5601 C CA . GLN A 1 709 ? -29.009 5.132 6.099 1.00 79.12 709 GLN A CA 1
ATOM 5602 C C . GLN A 1 709 ? -27.754 5.351 6.947 1.00 79.12 709 GLN A C 1
ATOM 5604 O O . GLN A 1 709 ? -26.692 5.698 6.431 1.00 79.12 709 GLN A O 1
ATOM 5609 N N . PHE A 1 710 ? -27.860 5.072 8.244 1.00 91.31 710 PHE A N 1
ATOM 5610 C CA . PHE A 1 710 ? -26.718 5.038 9.145 1.00 91.31 710 PHE A CA 1
ATOM 5611 C C . PHE A 1 710 ? -26.231 3.600 9.347 1.00 91.31 710 PHE A C 1
ATOM 5613 O O . PHE A 1 710 ? -26.988 2.725 9.771 1.00 91.31 710 PHE A O 1
ATOM 5620 N N . LEU A 1 711 ? -24.953 3.361 9.061 1.00 90.62 711 LEU A N 1
ATOM 5621 C CA . LEU A 1 711 ? -24.281 2.089 9.298 1.00 90.62 711 LEU A CA 1
ATOM 5622 C C . LEU A 1 711 ? -23.369 2.225 10.515 1.00 90.62 711 LEU A C 1
ATOM 5624 O O . LEU A 1 711 ? -22.299 2.833 10.447 1.00 90.62 711 LEU A O 1
ATOM 5628 N N . ARG A 1 712 ? -23.795 1.641 11.638 1.00 95.94 712 ARG A N 1
ATOM 5629 C CA . ARG A 1 712 ? -23.041 1.680 12.893 1.00 95.94 712 ARG A CA 1
ATOM 5630 C C . ARG A 1 712 ? -21.877 0.691 12.872 1.00 95.94 712 ARG A C 1
ATOM 5632 O O . ARG A 1 712 ? -22.079 -0.515 12.713 1.00 95.94 712 ARG A O 1
ATOM 5639 N N . ALA A 1 713 ? -20.669 1.187 13.113 1.00 95.56 713 ALA A N 1
ATOM 5640 C CA . ALA A 1 713 ? -19.487 0.359 13.291 1.00 95.56 713 ALA A CA 1
ATOM 5641 C C . ALA A 1 713 ? -19.470 -0.246 14.702 1.00 95.56 713 ALA A C 1
ATOM 5643 O O . ALA A 1 713 ? -19.647 0.449 15.701 1.00 95.56 713 ALA A O 1
ATOM 5644 N N . LYS A 1 714 ? -19.234 -1.560 14.798 1.00 91.44 714 LYS A N 1
ATOM 5645 C CA . LYS A 1 714 ? -19.076 -2.246 16.095 1.00 91.44 714 LYS A CA 1
ATOM 5646 C C . LYS A 1 714 ? -17.668 -2.114 16.673 1.00 91.44 714 LYS A C 1
ATOM 5648 O O . LYS A 1 714 ? -17.496 -2.258 17.878 1.00 91.44 714 LYS A O 1
ATOM 5653 N N . LYS A 1 715 ? -16.669 -1.917 15.809 1.00 91.25 715 LYS A N 1
ATOM 5654 C CA . LYS A 1 715 ? -15.250 -1.982 16.173 1.00 91.25 715 LYS A CA 1
ATOM 5655 C C . LYS A 1 715 ? -14.463 -0.771 15.690 1.00 91.25 715 LYS A C 1
ATOM 5657 O O . LYS A 1 715 ? -13.783 -0.145 16.491 1.00 91.25 715 LYS A O 1
ATOM 5662 N N . ALA A 1 716 ? -14.542 -0.478 14.396 1.00 95.50 716 ALA A N 1
ATOM 5663 C CA . ALA A 1 716 ? -13.861 0.647 13.776 1.00 95.50 716 ALA A CA 1
ATOM 5664 C C . ALA A 1 716 ? -14.483 0.987 12.419 1.00 95.50 716 ALA A C 1
ATOM 5666 O O . ALA A 1 716 ? -15.123 0.133 11.796 1.00 95.50 716 ALA A O 1
ATOM 5667 N N . VAL A 1 717 ? -14.249 2.215 11.966 1.00 97.44 717 VAL A N 1
ATOM 5668 C CA . VAL A 1 717 ? -14.431 2.644 10.578 1.00 97.44 717 VAL A CA 1
ATOM 5669 C C . VAL A 1 717 ? -13.058 2.611 9.905 1.00 97.44 717 VAL A C 1
ATOM 5671 O O . VAL A 1 717 ? -12.098 3.181 10.421 1.00 97.44 717 VAL A O 1
ATOM 5674 N N . VAL A 1 718 ? -12.957 1.932 8.763 1.00 97.19 718 VAL A N 1
ATOM 5675 C CA . VAL A 1 718 ? -11.739 1.896 7.943 1.00 97.19 718 VAL A CA 1
ATOM 5676 C C . VAL A 1 718 ? -12.043 2.584 6.620 1.00 97.19 718 VAL A C 1
ATOM 5678 O O . VAL A 1 718 ? -12.899 2.121 5.868 1.00 97.19 718 VAL A O 1
ATOM 5681 N N . SER A 1 719 ? -11.369 3.698 6.356 1.00 95.88 719 SER A N 1
ATOM 5682 C CA . SER A 1 719 ? -11.498 4.446 5.110 1.00 95.88 719 SER A CA 1
ATOM 5683 C C . SER A 1 719 ? -10.401 4.033 4.134 1.00 95.88 719 SER A C 1
ATOM 5685 O O . SER A 1 719 ? -9.220 4.195 4.428 1.00 95.88 719 SER A O 1
ATOM 5687 N N . ASN A 1 720 ? -10.804 3.525 2.969 1.00 93.56 720 ASN A N 1
ATOM 5688 C CA . ASN A 1 720 ? -9.930 3.367 1.800 1.00 93.56 720 ASN A CA 1
ATOM 5689 C C . ASN A 1 720 ? -10.095 4.532 0.800 1.00 93.56 720 ASN A C 1
ATOM 5691 O O . ASN A 1 720 ? -9.558 4.493 -0.304 1.00 93.56 720 ASN A O 1
ATOM 5695 N N . ALA A 1 721 ? -10.889 5.554 1.143 1.00 92.31 721 ALA A N 1
ATOM 5696 C CA . ALA A 1 721 ? -10.824 6.820 0.422 1.00 92.31 721 ALA A CA 1
ATOM 5697 C C . ALA A 1 721 ? -9.457 7.458 0.695 1.00 92.31 721 ALA A C 1
ATOM 5699 O O . ALA A 1 721 ? -8.887 7.245 1.769 1.00 92.31 721 ALA A O 1
ATOM 5700 N N . SER A 1 722 ? -8.952 8.270 -0.240 1.00 92.25 722 SER A N 1
ATOM 5701 C CA . SER A 1 722 ? -7.678 8.953 -0.012 1.00 92.25 722 SER A CA 1
ATOM 5702 C C . SER A 1 722 ? -7.732 9.760 1.291 1.00 92.25 722 SER A C 1
ATOM 5704 O O . SER A 1 722 ? -8.802 10.169 1.744 1.00 92.25 722 SER A O 1
ATOM 5706 N N . MET A 1 723 ? -6.591 10.013 1.915 1.00 92.56 723 MET A N 1
ATOM 5707 C CA . MET A 1 723 ? -6.490 10.825 3.131 1.00 92.56 723 MET A CA 1
ATOM 5708 C C . MET A 1 723 ? -7.154 12.206 2.974 1.00 92.56 723 MET A C 1
ATOM 5710 O O . MET A 1 723 ? -7.840 12.663 3.889 1.00 92.56 723 MET A O 1
ATOM 5714 N N . TRP A 1 724 ? -7.014 12.831 1.799 1.00 94.19 724 TRP A N 1
ATOM 5715 C CA . TRP A 1 724 ? -7.625 14.118 1.471 1.00 94.19 724 TRP A CA 1
ATOM 5716 C C . TRP A 1 724 ? -9.143 14.002 1.366 1.00 94.19 724 TRP A C 1
ATOM 5718 O O . TRP A 1 724 ? -9.867 14.878 1.831 1.00 94.19 724 TRP A O 1
ATOM 5728 N N . ASP A 1 725 ? -9.646 12.909 0.796 1.00 93.69 725 ASP A N 1
ATOM 5729 C CA . ASP A 1 725 ? -11.086 12.683 0.663 1.00 93.69 725 ASP A CA 1
ATOM 5730 C C . ASP A 1 725 ? -11.713 12.227 1.983 1.00 93.69 725 ASP A C 1
ATOM 5732 O O . ASP A 1 725 ? -12.809 12.658 2.325 1.00 93.69 725 ASP A O 1
ATOM 5736 N N . THR A 1 726 ? -10.990 11.449 2.787 1.00 95.00 726 THR A N 1
ATOM 5737 C CA . THR A 1 726 ? -11.391 11.083 4.149 1.00 95.00 726 THR A CA 1
ATOM 5738 C C . THR A 1 726 ? -11.535 12.329 5.018 1.00 95.00 726 THR A C 1
ATOM 5740 O O . THR A 1 726 ? -12.508 12.438 5.757 1.00 95.00 726 THR A O 1
ATOM 5743 N N . LEU A 1 727 ? -10.631 13.307 4.883 1.00 94.44 727 LEU A N 1
ATOM 5744 C CA . LEU A 1 727 ? -10.737 14.592 5.577 1.00 94.44 727 LEU A CA 1
ATOM 5745 C C . LEU A 1 727 ? -12.035 15.341 5.221 1.00 94.44 727 LEU A C 1
ATOM 5747 O O . LEU A 1 727 ? -12.656 15.924 6.105 1.00 94.44 727 LEU A O 1
ATOM 5751 N N . LYS A 1 728 ? -12.487 15.273 3.959 1.00 93.25 728 LYS A N 1
ATOM 5752 C CA . LYS A 1 728 ? -13.757 15.876 3.498 1.00 93.25 728 LYS A CA 1
ATOM 5753 C C . LYS A 1 728 ? -14.998 15.167 4.062 1.00 93.25 728 LYS A C 1
ATOM 5755 O O . LYS A 1 728 ? -16.064 15.774 4.108 1.00 93.25 728 LYS A O 1
ATOM 5760 N N . LEU A 1 729 ? -14.875 13.902 4.475 1.00 94.81 729 LEU A N 1
ATOM 5761 C CA . LEU A 1 729 ? -15.966 13.109 5.059 1.00 94.81 729 LEU A CA 1
ATOM 5762 C C . LEU A 1 729 ? -16.122 13.314 6.573 1.00 94.81 729 LEU A C 1
ATOM 5764 O O . LEU A 1 729 ? -17.072 12.782 7.151 1.00 94.81 729 LEU A O 1
ATOM 5768 N N . LEU A 1 730 ? -15.201 14.031 7.223 1.00 94.88 730 LEU A N 1
ATOM 5769 C CA . LEU A 1 730 ? -15.200 14.239 8.670 1.00 94.88 730 LEU A CA 1
ATOM 5770 C C . LEU A 1 730 ? -15.832 15.585 9.060 1.00 94.88 730 LEU A C 1
ATOM 5772 O O . LEU A 1 730 ? -15.679 16.568 8.331 1.00 94.88 730 LEU A O 1
ATOM 5776 N N . PRO A 1 731 ? -16.491 15.672 10.232 1.00 91.00 731 PRO A N 1
ATOM 5777 C CA . PRO A 1 731 ? -16.896 16.954 10.806 1.00 91.00 731 PRO A CA 1
ATOM 5778 C C . PRO A 1 731 ? -15.663 17.833 11.048 1.00 91.00 731 PRO A C 1
ATOM 5780 O O . PRO A 1 731 ? -14.682 17.366 11.633 1.00 91.00 731 PRO A O 1
ATOM 5783 N N . LYS A 1 732 ? -15.699 19.103 10.624 1.00 87.12 732 LYS A N 1
ATOM 5784 C CA . LYS A 1 732 ? -14.539 20.015 10.707 1.00 87.12 732 LYS A CA 1
ATOM 5785 C C . LYS A 1 732 ? -14.060 20.214 12.146 1.00 87.12 732 LYS A C 1
ATOM 5787 O O . LYS A 1 732 ? -12.874 20.407 12.389 1.00 87.12 732 LYS A O 1
ATOM 5792 N N . GLU A 1 733 ? -14.988 20.139 13.085 1.00 86.31 733 GLU A N 1
ATOM 5793 C CA . GLU A 1 733 ? -14.829 20.370 14.517 1.00 86.31 733 GLU A CA 1
ATOM 5794 C C . GLU A 1 733 ? -14.161 19.176 15.211 1.00 86.31 733 GLU A C 1
ATOM 5796 O O . GLU A 1 733 ? -13.502 19.346 16.232 1.00 86.31 733 GLU A O 1
ATOM 5801 N N . ALA A 1 734 ? -14.299 17.974 14.640 1.00 84.19 734 ALA A N 1
ATOM 5802 C CA . ALA A 1 734 ? -13.730 16.737 15.171 1.00 84.19 734 ALA A CA 1
ATOM 5803 C C . ALA A 1 734 ? -12.262 16.520 14.759 1.00 84.19 734 ALA A C 1
ATOM 5805 O O . ALA A 1 734 ? -11.613 15.588 15.237 1.00 84.19 734 ALA A O 1
ATOM 5806 N N . VAL A 1 735 ? -11.729 17.344 13.851 1.00 86.62 735 VAL A N 1
ATOM 5807 C CA . VAL A 1 735 ? -10.385 17.169 13.296 1.00 86.62 735 VAL A CA 1
ATOM 5808 C C . VAL A 1 735 ? -9.424 18.197 13.882 1.00 86.62 735 VAL A C 1
ATOM 5810 O O . VAL A 1 735 ? -9.591 19.403 13.720 1.00 86.62 735 VAL A O 1
ATOM 5813 N N . ALA A 1 736 ? -8.348 17.719 14.511 1.00 87.69 736 ALA A N 1
ATOM 5814 C CA . ALA A 1 736 ? -7.275 18.587 14.983 1.00 87.69 736 ALA A CA 1
ATOM 5815 C C . ALA A 1 736 ? -6.663 19.395 13.823 1.00 87.69 736 ALA A C 1
ATOM 5817 O O . ALA A 1 736 ? -6.283 18.831 12.793 1.00 87.69 736 ALA A O 1
ATOM 5818 N N . LYS A 1 737 ? -6.502 20.711 14.014 1.00 88.88 737 LYS A N 1
ATOM 5819 C CA . LYS A 1 737 ? -5.975 21.628 12.987 1.00 88.88 737 LYS A CA 1
ATOM 5820 C C . LYS A 1 737 ? -4.617 21.179 12.436 1.00 88.88 737 LYS A C 1
ATOM 5822 O O . LYS A 1 737 ? -4.443 21.141 11.226 1.00 88.88 737 LYS A O 1
ATOM 5827 N N . SER A 1 738 ? -3.714 20.732 13.309 1.00 88.69 738 SER A N 1
ATOM 5828 C CA . SER A 1 738 ? -2.394 20.210 12.928 1.00 88.69 738 SER A CA 1
ATOM 5829 C C . SER A 1 738 ? -2.464 18.961 12.046 1.00 88.69 738 SER A C 1
ATOM 5831 O O . SER A 1 738 ? -1.632 18.783 11.160 1.00 88.69 738 SER A O 1
ATOM 5833 N N . PHE A 1 739 ? -3.457 18.091 12.258 1.00 88.50 739 PHE A N 1
ATOM 5834 C CA . PHE A 1 739 ? -3.672 16.931 11.400 1.00 88.50 739 PHE A CA 1
ATOM 5835 C C . PHE A 1 739 ? -4.184 17.370 10.031 1.00 88.50 739 PHE A C 1
ATOM 5837 O O . PHE A 1 739 ? -3.599 16.981 9.029 1.00 88.50 739 PHE A O 1
ATOM 5844 N N . SER A 1 740 ? -5.215 18.218 9.989 1.00 91.12 740 SER A N 1
ATOM 5845 C CA . SER A 1 740 ? -5.766 18.757 8.738 1.00 91.12 740 SER A CA 1
ATOM 5846 C C . SER A 1 740 ? -4.700 19.475 7.900 1.00 91.12 740 SER A C 1
ATOM 5848 O O . SER A 1 740 ? -4.547 19.175 6.718 1.00 91.12 740 SER A O 1
ATOM 5850 N N . GLU A 1 741 ? -3.906 20.355 8.519 1.00 91.44 741 GLU A N 1
ATOM 5851 C CA . GLU A 1 741 ? -2.794 21.052 7.861 1.00 91.44 741 GLU A CA 1
ATOM 5852 C C . GLU A 1 741 ? -1.789 20.062 7.277 1.00 91.44 741 GLU A C 1
ATOM 5854 O O . GLU A 1 741 ? -1.521 20.124 6.083 1.00 91.44 741 GLU A O 1
ATOM 5859 N N . ARG A 1 742 ? -1.323 19.086 8.068 1.00 90.12 742 ARG A N 1
ATOM 5860 C CA . ARG A 1 742 ? -0.380 18.065 7.592 1.00 90.12 742 ARG A CA 1
ATOM 5861 C C . ARG A 1 742 ? -0.909 17.296 6.378 1.00 90.12 742 ARG A C 1
ATOM 5863 O O . ARG A 1 742 ? -0.157 17.060 5.438 1.00 90.12 742 ARG A O 1
ATOM 5870 N N . ILE A 1 743 ? -2.182 16.888 6.397 1.00 91.69 743 ILE A N 1
ATOM 5871 C CA . ILE A 1 743 ? -2.813 16.173 5.275 1.00 91.69 743 ILE A CA 1
ATOM 5872 C C . ILE A 1 743 ? -2.860 17.076 4.035 1.00 91.69 743 ILE A C 1
ATOM 5874 O O . ILE A 1 743 ? -2.427 16.663 2.963 1.00 91.69 743 ILE A O 1
ATOM 5878 N N . ASN A 1 744 ? -3.318 18.320 4.179 1.00 91.50 744 ASN A N 1
ATOM 5879 C CA . ASN A 1 744 ? -3.452 19.255 3.059 1.00 91.50 744 ASN A CA 1
ATOM 5880 C C . ASN A 1 744 ? -2.105 19.685 2.461 1.00 91.50 744 ASN A C 1
ATOM 5882 O O . ASN A 1 744 ? -2.042 19.961 1.268 1.00 91.50 744 ASN A O 1
ATOM 5886 N N . THR A 1 745 ? -1.033 19.720 3.257 1.00 91.50 745 THR A N 1
ATOM 5887 C CA . THR A 1 745 ? 0.322 20.050 2.785 1.00 91.50 745 THR A CA 1
ATOM 5888 C C . THR A 1 745 ? 1.131 18.828 2.356 1.00 91.50 745 THR A C 1
ATOM 5890 O O . THR A 1 745 ? 2.289 18.985 1.976 1.00 91.50 745 THR A O 1
ATOM 5893 N N . THR A 1 746 ? 0.578 17.612 2.451 1.00 91.88 746 THR A N 1
ATOM 5894 C CA . THR A 1 746 ? 1.283 16.403 2.008 1.00 91.88 746 THR A CA 1
ATOM 5895 C C . THR A 1 746 ? 1.506 16.485 0.494 1.00 91.88 746 THR A C 1
ATOM 5897 O O . THR A 1 746 ? 0.525 16.631 -0.238 1.00 91.88 746 THR A O 1
ATOM 5900 N N . PRO A 1 747 ? 2.757 16.379 0.005 1.00 91.12 747 PRO A N 1
ATOM 5901 C CA . PRO A 1 747 ? 3.037 16.377 -1.426 1.00 91.12 747 PRO A CA 1
ATOM 5902 C C . PRO A 1 747 ? 2.292 15.246 -2.135 1.00 91.12 747 PRO A C 1
AT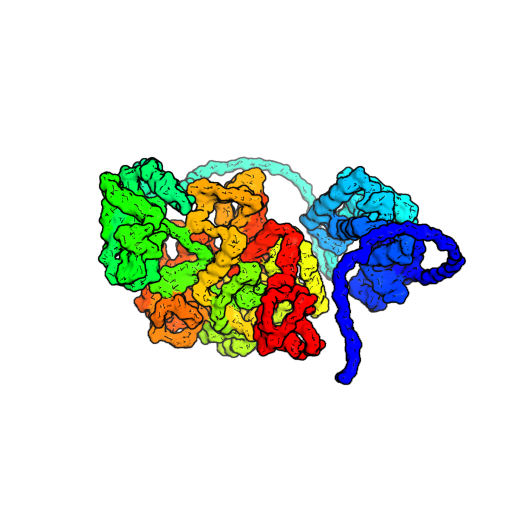OM 5904 O O . PRO A 1 747 ? 2.229 14.128 -1.622 1.00 91.12 747 PRO A O 1
ATOM 5907 N N . GLN A 1 748 ? 1.758 15.518 -3.321 1.00 91.69 748 GLN A N 1
ATOM 5908 C CA . GLN A 1 748 ? 1.005 14.564 -4.138 1.00 91.69 748 GLN A CA 1
ATOM 5909 C C . GLN A 1 748 ? 1.627 14.462 -5.528 1.00 91.69 748 GLN A C 1
ATOM 5911 O O . GLN A 1 748 ? 2.184 15.445 -6.016 1.00 91.69 748 GLN A O 1
ATOM 5916 N N . CYS A 1 749 ? 1.522 13.291 -6.155 1.00 90.88 749 CYS A N 1
ATOM 5917 C CA . CYS A 1 749 ? 1.785 13.159 -7.583 1.00 90.88 749 CYS A CA 1
ATOM 5918 C C . CYS A 1 749 ? 0.795 14.035 -8.356 1.00 90.88 749 CYS A C 1
ATOM 5920 O O . CYS A 1 749 ? -0.344 14.241 -7.908 1.00 90.88 749 CYS A O 1
ATOM 5922 N N . ASP A 1 750 ? 1.197 14.482 -9.540 1.00 92.69 750 ASP A N 1
ATOM 5923 C CA . ASP A 1 750 ? 0.255 15.068 -10.479 1.00 92.69 750 ASP A CA 1
ATOM 5924 C C . ASP A 1 750 ? -0.764 14.020 -10.958 1.00 92.69 750 ASP A C 1
ATOM 5926 O O . ASP A 1 750 ? -0.753 12.839 -10.578 1.00 92.69 750 ASP A O 1
ATOM 5930 N N . SER A 1 751 ? -1.734 14.484 -11.736 1.00 93.62 751 SER A N 1
ATOM 5931 C CA . SER A 1 751 ? -2.772 13.623 -12.285 1.00 93.62 751 SER A CA 1
ATOM 5932 C C . SER A 1 751 ? -2.276 12.931 -13.555 1.00 93.62 751 SER A C 1
ATOM 5934 O O . SER A 1 751 ? -1.088 12.946 -13.881 1.00 93.62 751 SER A O 1
ATOM 5936 N N . PHE A 1 752 ? -3.173 12.283 -14.288 1.00 93.25 752 PHE A N 1
ATOM 5937 C CA . PHE A 1 752 ? -2.801 11.569 -15.503 1.00 93.25 752 PHE A CA 1
ATOM 5938 C C . PHE A 1 752 ? -3.861 11.655 -16.596 1.00 93.25 752 PHE A C 1
ATOM 5940 O O . PHE A 1 752 ? -5.041 11.914 -16.348 1.00 93.25 752 PHE A O 1
ATOM 5947 N N . MET A 1 753 ? -3.400 11.428 -17.824 1.00 94.25 753 MET A N 1
ATOM 5948 C CA . MET A 1 753 ? -4.244 11.138 -18.976 1.00 94.25 753 MET A CA 1
ATOM 5949 C C . MET A 1 753 ? -4.204 9.639 -19.265 1.00 94.25 753 MET A C 1
ATOM 5951 O O . MET A 1 753 ? -3.191 8.977 -19.023 1.00 94.25 753 MET A O 1
ATOM 5955 N N . HIS A 1 754 ? -5.295 9.126 -19.826 1.00 94.75 754 HIS A N 1
ATOM 5956 C CA . HIS A 1 754 ? -5.454 7.722 -20.207 1.00 94.75 754 HIS A CA 1
ATOM 5957 C C . HIS A 1 754 ? -6.066 7.640 -21.603 1.00 94.75 754 HIS A C 1
ATOM 5959 O O . HIS A 1 754 ? -6.919 8.446 -21.960 1.00 94.75 754 HIS A O 1
ATOM 5965 N N . LEU A 1 755 ? -5.661 6.668 -22.397 1.00 95.88 755 LEU A N 1
ATOM 5966 C CA . LEU A 1 755 ? -6.219 6.333 -23.694 1.00 95.88 755 LEU A CA 1
ATOM 5967 C C . LEU A 1 755 ? -6.550 4.840 -23.705 1.00 95.88 755 LEU A C 1
ATOM 5969 O O . LEU A 1 755 ? -5.664 4.026 -23.488 1.00 95.88 755 LEU A O 1
ATOM 5973 N N . HIS A 1 756 ? -7.800 4.473 -23.969 1.00 95.56 756 HIS A N 1
ATOM 5974 C CA . HIS A 1 756 ? -8.266 3.089 -24.083 1.00 95.56 756 HIS A CA 1
ATOM 5975 C C . HIS A 1 756 ? -8.740 2.825 -25.509 1.00 95.56 756 HIS A C 1
ATOM 5977 O O . HIS A 1 756 ? -9.635 3.522 -26.002 1.00 95.56 756 HIS A O 1
ATOM 5983 N N . LEU A 1 757 ? -8.146 1.822 -26.153 1.00 96.81 757 LEU A N 1
ATOM 5984 C CA . LEU A 1 757 ? -8.370 1.482 -27.554 1.00 96.81 757 LEU A CA 1
ATOM 5985 C C . LEU A 1 757 ? -8.763 0.015 -27.736 1.00 96.81 757 LEU A C 1
ATOM 5987 O O . LEU A 1 757 ? -8.135 -0.883 -27.178 1.00 96.81 757 LEU A O 1
ATOM 5991 N N . GLY A 1 758 ? -9.773 -0.216 -28.570 1.00 96.81 758 GLY A N 1
ATOM 5992 C CA . GLY A 1 758 ? -10.071 -1.521 -29.156 1.00 96.81 758 GLY A CA 1
ATOM 5993 C C . GLY A 1 758 ? -9.895 -1.440 -30.668 1.00 96.81 758 GLY A C 1
ATOM 5994 O O . GLY A 1 758 ? -10.497 -0.563 -31.289 1.00 96.81 758 GLY A O 1
ATOM 5995 N N . PHE A 1 759 ? -9.057 -2.294 -31.255 1.00 95.44 759 PHE A N 1
ATOM 5996 C CA . PHE A 1 759 ? -8.684 -2.208 -32.675 1.00 95.44 759 PHE A CA 1
ATOM 5997 C C . PHE A 1 759 ? -8.399 -3.584 -33.290 1.00 95.44 759 PHE A C 1
ATOM 5999 O O . PHE A 1 759 ? -8.225 -4.567 -32.569 1.00 95.44 759 PHE A O 1
ATOM 6006 N N . ASP A 1 760 ? -8.412 -3.648 -34.620 1.00 92.56 760 ASP A N 1
ATOM 6007 C CA . ASP A 1 760 ? -8.147 -4.862 -35.399 1.00 92.56 760 ASP A CA 1
ATOM 6008 C C . ASP A 1 760 ? -6.666 -5.280 -35.325 1.00 92.56 760 ASP A C 1
ATOM 6010 O O . ASP A 1 760 ? -5.782 -4.420 -35.325 1.00 92.56 760 ASP A O 1
ATOM 6014 N N . ALA A 1 761 ? -6.404 -6.586 -35.243 1.00 89.50 761 ALA A N 1
ATOM 6015 C CA . ALA A 1 761 ? -5.059 -7.151 -35.189 1.00 89.50 761 ALA A CA 1
ATOM 6016 C C . ALA A 1 761 ? -4.520 -7.616 -36.559 1.00 89.50 761 ALA A C 1
ATOM 6018 O O . ALA A 1 761 ? -3.361 -8.014 -36.620 1.00 89.50 761 ALA A O 1
ATOM 6019 N N . GLU A 1 762 ? -5.311 -7.577 -37.640 1.00 87.62 762 GLU A N 1
ATOM 6020 C CA . GLU A 1 762 ? -4.945 -8.148 -38.953 1.00 87.62 762 GLU A CA 1
ATOM 6021 C C . GLU A 1 762 ? -3.599 -7.637 -39.500 1.00 87.62 762 GLU A C 1
ATOM 6023 O O . GLU A 1 762 ? -2.760 -8.432 -39.921 1.00 87.62 762 GLU A O 1
ATOM 6028 N N . ASP A 1 763 ? -3.364 -6.322 -39.438 1.00 87.62 763 ASP A N 1
ATOM 6029 C CA . ASP A 1 763 ? -2.144 -5.677 -39.949 1.00 87.62 763 ASP A CA 1
ATOM 6030 C C . ASP A 1 763 ? -1.041 -5.534 -38.876 1.00 87.62 763 ASP A C 1
ATOM 6032 O O . ASP A 1 763 ? -0.031 -4.857 -39.088 1.00 87.62 763 ASP A O 1
ATOM 6036 N N . ILE A 1 764 ? -1.237 -6.117 -37.691 1.00 91.75 764 ILE A N 1
ATOM 6037 C CA . ILE A 1 764 ? -0.377 -5.900 -36.524 1.00 91.75 764 ILE A CA 1
ATOM 6038 C C . ILE A 1 764 ? 0.685 -7.009 -36.424 1.00 91.75 764 ILE A C 1
ATOM 6040 O O . ILE A 1 764 ? 0.360 -8.183 -36.608 1.00 91.75 764 ILE A O 1
ATOM 6044 N N . PRO A 1 765 ? 1.958 -6.682 -36.116 1.00 86.50 765 PRO A N 1
ATOM 6045 C CA . PRO A 1 765 ? 3.011 -7.688 -35.987 1.00 86.50 765 PRO A CA 1
ATOM 6046 C C . PRO A 1 765 ? 2.679 -8.774 -34.955 1.00 86.50 765 PRO A C 1
ATOM 6048 O O . PRO A 1 765 ? 2.256 -8.482 -33.837 1.00 86.50 765 PRO A O 1
ATOM 6051 N N . SER A 1 766 ? 2.922 -10.041 -35.304 1.00 84.88 766 SER A N 1
ATOM 6052 C CA . SER A 1 766 ? 2.630 -11.187 -34.427 1.00 84.88 766 SER A CA 1
ATOM 6053 C C . SER A 1 766 ? 3.524 -11.268 -33.184 1.00 84.88 766 SER A C 1
ATOM 6055 O O . SER A 1 766 ? 3.214 -12.003 -32.251 1.00 84.88 766 SER A O 1
ATOM 6057 N N . ASP A 1 767 ? 4.654 -10.562 -33.184 1.00 86.56 767 ASP A N 1
ATOM 6058 C CA . ASP A 1 767 ? 5.626 -10.477 -32.089 1.00 86.56 767 ASP A CA 1
ATOM 6059 C C . ASP A 1 767 ? 5.427 -9.235 -31.199 1.00 86.56 767 ASP A C 1
ATOM 6061 O O . ASP A 1 767 ? 6.307 -8.885 -30.409 1.00 86.56 767 ASP A O 1
ATOM 6065 N N . LEU A 1 768 ? 4.266 -8.576 -31.295 1.00 91.62 768 LEU A N 1
ATOM 6066 C CA . LEU A 1 768 ? 3.912 -7.422 -30.474 1.00 91.62 768 LEU A CA 1
ATOM 6067 C C . LEU A 1 768 ? 4.017 -7.743 -28.975 1.00 91.62 768 LEU A C 1
ATOM 6069 O O . LEU A 1 768 ? 3.322 -8.610 -28.450 1.00 91.62 768 LEU A O 1
ATOM 6073 N N . GLY A 1 769 ? 4.867 -7.000 -28.265 1.00 92.00 769 GLY A N 1
ATOM 6074 C CA . GLY A 1 769 ? 5.017 -7.127 -26.817 1.00 92.00 769 GLY A CA 1
ATOM 6075 C C . GLY A 1 769 ? 3.805 -6.601 -26.041 1.00 92.00 769 GLY A C 1
ATOM 6076 O O . GLY A 1 769 ? 3.121 -5.674 -26.479 1.00 92.00 769 GLY A O 1
ATOM 6077 N N . ILE A 1 770 ? 3.573 -7.152 -24.844 1.00 94.94 770 ILE A N 1
ATOM 6078 C CA . ILE A 1 770 ? 2.490 -6.711 -23.951 1.00 94.94 770 ILE A CA 1
ATOM 6079 C C . ILE A 1 770 ? 2.689 -5.278 -23.441 1.00 94.94 770 ILE A C 1
ATOM 6081 O O . ILE A 1 770 ? 1.701 -4.566 -23.284 1.00 94.94 770 ILE A O 1
ATOM 6085 N N . HIS A 1 771 ? 3.923 -4.845 -23.167 1.00 96.19 771 HIS A N 1
ATOM 6086 C CA . HIS A 1 771 ? 4.209 -3.523 -22.605 1.00 96.19 771 HIS A CA 1
ATOM 6087 C C . HIS A 1 771 ? 5.228 -2.757 -23.431 1.00 96.19 771 HIS A C 1
ATOM 6089 O O . HIS A 1 771 ? 6.224 -3.325 -23.886 1.00 96.19 771 HIS A O 1
ATOM 6095 N N . HIS A 1 772 ? 4.990 -1.453 -23.552 1.00 96.81 772 HIS A N 1
ATOM 6096 C CA . HIS A 1 772 ? 5.889 -0.514 -24.209 1.00 96.81 772 HIS A CA 1
ATOM 6097 C C . HIS A 1 772 ? 6.050 0.733 -23.342 1.00 96.81 772 HIS A C 1
ATOM 6099 O O . HIS A 1 772 ? 5.081 1.226 -22.757 1.00 96.81 772 HIS A O 1
ATOM 6105 N N . ILE A 1 773 ? 7.274 1.240 -23.264 1.00 97.00 773 ILE A N 1
ATOM 6106 C CA . ILE A 1 773 ? 7.615 2.495 -22.592 1.00 97.00 773 ILE A CA 1
ATOM 6107 C C . ILE A 1 773 ? 8.128 3.452 -23.655 1.00 97.00 773 ILE A C 1
ATOM 6109 O O . ILE A 1 773 ? 9.068 3.119 -24.372 1.00 97.00 773 ILE A O 1
ATOM 6113 N N . VAL A 1 774 ? 7.538 4.637 -23.746 1.00 97.75 774 VAL A N 1
ATOM 6114 C CA . VAL A 1 774 ? 7.987 5.695 -24.652 1.00 97.75 774 VAL A CA 1
ATOM 6115 C C . VAL A 1 774 ? 8.489 6.869 -23.828 1.00 97.75 774 VAL A C 1
ATOM 6117 O O . VAL A 1 774 ? 7.727 7.452 -23.062 1.00 97.75 774 VAL A O 1
ATOM 6120 N N . VAL A 1 775 ? 9.764 7.210 -23.998 1.00 97.75 775 VAL A N 1
ATOM 6121 C CA . VAL A 1 775 ? 10.392 8.425 -23.473 1.00 97.75 775 VAL A CA 1
ATOM 6122 C C . VAL A 1 775 ? 10.686 9.344 -24.653 1.00 97.75 775 VAL A C 1
ATOM 6124 O O . VAL A 1 775 ? 11.380 8.951 -25.596 1.00 97.75 775 VAL A O 1
ATOM 6127 N N . ASN A 1 776 ? 10.136 10.556 -24.617 1.00 96.38 776 ASN A N 1
ATOM 6128 C CA . ASN A 1 776 ? 10.266 11.509 -25.717 1.00 96.38 776 ASN A CA 1
ATOM 6129 C C . ASN A 1 776 ? 11.554 12.338 -25.638 1.00 96.38 776 ASN A C 1
ATOM 6131 O O . ASN A 1 776 ? 12.142 12.620 -26.678 1.00 96.38 776 ASN A O 1
ATOM 6135 N N . ASP A 1 777 ? 11.979 12.730 -24.436 1.00 95.56 777 ASP A N 1
ATOM 6136 C CA . ASP A 1 777 ? 13.104 13.644 -24.227 1.00 95.56 777 ASP A CA 1
ATOM 6137 C C . ASP A 1 777 ? 13.732 13.469 -22.831 1.00 95.56 777 ASP A C 1
ATOM 6139 O O . ASP A 1 777 ? 13.090 13.694 -21.803 1.00 95.56 777 ASP A O 1
ATOM 6143 N N . TRP A 1 778 ? 15.007 13.086 -22.776 1.00 94.50 778 TRP A N 1
ATOM 6144 C CA . TRP A 1 778 ? 15.729 12.941 -21.513 1.00 94.50 778 TRP A CA 1
ATOM 6145 C C . TRP A 1 778 ? 16.047 14.273 -20.823 1.00 94.50 778 TRP A C 1
ATOM 6147 O O . TRP A 1 778 ? 16.085 14.313 -19.593 1.00 94.50 778 TRP A O 1
ATOM 6157 N N . GLU A 1 779 ? 16.254 15.359 -21.572 1.00 93.62 779 GLU A N 1
ATOM 6158 C CA . GLU A 1 779 ? 16.677 16.655 -21.020 1.00 93.62 779 GLU A CA 1
ATOM 6159 C C . GLU A 1 779 ? 15.569 17.315 -20.198 1.00 93.62 779 GLU A C 1
ATOM 6161 O O . GLU A 1 779 ? 15.838 17.994 -19.204 1.00 93.62 779 GLU A O 1
ATOM 6166 N N . ARG A 1 780 ? 14.309 17.067 -20.571 1.00 95.25 780 ARG A N 1
ATOM 6167 C CA . ARG A 1 780 ? 13.137 17.537 -19.818 1.00 95.25 780 ARG A CA 1
ATOM 6168 C C . ARG A 1 780 ? 12.954 16.806 -18.485 1.00 95.25 780 ARG A C 1
ATOM 6170 O O . ARG A 1 780 ? 12.306 17.346 -17.593 1.00 95.25 780 ARG A O 1
ATOM 6177 N N . GLY A 1 781 ? 13.538 15.617 -18.333 1.00 94.38 781 GLY A N 1
ATOM 6178 C CA . GLY A 1 781 ? 13.364 14.755 -17.165 1.00 94.38 781 GLY A CA 1
ATOM 6179 C C . GLY A 1 781 ? 12.105 13.887 -17.239 1.00 94.38 781 GLY A C 1
ATOM 6180 O O . GLY A 1 781 ? 11.106 14.229 -17.873 1.00 94.38 781 GLY A O 1
ATOM 6181 N N . VAL A 1 782 ? 12.151 12.724 -16.591 1.00 94.25 782 VAL A N 1
ATOM 6182 C CA . VAL A 1 782 ? 11.079 11.708 -16.647 1.00 94.25 782 VAL A CA 1
ATOM 6183 C C . VAL A 1 782 ? 9.766 12.158 -16.000 1.00 94.25 782 VAL A C 1
ATOM 6185 O O . VAL A 1 782 ? 8.707 11.640 -16.339 1.00 94.25 782 VAL A O 1
ATOM 6188 N N . ASP A 1 783 ? 9.842 13.135 -15.097 1.00 92.94 783 ASP A N 1
ATOM 6189 C CA . ASP A 1 783 ? 8.728 13.756 -14.383 1.00 92.94 783 ASP A CA 1
ATOM 6190 C C . ASP A 1 783 ? 8.091 14.931 -15.146 1.00 92.94 783 ASP A C 1
ATOM 6192 O O . ASP A 1 783 ? 7.123 15.517 -14.667 1.00 92.94 783 ASP A O 1
ATOM 6196 N N . ALA A 1 784 ? 8.598 15.276 -16.336 1.00 95.44 784 ALA A N 1
ATOM 6197 C CA . ALA A 1 784 ? 7.999 16.313 -17.167 1.00 95.44 784 ALA A CA 1
ATOM 6198 C C . ALA A 1 784 ? 6.657 15.879 -17.776 1.00 95.44 784 ALA A C 1
ATOM 6200 O O . ALA A 1 784 ? 6.452 14.723 -18.171 1.00 95.44 784 ALA A O 1
ATOM 6201 N N . ASP A 1 785 ? 5.758 16.850 -17.928 1.00 93.38 785 ASP A N 1
ATOM 6202 C CA . ASP A 1 785 ? 4.462 16.638 -18.555 1.00 93.38 785 ASP A CA 1
ATOM 6203 C C . ASP A 1 785 ? 4.619 16.149 -20.004 1.00 93.38 785 ASP A C 1
ATOM 6205 O O . ASP A 1 785 ? 5.489 16.596 -20.762 1.00 93.38 785 ASP A O 1
ATOM 6209 N N . GLN A 1 786 ? 3.782 15.184 -20.394 1.00 94.88 786 GLN A N 1
ATOM 6210 C CA . GLN A 1 786 ? 3.785 14.592 -21.738 1.00 94.88 786 GLN A CA 1
ATOM 6211 C C . GLN A 1 786 ? 5.134 13.998 -22.196 1.00 94.88 786 GLN A C 1
ATOM 6213 O O . GLN A 1 786 ? 5.373 13.837 -23.394 1.00 94.88 786 GLN A O 1
ATOM 6218 N N . ASN A 1 787 ? 6.052 13.679 -21.281 1.00 96.56 787 ASN A N 1
ATOM 6219 C CA . ASN A 1 787 ? 7.349 13.134 -21.675 1.00 96.56 787 ASN A CA 1
ATOM 6220 C C . ASN A 1 787 ? 7.362 11.601 -21.748 1.00 96.56 787 ASN A C 1
ATOM 6222 O O . ASN A 1 787 ? 7.877 11.029 -22.709 1.00 96.56 787 ASN A O 1
ATOM 6226 N N . VAL A 1 788 ? 6.778 10.947 -20.742 1.00 97.12 788 VAL A N 1
ATOM 6227 C CA . VAL A 1 788 ? 6.744 9.485 -20.624 1.00 97.12 788 VAL A CA 1
ATOM 6228 C C . VAL A 1 788 ? 5.328 8.972 -20.865 1.00 97.12 788 VAL A C 1
ATOM 6230 O O . VAL A 1 788 ? 4.381 9.419 -20.217 1.00 97.12 788 VAL A O 1
ATOM 6233 N N . VAL A 1 789 ? 5.187 8.006 -21.773 1.00 97.19 789 VAL A N 1
ATOM 6234 C CA . VAL A 1 789 ? 3.933 7.281 -22.024 1.00 97.19 789 VAL A CA 1
ATOM 6235 C C . VAL A 1 789 ? 4.168 5.789 -21.836 1.00 97.19 789 VAL A C 1
ATOM 6237 O O . VAL A 1 789 ? 5.106 5.216 -22.388 1.00 97.19 789 VAL A O 1
ATOM 6240 N N . LEU A 1 790 ? 3.290 5.157 -21.067 1.00 96.69 790 LEU A N 1
ATOM 6241 C CA . LEU A 1 790 ? 3.249 3.714 -20.878 1.00 96.69 790 LEU A CA 1
ATOM 6242 C C . LEU A 1 790 ? 2.106 3.132 -21.689 1.00 96.69 790 LEU A C 1
ATOM 6244 O O . LEU A 1 790 ? 1.025 3.713 -21.736 1.00 96.69 790 LEU A O 1
ATOM 6248 N N . ILE A 1 791 ? 2.336 1.986 -22.316 1.00 97.12 791 ILE A N 1
ATOM 6249 C CA . ILE A 1 791 ? 1.350 1.301 -23.150 1.00 97.12 791 ILE A CA 1
ATOM 6250 C C . ILE A 1 791 ? 1.282 -0.150 -22.703 1.00 97.12 791 ILE A C 1
ATOM 6252 O O . ILE A 1 791 ? 2.313 -0.802 -22.523 1.00 97.12 791 ILE A O 1
ATOM 6256 N N . SER A 1 792 ? 0.068 -0.670 -22.551 1.00 96.62 792 SER A N 1
ATOM 6257 C CA . SER A 1 792 ? -0.162 -2.091 -22.339 1.00 96.62 792 SER A CA 1
ATOM 6258 C C . SER A 1 792 ? -1.223 -2.641 -23.279 1.00 96.62 792 SER A C 1
ATOM 6260 O O . SER A 1 792 ? -2.275 -2.032 -23.476 1.00 96.62 792 SER A O 1
ATOM 6262 N N . ILE A 1 793 ? -0.923 -3.806 -23.847 1.00 96.19 793 ILE A N 1
ATOM 6263 C CA . ILE A 1 793 ? -1.714 -4.529 -24.842 1.00 96.19 793 ILE A CA 1
ATOM 6264 C C . ILE A 1 793 ? -1.994 -5.933 -24.291 1.00 96.19 793 ILE A C 1
ATOM 6266 O O . ILE A 1 793 ? -1.465 -6.933 -24.779 1.00 96.19 793 ILE A O 1
ATOM 6270 N N . PRO A 1 794 ? -2.787 -6.048 -23.214 1.00 95.19 794 PRO A N 1
ATOM 6271 C CA . PRO A 1 794 ? -2.878 -7.291 -22.450 1.00 95.19 794 PRO A CA 1
ATOM 6272 C C . PRO A 1 794 ? -3.514 -8.453 -23.217 1.00 95.19 794 PRO A C 1
ATOM 6274 O O . PRO A 1 794 ? -3.277 -9.619 -22.900 1.00 95.19 794 PRO A O 1
ATOM 6277 N N . SER A 1 795 ? -4.280 -8.153 -24.268 1.00 95.00 795 SER A N 1
ATOM 6278 C CA . SER A 1 795 ? -4.826 -9.157 -25.192 1.00 95.00 795 SER A CA 1
ATOM 6279 C C . SER A 1 795 ? -3.761 -10.012 -25.891 1.00 95.00 795 SER A C 1
ATOM 6281 O O . SER A 1 795 ? -4.089 -11.113 -26.321 1.00 95.00 795 SER A O 1
ATOM 6283 N N . VAL A 1 796 ? -2.497 -9.569 -25.941 1.00 94.38 796 VAL A N 1
ATOM 6284 C CA . VAL A 1 796 ? -1.364 -10.391 -26.403 1.00 94.38 796 VAL A CA 1
ATOM 6285 C C . VAL A 1 796 ? -1.194 -11.646 -25.537 1.00 94.38 796 VAL A C 1
ATOM 6287 O O . VAL A 1 796 ? -0.967 -12.731 -26.062 1.00 94.38 796 VAL A O 1
ATOM 6290 N N . LEU A 1 797 ? -1.332 -11.521 -24.211 1.00 93.75 797 LEU A N 1
ATOM 6291 C CA . LEU A 1 797 ? -1.191 -12.648 -23.276 1.00 93.75 797 LEU A CA 1
ATOM 6292 C C . LEU A 1 797 ? -2.534 -13.260 -22.862 1.00 93.75 797 LEU A C 1
ATOM 6294 O O . LEU A 1 797 ? -2.594 -14.429 -22.484 1.00 93.75 797 LEU A O 1
ATOM 6298 N N . SER A 1 798 ? -3.616 -12.484 -22.920 1.00 93.12 798 SER A N 1
ATOM 6299 C CA . SER A 1 798 ? -4.967 -12.917 -22.555 1.00 93.12 798 SER A CA 1
ATOM 6300 C C . SER A 1 798 ? -5.967 -12.540 -23.660 1.00 93.12 798 SER A C 1
ATOM 6302 O O . SER A 1 798 ? -6.717 -11.572 -23.493 1.00 93.12 798 SER A O 1
ATOM 6304 N N . PRO A 1 799 ? -6.040 -13.313 -24.766 1.00 92.06 799 PRO A N 1
ATOM 6305 C CA . PRO A 1 799 ? -6.848 -12.982 -25.949 1.00 92.06 799 PRO A CA 1
ATOM 6306 C C . PRO A 1 799 ? -8.331 -12.723 -25.660 1.00 92.06 799 PRO A C 1
ATOM 6308 O O . PRO A 1 799 ? -8.952 -11.893 -26.307 1.00 92.06 799 PRO A O 1
ATOM 6311 N N . ASN A 1 800 ? -8.886 -13.352 -24.618 1.00 91.75 800 ASN A N 1
ATOM 6312 C CA . ASN A 1 800 ? -10.284 -13.194 -24.190 1.00 91.75 800 ASN A CA 1
ATOM 6313 C C . ASN A 1 800 ? -10.638 -11.796 -23.634 1.00 91.75 800 ASN A C 1
ATOM 6315 O O . ASN A 1 800 ? -11.767 -11.581 -23.183 1.00 91.75 800 ASN A O 1
ATOM 6319 N N . LEU A 1 801 ? -9.675 -10.872 -23.590 1.00 93.62 801 LEU A N 1
ATOM 6320 C CA . LEU A 1 801 ? -9.908 -9.464 -23.266 1.00 93.62 801 LEU A CA 1
ATOM 6321 C C . LEU A 1 801 ? -10.391 -8.646 -24.471 1.00 93.62 801 LEU A C 1
ATOM 6323 O O . LEU A 1 801 ? -10.839 -7.517 -24.290 1.00 93.62 801 LEU A O 1
ATOM 6327 N N . ALA A 1 802 ? -10.315 -9.195 -25.680 1.00 95.69 802 ALA A N 1
ATOM 6328 C CA . ALA A 1 802 ? -10.814 -8.569 -26.894 1.00 95.69 802 ALA A CA 1
ATOM 6329 C C . ALA A 1 802 ? -11.613 -9.585 -27.732 1.00 95.69 802 ALA A C 1
ATOM 6331 O O . ALA A 1 802 ? -11.485 -10.797 -27.534 1.00 95.69 802 ALA A O 1
ATOM 6332 N N . PRO A 1 803 ? -12.447 -9.122 -28.679 1.00 95.75 803 PRO A N 1
ATOM 6333 C CA . PRO A 1 803 ? -13.037 -9.997 -29.686 1.00 95.75 803 PRO A CA 1
ATOM 6334 C C . PRO A 1 803 ? -11.965 -10.744 -30.498 1.00 95.75 803 PRO A C 1
ATOM 6336 O O . PRO A 1 803 ? -10.826 -10.296 -30.615 1.00 95.75 803 PRO A O 1
ATOM 6339 N N . HIS A 1 804 ? -12.340 -11.878 -31.096 1.00 93.50 804 HIS A N 1
ATOM 6340 C CA . HIS A 1 804 ? -11.424 -12.683 -31.908 1.00 93.50 804 HIS A CA 1
ATOM 6341 C C . HIS A 1 804 ? -10.786 -11.857 -33.039 1.00 93.50 804 HIS A C 1
ATOM 6343 O O . HIS A 1 804 ? -11.496 -11.160 -33.762 1.00 93.50 804 HIS A O 1
ATOM 6349 N N . GLY A 1 805 ? -9.464 -11.973 -33.205 1.00 92.69 805 GLY A N 1
ATOM 6350 C CA . GLY A 1 805 ? -8.701 -11.223 -34.210 1.00 92.69 805 GLY A CA 1
ATOM 6351 C C . GLY A 1 805 ? -8.487 -9.744 -33.872 1.00 92.69 805 GLY A C 1
ATOM 6352 O O . GLY A 1 805 ? -8.118 -8.977 -34.750 1.00 92.69 805 GLY A O 1
ATOM 6353 N N . LYS A 1 806 ? -8.738 -9.319 -32.627 1.00 95.56 806 LYS A N 1
ATOM 6354 C CA . LYS A 1 806 ? -8.633 -7.916 -32.209 1.00 95.56 806 LYS A CA 1
ATOM 6355 C C . LYS A 1 806 ? -7.778 -7.768 -30.958 1.00 95.56 806 LYS A C 1
ATOM 6357 O O . LYS A 1 806 ? -7.616 -8.711 -30.184 1.00 95.56 806 LYS A O 1
ATOM 6362 N N . HIS A 1 807 ? -7.288 -6.554 -30.733 1.00 96.38 807 HIS A N 1
ATOM 6363 C CA . HIS A 1 807 ? -6.541 -6.189 -29.538 1.00 96.38 807 HIS A CA 1
ATOM 6364 C C . HIS A 1 807 ? -7.267 -5.140 -28.700 1.00 96.38 807 HIS A C 1
ATOM 6366 O O . HIS A 1 807 ? -7.924 -4.229 -29.209 1.00 96.38 807 HIS A O 1
ATOM 6372 N N . VAL A 1 808 ? -7.110 -5.276 -27.384 1.00 96.38 808 VAL A N 1
ATOM 6373 C CA . VAL A 1 808 ? -7.380 -4.221 -26.407 1.00 96.38 808 VAL A CA 1
ATOM 6374 C C . VAL A 1 808 ? -6.053 -3.636 -25.937 1.00 96.38 808 VAL A C 1
ATOM 6376 O O . VAL A 1 808 ? -5.107 -4.384 -25.664 1.00 96.38 808 VAL A O 1
ATOM 6379 N N . LEU A 1 809 ? -6.001 -2.310 -25.853 1.00 95.50 809 LEU A N 1
ATOM 6380 C CA . LEU A 1 809 ? -4.847 -1.535 -25.418 1.00 95.50 809 LEU A CA 1
ATOM 6381 C C . LEU A 1 809 ? -5.299 -0.419 -24.488 1.00 95.50 809 LEU A C 1
ATOM 6383 O O . LEU A 1 809 ? -6.348 0.198 -24.689 1.00 95.50 809 LEU A O 1
ATOM 6387 N N . HIS A 1 810 ? -4.462 -0.110 -23.509 1.00 95.25 810 HIS A N 1
ATOM 6388 C CA . HIS A 1 810 ? -4.534 1.172 -22.830 1.00 95.25 810 HIS A CA 1
ATOM 6389 C C . HIS A 1 810 ? -3.148 1.828 -22.734 1.00 95.25 810 HIS A C 1
ATOM 6391 O O . HIS A 1 810 ? -2.146 1.159 -22.489 1.00 95.25 810 HIS A O 1
ATOM 6397 N N . ALA A 1 811 ? -3.087 3.134 -22.973 1.00 96.62 811 ALA A N 1
ATOM 6398 C CA . ALA A 1 811 ? -1.889 3.956 -22.876 1.00 96.62 811 ALA A CA 1
ATOM 6399 C C . ALA A 1 811 ? -2.116 5.083 -21.869 1.00 96.62 811 ALA A C 1
ATOM 6401 O O . ALA A 1 811 ? -3.209 5.635 -21.817 1.00 96.62 811 ALA A O 1
ATOM 6402 N N . TYR A 1 812 ? -1.130 5.422 -21.051 1.00 95.00 812 TYR A N 1
ATOM 6403 C CA . TYR A 1 812 ? -1.305 6.397 -19.977 1.00 95.00 812 TYR A CA 1
ATOM 6404 C C . TYR A 1 812 ? -0.003 7.112 -19.632 1.00 95.00 812 TYR A C 1
ATOM 6406 O O . TYR A 1 812 ? 1.095 6.622 -19.902 1.00 95.00 812 TYR A O 1
ATOM 6414 N N . MET A 1 813 ? -0.139 8.286 -19.019 1.00 92.69 813 MET A N 1
ATOM 6415 C CA . MET A 1 813 ? 0.992 9.040 -18.476 1.00 92.69 813 MET A CA 1
ATOM 6416 C C . MET A 1 813 ? 1.143 8.733 -16.979 1.00 92.69 813 MET A C 1
ATOM 6418 O O . MET A 1 813 ? 0.140 8.750 -16.265 1.00 92.69 813 MET A O 1
ATOM 6422 N N . PRO A 1 814 ? 2.353 8.457 -16.466 1.00 88.44 814 PRO A N 1
ATOM 6423 C CA . PRO A 1 814 ? 2.552 8.025 -15.082 1.00 88.44 814 PRO A CA 1
ATOM 6424 C C . PRO A 1 814 ? 2.539 9.201 -14.086 1.00 88.44 814 PRO A C 1
ATOM 6426 O O . PRO A 1 814 ? 3.518 9.455 -13.398 1.00 88.44 814 PRO A O 1
ATOM 6429 N N . GLY A 1 815 ? 1.416 9.920 -13.988 1.00 89.38 815 GLY A N 1
ATOM 6430 C CA . GLY A 1 815 ? 1.214 10.936 -12.946 1.00 89.38 815 GLY A CA 1
ATOM 6431 C C . GLY A 1 815 ? 1.925 12.264 -13.213 1.00 89.38 815 GLY A C 1
ATOM 6432 O O . GLY A 1 815 ? 2.421 12.873 -12.272 1.00 89.38 815 GLY A O 1
ATOM 6433 N N . THR A 1 816 ? 2.019 12.676 -14.482 1.00 93.38 816 THR A N 1
ATOM 6434 C CA . THR A 1 816 ? 2.691 13.912 -14.933 1.00 93.38 816 THR A CA 1
ATOM 6435 C C . THR A 1 816 ? 1.744 14.938 -15.558 1.00 93.38 816 THR A C 1
ATOM 6437 O O . THR A 1 816 ? 2.204 15.948 -16.082 1.00 93.38 816 THR A O 1
ATOM 6440 N N . GLU A 1 817 ? 0.428 14.697 -15.561 1.00 96.00 817 GLU A N 1
ATOM 6441 C CA . GLU A 1 817 ? -0.537 15.657 -16.106 1.00 96.00 817 GLU A CA 1
ATOM 6442 C C . GLU A 1 817 ? -0.925 16.682 -15.028 1.00 96.00 817 GLU A C 1
ATOM 6444 O O . GLU A 1 817 ? -1.589 16.306 -14.051 1.00 96.00 817 GLU A O 1
ATOM 6449 N N . PRO A 1 818 ? -0.591 17.975 -15.202 1.00 95.56 818 PRO A N 1
ATOM 6450 C CA . PRO A 1 818 ? -0.900 18.989 -14.203 1.00 95.56 818 PRO A CA 1
ATOM 6451 C C . PRO A 1 818 ? -2.412 19.150 -14.059 1.00 95.56 818 PRO A C 1
ATOM 6453 O O . PRO A 1 818 ? -3.107 19.484 -15.020 1.00 95.56 818 PRO A O 1
ATOM 6456 N N . PHE A 1 819 ? -2.944 18.942 -12.853 1.00 95.44 819 PHE A N 1
ATOM 6457 C CA . PHE A 1 819 ? -4.390 19.051 -12.621 1.00 95.44 819 PHE A CA 1
ATOM 6458 C C . PHE A 1 819 ? -4.909 20.484 -12.814 1.00 95.44 819 PHE A C 1
ATOM 6460 O O . PHE A 1 819 ? -6.056 20.666 -13.210 1.00 95.44 819 PHE A O 1
ATOM 6467 N N . ASP A 1 820 ? -4.069 21.492 -12.580 1.00 95.88 820 ASP A N 1
ATOM 6468 C CA . ASP A 1 820 ? -4.456 22.909 -12.597 1.00 95.88 820 ASP A CA 1
ATOM 6469 C C . ASP A 1 820 ? -4.918 23.374 -13.990 1.00 95.88 820 ASP A C 1
ATOM 6471 O O . ASP A 1 820 ? -5.741 24.277 -14.098 1.00 95.88 820 ASP A O 1
ATOM 6475 N N . LEU A 1 821 ? -4.476 22.700 -15.062 1.00 96.62 821 LEU A N 1
ATOM 6476 C CA . LEU A 1 821 ? -4.978 22.924 -16.427 1.00 96.62 821 LEU A CA 1
ATOM 6477 C C . LEU A 1 821 ? -6.458 22.551 -16.588 1.00 96.62 821 LEU A C 1
ATOM 6479 O O . LEU A 1 821 ? -7.127 23.004 -17.514 1.00 96.62 821 LEU A O 1
ATOM 6483 N N . TRP A 1 822 ? -6.954 21.680 -15.714 1.00 95.25 822 TRP A N 1
ATOM 6484 C CA . TRP A 1 822 ? -8.287 21.097 -15.781 1.00 95.25 822 TRP A CA 1
ATOM 6485 C C . TRP A 1 822 ? -9.228 21.643 -14.713 1.00 95.25 822 TRP A C 1
ATOM 6487 O O . TRP A 1 822 ? -10.443 21.454 -14.808 1.00 95.25 822 TRP A O 1
ATOM 6497 N N . GLU A 1 823 ? -8.684 22.270 -13.675 1.00 93.12 823 GLU A N 1
ATOM 6498 C CA . GLU A 1 823 ? -9.450 22.736 -12.532 1.00 93.12 823 GLU A CA 1
ATOM 6499 C C . GLU A 1 823 ? -10.510 23.761 -12.963 1.00 93.12 823 GLU A C 1
ATOM 6501 O O . GLU A 1 823 ? -10.263 24.678 -13.739 1.00 93.12 823 GLU A O 1
ATOM 6506 N N . GLY A 1 824 ? -11.743 23.575 -12.487 1.00 83.50 824 GLY A N 1
ATOM 6507 C CA . GLY A 1 824 ? -12.860 24.469 -12.801 1.00 83.50 824 GLY A CA 1
ATOM 6508 C C . GLY A 1 824 ? -13.496 24.288 -14.186 1.00 83.50 824 GLY A C 1
ATOM 6509 O O . GLY A 1 824 ? -14.583 24.828 -14.401 1.00 83.50 824 GLY A O 1
ATOM 6510 N N . LEU A 1 825 ? -12.912 23.494 -15.093 1.00 78.31 825 LEU A N 1
ATOM 6511 C CA . LEU A 1 825 ? -13.505 23.253 -16.411 1.00 78.31 825 LEU A CA 1
ATOM 6512 C C . LEU A 1 825 ? -14.819 22.461 -16.320 1.00 78.31 825 LEU A C 1
ATOM 6514 O O . LEU A 1 825 ? -14.924 21.430 -15.646 1.00 78.31 825 LEU A O 1
ATOM 6518 N N . ASP A 1 826 ? -15.827 22.897 -17.079 1.00 76.25 826 ASP A N 1
ATOM 6519 C CA . ASP A 1 826 ? -17.021 22.086 -17.307 1.00 76.25 826 ASP A CA 1
ATOM 6520 C C . ASP A 1 826 ? -16.699 20.968 -18.304 1.00 76.25 826 ASP A C 1
ATOM 6522 O O . ASP A 1 826 ? -16.418 21.205 -19.474 1.00 76.25 826 ASP A O 1
ATOM 6526 N N . ARG A 1 827 ? -16.820 19.716 -17.861 1.00 77.88 827 ARG A N 1
ATOM 6527 C CA . ARG A 1 827 ? -16.593 18.517 -18.681 1.00 77.88 827 ARG A CA 1
ATOM 6528 C C . ARG A 1 827 ? -17.490 18.401 -19.921 1.00 77.88 827 ARG A C 1
ATOM 6530 O O . ARG A 1 827 ? -17.266 17.504 -20.735 1.00 77.88 827 ARG A O 1
ATOM 6537 N N . ARG A 1 828 ? -18.542 19.214 -20.025 1.00 69.62 828 ARG A N 1
ATOM 6538 C CA . ARG A 1 828 ? -19.448 19.265 -21.185 1.00 69.62 828 ARG A CA 1
ATOM 6539 C C . ARG A 1 828 ? -19.075 20.370 -22.173 1.00 69.62 828 ARG A C 1
ATOM 6541 O O . ARG A 1 828 ? -19.636 20.415 -23.266 1.00 69.62 828 ARG A O 1
ATOM 6548 N N . SER A 1 829 ? -18.153 21.258 -21.805 1.00 68.00 829 SER A N 1
ATOM 6549 C CA . SER A 1 829 ? -17.776 22.394 -22.637 1.00 68.00 829 SER A CA 1
ATOM 6550 C C . SER A 1 829 ? -16.951 21.962 -23.852 1.00 68.00 829 SER A C 1
ATOM 6552 O O . SER A 1 829 ? -16.295 20.916 -23.871 1.00 68.00 829 SER A O 1
ATOM 6554 N N . ALA A 1 830 ? -16.974 22.797 -24.893 1.00 79.88 830 ALA A N 1
ATOM 6555 C CA . ALA A 1 830 ? -16.086 22.632 -26.038 1.00 79.88 830 ALA A CA 1
ATOM 6556 C C . ALA A 1 830 ? -14.611 22.796 -25.638 1.00 79.88 830 ALA A C 1
ATOM 6558 O O . ALA A 1 830 ? -13.775 22.040 -26.115 1.00 79.88 830 ALA A O 1
ATOM 6559 N N . GLU A 1 831 ? -14.314 23.715 -24.716 1.00 88.50 831 GLU A N 1
ATOM 6560 C CA . GLU A 1 831 ? -12.973 23.944 -24.167 1.00 88.50 831 GLU A CA 1
ATOM 6561 C C . GLU A 1 831 ? -12.380 22.669 -23.558 1.00 88.50 831 GLU A C 1
ATOM 6563 O O . GLU A 1 831 ? -11.297 22.245 -23.953 1.00 88.50 831 GLU A O 1
ATOM 6568 N N . TYR A 1 832 ? -13.131 21.984 -22.690 1.00 84.94 832 TYR A N 1
ATOM 6569 C CA . TYR A 1 832 ? -12.697 20.716 -22.110 1.00 84.94 832 TYR A CA 1
ATOM 6570 C C . TYR A 1 832 ? -12.465 19.642 -23.180 1.00 84.94 832 TYR A C 1
ATOM 6572 O O . TYR A 1 832 ? -11.490 18.894 -23.104 1.00 84.94 832 TYR A O 1
ATOM 6580 N N . ARG A 1 833 ? -13.345 19.545 -24.188 1.00 84.06 833 ARG A N 1
ATOM 6581 C CA . ARG A 1 833 ? -13.185 18.573 -25.285 1.00 84.06 833 ARG A CA 1
ATOM 6582 C C . ARG A 1 833 ? -11.944 18.859 -26.130 1.00 84.06 833 ARG A C 1
ATOM 6584 O O . ARG A 1 833 ? -11.229 17.917 -26.461 1.00 84.06 833 ARG A O 1
ATOM 6591 N N . ASN A 1 834 ? -11.679 20.128 -26.431 1.00 93.38 834 ASN A N 1
ATOM 6592 C CA . ASN A 1 834 ? -10.525 20.553 -27.219 1.00 93.38 834 ASN A CA 1
ATOM 6593 C C . ASN A 1 834 ? -9.218 20.298 -26.461 1.00 93.38 834 ASN A C 1
ATOM 6595 O O . ASN A 1 834 ? -8.337 19.635 -27.002 1.00 93.38 834 ASN A O 1
ATOM 6599 N N . LEU A 1 835 ? -9.140 20.712 -25.190 1.00 95.50 835 LEU A N 1
ATOM 6600 C CA . LEU A 1 835 ? -7.980 20.443 -24.335 1.00 95.50 835 LEU A CA 1
ATOM 6601 C C . LEU A 1 835 ? -7.734 18.937 -24.204 1.00 95.50 835 LEU A C 1
ATOM 6603 O O . LEU A 1 835 ? -6.606 18.466 -24.282 1.00 95.50 835 LEU A O 1
ATOM 6607 N N . LYS A 1 836 ? -8.801 18.148 -24.063 1.00 92.50 836 LYS A N 1
ATOM 6608 C CA . LYS A 1 836 ? -8.700 16.690 -23.982 1.00 92.50 836 LYS A CA 1
ATOM 6609 C C . LYS A 1 836 ? -8.197 16.039 -25.257 1.00 92.50 836 LYS A C 1
ATOM 6611 O O . LYS A 1 836 ? -7.421 15.092 -25.155 1.00 92.50 836 LYS A O 1
ATOM 6616 N N . ALA A 1 837 ? -8.600 16.533 -26.423 1.00 92.81 837 ALA A N 1
ATOM 6617 C CA . ALA A 1 837 ? -8.047 16.078 -27.691 1.00 92.81 837 ALA A CA 1
ATOM 6618 C C . ALA A 1 837 ? -6.554 16.434 -27.786 1.00 92.81 837 ALA A C 1
ATOM 6620 O O . ALA A 1 837 ? -5.733 15.536 -27.965 1.00 92.81 837 ALA A O 1
ATOM 6621 N N . GLU A 1 838 ? -6.208 17.703 -27.551 1.00 97.62 838 GLU A N 1
ATOM 6622 C CA . GLU A 1 838 ? -4.836 18.222 -27.595 1.00 97.62 838 GLU A CA 1
ATOM 6623 C C . GLU A 1 838 ? -3.898 17.452 -26.657 1.00 97.62 838 GLU A C 1
ATOM 6625 O O . GLU A 1 838 ? -2.895 16.886 -27.094 1.00 97.62 838 GLU A O 1
ATOM 6630 N N . ARG A 1 839 ? -4.248 17.358 -25.370 1.00 97.12 839 ARG A N 1
ATOM 6631 C CA . ARG A 1 839 ? -3.402 16.719 -24.351 1.00 97.12 839 ARG A CA 1
ATOM 6632 C C . ARG A 1 839 ? -3.297 15.201 -24.531 1.00 97.12 839 ARG A C 1
ATOM 6634 O O . ARG A 1 839 ? -2.357 14.597 -24.025 1.00 97.12 839 ARG A O 1
ATOM 6641 N N . SER A 1 840 ? -4.227 14.569 -25.257 1.00 96.69 840 SER A N 1
ATOM 6642 C CA . SER A 1 840 ? -4.169 13.128 -25.560 1.00 96.69 840 SER A CA 1
ATOM 6643 C C . SER A 1 840 ? -3.262 12.770 -26.739 1.00 96.69 840 SER A C 1
ATOM 6645 O O . SER A 1 840 ? -2.898 11.603 -26.893 1.00 96.69 840 SER A O 1
ATOM 6647 N N . GLU A 1 841 ? -2.870 13.750 -27.556 1.00 98.00 841 GLU A N 1
ATOM 6648 C CA . GLU A 1 841 ? -2.137 13.520 -28.805 1.00 98.00 841 GLU A CA 1
ATOM 6649 C C . GLU A 1 841 ? -0.784 12.829 -28.588 1.00 98.00 841 GLU A C 1
ATOM 6651 O O . GLU A 1 841 ? -0.372 11.993 -29.392 1.00 98.00 841 GLU A O 1
ATOM 6656 N N . VAL A 1 842 ? -0.110 13.113 -27.471 1.00 97.75 842 VAL A N 1
ATOM 6657 C CA . VAL A 1 842 ? 1.153 12.447 -27.122 1.00 97.75 842 VAL A CA 1
ATOM 6658 C C . VAL A 1 842 ? 0.989 10.932 -26.962 1.00 97.75 842 VAL A C 1
ATOM 6660 O O . VAL A 1 842 ? 1.843 10.171 -27.414 1.00 97.75 842 VAL A O 1
ATOM 6663 N N . MET A 1 843 ? -0.128 10.478 -26.384 1.00 97.88 843 MET A N 1
ATOM 6664 C CA . MET A 1 843 ? -0.400 9.049 -26.217 1.00 97.88 843 MET A CA 1
ATOM 6665 C C . MET A 1 843 ? -0.722 8.392 -27.555 1.00 97.88 843 MET A C 1
ATOM 6667 O O . MET A 1 843 ? -0.280 7.275 -27.799 1.00 97.88 843 MET A O 1
ATOM 6671 N N . TRP A 1 844 ? -1.432 9.086 -28.448 1.00 97.88 844 TRP A N 1
ATOM 6672 C CA . TRP A 1 844 ? -1.687 8.574 -29.792 1.00 97.88 844 TRP A CA 1
ATOM 6673 C C . TRP A 1 844 ? -0.398 8.371 -30.590 1.00 97.88 844 TRP A C 1
ATOM 6675 O O . TRP A 1 844 ? -0.195 7.292 -31.142 1.00 97.88 844 TRP A O 1
ATOM 6685 N N . LYS A 1 845 ? 0.501 9.361 -30.581 1.00 97.50 845 LYS A N 1
ATOM 6686 C CA . LYS A 1 845 ? 1.818 9.254 -31.229 1.00 97.50 845 LYS A CA 1
ATOM 6687 C C . LYS A 1 845 ? 2.661 8.127 -30.636 1.00 97.50 845 LYS A C 1
ATOM 6689 O O . LYS A 1 845 ? 3.337 7.406 -31.367 1.00 97.50 845 LYS A O 1
ATOM 6694 N N . ALA A 1 846 ? 2.611 7.955 -29.315 1.00 97.50 846 ALA A N 1
ATOM 6695 C CA . ALA A 1 846 ? 3.286 6.854 -28.639 1.00 97.50 846 ALA A CA 1
ATOM 6696 C C . ALA A 1 846 ? 2.729 5.487 -29.078 1.00 97.50 846 ALA A C 1
ATOM 6698 O O . ALA A 1 846 ? 3.511 4.579 -29.351 1.00 97.50 846 ALA A O 1
ATOM 6699 N N . VAL A 1 847 ? 1.403 5.349 -29.210 1.00 97.25 847 VAL A N 1
ATOM 6700 C CA . VAL A 1 847 ? 0.758 4.122 -29.713 1.00 97.25 847 VAL A CA 1
ATOM 6701 C C . VAL A 1 847 ? 1.137 3.843 -31.166 1.00 97.25 847 VAL A C 1
ATOM 6703 O O . VAL A 1 847 ? 1.506 2.715 -31.477 1.00 97.25 847 VAL A O 1
ATOM 6706 N N . GLU A 1 848 ? 1.123 4.847 -32.043 1.00 95.75 848 GLU A N 1
ATOM 6707 C CA . GLU A 1 848 ? 1.560 4.695 -33.442 1.00 95.75 848 GLU A CA 1
ATOM 6708 C C . GLU A 1 848 ? 3.014 4.216 -33.534 1.00 95.75 848 GLU A C 1
ATOM 6710 O O . GLU A 1 848 ? 3.332 3.330 -34.329 1.00 95.75 848 GLU A O 1
ATOM 6715 N N . ARG A 1 849 ? 3.892 4.752 -32.677 1.00 94.31 849 ARG A N 1
ATOM 6716 C CA . ARG A 1 849 ? 5.297 4.334 -32.589 1.00 94.31 849 ARG A CA 1
ATOM 6717 C C . ARG A 1 849 ? 5.452 2.901 -32.068 1.00 94.31 849 ARG A C 1
ATOM 6719 O O . ARG A 1 849 ? 6.288 2.171 -32.589 1.00 94.31 849 ARG A O 1
ATOM 6726 N N . ALA A 1 850 ? 4.682 2.521 -31.051 1.00 94.06 850 ALA A N 1
ATOM 6727 C CA . ALA A 1 850 ? 4.803 1.229 -30.374 1.00 94.06 850 ALA A CA 1
ATOM 6728 C C . ALA A 1 850 ? 4.164 0.069 -31.151 1.00 94.06 850 ALA A C 1
ATOM 6730 O O . ALA A 1 850 ? 4.730 -1.018 -31.225 1.00 94.06 850 ALA A O 1
ATOM 6731 N N . VAL A 1 851 ? 2.987 0.297 -31.738 1.00 93.31 851 VAL A N 1
ATOM 6732 C CA . VAL A 1 851 ? 2.246 -0.727 -32.491 1.00 93.31 851 VAL A CA 1
ATOM 6733 C C . VAL A 1 851 ? 2.749 -0.824 -33.940 1.00 93.31 851 VAL A C 1
ATOM 6735 O O . VAL A 1 851 ? 2.727 -1.901 -34.534 1.00 93.31 851 VAL A O 1
ATOM 6738 N N . GLY A 1 852 ? 3.272 0.273 -34.498 1.00 88.38 852 GLY A N 1
ATOM 6739 C CA . GLY A 1 852 ? 3.919 0.299 -35.809 1.00 88.38 852 GLY A CA 1
ATOM 6740 C C . GLY A 1 852 ? 2.970 0.565 -36.982 1.00 88.38 852 GLY A C 1
ATOM 6741 O O . GLY A 1 852 ? 1.806 0.917 -36.812 1.00 88.38 852 GLY A O 1
ATOM 6742 N N . GLY A 1 853 ? 3.492 0.416 -38.206 1.00 83.62 853 GLY A N 1
ATOM 6743 C CA . GLY A 1 853 ? 2.855 0.910 -39.438 1.00 83.62 853 GLY A CA 1
ATOM 6744 C C . GLY A 1 853 ? 1.508 0.281 -39.819 1.00 83.62 853 GLY A C 1
ATOM 6745 O O . GLY A 1 853 ? 0.806 0.849 -40.649 1.00 83.62 853 GLY A O 1
ATOM 6746 N N . GLY A 1 854 ? 1.134 -0.855 -39.222 1.00 84.50 854 GLY A N 1
ATOM 6747 C CA . GLY A 1 854 ? -0.186 -1.472 -39.401 1.00 84.50 854 GLY A CA 1
ATOM 6748 C C . GLY A 1 854 ? -1.294 -0.845 -38.549 1.00 84.50 854 GLY A C 1
ATOM 6749 O O . GLY A 1 854 ? -2.479 -1.070 -38.796 1.00 84.50 854 GLY A O 1
ATOM 6750 N N . PHE A 1 855 ? -0.939 -0.030 -37.553 1.00 94.06 855 PHE A N 1
ATOM 6751 C CA . PHE A 1 855 ? -1.912 0.637 -36.699 1.00 94.06 855 PHE A CA 1
ATOM 6752 C C . PHE A 1 855 ? -2.544 1.844 -37.398 1.00 94.06 855 PHE A C 1
ATOM 6754 O O . PHE A 1 855 ? -1.862 2.700 -37.957 1.00 94.06 855 PHE A O 1
ATOM 6761 N N . SER A 1 856 ? -3.869 1.956 -37.304 1.00 91.88 856 SER A N 1
ATOM 6762 C CA . SER A 1 856 ? -4.614 3.118 -37.781 1.00 91.88 856 SER A CA 1
ATOM 6763 C C . SER A 1 856 ? -5.592 3.594 -36.720 1.00 91.88 856 SER A C 1
ATOM 6765 O O . SER A 1 856 ? -6.453 2.835 -36.263 1.00 91.88 856 SER A O 1
ATOM 6767 N N . ARG A 1 857 ? -5.519 4.890 -36.389 1.00 94.00 857 ARG A N 1
ATOM 6768 C CA . ARG A 1 857 ? -6.490 5.530 -35.493 1.00 94.00 857 ARG A CA 1
ATOM 6769 C C . ARG A 1 857 ? -7.915 5.342 -36.011 1.00 94.00 857 ARG A C 1
ATOM 6771 O O . ARG A 1 857 ? -8.818 5.135 -35.212 1.00 94.00 857 ARG A O 1
ATOM 6778 N N . GLU A 1 858 ? -8.141 5.370 -37.325 1.00 89.81 858 GLU A N 1
ATOM 6779 C CA . GLU A 1 858 ? -9.485 5.231 -37.904 1.00 89.81 858 GLU A CA 1
ATOM 6780 C C . GLU A 1 858 ? -10.053 3.816 -37.811 1.00 89.81 858 GLU A C 1
ATOM 6782 O O . GLU A 1 858 ? -11.264 3.660 -37.679 1.00 89.81 858 GLU A O 1
ATOM 6787 N N . LYS A 1 859 ? -9.189 2.796 -37.772 1.00 87.81 859 LYS A N 1
ATOM 6788 C CA . LYS A 1 859 ? -9.592 1.395 -37.583 1.00 87.81 859 LYS A CA 1
ATOM 6789 C C . LYS A 1 859 ? -9.876 1.026 -36.115 1.00 87.81 859 LYS A C 1
ATOM 6791 O O . LYS A 1 859 ? -10.184 -0.127 -35.825 1.00 87.81 859 LYS A O 1
ATOM 6796 N N . CYS A 1 860 ? -9.779 1.964 -35.167 1.00 93.31 860 CYS A N 1
ATOM 6797 C CA . CYS A 1 860 ? -10.150 1.694 -33.774 1.00 93.31 860 CYS A CA 1
ATOM 6798 C C . CYS A 1 860 ? -11.679 1.739 -33.592 1.00 93.31 860 CYS A C 1
ATOM 6800 O O . CYS A 1 860 ? -12.312 2.775 -33.805 1.00 93.31 860 CYS A O 1
ATOM 6802 N N . GLU A 1 861 ? -12.265 0.644 -33.113 1.00 93.00 861 GLU A N 1
ATOM 6803 C CA . GLU A 1 861 ? -13.708 0.491 -32.863 1.00 93.00 861 GLU A CA 1
ATOM 6804 C C . GLU A 1 861 ? -14.165 1.103 -31.536 1.00 93.00 861 GLU A C 1
ATOM 6806 O O . GLU A 1 861 ? -15.341 1.462 -31.360 1.00 93.00 861 GLU A O 1
ATOM 6811 N N . VAL A 1 862 ? -13.228 1.205 -30.591 1.00 91.06 862 VAL A N 1
ATOM 6812 C CA . VAL A 1 862 ? -13.398 1.864 -29.298 1.00 91.06 862 VAL A CA 1
ATOM 6813 C C . VAL A 1 862 ? -12.248 2.846 -29.116 1.00 91.06 862 VAL A C 1
ATOM 6815 O O . VAL A 1 862 ? -11.087 2.467 -29.244 1.00 91.06 862 VAL A O 1
ATOM 6818 N N . LYS A 1 863 ? -12.584 4.108 -28.825 1.00 92.25 863 LYS A N 1
ATOM 6819 C CA . LYS A 1 863 ? -11.639 5.194 -28.540 1.00 92.25 863 LYS A CA 1
ATOM 6820 C C . LYS A 1 863 ? -12.139 5.951 -27.319 1.00 92.25 863 LYS A C 1
ATOM 6822 O O . LYS A 1 863 ? -13.152 6.646 -27.402 1.00 92.25 863 LYS A O 1
ATOM 6827 N N . LEU A 1 864 ? -11.462 5.819 -26.186 1.00 89.88 864 LEU A N 1
ATOM 6828 C CA . LEU A 1 864 ? -11.835 6.540 -24.971 1.00 89.88 864 LEU A CA 1
ATOM 6829 C C . LEU A 1 864 ? -10.614 7.234 -24.407 1.00 89.88 864 LEU A C 1
ATOM 6831 O O . LEU A 1 864 ? -9.563 6.631 -24.245 1.00 89.88 864 LEU A O 1
ATOM 6835 N N . VAL A 1 865 ? -10.775 8.510 -24.085 1.00 92.12 865 VAL A N 1
ATOM 6836 C CA . VAL A 1 865 ? -9.741 9.286 -23.408 1.00 92.12 865 VAL A CA 1
ATOM 6837 C C . VAL A 1 865 ? -10.191 9.515 -21.966 1.00 92.12 865 VAL A C 1
ATOM 6839 O O . VAL A 1 865 ? -11.316 9.962 -21.730 1.00 92.12 865 VAL A O 1
ATOM 6842 N N . GLY A 1 866 ? -9.335 9.223 -20.999 1.00 90.69 866 GLY A N 1
ATOM 6843 C CA . GLY A 1 866 ? -9.418 9.649 -19.609 1.00 90.69 866 GLY A CA 1
ATOM 6844 C C . GLY A 1 866 ? -8.600 10.920 -19.400 1.00 90.69 866 GLY A C 1
ATOM 6845 O O . GLY A 1 866 ? -7.513 11.066 -19.945 1.00 90.69 866 GLY A O 1
ATOM 6846 N N . SER A 1 867 ? -9.161 11.860 -18.648 1.00 92.31 867 SER A N 1
ATOM 6847 C CA . SER A 1 867 ? -8.501 13.088 -18.199 1.00 92.31 867 SER A CA 1
ATOM 6848 C C . SER A 1 867 ? -8.469 13.154 -16.673 1.00 92.31 867 SER A C 1
ATOM 6850 O O . SER A 1 867 ? -9.233 12.422 -16.032 1.00 92.31 867 SER A O 1
ATOM 6852 N N . PRO A 1 868 ? -7.725 14.091 -16.070 1.00 94.00 868 PRO A N 1
ATOM 6853 C CA . PRO A 1 868 ? -7.734 14.308 -14.625 1.00 94.00 868 PRO A CA 1
ATOM 6854 C C . PRO A 1 868 ? -9.139 14.424 -14.006 1.00 94.00 868 PRO A C 1
ATOM 6856 O O . PRO A 1 868 ? -9.463 13.708 -13.057 1.00 94.00 868 PRO A O 1
ATOM 6859 N N . LEU A 1 869 ? -10.047 15.206 -14.611 1.00 84.62 869 LEU A N 1
ATOM 6860 C CA . LEU A 1 869 ? -11.453 15.288 -14.164 1.00 84.62 869 LEU A CA 1
ATOM 6861 C C . LEU A 1 869 ? -12.253 13.999 -14.409 1.00 84.62 869 LEU A C 1
ATOM 6863 O O . LEU A 1 869 ? -13.302 13.770 -13.795 1.00 84.62 869 LEU A O 1
ATOM 6867 N N . THR A 1 870 ? -11.823 13.165 -15.359 1.00 84.00 870 THR A N 1
ATOM 6868 C CA . THR A 1 870 ? -12.387 11.825 -15.567 1.00 84.00 870 THR A CA 1
ATOM 6869 C C . THR A 1 870 ? -12.024 10.922 -14.398 1.00 84.00 870 THR A C 1
ATOM 6871 O O . THR A 1 870 ? -12.932 10.351 -13.790 1.00 84.00 870 THR A O 1
ATOM 6874 N N . HIS A 1 871 ? -10.744 10.870 -14.036 1.00 87.25 871 HIS A N 1
ATOM 6875 C CA . HIS A 1 871 ? -10.249 10.071 -12.917 1.00 87.25 871 HIS A CA 1
ATOM 6876 C C . HIS A 1 871 ? -10.814 10.557 -11.579 1.00 87.25 871 HIS A C 1
ATOM 6878 O O . HIS A 1 871 ? -11.315 9.740 -10.808 1.00 87.25 871 HIS A O 1
ATOM 6884 N N . GLU A 1 872 ? -10.878 11.871 -11.343 1.00 83.38 872 GLU A N 1
ATOM 6885 C CA . GLU A 1 872 ? -11.532 12.437 -10.155 1.00 83.38 872 GLU A CA 1
ATOM 6886 C C . GLU A 1 872 ? -12.998 11.986 -10.038 1.00 83.38 872 GLU A C 1
ATOM 6888 O O . GLU A 1 872 ? -13.428 11.550 -8.972 1.00 83.38 872 GLU A O 1
ATOM 6893 N N . ARG A 1 873 ? -13.774 12.011 -11.132 1.00 78.12 873 ARG A N 1
ATOM 6894 C CA . ARG A 1 873 ? -15.185 11.580 -11.110 1.00 78.12 873 ARG A CA 1
ATOM 6895 C C . ARG A 1 873 ? -15.337 10.088 -10.818 1.00 78.12 873 ARG A C 1
ATOM 6897 O O . ARG A 1 873 ? -16.156 9.724 -9.972 1.00 78.12 873 ARG A O 1
ATOM 6904 N N . PHE A 1 874 ? -14.648 9.242 -11.585 1.00 76.94 874 PHE A N 1
ATOM 6905 C CA . PHE A 1 874 ? -14.872 7.793 -11.556 1.00 76.94 874 PHE A CA 1
ATOM 6906 C C . PHE A 1 874 ? -14.211 7.138 -10.345 1.00 76.94 874 PHE A C 1
ATOM 6908 O O . PHE A 1 874 ? -14.835 6.305 -9.693 1.00 76.94 874 PHE A O 1
ATOM 6915 N N . LEU A 1 875 ? -12.997 7.565 -9.991 1.00 79.12 875 LEU A N 1
ATOM 6916 C CA . LEU A 1 875 ? -12.276 7.033 -8.835 1.00 79.12 875 LEU A CA 1
ATOM 6917 C C . LEU A 1 875 ? -12.666 7.736 -7.531 1.00 79.12 875 LEU A C 1
ATOM 6919 O O . LEU A 1 875 ? -12.429 7.185 -6.459 1.00 79.12 875 LEU A O 1
ATOM 6923 N N . ARG A 1 876 ? -13.279 8.930 -7.610 1.00 80.81 876 ARG A N 1
ATOM 6924 C CA . ARG A 1 876 ? -13.622 9.786 -6.455 1.00 80.81 876 ARG A CA 1
ATOM 6925 C C . ARG A 1 876 ? -12.413 10.100 -5.590 1.00 80.81 876 ARG A C 1
ATOM 6927 O O . ARG A 1 876 ? -12.475 10.036 -4.365 1.00 80.81 876 ARG A O 1
ATOM 6934 N N . ARG A 1 877 ? -11.317 10.409 -6.270 1.00 87.50 877 ARG A N 1
ATOM 6935 C CA . ARG A 1 877 ? -10.028 10.712 -5.667 1.00 87.50 877 ARG A CA 1
ATOM 6936 C C . ARG A 1 877 ? -9.711 12.177 -5.853 1.00 87.50 877 ARG A C 1
ATOM 6938 O O . ARG A 1 877 ? -9.910 12.705 -6.947 1.00 87.50 877 ARG A O 1
ATOM 6945 N N . ASN A 1 878 ? -9.160 12.789 -4.815 1.00 91.06 878 ASN A N 1
ATOM 6946 C CA . ASN A 1 878 ? -8.613 14.134 -4.850 1.00 91.06 878 ASN A CA 1
ATOM 6947 C C . ASN A 1 878 ? -7.757 14.343 -6.106 1.00 91.06 878 ASN A C 1
ATOM 6949 O O . ASN A 1 878 ? -6.768 13.634 -6.299 1.00 91.06 878 ASN A O 1
ATOM 6953 N N . ARG A 1 879 ? -8.168 15.275 -6.976 1.00 92.69 879 ARG A N 1
ATOM 6954 C CA . ARG A 1 879 ? -7.453 15.634 -8.215 1.00 92.69 879 ARG A CA 1
ATOM 6955 C C . ARG A 1 879 ? -7.192 14.462 -9.180 1.00 92.69 879 ARG A C 1
ATOM 6957 O O . ARG A 1 879 ? -6.347 14.548 -10.069 1.00 92.69 879 ARG A O 1
ATOM 6964 N N . GLY A 1 880 ? -7.873 13.328 -8.999 1.00 87.56 880 GLY A N 1
ATOM 6965 C CA . GLY A 1 880 ? -7.601 12.104 -9.755 1.00 87.56 880 GLY A CA 1
ATOM 6966 C C . GLY A 1 880 ? -6.166 11.570 -9.610 1.00 87.56 880 GLY A C 1
ATOM 6967 O O . GLY A 1 880 ? -5.735 10.824 -10.476 1.00 87.56 880 GLY A O 1
ATOM 6968 N N . THR A 1 881 ? -5.421 11.951 -8.564 1.00 90.31 881 THR A N 1
ATOM 6969 C CA . THR A 1 881 ? -4.002 11.580 -8.389 1.00 90.31 881 THR A CA 1
ATOM 6970 C C . THR A 1 881 ? -3.798 10.110 -7.986 1.00 90.31 881 THR A C 1
ATOM 6972 O O . THR A 1 881 ? -4.662 9.491 -7.342 1.00 90.31 881 THR A O 1
ATOM 6975 N N . TYR A 1 882 ? -2.621 9.559 -8.315 1.00 83.75 882 TYR A N 1
ATOM 6976 C CA . TYR A 1 882 ? -2.161 8.249 -7.840 1.00 83.75 882 TYR A CA 1
ATOM 6977 C C . TYR A 1 882 ? -1.915 8.218 -6.327 1.00 83.75 882 TYR A C 1
ATOM 6979 O O . TYR A 1 882 ? -2.137 7.184 -5.702 1.00 83.75 882 TYR A O 1
ATOM 6987 N N . GLY A 1 883 ? -1.546 9.342 -5.710 1.00 89.06 883 GLY A N 1
ATOM 6988 C CA . GLY A 1 883 ? -1.298 9.400 -4.273 1.00 89.06 883 GLY A CA 1
ATOM 6989 C C . GLY A 1 883 ? -0.188 10.378 -3.875 1.00 89.06 883 GLY A C 1
ATOM 6990 O O . GLY A 1 883 ? 0.107 11.312 -4.617 1.00 89.06 883 GLY A O 1
ATOM 6991 N N . PRO A 1 884 ? 0.400 10.203 -2.680 1.00 89.38 884 PRO A N 1
ATOM 6992 C CA . PRO A 1 884 ? 1.449 11.066 -2.151 1.00 89.38 884 PRO A CA 1
ATOM 6993 C C . PRO A 1 884 ? 2.785 10.909 -2.890 1.00 89.38 884 PRO A C 1
ATOM 6995 O O . PRO A 1 884 ? 3.205 9.791 -3.166 1.00 89.38 884 PRO A O 1
ATOM 6998 N N . ALA A 1 885 ? 3.497 12.018 -3.097 1.00 88.38 885 ALA A N 1
ATOM 6999 C CA . ALA A 1 885 ? 4.851 12.075 -3.659 1.00 88.38 885 ALA A CA 1
ATOM 7000 C C . ALA A 1 885 ? 5.868 12.472 -2.571 1.00 88.38 885 ALA A C 1
ATOM 7002 O O . ALA A 1 885 ? 6.484 13.540 -2.610 1.00 88.38 885 ALA A O 1
ATOM 7003 N N . VAL A 1 886 ? 5.985 11.649 -1.525 1.00 84.50 886 VAL A N 1
ATOM 7004 C CA . VAL A 1 886 ? 6.789 11.974 -0.335 1.00 84.50 886 VAL A CA 1
ATOM 7005 C C . VAL A 1 886 ? 8.270 11.675 -0.571 1.00 84.50 886 VAL A C 1
ATOM 7007 O O . VAL A 1 886 ? 8.642 10.561 -0.926 1.00 84.50 886 VAL A O 1
ATOM 7010 N N . GLN A 1 887 ? 9.137 12.658 -0.312 1.00 83.56 887 GLN A N 1
ATOM 7011 C CA . GLN A 1 887 ? 10.583 12.493 -0.447 1.00 83.56 887 GLN A CA 1
ATOM 7012 C C . GLN A 1 887 ? 11.193 11.746 0.750 1.00 83.56 887 GLN A C 1
ATOM 7014 O O . GLN A 1 887 ? 11.141 12.225 1.891 1.00 83.56 887 GLN A O 1
ATOM 7019 N N . ALA A 1 888 ? 11.857 10.621 0.470 1.00 78.69 888 ALA A N 1
ATOM 7020 C CA . ALA A 1 888 ? 12.576 9.834 1.464 1.00 78.69 888 ALA A CA 1
ATOM 7021 C C . ALA A 1 888 ? 13.579 10.688 2.261 1.00 78.69 888 ALA A C 1
ATOM 7023 O O . ALA A 1 888 ? 14.285 11.546 1.728 1.00 78.69 888 ALA A O 1
ATOM 7024 N N . GLY A 1 889 ? 13.638 10.461 3.574 1.00 69.25 889 GLY A N 1
ATOM 7025 C CA . GLY A 1 889 ? 14.549 11.161 4.483 1.00 69.25 889 GLY A CA 1
ATOM 7026 C C . GLY A 1 889 ? 14.186 12.618 4.810 1.00 69.25 889 GLY A C 1
ATOM 7027 O O . GLY A 1 889 ? 14.841 13.191 5.682 1.00 69.25 889 GLY A O 1
ATOM 7028 N N . LYS A 1 890 ? 13.165 13.208 4.167 1.00 75.81 890 LYS A N 1
ATOM 7029 C CA . LYS A 1 890 ? 12.646 14.548 4.503 1.00 75.81 890 LYS A CA 1
ATOM 7030 C C . LYS A 1 890 ? 11.342 14.498 5.287 1.00 75.81 890 LYS A C 1
ATOM 7032 O O . LYS A 1 890 ? 11.225 15.192 6.291 1.00 75.81 890 LYS A O 1
ATOM 7037 N N . ASP A 1 891 ? 10.395 13.685 4.836 1.00 75.81 891 ASP A N 1
ATOM 7038 C CA . ASP A 1 891 ? 9.100 13.500 5.490 1.00 75.81 891 ASP A CA 1
ATOM 7039 C C . ASP A 1 891 ? 8.694 12.017 5.441 1.00 75.81 891 ASP A C 1
ATOM 7041 O O . ASP A 1 891 ? 9.367 11.189 4.821 1.00 75.81 891 ASP A O 1
ATOM 7045 N N . THR A 1 892 ? 7.622 11.665 6.140 1.00 76.44 892 THR A N 1
ATOM 7046 C CA . THR A 1 892 ? 7.109 10.295 6.236 1.00 76.44 892 THR A CA 1
ATOM 7047 C C . THR A 1 892 ? 5.745 10.177 5.586 1.00 76.44 892 THR A C 1
ATOM 7049 O O . THR A 1 892 ? 4.925 11.090 5.678 1.00 76.44 892 THR A O 1
ATOM 7052 N N . PHE A 1 893 ? 5.477 9.018 4.980 1.00 79.81 893 PHE A N 1
ATOM 7053 C CA . PHE A 1 893 ? 4.136 8.716 4.504 1.00 79.81 893 PHE A CA 1
ATOM 7054 C C . PHE A 1 893 ? 3.109 8.861 5.638 1.00 79.81 893 PHE A C 1
ATOM 7056 O O . PHE A 1 893 ? 3.386 8.499 6.788 1.00 79.81 893 PHE A O 1
ATOM 7063 N N . PRO A 1 894 ? 1.900 9.338 5.320 1.00 85.50 894 PRO A N 1
ATOM 7064 C CA . PRO A 1 894 ? 0.789 9.362 6.255 1.00 85.50 894 PRO A CA 1
ATOM 7065 C C . PRO A 1 894 ? 0.550 7.976 6.860 1.00 85.50 894 PRO A C 1
ATOM 7067 O O . PRO A 1 894 ? 0.471 6.968 6.157 1.00 85.50 894 PRO A O 1
ATOM 7070 N N . GLY A 1 895 ? 0.446 7.929 8.187 1.00 86.00 895 GLY A N 1
ATOM 7071 C CA . GLY A 1 895 ? 0.171 6.694 8.914 1.00 86.00 895 GLY A CA 1
ATOM 7072 C C . GLY A 1 895 ? -1.286 6.242 8.793 1.00 86.00 895 GLY A C 1
ATOM 7073 O O . GLY A 1 895 ? -2.167 6.995 8.386 1.00 86.00 895 GLY A O 1
ATOM 7074 N N . HIS A 1 896 ? -1.542 5.007 9.219 1.00 90.56 896 HIS A N 1
ATOM 7075 C CA . HIS A 1 896 ? -2.875 4.400 9.178 1.00 90.56 896 HIS A CA 1
ATOM 7076 C C . HIS A 1 896 ? -3.833 4.903 10.260 1.00 90.56 896 HIS A C 1
ATOM 7078 O O . HIS A 1 896 ? -5.048 4.893 10.081 1.00 90.56 896 HIS A O 1
ATOM 7084 N N . SER A 1 897 ? -3.296 5.287 11.418 1.00 89.19 897 SER A N 1
ATOM 7085 C CA . SER A 1 897 ? -4.092 5.752 12.554 1.00 89.19 897 SER A CA 1
ATOM 7086 C C . SER A 1 897 ? -4.417 7.235 12.402 1.00 89.19 897 SER A C 1
ATOM 7088 O O . SER A 1 897 ? -3.546 8.036 12.055 1.00 89.19 897 SER A O 1
ATOM 7090 N N . THR A 1 898 ? -5.655 7.612 12.717 1.00 90.44 898 THR A N 1
ATOM 7091 C CA . THR A 1 898 ? -6.074 9.020 12.757 1.00 90.44 898 THR A CA 1
ATOM 7092 C C . THR A 1 898 ? -6.135 9.536 14.202 1.00 90.44 898 THR A C 1
ATOM 7094 O O . THR A 1 898 ? -6.178 8.734 15.137 1.00 90.44 898 THR A O 1
ATOM 7097 N N . PRO A 1 899 ? -6.161 10.866 14.424 1.00 89.50 899 PRO A N 1
ATOM 7098 C CA . PRO A 1 899 ? -6.410 11.438 15.748 1.00 89.50 899 PRO A CA 1
ATOM 7099 C C . PRO A 1 899 ? -7.797 11.114 16.309 1.00 89.50 899 PRO A C 1
ATOM 7101 O O . PRO A 1 899 ? -8.023 11.343 17.491 1.00 89.50 899 PRO A O 1
ATOM 7104 N N . ILE A 1 900 ? -8.716 10.613 15.476 1.00 93.38 900 ILE A N 1
ATOM 7105 C CA . ILE A 1 900 ? -10.065 10.224 15.872 1.00 93.38 900 ILE A CA 1
ATOM 7106 C C . ILE A 1 900 ? -10.037 8.731 16.229 1.00 93.38 900 ILE A C 1
ATOM 7108 O O . ILE A 1 900 ? -9.873 7.887 15.341 1.00 93.38 900 ILE A O 1
ATOM 7112 N N . PRO A 1 901 ? -10.197 8.363 17.513 1.00 92.62 901 PRO A N 1
ATOM 7113 C CA . PRO A 1 901 ? -10.325 6.979 17.929 1.00 92.62 901 PRO A CA 1
ATOM 7114 C C . PRO A 1 901 ? -11.271 6.157 17.045 1.00 92.62 901 PRO A C 1
ATOM 7116 O O . PRO A 1 901 ? -12.363 6.599 16.685 1.00 92.62 901 PRO A O 1
ATOM 7119 N N . GLN A 1 902 ? -10.858 4.919 16.753 1.00 93.44 902 GLN A N 1
ATOM 7120 C CA . GLN A 1 902 ? -11.602 3.943 15.941 1.00 93.44 902 GLN A CA 1
ATOM 7121 C C . GLN A 1 902 ? -11.787 4.320 14.463 1.00 93.44 902 GLN A C 1
ATOM 7123 O O . GLN A 1 902 ? -12.512 3.622 13.753 1.00 93.44 902 GLN A O 1
ATOM 7128 N N . LEU A 1 903 ? -11.108 5.362 13.979 1.00 96.19 903 LEU A N 1
ATOM 7129 C CA . LEU A 1 903 ? -10.991 5.663 12.557 1.00 96.19 903 LEU A CA 1
ATOM 7130 C C . LEU A 1 903 ? -9.577 5.365 12.056 1.00 96.19 903 LEU A C 1
ATOM 7132 O O . LEU A 1 903 ? -8.594 5.913 12.564 1.00 96.19 903 LEU A O 1
ATOM 7136 N N . TYR A 1 904 ? -9.505 4.535 11.019 1.00 96.19 904 TYR A N 1
ATOM 7137 C CA . TYR A 1 904 ? -8.268 4.166 10.338 1.00 96.19 904 TYR A CA 1
ATOM 7138 C C . TYR A 1 904 ? -8.350 4.504 8.853 1.00 96.19 904 TYR A C 1
ATOM 7140 O O . TYR A 1 904 ? -9.421 4.410 8.253 1.00 96.19 904 TYR A O 1
ATOM 7148 N N . CYS A 1 905 ? -7.208 4.832 8.263 1.00 94.75 905 CYS A N 1
ATOM 7149 C CA . CYS A 1 905 ? -7.033 4.993 6.827 1.00 94.75 905 CYS A CA 1
ATOM 7150 C C . CYS A 1 905 ? -6.154 3.860 6.279 1.00 94.75 905 CYS A C 1
ATOM 7152 O O . CYS A 1 905 ? -5.160 3.474 6.903 1.00 94.75 905 CYS A O 1
ATOM 7154 N N . CYS A 1 906 ? -6.504 3.344 5.107 1.00 94.19 906 CYS A N 1
ATOM 7155 C CA . CYS A 1 906 ? -5.670 2.431 4.332 1.00 94.19 906 CYS A CA 1
ATOM 7156 C C . CYS A 1 906 ? -5.699 2.804 2.847 1.00 94.19 906 CYS A C 1
ATOM 7158 O O . CYS A 1 906 ? -6.450 3.686 2.431 1.00 94.19 906 CYS A O 1
ATOM 7160 N N . GLY A 1 907 ? -4.859 2.133 2.063 1.00 91.25 907 GLY A N 1
ATOM 7161 C CA . GLY A 1 907 ? -4.734 2.355 0.630 1.00 91.25 907 GLY A CA 1
ATOM 7162 C C . GLY A 1 907 ? -3.498 3.166 0.261 1.00 91.25 907 GLY A C 1
ATOM 7163 O O . GLY A 1 907 ? -2.573 3.325 1.059 1.00 91.25 907 GLY A O 1
ATOM 7164 N N . ASP A 1 908 ? -3.502 3.676 -0.965 1.00 88.88 908 ASP A N 1
ATOM 7165 C CA . ASP A 1 908 ? -2.352 4.303 -1.629 1.00 88.88 908 ASP A CA 1
ATOM 7166 C C . ASP A 1 908 ? -1.941 5.662 -1.051 1.00 88.88 908 ASP A C 1
ATOM 7168 O O . ASP A 1 908 ? -0.802 6.090 -1.214 1.00 88.88 908 ASP A O 1
ATOM 7172 N N . SER A 1 909 ? -2.839 6.334 -0.326 1.00 91.62 909 SER A N 1
ATOM 7173 C CA . SER A 1 909 ? -2.533 7.582 0.379 1.00 91.62 909 SER A CA 1
ATOM 7174 C C . SER A 1 909 ? -1.954 7.392 1.780 1.00 91.62 909 SER A C 1
ATOM 7176 O O . SER A 1 909 ? -1.836 8.351 2.538 1.00 91.62 909 SER A O 1
ATOM 7178 N N . THR A 1 910 ? -1.657 6.158 2.167 1.00 89.75 910 THR A N 1
ATOM 7179 C CA . THR A 1 910 ? -1.052 5.824 3.460 1.00 89.75 910 THR A CA 1
ATOM 7180 C C . THR A 1 910 ? 0.161 4.940 3.233 1.00 89.75 910 THR A C 1
ATOM 7182 O O . THR A 1 910 ? 0.264 4.297 2.192 1.00 89.75 910 THR A O 1
ATOM 7185 N N . PHE A 1 911 ? 1.075 4.889 4.201 1.00 85.19 911 PHE A N 1
ATOM 7186 C CA . PHE A 1 911 ? 2.213 3.967 4.164 1.00 85.19 911 PHE A CA 1
ATOM 7187 C C . PHE A 1 911 ? 1.755 2.532 3.801 1.00 85.19 911 PHE A C 1
ATOM 7189 O O . PHE A 1 911 ? 0.727 2.102 4.314 1.00 85.19 911 PHE A O 1
ATOM 7196 N N . PRO A 1 912 ? 2.466 1.756 2.962 1.00 76.69 912 PRO A N 1
ATOM 7197 C CA . PRO A 1 912 ? 3.731 2.083 2.300 1.00 76.69 912 PRO A CA 1
ATOM 7198 C C . PRO A 1 912 ? 3.636 3.053 1.115 1.00 76.69 912 PRO A C 1
ATOM 7200 O O . PRO A 1 912 ? 4.648 3.651 0.784 1.00 76.69 912 PRO A O 1
ATOM 7203 N N . GLY A 1 913 ? 2.456 3.258 0.521 1.00 83.25 913 GLY A N 1
ATOM 7204 C CA . GLY A 1 913 ? 2.255 4.205 -0.579 1.00 83.25 913 GLY A CA 1
ATOM 7205 C C . GLY A 1 913 ? 1.557 3.600 -1.799 1.00 83.25 913 GLY A C 1
ATOM 7206 O O . GLY A 1 913 ? 0.671 2.752 -1.671 1.00 83.25 913 GLY A O 1
ATOM 7207 N N . ILE A 1 914 ? 1.950 4.072 -2.982 1.00 85.62 914 ILE A N 1
ATOM 7208 C CA . ILE A 1 914 ? 1.292 3.825 -4.273 1.00 85.62 914 ILE A CA 1
ATOM 7209 C C . ILE A 1 914 ? 1.625 2.422 -4.814 1.00 85.62 914 ILE A C 1
ATOM 7211 O O . ILE A 1 914 ? 2.696 1.874 -4.572 1.00 85.62 914 ILE A O 1
ATOM 7215 N N . GLY A 1 915 ? 0.692 1.840 -5.574 1.00 82.69 915 GLY A N 1
ATOM 7216 C CA . GLY A 1 915 ? 0.869 0.564 -6.270 1.00 82.69 915 GLY A CA 1
ATOM 7217 C C . GLY A 1 915 ? 0.197 -0.611 -5.560 1.00 82.69 915 GLY A C 1
ATOM 7218 O O . GLY A 1 915 ? 0.045 -0.629 -4.341 1.00 82.69 915 GLY A O 1
ATOM 7219 N N . ILE A 1 916 ? -0.219 -1.623 -6.327 1.00 85.81 916 ILE A N 1
ATOM 7220 C CA . ILE A 1 916 ? -0.974 -2.774 -5.799 1.00 85.81 916 ILE A CA 1
ATOM 7221 C C . ILE A 1 916 ? -0.301 -3.442 -4.586 1.00 85.81 916 ILE A C 1
ATOM 7223 O O . ILE A 1 916 ? -1.000 -3.685 -3.599 1.00 85.81 916 ILE A O 1
ATOM 7227 N N . PRO A 1 917 ? 1.015 -3.740 -4.604 1.00 83.75 917 PRO A N 1
ATOM 7228 C CA . PRO A 1 917 ? 1.662 -4.402 -3.474 1.00 83.75 917 PRO A CA 1
ATOM 7229 C C . PRO A 1 917 ? 1.621 -3.539 -2.205 1.00 83.75 917 PRO A C 1
ATOM 7231 O O . PRO A 1 917 ? 1.293 -4.033 -1.126 1.00 83.75 917 PRO A O 1
ATOM 7234 N N . ALA A 1 918 ? 1.887 -2.237 -2.335 1.00 83.38 918 ALA A N 1
ATOM 7235 C CA . ALA A 1 918 ? 1.844 -1.292 -1.224 1.00 83.38 918 ALA A CA 1
ATOM 7236 C C . ALA A 1 918 ? 0.416 -1.117 -0.681 1.00 83.38 918 ALA A C 1
ATOM 7238 O O . ALA A 1 918 ? 0.203 -1.182 0.530 1.00 83.38 918 ALA A O 1
ATOM 7239 N N . VAL A 1 919 ? -0.585 -1.008 -1.558 1.00 89.62 919 VAL A N 1
ATOM 7240 C CA . VAL A 1 919 ? -2.007 -0.916 -1.185 1.00 89.62 919 VAL A CA 1
ATOM 7241 C C . VAL A 1 919 ? -2.475 -2.170 -0.440 1.00 89.62 919 VAL A C 1
ATOM 7243 O O . VAL A 1 919 ? -3.127 -2.062 0.603 1.00 89.62 919 VAL A O 1
ATOM 7246 N N . ALA A 1 920 ? -2.109 -3.360 -0.925 1.00 89.88 920 ALA A N 1
ATOM 7247 C CA . ALA A 1 920 ? -2.427 -4.623 -0.261 1.00 89.88 920 ALA A CA 1
ATOM 7248 C C . ALA A 1 920 ? -1.760 -4.719 1.123 1.00 89.88 920 ALA A C 1
ATOM 7250 O O . ALA A 1 920 ? -2.413 -5.103 2.098 1.00 89.88 920 ALA A O 1
ATOM 7251 N N . ALA A 1 921 ? -0.492 -4.303 1.231 1.00 86.56 921 ALA A N 1
ATOM 7252 C CA . ALA A 1 921 ? 0.206 -4.215 2.511 1.00 86.56 921 ALA A CA 1
ATOM 7253 C C . ALA A 1 921 ? -0.492 -3.236 3.469 1.00 86.56 921 ALA A C 1
ATOM 7255 O O . ALA A 1 921 ? -0.744 -3.593 4.617 1.00 86.56 921 ALA A O 1
ATOM 7256 N N . SER A 1 922 ? -0.876 -2.046 2.999 1.00 90.75 922 SER A N 1
ATOM 7257 C CA . SER A 1 922 ? -1.571 -1.033 3.804 1.00 90.75 922 SER A CA 1
ATOM 7258 C C . SER A 1 922 ? -2.888 -1.561 4.389 1.00 90.75 922 SER A C 1
ATOM 7260 O O . SER A 1 922 ? -3.133 -1.449 5.596 1.00 90.75 922 SER A O 1
ATOM 7262 N N . GLY A 1 923 ? -3.710 -2.227 3.569 1.00 92.31 923 GLY A N 1
ATOM 7263 C CA . GLY A 1 923 ? -4.942 -2.870 4.034 1.00 92.31 923 GLY A CA 1
ATOM 7264 C C . GLY A 1 923 ? -4.684 -3.945 5.094 1.00 92.31 923 GLY A C 1
ATOM 7265 O O . GLY A 1 923 ? -5.371 -3.995 6.120 1.00 92.31 923 GLY A O 1
ATOM 7266 N N . ALA A 1 924 ? -3.655 -4.768 4.893 1.00 88.56 924 ALA A N 1
ATOM 7267 C CA . ALA A 1 924 ? -3.301 -5.811 5.843 1.00 88.56 924 ALA A CA 1
ATOM 7268 C C . ALA A 1 924 ? -2.718 -5.266 7.159 1.00 88.56 924 ALA A C 1
ATOM 7270 O O . ALA A 1 924 ? -3.038 -5.791 8.227 1.00 88.56 924 ALA A O 1
ATOM 7271 N N . ILE A 1 925 ? -1.937 -4.181 7.121 1.00 86.19 925 ILE A N 1
ATOM 7272 C CA . ILE A 1 925 ? -1.421 -3.508 8.323 1.00 86.19 925 ILE A CA 1
ATOM 7273 C C . ILE A 1 925 ? -2.581 -2.996 9.191 1.00 86.19 925 ILE A C 1
ATOM 7275 O O . ILE A 1 925 ? -2.563 -3.166 10.418 1.00 86.19 925 ILE A O 1
ATOM 7279 N N . VAL A 1 926 ? -3.624 -2.419 8.585 1.00 91.25 926 VAL A N 1
ATOM 7280 C CA . VAL A 1 926 ? -4.830 -2.007 9.325 1.00 91.25 926 VAL A CA 1
ATOM 7281 C C . VAL A 1 926 ? -5.579 -3.215 9.879 1.00 91.25 926 VAL A C 1
ATOM 7283 O O . VAL A 1 926 ? -5.937 -3.216 11.059 1.00 91.25 926 VAL A O 1
ATOM 7286 N N . ALA A 1 927 ? -5.763 -4.271 9.083 1.00 89.31 927 ALA A N 1
ATOM 7287 C CA . ALA A 1 927 ? -6.412 -5.500 9.546 1.00 89.31 927 ALA A CA 1
ATOM 7288 C C . ALA A 1 927 ? -5.686 -6.109 10.759 1.00 89.31 927 ALA A C 1
ATOM 7290 O O . ALA A 1 927 ? -6.324 -6.489 11.746 1.00 89.31 927 ALA A O 1
ATOM 7291 N N . ASN A 1 928 ? -4.352 -6.124 10.720 1.00 84.50 928 ASN A N 1
ATOM 7292 C CA . ASN A 1 928 ? -3.512 -6.549 11.830 1.00 84.50 928 ASN A CA 1
ATOM 7293 C C . ASN A 1 928 ? -3.699 -5.642 13.048 1.00 84.50 928 ASN A C 1
ATOM 7295 O O . ASN A 1 928 ? -3.921 -6.149 14.144 1.00 84.50 928 ASN A O 1
ATOM 7299 N N . SER A 1 929 ? -3.691 -4.320 12.862 1.00 84.19 929 SER A N 1
ATOM 7300 C CA . SER A 1 929 ? -3.874 -3.339 13.946 1.00 84.19 929 SER A CA 1
ATOM 7301 C C . SER A 1 929 ? -5.232 -3.471 14.651 1.00 84.19 929 SER A C 1
ATOM 7303 O O . SER A 1 929 ? -5.358 -3.164 15.835 1.00 84.19 929 SER A O 1
ATOM 7305 N N . LEU A 1 930 ? -6.253 -3.983 13.957 1.00 87.25 930 LEU A N 1
ATOM 7306 C CA . LEU A 1 930 ? -7.583 -4.193 14.527 1.00 87.25 930 LEU A CA 1
ATOM 7307 C C . LEU A 1 930 ? -7.698 -5.467 15.374 1.00 87.25 930 LEU A C 1
ATOM 7309 O O . LEU A 1 930 ? -8.632 -5.565 16.167 1.00 87.25 930 LEU A O 1
ATOM 7313 N N . VAL A 1 931 ? -6.817 -6.458 15.247 1.00 81.94 931 VAL A N 1
ATOM 7314 C CA . VAL A 1 931 ? -6.828 -7.658 16.113 1.00 81.94 931 VAL A CA 1
ATOM 7315 C C . VAL A 1 931 ? -5.840 -7.501 17.269 1.00 81.94 931 VAL A C 1
ATOM 7317 O O . VAL A 1 931 ? -4.891 -6.724 17.164 1.00 81.94 931 VAL A O 1
ATOM 7320 N N . SER A 1 932 ? -6.033 -8.213 18.382 1.00 76.00 932 SER A N 1
ATOM 7321 C CA . SER A 1 932 ? -5.077 -8.150 19.496 1.00 76.00 932 SER A CA 1
ATOM 7322 C C . SER A 1 932 ? -3.689 -8.642 19.069 1.00 76.00 932 SER A C 1
ATOM 7324 O O . SER A 1 932 ? -3.546 -9.401 18.108 1.00 76.00 932 SER A O 1
ATOM 7326 N N . VAL A 1 933 ? -2.646 -8.225 19.793 1.00 66.81 933 VAL A N 1
ATOM 7327 C CA . VAL A 1 933 ? -1.270 -8.681 19.532 1.00 66.81 933 VAL A CA 1
ATOM 7328 C C . VAL A 1 933 ? -1.175 -10.206 19.637 1.00 66.81 933 VAL A C 1
ATOM 7330 O O . VAL A 1 933 ? -0.556 -10.830 18.786 1.00 66.81 933 VAL A O 1
ATOM 7333 N N . VAL A 1 934 ? -1.859 -10.813 20.613 1.00 64.06 934 VAL A N 1
ATOM 7334 C CA . VAL A 1 934 ? -1.904 -12.274 20.790 1.00 64.06 934 VAL A CA 1
ATOM 7335 C C . VAL A 1 934 ? -2.591 -12.956 19.608 1.00 64.06 934 VAL A C 1
ATOM 7337 O O . VAL A 1 934 ? -2.055 -13.919 19.073 1.00 64.06 934 VAL A O 1
ATOM 7340 N N . GLU A 1 935 ? -3.735 -12.443 19.145 1.00 63.44 935 GLU A N 1
ATOM 7341 C CA . GLU A 1 935 ? -4.423 -12.989 17.966 1.00 63.44 935 GLU A CA 1
ATOM 7342 C C . GLU A 1 935 ? -3.598 -12.826 16.686 1.00 63.44 935 GLU A C 1
ATOM 7344 O O . GLU A 1 935 ? -3.618 -13.712 15.838 1.00 63.44 935 GLU A O 1
ATOM 7349 N N . ASN A 1 936 ? -2.863 -11.722 16.530 1.00 60.25 936 ASN A N 1
ATOM 7350 C CA . ASN A 1 936 ? -1.954 -11.529 15.399 1.00 60.25 936 ASN A CA 1
ATOM 7351 C C . ASN A 1 936 ? -0.768 -12.506 15.458 1.00 60.25 936 ASN A C 1
ATOM 7353 O O . ASN A 1 936 ? -0.464 -13.156 14.459 1.00 60.25 936 ASN A O 1
ATOM 7357 N N . MET A 1 937 ? -0.157 -12.677 16.633 1.00 57.59 937 MET A N 1
ATOM 7358 C CA . MET A 1 937 ? 0.911 -13.658 16.846 1.00 57.59 937 MET A CA 1
ATOM 7359 C C . MET A 1 937 ? 0.421 -15.098 16.625 1.00 57.59 937 MET A C 1
ATOM 7361 O O . MET A 1 937 ? 1.150 -15.895 16.044 1.00 57.59 937 MET A O 1
ATOM 7365 N N . ALA A 1 938 ? -0.822 -15.414 17.007 1.00 51.75 938 ALA A N 1
ATOM 7366 C CA . ALA A 1 938 ? -1.438 -16.725 16.799 1.00 51.75 938 ALA A CA 1
ATOM 7367 C C . ALA A 1 938 ? -1.842 -16.980 15.333 1.00 51.75 938 ALA A C 1
ATOM 7369 O O . ALA A 1 938 ? -1.637 -18.079 14.828 1.00 51.75 938 ALA A O 1
ATOM 7370 N N . LYS A 1 939 ? -2.382 -15.976 14.622 1.00 44.88 939 LYS A N 1
ATOM 7371 C CA . LYS A 1 939 ? -2.775 -16.085 13.200 1.00 44.88 939 LYS A CA 1
ATOM 7372 C C . LYS A 1 939 ? -1.593 -16.240 12.253 1.00 44.88 939 LYS A C 1
ATOM 7374 O O . LYS A 1 939 ? -1.766 -16.734 11.144 1.00 44.88 939 LYS A O 1
ATOM 7379 N N . HIS A 1 940 ? -0.413 -15.801 12.673 1.00 45.53 940 HIS A N 1
ATOM 7380 C CA . HIS A 1 940 ? 0.791 -15.887 11.869 1.00 45.53 940 HIS A CA 1
ATOM 7381 C C . HIS A 1 940 ? 1.782 -16.964 12.336 1.00 45.53 940 HIS A C 1
ATOM 7383 O O . HIS A 1 940 ? 2.970 -16.892 12.002 1.00 45.53 940 HIS A O 1
ATOM 7389 N N . HIS A 1 941 ? 1.311 -17.982 13.060 1.00 37.44 941 HIS A N 1
ATOM 7390 C CA . HIS A 1 941 ? 2.063 -19.228 13.146 1.00 37.44 941 HIS A CA 1
ATOM 7391 C C . HIS A 1 941 ? 2.282 -19.754 11.705 1.00 37.44 941 HIS A C 1
ATOM 7393 O O . HIS A 1 941 ? 1.320 -19.808 10.932 1.00 37.44 941 HIS A O 1
ATOM 7399 N N . PRO A 1 942 ? 3.519 -20.093 11.294 1.00 40.09 942 PRO A N 1
ATOM 7400 C CA . PRO A 1 942 ? 3.802 -20.694 9.983 1.00 40.09 942 PRO A CA 1
ATOM 7401 C C . PRO A 1 942 ? 3.005 -21.986 9.693 1.00 40.09 942 PRO A C 1
ATOM 7403 O O . PRO A 1 942 ? 2.975 -22.451 8.557 1.00 40.09 942 PRO A O 1
ATOM 7406 N N . ASP A 1 943 ? 2.295 -22.511 10.690 1.00 35.09 943 ASP A N 1
ATOM 7407 C CA . ASP A 1 943 ? 1.419 -23.684 10.675 1.00 35.09 943 ASP A CA 1
ATOM 7408 C C . ASP A 1 943 ? 0.268 -23.621 9.647 1.00 35.09 943 ASP A C 1
ATOM 7410 O O . ASP A 1 943 ? -0.314 -24.658 9.325 1.00 35.09 943 ASP A O 1
ATOM 7414 N N . LEU A 1 944 ? -0.066 -22.436 9.112 1.00 37.06 944 LEU A N 1
ATOM 7415 C CA . LEU A 1 944 ? -1.094 -22.251 8.071 1.00 37.06 944 LEU A CA 1
ATOM 7416 C C . LEU A 1 944 ? -0.536 -21.980 6.663 1.00 37.06 944 LEU A C 1
ATOM 7418 O O . LEU A 1 944 ? -1.298 -21.647 5.756 1.00 37.06 944 LEU A O 1
ATOM 7422 N N . ILE A 1 945 ? 0.768 -22.152 6.435 1.00 39.50 945 ILE A N 1
ATOM 7423 C CA . ILE A 1 945 ? 1.302 -22.193 5.069 1.00 39.50 945 ILE A CA 1
ATOM 7424 C C . ILE A 1 945 ? 1.075 -23.611 4.541 1.00 39.50 945 ILE A C 1
ATOM 7426 O O . ILE A 1 945 ? 1.792 -24.539 4.910 1.00 39.50 945 ILE A O 1
ATOM 7430 N N . MET A 1 946 ? 0.086 -23.807 3.661 1.00 37.66 946 MET A N 1
ATOM 7431 C CA . MET A 1 946 ? 0.065 -25.024 2.846 1.00 37.66 946 MET A CA 1
ATOM 7432 C C . MET A 1 946 ? 1.393 -25.104 2.083 1.00 37.66 946 MET A C 1
ATOM 7434 O O . MET A 1 946 ? 1.698 -24.230 1.271 1.00 37.66 946 MET A O 1
ATOM 7438 N N . CYS A 1 947 ? 2.181 -26.152 2.330 1.00 39.66 947 CYS A N 1
ATOM 7439 C CA . CYS A 1 947 ? 3.356 -26.457 1.524 1.00 39.66 947 CYS A CA 1
ATOM 7440 C C . CYS A 1 947 ? 2.894 -26.749 0.086 1.00 39.66 947 CYS A C 1
ATOM 7442 O O . CYS A 1 947 ? 2.431 -27.842 -0.223 1.00 39.66 947 CYS A O 1
ATOM 7444 N N . ARG A 1 948 ? 2.966 -25.738 -0.785 1.00 43.94 948 ARG A N 1
ATOM 7445 C CA . ARG A 1 948 ? 2.684 -25.828 -2.227 1.00 43.94 948 ARG A CA 1
ATOM 7446 C C . ARG A 1 948 ? 3.950 -25.606 -3.060 1.00 43.94 948 ARG A C 1
ATOM 7448 O O . ARG A 1 948 ? 3.894 -25.016 -4.135 1.00 43.94 948 ARG A O 1
ATOM 7455 N N . LYS A 1 949 ? 5.108 -26.078 -2.575 1.00 44.22 949 LYS A N 1
ATOM 7456 C CA . LYS A 1 949 ? 6.248 -26.331 -3.477 1.00 44.22 949 LYS A CA 1
ATOM 7457 C C . LYS A 1 949 ? 5.783 -27.344 -4.538 1.00 44.22 949 LYS A C 1
ATOM 7459 O O . LYS A 1 949 ? 4.931 -28.171 -4.216 1.00 44.22 949 LYS A O 1
ATOM 7464 N N . GLN A 1 950 ? 6.275 -27.237 -5.780 1.00 39.69 950 GLN A N 1
ATOM 7465 C CA . GLN A 1 950 ? 5.797 -28.052 -6.909 1.00 39.69 950 GLN A CA 1
ATOM 7466 C C . GLN A 1 950 ? 5.615 -29.528 -6.506 1.00 39.69 950 GLN A C 1
ATOM 7468 O O . GLN A 1 950 ? 6.493 -30.065 -5.822 1.00 39.69 950 GLN A O 1
ATOM 7473 N N . PRO A 1 951 ? 4.494 -30.178 -6.884 1.00 42.06 951 PRO A N 1
ATOM 7474 C CA . PRO A 1 951 ? 4.287 -31.585 -6.579 1.00 42.06 951 PRO A CA 1
ATOM 7475 C C . PRO A 1 951 ? 5.421 -32.375 -7.227 1.00 42.06 951 PRO A C 1
ATOM 7477 O O . PRO A 1 951 ? 5.531 -32.416 -8.451 1.00 42.06 951 PRO A O 1
ATOM 7480 N N . GLY A 1 952 ? 6.302 -32.949 -6.409 1.00 46.94 952 GLY A N 1
ATOM 7481 C CA . GLY A 1 952 ? 7.318 -33.842 -6.939 1.00 46.94 952 GLY A CA 1
ATOM 7482 C C . GLY A 1 952 ? 6.673 -35.120 -7.464 1.00 46.94 952 GLY A C 1
ATOM 7483 O O . GLY A 1 952 ? 5.553 -35.491 -7.117 1.00 46.94 952 GLY A O 1
ATOM 7484 N N . ILE A 1 953 ? 7.400 -35.776 -8.352 1.00 45.66 953 ILE A N 1
ATOM 7485 C CA . ILE A 1 953 ? 6.975 -36.917 -9.169 1.00 45.66 953 ILE A CA 1
ATOM 7486 C C . ILE A 1 953 ? 6.833 -38.246 -8.394 1.00 45.66 953 ILE A C 1
ATOM 7488 O O . ILE A 1 953 ? 6.537 -39.275 -8.998 1.00 45.66 953 ILE A O 1
ATOM 7492 N N . ALA A 1 954 ? 7.032 -38.259 -7.070 1.00 45.38 954 ALA A N 1
ATOM 7493 C CA . ALA A 1 954 ? 7.053 -39.470 -6.241 1.00 45.38 954 ALA A CA 1
ATOM 7494 C C . ALA A 1 954 ? 5.819 -39.582 -5.332 1.00 45.38 954 ALA A C 1
ATOM 7496 O O . ALA A 1 954 ? 5.369 -38.579 -4.799 1.00 45.38 954 ALA A O 1
ATOM 7497 N N . ILE A 1 955 ? 5.292 -40.792 -5.107 1.00 52.88 955 ILE A N 1
ATOM 7498 C CA . ILE A 1 955 ? 4.074 -41.038 -4.310 1.00 52.88 955 ILE A CA 1
ATOM 7499 C C . ILE A 1 955 ? 4.412 -41.638 -2.925 1.00 52.88 955 ILE A C 1
ATOM 7501 O O . ILE A 1 955 ? 5.052 -42.687 -2.859 1.00 52.88 955 ILE A O 1
ATOM 7505 N N . GLY A 1 956 ? 3.922 -41.038 -1.828 1.00 50.72 956 GLY A N 1
ATOM 7506 C CA . GLY A 1 956 ? 4.076 -41.512 -0.433 1.00 50.72 956 GLY A CA 1
ATOM 7507 C C . GLY A 1 956 ? 2.777 -42.012 0.242 1.00 50.72 956 GLY A C 1
ATOM 7508 O O . GLY A 1 956 ? 1.675 -41.705 -0.216 1.00 50.72 956 GLY A O 1
ATOM 7509 N N . ARG A 1 957 ? 2.885 -42.790 1.342 1.00 43.38 957 ARG A N 1
ATOM 7510 C CA . ARG A 1 957 ? 1.760 -43.346 2.150 1.00 43.38 957 ARG A CA 1
ATOM 7511 C C . ARG A 1 957 ? 1.771 -42.842 3.605 1.00 43.38 957 ARG A C 1
ATOM 7513 O O . ARG A 1 957 ? 2.835 -42.759 4.204 1.00 43.38 957 ARG A O 1
ATOM 7520 N N . LEU A 1 958 ? 0.586 -42.620 4.191 1.00 47.81 958 LEU A N 1
ATOM 7521 C CA . LEU A 1 958 ? 0.379 -42.243 5.603 1.00 47.81 958 LEU A CA 1
ATOM 7522 C C . LEU A 1 958 ? -0.033 -43.462 6.457 1.00 47.81 958 LEU A C 1
ATOM 7524 O O . LEU A 1 958 ? -0.769 -44.321 5.971 1.00 47.81 958 LEU A O 1
ATOM 7528 N N . CYS A 1 959 ? 0.379 -43.521 7.731 1.00 43.59 959 CYS A N 1
ATOM 7529 C CA . CYS A 1 959 ? -0.190 -44.455 8.715 1.00 43.59 959 CYS A CA 1
ATOM 7530 C C . CYS A 1 959 ? -1.158 -43.740 9.674 1.00 43.59 959 CYS A C 1
ATOM 7532 O O . CYS A 1 959 ? -0.992 -42.557 9.959 1.00 43.59 959 CYS A O 1
ATOM 7534 N N . GLU A 1 960 ? -2.126 -44.467 10.236 1.00 48.38 960 GLU A N 1
ATOM 7535 C CA . GLU A 1 960 ? -3.196 -43.923 11.098 1.00 48.38 960 GLU A CA 1
ATOM 7536 C C . GLU A 1 960 ? -2.724 -43.340 12.447 1.00 48.38 960 GLU A C 1
ATOM 7538 O O . GLU A 1 960 ? -3.530 -42.813 13.207 1.00 48.38 960 GLU A O 1
ATOM 7543 N N . LYS A 1 961 ? -1.430 -43.445 12.778 1.00 47.16 961 LYS A N 1
ATOM 7544 C CA . LYS A 1 961 ? -0.866 -43.042 14.080 1.00 47.16 961 LYS A CA 1
ATOM 7545 C C . LYS A 1 961 ? -0.114 -41.705 14.063 1.00 47.16 961 LYS A C 1
ATOM 7547 O O . LYS A 1 961 ? 0.393 -41.306 15.107 1.00 47.16 961 LYS A O 1
ATOM 7552 N N . CYS A 1 962 ? 0.011 -41.047 12.910 1.00 51.72 962 CYS A N 1
ATOM 7553 C CA . CYS A 1 962 ? 0.756 -39.792 12.766 1.00 51.72 962 CYS A CA 1
ATOM 7554 C C . CYS A 1 962 ? -0.178 -38.570 12.864 1.00 51.72 962 CYS A C 1
ATOM 7556 O O . CYS A 1 962 ? -1.335 -38.646 12.454 1.00 51.72 962 CYS A O 1
ATOM 7558 N N . ASP A 1 963 ? 0.313 -37.450 13.402 1.00 54.66 963 ASP A N 1
ATOM 7559 C CA . ASP A 1 963 ? -0.464 -36.220 13.639 1.00 54.66 963 ASP A CA 1
ATOM 7560 C C . ASP A 1 963 ? -0.651 -35.348 12.380 1.00 54.66 963 ASP A C 1
ATOM 7562 O O . ASP A 1 963 ? -1.379 -34.354 12.413 1.00 54.66 963 ASP A O 1
ATOM 7566 N N . GLY A 1 964 ? -0.051 -35.757 11.256 1.00 52.38 964 GLY A N 1
ATOM 7567 C CA . GLY A 1 964 ? -0.246 -35.148 9.941 1.00 52.38 964 GLY A CA 1
ATOM 7568 C C . GLY A 1 964 ? 0.579 -33.884 9.705 1.00 52.38 964 GLY A C 1
ATOM 7569 O O . GLY A 1 964 ? 0.178 -33.068 8.872 1.00 52.38 964 GLY A O 1
ATOM 7570 N N . LYS A 1 965 ? 1.693 -33.698 10.423 1.00 50.88 965 LYS A N 1
ATOM 7571 C CA . LYS A 1 965 ? 2.577 -32.531 10.292 1.00 50.88 965 LYS A CA 1
ATOM 7572 C C . LYS A 1 965 ? 3.896 -32.862 9.596 1.00 50.88 965 LYS A C 1
ATOM 7574 O O . LYS A 1 965 ? 4.501 -33.884 9.881 1.00 50.88 965 LYS A O 1
ATOM 7579 N N . CYS A 1 966 ? 4.363 -31.958 8.732 1.00 49.25 966 CYS A N 1
ATOM 7580 C CA . CYS A 1 966 ? 5.663 -32.061 8.060 1.00 49.25 966 CYS A CA 1
ATOM 7581 C C . CYS A 1 966 ? 6.839 -31.818 9.025 1.00 49.25 966 CYS A C 1
ATOM 7583 O O . CYS A 1 966 ? 6.955 -30.726 9.573 1.00 49.25 966 CYS A O 1
ATOM 7585 N N . VAL A 1 967 ? 7.794 -32.741 9.146 1.00 41.97 967 VAL A N 1
ATOM 7586 C CA . VAL A 1 967 ? 8.958 -32.600 10.054 1.00 41.97 967 VAL A CA 1
ATOM 7587 C C . VAL A 1 967 ? 9.956 -31.491 9.677 1.00 41.97 967 VAL A C 1
ATOM 7589 O O . VAL A 1 967 ? 10.820 -31.146 10.481 1.00 41.97 967 VAL A O 1
ATOM 7592 N N . ILE A 1 968 ? 9.866 -30.931 8.463 1.00 42.12 968 ILE A N 1
ATOM 7593 C CA . ILE A 1 968 ? 10.754 -29.852 7.986 1.00 42.12 968 ILE A CA 1
ATOM 7594 C C . ILE A 1 968 ? 10.153 -28.464 8.245 1.00 42.12 968 ILE A C 1
ATOM 7596 O O . ILE A 1 968 ? 10.888 -27.529 8.562 1.00 42.12 968 ILE A O 1
ATOM 7600 N N . CYS A 1 969 ? 8.837 -28.303 8.084 1.00 45.62 969 CYS A N 1
ATOM 7601 C CA . CYS A 1 969 ? 8.180 -26.990 8.144 1.00 45.62 969 CYS A CA 1
ATOM 7602 C C . CYS A 1 969 ? 6.975 -26.911 9.093 1.00 45.62 969 CYS A C 1
ATOM 7604 O O . CYS A 1 969 ? 6.352 -25.858 9.172 1.00 45.62 969 CYS A O 1
ATOM 7606 N N . ASP A 1 970 ? 6.656 -28.002 9.792 1.00 45.34 970 ASP A N 1
ATOM 7607 C CA . ASP A 1 970 ? 5.609 -28.137 10.820 1.00 45.34 970 ASP A CA 1
ATOM 7608 C C . ASP A 1 970 ? 4.167 -27.850 10.338 1.00 45.34 970 ASP A C 1
ATOM 7610 O O . ASP A 1 970 ? 3.231 -27.701 11.122 1.00 45.34 970 ASP A O 1
ATOM 7614 N N . SER A 1 971 ? 3.960 -27.793 9.018 1.00 46.00 971 SER A N 1
ATOM 7615 C CA . SER A 1 971 ? 2.656 -27.532 8.394 1.00 46.00 971 SER A CA 1
ATOM 7616 C C . SER A 1 971 ? 1.770 -28.786 8.366 1.00 46.00 971 SER A C 1
ATOM 7618 O O . SER A 1 971 ? 2.259 -29.883 8.087 1.00 46.00 971 SER A O 1
ATOM 7620 N N . TYR A 1 972 ? 0.458 -28.623 8.587 1.00 44.38 972 TYR A N 1
ATOM 7621 C CA . TYR A 1 972 ? -0.531 -29.712 8.519 1.00 44.38 972 TYR A CA 1
ATOM 7622 C C . TYR A 1 972 ? -0.849 -30.141 7.077 1.00 44.38 972 TYR A C 1
ATOM 7624 O O . TYR A 1 972 ? -1.162 -29.308 6.223 1.00 44.38 972 TYR A O 1
ATOM 7632 N N . VAL A 1 973 ? -0.896 -31.452 6.833 1.00 49.28 973 VAL A N 1
ATOM 7633 C CA . VAL A 1 973 ? -1.317 -32.066 5.564 1.00 49.28 973 VAL A CA 1
ATOM 7634 C C . VAL A 1 973 ? -2.607 -32.861 5.817 1.00 49.28 973 VAL A C 1
ATOM 7636 O O . VAL A 1 973 ? -2.599 -33.868 6.520 1.00 49.28 973 VAL A O 1
ATOM 7639 N N . ARG A 1 974 ? -3.760 -32.399 5.307 1.00 45.12 974 ARG A N 1
ATOM 7640 C CA . ARG A 1 974 ? -5.065 -33.085 5.477 1.00 45.12 974 ARG A CA 1
ATOM 7641 C C . ARG A 1 974 ? -5.391 -34.014 4.285 1.00 45.12 974 ARG A C 1
ATOM 7643 O O . ARG A 1 974 ? -5.041 -33.668 3.162 1.00 45.12 974 ARG A O 1
ATOM 7650 N N . PRO A 1 975 ? -6.059 -35.169 4.505 1.00 51.12 975 PRO A N 1
ATOM 7651 C CA . PRO A 1 975 ? -5.496 -36.492 4.179 1.00 51.12 975 PRO A CA 1
ATOM 7652 C C . PRO A 1 975 ? -6.411 -37.407 3.320 1.00 51.12 975 PRO A C 1
ATOM 7654 O O . PRO A 1 975 ? -7.518 -37.006 2.973 1.00 51.12 975 PRO A O 1
ATOM 7657 N N . CYS A 1 976 ? -5.926 -38.629 2.991 1.00 38.75 976 CYS A N 1
ATOM 7658 C CA . CYS A 1 976 ? -6.626 -39.950 3.023 1.00 38.75 976 CYS A CA 1
ATOM 7659 C C . CYS A 1 976 ? -6.113 -40.995 1.997 1.00 38.75 976 CYS A C 1
ATOM 7661 O O . CYS A 1 976 ? -6.455 -42.170 2.109 1.00 38.75 976 CYS A O 1
ATOM 7663 N N . THR A 1 977 ? -5.264 -40.623 1.034 1.00 49.19 977 THR A N 1
ATOM 7664 C CA . THR A 1 977 ? -4.726 -41.559 0.020 1.00 49.19 977 THR A CA 1
ATOM 7665 C C . THR A 1 977 ? -3.355 -41.100 -0.475 1.00 49.19 977 THR A C 1
ATOM 7667 O O . THR A 1 977 ? -2.971 -39.971 -0.200 1.00 49.19 977 THR A O 1
ATOM 7670 N N . LEU A 1 978 ? -2.630 -41.985 -1.172 1.00 49.25 978 LEU A N 1
ATOM 7671 C CA . LEU A 1 978 ? -1.344 -41.755 -1.853 1.00 49.25 978 LEU A CA 1
ATOM 7672 C C . LEU A 1 978 ? -1.140 -40.291 -2.315 1.00 49.25 978 LEU A C 1
ATOM 7674 O O . LEU A 1 978 ? -1.910 -39.816 -3.147 1.00 49.25 978 LEU A O 1
ATOM 7678 N N . VAL A 1 979 ? -0.112 -39.596 -1.801 1.00 48.12 979 VAL A N 1
ATOM 7679 C CA . VAL A 1 979 ? 0.168 -38.177 -2.127 1.00 48.12 979 VAL A CA 1
ATOM 7680 C C . VAL A 1 979 ? 1.520 -37.978 -2.829 1.00 48.12 979 VAL A C 1
ATOM 7682 O O . VAL A 1 979 ? 2.475 -38.673 -2.477 1.00 48.12 979 VAL A O 1
ATOM 7685 N N . PRO A 1 980 ? 1.635 -37.029 -3.781 1.00 48.28 980 PRO A N 1
ATOM 7686 C CA . PRO A 1 980 ? 2.910 -36.640 -4.388 1.00 48.28 980 PRO A CA 1
ATOM 7687 C C . PRO A 1 980 ? 3.839 -35.879 -3.411 1.00 48.28 980 PRO A C 1
ATOM 7689 O O . PRO A 1 980 ? 3.366 -35.001 -2.690 1.00 48.28 980 PRO A O 1
ATOM 7692 N N . VAL A 1 981 ? 5.148 -36.163 -3.401 1.00 51.84 981 VAL A N 1
ATOM 7693 C CA . VAL A 1 981 ? 6.187 -35.560 -2.524 1.00 51.84 981 VAL A CA 1
ATOM 7694 C C . VAL A 1 981 ? 7.325 -34.928 -3.338 1.00 51.84 981 VAL A C 1
ATOM 7696 O O . VAL A 1 981 ? 7.677 -35.455 -4.387 1.00 51.84 981 VAL A O 1
ATOM 7699 N N . CYS A 1 982 ? 7.912 -33.814 -2.865 1.00 51.97 982 CYS A N 1
ATOM 7700 C CA . CYS A 1 982 ? 8.965 -33.057 -3.572 1.00 51.97 982 CYS A CA 1
ATOM 7701 C C . CYS A 1 982 ? 10.350 -33.748 -3.601 1.00 51.97 982 CYS A C 1
ATOM 7703 O O . CYS A 1 982 ? 10.651 -34.600 -2.766 1.00 51.97 982 CYS A O 1
ATOM 7705 N N . ASP A 1 983 ? 11.223 -33.342 -4.534 1.00 51.78 983 ASP A N 1
ATOM 7706 C CA . ASP A 1 983 ? 12.518 -34.003 -4.793 1.00 51.78 983 ASP A CA 1
ATOM 7707 C C . ASP A 1 983 ? 13.533 -33.913 -3.640 1.00 51.78 983 ASP A C 1
ATOM 7709 O O . ASP A 1 983 ? 14.262 -34.873 -3.391 1.00 51.78 983 ASP A O 1
ATOM 7713 N N . GLU A 1 984 ? 13.553 -32.815 -2.877 1.00 47.94 984 GLU A N 1
ATOM 7714 C CA . GLU A 1 984 ? 14.415 -32.696 -1.684 1.00 47.94 984 GLU A CA 1
ATOM 7715 C C . GLU A 1 984 ? 14.019 -33.705 -0.592 1.00 47.94 984 GLU A C 1
ATOM 7717 O O . GLU A 1 984 ? 14.878 -34.256 0.097 1.00 47.94 984 GLU A O 1
ATOM 7722 N N . CYS A 1 985 ? 12.720 -33.996 -0.474 1.00 48.91 985 CYS A N 1
ATOM 7723 C CA . CYS A 1 985 ? 12.197 -35.019 0.428 1.00 48.91 985 CYS A CA 1
ATOM 7724 C C . CYS A 1 985 ? 12.514 -36.443 -0.065 1.00 48.91 985 CYS A C 1
ATOM 7726 O O . CYS A 1 985 ? 12.627 -37.359 0.747 1.00 48.91 985 CYS A O 1
ATOM 7728 N N . ASN A 1 986 ? 12.692 -36.634 -1.375 1.00 49.19 986 ASN A N 1
ATOM 7729 C CA . ASN A 1 986 ? 12.961 -37.937 -1.988 1.00 49.19 986 ASN A CA 1
ATOM 7730 C C . ASN A 1 986 ? 14.453 -38.341 -1.947 1.00 49.19 986 ASN A C 1
ATOM 7732 O O . ASN A 1 986 ? 14.767 -39.529 -1.870 1.00 49.19 986 ASN A O 1
ATOM 7736 N N . TYR A 1 987 ? 15.380 -37.373 -1.964 1.00 41.16 987 TYR A N 1
ATOM 7737 C CA . TYR A 1 987 ? 16.819 -37.638 -2.159 1.00 41.16 987 TYR A CA 1
ATOM 7738 C C . TYR A 1 987 ? 17.748 -37.233 -0.990 1.00 41.16 987 TYR A C 1
ATOM 7740 O O . TYR A 1 987 ? 18.967 -37.354 -1.112 1.00 41.16 987 TYR A O 1
ATOM 7748 N N . GLY A 1 988 ? 17.210 -36.784 0.153 1.00 47.97 988 GLY A N 1
ATOM 7749 C CA . GLY A 1 988 ? 17.993 -36.398 1.342 1.00 47.97 988 GLY A CA 1
ATOM 7750 C C . GLY A 1 988 ? 18.313 -37.533 2.334 1.00 47.97 988 GLY A C 1
ATOM 7751 O O . GLY A 1 988 ? 17.914 -38.684 2.165 1.00 47.97 988 GLY A O 1
ATOM 7752 N N . SER A 1 989 ? 18.967 -37.191 3.453 1.00 41.34 989 SER A N 1
ATOM 7753 C CA . SER A 1 989 ? 19.361 -38.070 4.584 1.00 41.34 989 SER A CA 1
ATOM 7754 C C . SER A 1 989 ? 18.206 -38.772 5.331 1.00 41.34 989 SER A C 1
ATOM 7756 O O . SER A 1 989 ? 18.414 -39.407 6.367 1.00 41.34 989 SER A O 1
ATOM 7758 N N . PHE A 1 990 ? 16.991 -38.683 4.794 1.00 43.97 990 PHE A N 1
ATOM 7759 C CA . PHE A 1 990 ? 15.750 -39.244 5.322 1.00 43.97 990 PHE A CA 1
ATOM 7760 C C . PHE A 1 990 ? 15.178 -40.372 4.448 1.00 43.97 990 PHE A C 1
ATOM 7762 O O . PHE A 1 990 ? 14.086 -40.867 4.730 1.00 43.97 990 PHE A O 1
ATOM 7769 N N . GLN A 1 991 ? 15.920 -40.812 3.425 1.00 37.31 991 GLN A N 1
ATOM 7770 C CA . GLN A 1 991 ? 15.579 -41.966 2.592 1.00 37.31 991 GLN A CA 1
ATOM 7771 C C . GLN A 1 991 ? 15.211 -43.185 3.468 1.00 37.31 991 GLN A C 1
ATOM 7773 O O . GLN A 1 991 ? 15.992 -43.621 4.315 1.00 37.31 991 GLN A O 1
ATOM 7778 N N . GLY A 1 992 ? 13.995 -43.717 3.300 1.00 40.72 992 GLY A N 1
ATOM 7779 C CA . GLY A 1 992 ? 13.505 -44.887 4.045 1.00 40.72 992 GLY A CA 1
ATOM 7780 C C . GLY A 1 992 ? 12.931 -44.616 5.444 1.00 40.72 992 GLY A C 1
ATOM 7781 O O . GLY A 1 992 ? 12.564 -45.567 6.136 1.00 40.72 992 GLY A O 1
ATOM 7782 N N . ARG A 1 993 ? 12.810 -43.355 5.877 1.00 42.19 993 ARG A N 1
ATOM 7783 C CA . ARG A 1 993 ? 11.984 -42.971 7.040 1.00 42.19 993 ARG A CA 1
ATOM 7784 C C . ARG A 1 993 ? 10.626 -42.460 6.555 1.00 42.19 993 ARG A C 1
ATOM 7786 O O . ARG A 1 993 ? 10.475 -42.160 5.380 1.00 42.19 993 ARG A O 1
ATOM 7793 N N . CYS A 1 994 ? 9.619 -42.408 7.427 1.00 37.69 994 CYS A N 1
ATOM 7794 C CA . CYS A 1 994 ? 8.326 -41.802 7.094 1.00 37.69 994 CYS A CA 1
ATOM 7795 C C . CYS A 1 994 ? 8.571 -40.339 6.693 1.00 37.69 994 CYS A C 1
ATOM 7797 O O . CYS A 1 994 ? 8.888 -39.522 7.551 1.00 37.69 994 CYS A O 1
ATOM 7799 N N . VAL A 1 995 ? 8.529 -40.046 5.390 1.00 36.41 995 VAL A N 1
ATOM 7800 C CA . VAL A 1 995 ? 8.782 -38.709 4.847 1.00 36.41 995 VAL A CA 1
ATOM 7801 C C . VAL A 1 995 ? 7.444 -38.015 4.651 1.00 36.41 995 VAL A C 1
ATOM 7803 O O . VAL A 1 995 ? 6.826 -38.119 3.594 1.00 36.41 995 VAL A O 1
ATOM 7806 N N . ILE A 1 996 ? 6.977 -37.416 5.737 1.00 46.09 996 ILE A N 1
ATOM 7807 C CA . ILE A 1 996 ? 6.397 -36.074 5.891 1.00 46.09 996 ILE A CA 1
ATOM 7808 C C . ILE A 1 996 ? 6.158 -35.953 7.386 1.00 46.09 996 ILE A C 1
ATOM 7810 O O . ILE A 1 996 ? 5.399 -36.791 7.924 1.00 46.09 996 ILE A O 1
#

InterPro domains:
  IPR001662 Elongation factor 1B gamma, C-terminal [PF00647] (293-401)
  IPR001662 Elongation factor 1B gamma, C-terminal [PS50040] (294-454)
  IPR001662 Elongation factor 1B gamma, C-terminal [SM01183] (293-401)
  IPR002937 Amine oxidase [PF01593] (456-928)
  IPR004045 Glutathione S-transferase, N-terminal [PF02798] (37-111)
  IPR004045 Glutathione S-transferase, N-terminal [PS50404] (36-117)
  IPR004046 Glutathione S-transferase, C-terminal [PF00043] (162-232)
  IPR005345 PHF5-like [PF03660] (937-996)
  IPR010987 Glutathione S-transferase, C-terminal-like [PS50405] (122-250)
  IPR036188 FAD/NAD(P)-binding domain superfamily [G3DSA:3.50.50.60] (454-519)
  IPR036188 FAD/NAD(P)-binding domain superfamily [G3DSA:3.50.50.60] (641-754)
  IPR036188 FAD/NAD(P)-binding domain superfamily [SSF51905] (455-931)
  IPR036249 Thioredoxin-like superfamily [SSF52833] (30-120)
  IPR036282 Glutathione S-transferase, C-terminal domain superfamily [SSF47616] (108-249)
  IPR036433 Elongation factor EF1B gamma, C-terminal domain superfamily [G3DSA:3.30.70.1010] (294-453)
  IPR036433 Elongation factor EF1B gamma, C-terminal domain superfamily [SSF89942] (294-453)
  IPR040079 Glutathione transferase family [SFLDS00019] (40-225)
  IPR044628 Elongation factor 1-gamma, plant [PTHR44372] (37-453)

pLDDT: mean 79.57, std 20.81, range [21.3, 98.56]

Radius of gyration: 37.43 Å; chains: 1; bounding box: 101×137×100 Å

Organism: Vigna unguiculata (NCBI:txid3917)

Secondary structure (DSSP, 8-state):
----------------------------------PPPEEEES-TT-HHHHHHHHHHHHHT--EEEPTT--TTTGGGSHHHHHH-TT--S-EEEETTEEEESHHHHHHHHHHSSTT--TT-SSHHHHHHHHHHHHHIIIIIIHHHHHHHHHHTTSS---HHHHHHHHHHHHHHHHHHHHHHTS-SSSSTTS--HHHHHHHHHHHHHHHHT--HHHHTT-HHHHHHHHHHHTSHHHHHHH-S----SSPPPPPP-PPPPPPP---------------------------PPPPPPPPPGGGGSPPPS--HHHHHHHHHH--S-HIIIIIHHHHHH--TTTEEEEEEEETTGGG--SHHHHHHHHHHHHHHGGGGTTTEEEEEEEE-SSSSPEEEEEEEEESSS--HHHHHH-GGGGGEEEEE--TT-HHHHHHHHHHHTT-SSBTTB-EEEEEESS-----GGG-EEEETTEEEESS---B--TT--STTS-HHHHHHHHHT----EEEE-EEEEEETTEEEEEESSSSSHHHHHHHHT-HHHHHHHHHHHHHHGGGHHHHTTS-GGG--SSTTHHHHHHHHHHHHHHHHHHHS-HHHHHHHGGGGSBHHHHHHHTT---HHHHHHHHHHHHHHHSS-TTTSBHHHHHHHHHHHTSTT--EEEETT-THHHHHHHHHHHHHTT----TT--EEEEEEETTEEEEEEETTS-EEE-SS-EEE-S-HHHHHHTS-GGGS-HHHHHHHHTS-B--B--EEEEEEE-TTS-TT--SEEEEE--STT-TTSTTTEEEEE-GGGT-GGGS-TTEEEEEEE-SS-B-GGGTTT--TTSHHHHHHHHHHHHHHHHHHHHHH-TT--GGGEEEEEEE-HHHHHHHH--GGG---B-PPTTT--PPPSB-SSTTEEE-STTSTT-SSHHHHHHHHHHHHHHHS-HHHHHHHT-GGG----S---SEEE---TTS--B-TTT--B---SS-EEE-HHHHHSTTTTS---

Foldseek 3Di:
DDDDDDDDDDDDDDDDDDDDDDDDDDDDDDDPPPDDAKEKEDDLQALLVQLQQLLLLLLVGHHYYDPPHDPPPNLPDPVNCVLPVVSDDTWIQDPVGIDDDSLVNSVVSQVVRVPRCQCPDDPVLNVLLVVLLCLLVPQQLVLLCQQQCQLVVNDPDDPVSNVVSLVSNLVSLVVVLVCLVPALASGDPDHHSSLSNNLSSVLSCFQAPCAPVNCVSRVSVVNSSVVVCPPPSNCVRNPDRHGDNHHRHRDDDDDDDDDDDDDDDDDDDDDDDDDDDDDDDDDDDDDDDPDDDPDDVLNVDDDAQADVLVLVVQLVPDPPPCCVGNVVVCVVRDDQQFKWKKKWWFPPLQPQQDPVVVVVVVVVLLVQCVVQVNFKKKKWWWWAPGPSITIMMMMMGGHDDDDVCSVVRRVCSVRIDMDTQDCVPVVSSVLVSCRSSVNPPRPPTGTPDMDIRDFDDDDQQQDWDDDPLFIDGNHDQWFFQLVPDDLLGQLLVVVLLLLVFDFDWDWAFWAWEAEPQGIDIDGFADPDVLVVCCVRQRDLSSVLVVLLLVVLQLLLLVLSLDRLLQAALDPLRVVSCCVPRVVVNVVSVVVQPPVSVVVSVLQLAQQVVVSVVSPPDRLVNQQVQQLVQCLQAVGGSQFRRNSSVSNVSNQRHDPPGTIIATAVGSVSSVVSVVSSCVVVVHDDDPPFAFQAFDADPLAGQFTQTPSRDTDGDPFFAEDQAFPLVNCVRYDPVSADPVSNVCSVPFAFFAAKKKKKFKFACPLFDLPQDQKYKHAQDPVCGLLAQLGIKIKGFCCNRHVSSHPPRMIIMMMMRSRNDHLVCVPPDDCPDPSVVVVQVVSCVSRVVVCCVRRDDSDDPVRTPDIDMADQVNLCVRSVHDSSTQEGSGGRPPDDQAGQDHSRHRYGYAAQSGPPHGDDSRRSSRVSSVVLNSDDSVVSVVSPDLQSPDPPDPQAPDWADDDPPDPQAAPPRRYHDDDDDIGGDHPCLCPDPCHPPRGD

Sequence (996 aa):
MGRPGEAMTQNPNKYRSQLCTRRGTSFFLQFSLTMAPLILHGGKTNKNSYKTLIAAEYAGVQVEFAPNFEMGVSNKTPQFLQMNPIGKVPVLETPDGPLCESNSIARYVARLSPDSTLYGSSLIQYAQIEQWIDFASLEINANIFVWYSPRVGRAPYLPPAEEAAISALKRALGALNTHLASNTYVVGHSVTLADIILTCNLYFGFANIFIKSFTSEFPHVERYFWTLVNQPNFRKIIGQVKQAESVPPVQSAKKPSQPKETKPKPKDEPKKEAKKEPEKPKEAAEEEAPKPKPKNPLDLLPPSPMILDEWKRLYSNTKTNFREVAIKGFWDMYDPEGYSLWFCDYKYNDENTVSFVTLNKVGGFLQRMDLARKYAFGKMLVIGSNPPFKVKGLWLFRGQEIPQFVIDECYDMELYEWTKVDISDEAQKERVNQMIEDFEPFEGEALLDAKCFNHDQPGGAAHSFDIKGYKFDSGPSLFSGLQSRGPQANPLAQVLDALGETLPCATYDSWMVHIPEGQFLSRIGPTDFFKDLQQYAGPNAVHEWRKLLDAVLPLSAAAMALPPLSIRGDWGVLSTAAARYAPSLFKSFLQMGPRTALGATKLLRPFSEILDDLQLKDPFIRNWIDLLSFLLAGVKANAVLSAEMVYMFAEWYKPGCCLEYPLHGSAAIVDALVRGLEKFGGRISLQSHVENIVVENDRAIGVKLRSGQFLRAKKAVVSNASMWDTLKLLPKEAVAKSFSERINTTPQCDSFMHLHLGFDAEDIPSDLGIHHIVVNDWERGVDADQNVVLISIPSVLSPNLAPHGKHVLHAYMPGTEPFDLWEGLDRRSAEYRNLKAERSEVMWKAVERAVGGGFSREKCEVKLVGSPLTHERFLRRNRGTYGPAVQAGKDTFPGHSTPIPQLYCCGDSTFPGIGIPAVAASGAIVANSLVSVVENMAKHHPDLIMCRKQPGIAIGRLCEKCDGKCVICDSYVRPCTLVPVCDECNYGSFQGRCVI